Protein 4WJL (pdb70)

Nearest PDB structures (foldseek):
  4wjl-assembly1_B  TM=1.001E+00  e=0.000E+00  Homo sapiens
  1u8e-assembly1_B  TM=9.275E-01  e=1.261E-70  Homo sapiens
  3qbj-assembly1_B  TM=9.302E-01  e=3.700E-69  Homo sapiens
  4g1f-assembly3_C  TM=9.249E-01  e=1.121E-68  Homo sapiens
  4g1f-assembly4_D  TM=9.201E-01  e=5.464E-68  Homo sapiens

CATH classification: 2.140.10.30 (+1 more: 3.40.50.1820)

Radius of gyration: 38.25 Å; Cα contacts (8 Å, |Δi|>4): 3498; chains: 2; bounding box: 105×88×108 Å

Secondary structure (DSSP, 8-state):
--S--HHHHTSTTSS-------B-SSSEE----SSS-EEEEETTT--EEEEE-TTTTTTT---EEEE-TTSSEEEEEEEEEE-SSS-EEEEEEEEESSS--EEEE--TT--S--BSB----SSTT-EEEEETTEEEEESSSSS--EE--S--BTTTEEESB--HIIIIIIISSSB-EEE-TTSSEEEEEEEE-TTS-EEE----SSSSS----EEE--BTT----EEEEEEEESSTT---EE-PPPTTTTTS-EEEEEEEESSSSEEEEEEEETTS-EEEEEEEETTTTEEEEEEEEE-SS----S----EE-SSSSBEEEEEEE--STT--EEEEE--B--SSSS-----B---SSS-EEEEEEE-TTSSEEEEEESTT-SSSBEEEEEESSSS--EEESTTTTTTTS--B-EEEE-TT-SEEEEE--SSSSP-EEEEESS-----EEEE--HHHHHHHHHS-----EEEEEEETTEEEEEEEE--SS--SSS-EEEEEEPPSSTT--SS-SS----HHHHHHHTTTEEEEEE--TT-SSSTTTTGGGGTT-TTHHHHHHHHHHHHHHHTSSSEEEEEEEEEEEHHHHHHHHHHTSTT----SEEEEES---BGGGSBHHHHHHHH-SSTTT-SHHHHSBSSTT-----S-EEEEEEETT-SSS-THHHHHHHHHHHHTT--EEEEEETT--SS--HHHHHHHHHHHHHHHHHHT-/------HHHHTSTTSS-------B-SSSEE----SSS-EEEEETTT--EEEEE-TTTTTTT---EEEE-TTSSEEEEEEEEEE-SSS-EEEEEEEEESSS--EEEE--TT--S--BSB----SSTT-EEEEETTEEEEESSSSS--EE--S--BTTTEEESB--HIIIIIIISSSB-EEE-TTSSEEEEEEEE-TTS-EEE----SSSSS----EEE--BTT----EEEEEEEESSTT---EE----TTTTTS-EEEEEEEESSSSEEEEEEEETTS-EEEEEEEETTTTEEEEEEEEE-SS----S----EE-SSSSBEEEEEEE--STT--EEEEE--B--SS-S-----B---SSS-EEEEEEE-TTSSEEEEEESTT-SSSBEEEEEESSSS--EEESTTSSSTTS--B-EEEE-TT-SEEEEE--SSSSP-EEEEESS-----EEEE--HHHHHHHHHS-----EEEEEEETTEEEEEEEE--SS--SSS-EEEEEEPPSSTT--SS-SS----HHHHHHHTTTEEEEEE--TT-SSSTTTTGGGGTT-TTHHHHHHHHHHHHHHHTSSSEEEEEEEEEEEHHHHHHHHHHTSTT----SEEEEES---BGGGSBHHHHHHHH--STTT-SHHHHSBSSTT-----S-EEEEEEETT-SSS-THHHHHHHHHHHHTT---EEEEETT--SS--HHHHHHHHHHHHHHHHHHT--

Foldseek 3Di:
DLADDLCVCVPPLADFFAQCWAFAALFWIFRAGPVRWTWIAGNVVRDIDTQGDVCCVVPANFPDWAAFNVRQKMKTWHPWDDDADQWIKTWIKIAGRVHGDIGGDDAPPDPPDIFRDWYAAQPDGKIWTADLLWIWIDHHPPDHIHTLDPPRHPQFKHKQFDFNCCCVPQQVHGGFKDAQNNNFKIKGKIKGCNQADKDWQAFDPDPPDDGTDIHRFHAFQGDDIDMWMKMFTPPPPRDIGTQDDDPVCPPAAKDWREKDHLESFKIWIWIAHLLQFKIWTWIAGNVVSDIATEDMGGDPAHHPDRHADKHALSVRQWIKTWDWDQQDPQFTETFIWIFGDDDGHYDTDIDTLDGDFKYFDHWADDQNVAQKTWTWICVVHLQAIFIKIFGNPDPSDIDTDVCPPPVVFARHWDKHAHPNSQWIWIWGLFLASIWIFIAGRVDRPSSGTSHDSPSNRVVVVSHQFDDWDWDWDDDDNDIKIKTKDWESDDDLAAAAAEEEEFDADFQADDRHRRDDDDLVSNCCHPLGHIYMYIQAQLHHRGHVRSNLVQAQPHLNGVLVRSVVVVVVVVPRNHHDQQHYEYEYEHCRLQNSLSNLDDPDHSHLEYEYELHQFASSGAGHSRSCSRNNHDPVPDPSSVVRGSQPCVVDNDNYEYEYEYESSAPHSHVVRVVSRVVSCVVNVYHYHYDYHRPAYSDGDPVCVSVVSVVVSCVSSVSRD/DVFADDLCVCVPPLADFFAQCWAFAALFWIFGADPVRWTWIAGNVVRDIDTQGDVCCVVPANFPDWAAFNVRQKMKTWHPWDDDADQWIKTWIKIAGRVDGDIGGDDAPPDPPDIFRDWYAAQPDGKIWTADLLWIWIDHHPPDHIHTLDPPRHPQFKHKQFDFNCCCVPQAVHGGFKDAQNNNFKIKGKIKGCNQADKDWQAFDPDPPDDGTDIHRFHAFQGDDIDMWMKMFTPPPPRDIGTQDDPPVCPPAAKDWREKDHLESFKIWIWIAHLLQFKIWTWIAGNVVSDIATADMGGDPAHHPDRHADKHALSVRQWIKTWDWDQQDPQFTETFIWIFGDDDSDHDTDIDTLDGDFKYFDHWADDQNVAQKTWTWICVVHLQAIFIKIFGNPDPSDIDTDVCPPPVVFARHWDKHAHPNSQWIWIWGLFLASIWIFIAGRVDRPSSGTSHDSPSNRVSVVSHQFDDWDWDWDDDDNDIKIKTKDWESDDDLAAAAAEEEEFDADFQADDRHRRDDDDLVSNCCHPLGHIYMYIQAQLHHRGHVRSNLVQAQPHLNGVLVRSVVVVVVVVPRNHHDQQHYEYEYEHCRLQNSLSNLDDPPHSHLEYEYELHQFASSGAGHSRSCSRNNHDPVPDPSSVVRGSQPCVVDNDNYEYEYEYESSAPHSHVVRVVSRVVSCVVNVYHYHYDYHRPAYSDGDPVCVSVVSVVVSCVSSVSRDD

Organism: Homo sapiens (NCBI:txid9606)

GO terms:
  GO:1903078 positive regulation of protein localization to plasma membrane (P, IDA)
  GO:0016020 membrane (C, IDA)
  GO:0005886 plasma membrane (C, EXP)
  GO:0044325 transmembrane transporter binding (F, IPI)
  GO:0008076 voltage-gated potassium channel complex (C, IPI)

Sequence (1436 aa):
ETRLSLEDLFRKDFVLHDPEARWINDTDVVYKSENGHVIKLNIETNATTLLLENTTFVTFKASRHSVSPDLKYVLLAYDVKQIFHYSYTASYVIYNIHTREVWELNPPEVEDSVLQYAAWGVQGQQLIYIFENNIYYQPDIKSSSLRLTSSGKEEIIFNGIADWLYEEELLHSHIAHWWSPDGERLAFLMINDSLVPTMVIPRFTGALYPKGKQYPYPKAGQMNPTIKLYVVNLYGPTHTLELMPPDSFKSREYYITMVKWVSNTKTVVRWLNRAQNISILTVCETTTGACSKKYEMTSDTWLSQQNEEPVFSRDGSKFFMTVPVKQGGRGEFHHIAMFLIQSKSEQITVRHLTSGNWEVIKILAYDETTQKIYFLSTESSPRGRQLYSASTEGLLNRQCISCNFMKEQCTYFDASFSPMNQHFLLFCEGPRVPVVSLHSTDNPAKYFILESNSMLKEAILKKKIGKPEIKILHIDDYELPLQLSLPKDFMDRNQYALLLIMDEEPGGQLVTDKFHIDWDSVLIDMDNVIVARFDGRGSGFQGLKILQEIHRRLGSVEVKDQITAVKFLLKLPYIDSKRLSIFGKGYGGYIASMILKSDEKLFKCGSVV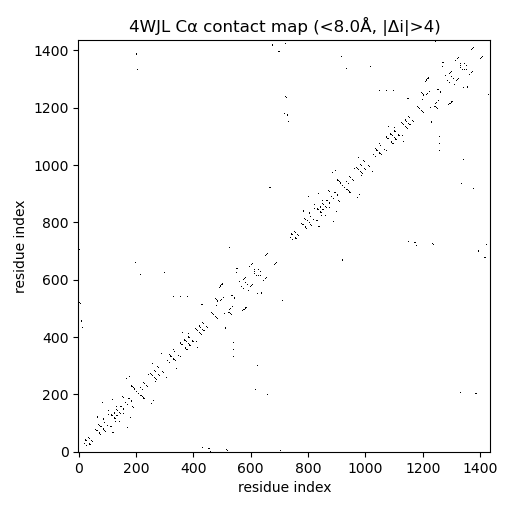APITDLKLYASAFSERYLGMPSKEESTYQAASVLHNVHGLKEENILIIHGTADTKVHFQHSAELIKHLIKAGVNYTMQVYPDEGHNVSEKSKYHLYSTILKFFSDCLKSETRLSLEDLFRKDFVLHDPEARWINDTDVVYKSENGHVIKLNIETNATTLLLENTTFVTFKASRHSVSPDLKYVLLAYDVKQIFHYSYTASYVIYNIHTREVWELNPPEVEDSVLQYAAWGVQGQQLIYIFENNIYYQPDIKSSSLRLTSSGKEEIIFNGIADWLYEEELLHSHIAHWWSPDGERLAFLMINDSLVPTMVIPRFTGALYPKGKQYPYPKAGQMNPTIKLYVVNLYGPTHTLELMPPDSFKSREYYITMVKWVSNTKTVVRWLNRAQNISILTVCETTTGACSKKYEMTSDTWLSQQNEEPVFSRDGSKFFMTVPVKQGGRGEFHHIAMFLIQSKSEQITVRHLTSGNWEVIKILAYDETTQKIYFLSTESSPRGRQLYSASTEGLLNRQCISCNFMKEQCTYFDASFSPMNQHFLLFCEGPRVPVVSLHSTDNPAKYFILESNSMLKEAILKKKIGKPEIKILHIDDYELPLQLSLPKDFMDRNQYALLLIMDEEPGGQLVTDKFHIDWDSVLIDMDNVIVARFDGRGSGFQGLKILQEIHRRLGSVEVKDQITAVKFLLKLPYIDSKRLSIFGKGYGGYIASMILKSDEKLFKCGSVVAPITDLKLYASAFSERYLGMPSKEESTYQAASVLHNVHGLKEENILIIHGTADTKVHFQHSAELIKHLIKAGVNYTMQVYPDEGHNVSEKSKYHLYSTILKFFSDCLKE

Structure (mmCIF, N/CA/C/O backbone):
data_4WJL
#
_entry.id   4WJL
#
_cell.length_a   80.910
_cell.length_b   143.730
_cell.length_c   176.250
_cell.angle_alpha   90.00
_cell.angle_beta   90.00
_cell.angle_gamma   90.00
#
_symmetry.space_group_name_H-M   'P 21 21 21'
#
loop_
_entity.id
_entity.type
_entity.pdbx_description
1 polymer 'Inactive dipeptidyl peptidase 10'
2 branched alpha-D-mannopyranose-(1-3)-beta-D-mannopyranose-(1-4)-2-acetamido-2-deoxy-beta-D-glucopyranose-(1-4)-2-acetamido-2-deoxy-beta-D-glucopyranose
3 branched 2-acetamido-2-deoxy-beta-D-glucopyranose-(1-4)-2-acetamido-2-deoxy-beta-D-glucopyranose
4 branched beta-D-mannopyranose-(1-4)-2-acetamido-2-deoxy-beta-D-glucopyranose-(1-4)-2-acetamido-2-deoxy-beta-D-glucopyranose
5 non-polymer 2-acetamido-2-deoxy-beta-D-glucopyranose
#
loop_
_atom_site.group_PDB
_atom_site.id
_atom_site.type_symbol
_atom_site.label_atom_id
_atom_site.label_alt_id
_atom_site.label_comp_id
_atom_site.label_asym_id
_atom_site.label_entity_id
_atom_site.label_seq_id
_atom_site.pdbx_PDB_ins_code
_atom_site.Cartn_x
_atom_site.Cartn_y
_atom_site.Cartn_z
_atom_site.occupancy
_atom_site.B_iso_or_equiv
_atom_site.auth_seq_id
_atom_site.auth_comp_id
_atom_site.auth_asym_id
_atom_site.auth_atom_id
_atom_site.pdbx_PDB_model_num
ATOM 1 N N . GLU A 1 2 ? 4.062 -8.442 -62.594 1.00 114.82 66 GLU A N 1
ATOM 2 C CA . GLU A 1 2 ? 5.312 -7.798 -62.204 1.00 114.82 66 GLU A CA 1
ATOM 3 C C . GLU A 1 2 ? 5.861 -6.871 -63.277 1.00 114.82 66 GLU A C 1
ATOM 4 O O . GLU A 1 2 ? 6.415 -5.811 -62.953 1.00 114.82 66 GLU A O 1
ATOM 10 N N . THR A 1 3 ? 5.759 -7.240 -64.554 1.00 132.95 67 THR A N 1
ATOM 11 C CA . THR A 1 3 ? 6.168 -6.211 -65.484 1.00 132.95 67 THR A CA 1
ATOM 12 C C . THR A 1 3 ? 5.114 -5.303 -66.098 1.00 132.95 67 THR A C 1
ATOM 13 O O . THR A 1 3 ? 5.248 -4.915 -67.256 1.00 132.95 67 THR A O 1
ATOM 17 N N . ARG A 1 4 ? 3.991 -5.140 -65.402 1.00 131.44 68 ARG A N 1
ATOM 18 C CA . ARG A 1 4 ? 2.968 -4.181 -65.808 1.00 131.44 68 ARG A CA 1
ATOM 19 C C . ARG A 1 4 ? 2.652 -3.147 -64.714 1.00 131.44 68 ARG A C 1
ATOM 20 O O . ARG A 1 4 ? 3.170 -3.234 -63.602 1.00 131.44 68 ARG A O 1
ATOM 28 N N . LEU A 1 5 ? 1.779 -2.192 -65.025 1.00 62.03 69 LEU A N 1
ATOM 29 C CA . LEU A 1 5 ? 1.620 -0.987 -64.203 1.00 62.03 69 LEU A CA 1
ATOM 30 C C . LEU A 1 5 ? 0.544 -1.094 -63.112 1.00 62.03 69 LEU A C 1
ATOM 31 O O . LEU A 1 5 ? -0.644 -1.252 -63.406 1.00 62.03 69 LEU A O 1
ATOM 36 N N . SER A 1 6 ? 0.971 -0.987 -61.854 1.00 85.51 70 SER A N 1
ATOM 37 C CA . SER A 1 6 ? 0.066 -1.090 -60.712 1.00 85.51 70 SER A CA 1
ATOM 38 C C . SER A 1 6 ? -0.084 0.258 -60.029 1.00 85.51 70 SER A C 1
ATOM 39 O O . SER A 1 6 ? 0.832 1.069 -60.043 1.00 85.51 70 SER A O 1
ATOM 42 N N . LEU A 1 7 ? -1.239 0.490 -59.421 1.00 60.55 71 LEU A N 1
ATOM 43 C CA . LEU A 1 7 ? -1.560 1.805 -58.887 1.00 60.55 71 LEU A CA 1
ATOM 44 C C . LEU A 1 7 ? -0.446 2.392 -58.037 1.00 60.55 71 LEU A C 1
ATOM 45 O O . LEU A 1 7 ? -0.019 3.522 -58.265 1.00 60.55 71 LEU A O 1
ATOM 50 N N . GLU A 1 8 ? 0.036 1.635 -57.059 1.00 108.38 72 GLU A N 1
ATOM 51 C CA . GLU A 1 8 ? 0.976 2.218 -56.113 1.00 108.38 72 GLU A CA 1
ATOM 52 C C . GLU A 1 8 ? 2.315 2.587 -56.744 1.00 108.38 72 GLU A C 1
ATOM 53 O O . GLU A 1 8 ? 3.158 3.209 -56.106 1.00 108.38 72 GLU A O 1
ATOM 59 N N . ASP A 1 9 ? 2.502 2.207 -58.001 1.00 99.31 73 ASP A N 1
ATOM 60 C CA . ASP A 1 9 ? 3.664 2.655 -58.752 1.00 99.31 73 ASP A CA 1
ATOM 61 C C . ASP A 1 9 ? 3.564 4.147 -58.995 1.00 99.31 73 ASP A C 1
ATOM 62 O O . ASP A 1 9 ? 4.549 4.862 -58.858 1.00 99.31 73 ASP A O 1
ATOM 67 N N . LEU A 1 10 ? 2.373 4.611 -59.366 1.00 44.47 74 LEU A N 1
ATOM 68 C CA . LEU A 1 10 ? 2.166 6.020 -59.720 1.00 44.47 74 LEU A CA 1
ATOM 69 C C . LEU A 1 10 ? 2.516 6.928 -58.561 1.00 44.47 74 LEU A C 1
ATOM 70 O O . LEU A 1 10 ? 2.760 8.124 -58.741 1.00 44.47 74 LEU A O 1
ATOM 75 N N . PHE A 1 11 ? 2.500 6.359 -57.363 1.00 63.17 75 PHE A N 1
ATOM 76 C CA . PHE A 1 11 ? 2.921 7.092 -56.186 1.00 63.17 75 PHE A CA 1
ATOM 77 C C . PHE A 1 11 ? 4.396 6.854 -55.857 1.00 63.17 75 PHE A C 1
ATOM 78 O O . PHE A 1 11 ? 4.982 7.572 -55.044 1.00 63.17 75 PHE A O 1
ATOM 86 N N . ARG A 1 12 ? 5.001 5.868 -56.516 1.00 98.42 76 ARG A N 1
ATOM 87 C CA . ARG A 1 12 ? 6.429 5.613 -56.353 1.00 98.42 76 ARG A CA 1
ATOM 88 C C . ARG A 1 12 ? 7.211 6.825 -56.827 1.00 98.42 76 ARG A C 1
ATOM 89 O O . ARG A 1 12 ? 6.846 7.462 -57.811 1.00 98.42 76 ARG A O 1
ATOM 97 N N . LYS A 1 13 ? 8.289 7.149 -56.128 0.82 71.02 77 LYS A N 1
ATOM 98 C CA . LYS A 1 13 ? 9.038 8.348 -56.451 0.82 71.02 77 LYS A CA 1
ATOM 99 C C . LYS A 1 13 ? 9.912 8.159 -57.683 0.82 71.02 77 LYS A C 1
ATOM 100 O O . LYS A 1 13 ? 10.534 9.103 -58.151 0.82 71.02 77 LYS A O 1
ATOM 106 N N . ASP A 1 14 ? 9.946 6.938 -58.208 1.00 121.68 78 ASP A N 1
ATOM 107 C CA . ASP A 1 14 ? 10.616 6.661 -59.479 1.00 121.68 78 ASP A CA 1
ATOM 108 C C . ASP A 1 14 ? 9.933 7.427 -60.612 1.00 121.68 78 ASP A C 1
ATOM 109 O O . ASP A 1 14 ? 10.583 8.052 -61.447 1.00 121.68 78 ASP A O 1
ATOM 114 N N . PHE A 1 15 ? 8.606 7.365 -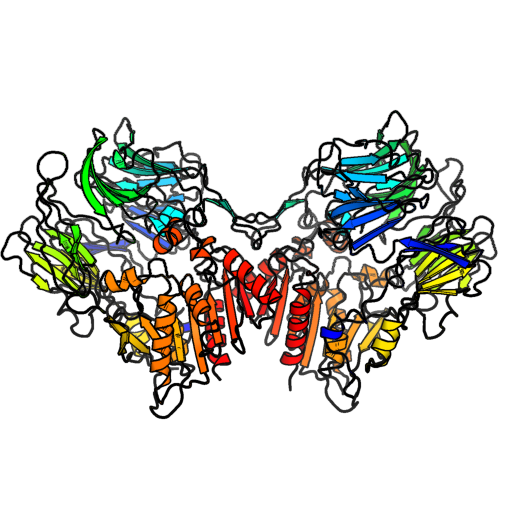60.606 1.00 71.71 79 PHE A N 1
ATOM 115 C CA . PHE A 1 15 ? 7.721 8.065 -61.536 1.00 71.71 79 PHE A CA 1
ATOM 116 C C . PHE A 1 15 ? 7.615 9.506 -61.046 1.00 71.71 79 PHE A C 1
ATOM 117 O O . PHE A 1 15 ? 8.527 9.974 -60.351 1.00 71.71 79 PHE A O 1
ATOM 125 N N . VAL A 1 16 ? 6.562 10.238 -61.415 0.79 56.16 80 VAL A N 1
ATOM 126 C CA . VAL A 1 16 ? 6.504 11.636 -60.983 0.79 56.16 80 VAL A CA 1
ATOM 127 C C . VAL A 1 16 ? 7.534 12.492 -61.700 0.79 56.16 80 VAL A C 1
ATOM 128 O O . VAL A 1 16 ? 8.664 12.636 -61.235 0.79 56.16 80 VAL A O 1
ATOM 132 N N . LEU A 1 17 ? 7.158 12.989 -62.876 1.00 60.04 81 LEU A N 1
ATOM 133 C CA . LEU A 1 17 ? 8.073 13.735 -63.727 1.00 60.04 81 LEU A CA 1
ATOM 134 C C . LEU A 1 17 ? 8.897 14.715 -62.901 1.00 60.04 81 LEU A C 1
ATOM 135 O O . LEU A 1 17 ? 8.361 15.484 -62.103 1.00 60.04 81 LEU A O 1
ATOM 140 N N . HIS A 1 18 ? 10.209 14.694 -63.117 1.00 114.19 82 HIS A N 1
ATOM 141 C CA . HIS A 1 18 ? 11.106 15.556 -62.376 1.00 114.19 82 HIS A CA 1
ATOM 142 C C . HIS A 1 18 ? 11.261 16.835 -63.159 1.00 114.19 82 HIS A C 1
ATOM 143 O O . HIS A 1 18 ? 11.871 16.862 -64.225 1.00 114.19 82 HIS A O 1
ATOM 150 N N . ASP A 1 19 ? 10.701 17.901 -62.616 1.00 88.15 83 ASP A N 1
ATOM 151 C CA . ASP A 1 19 ? 10.745 19.192 -63.276 1.00 88.15 83 ASP A CA 1
ATOM 152 C C . ASP A 1 19 ? 11.990 19.974 -62.861 1.00 88.15 83 ASP A C 1
ATOM 153 O O . ASP A 1 19 ? 12.236 20.170 -61.674 1.00 88.15 83 ASP A O 1
ATOM 158 N N . PRO A 1 20 ? 12.781 20.418 -63.849 1.00 86.09 84 PRO A N 1
ATOM 159 C CA . PRO A 1 20 ? 14.053 21.104 -63.616 1.00 86.09 84 PRO A CA 1
ATOM 160 C C . PRO A 1 20 ? 13.854 22.464 -62.967 1.00 86.09 84 PRO A C 1
ATOM 161 O O . PRO A 1 20 ? 14.824 23.035 -62.465 1.00 86.09 84 PRO A O 1
ATOM 165 N N . GLU A 1 21 ? 12.626 22.981 -63.000 1.00 63.29 85 GLU A N 1
ATOM 166 C CA . GLU A 1 21 ? 12.355 24.314 -62.481 1.00 63.29 85 GLU A CA 1
ATOM 167 C C . GLU A 1 21 ? 13.413 25.280 -62.985 1.00 63.29 85 GLU A C 1
ATOM 168 O O . GLU A 1 21 ? 13.953 26.074 -62.221 1.00 63.29 85 GLU A O 1
ATOM 174 N N . ALA A 1 22 ? 13.720 25.190 -64.275 1.00 79.11 86 ALA A N 1
ATOM 175 C CA . ALA A 1 22 ? 14.727 26.044 -64.895 1.00 79.11 86 ALA A CA 1
ATOM 176 C C . ALA A 1 22 ? 14.289 27.506 -64.903 1.00 79.11 86 ALA A C 1
ATOM 177 O O . ALA A 1 22 ? 13.110 27.814 -65.077 1.00 79.11 86 ALA A O 1
ATOM 179 N N . ARG A 1 23 ? 15.242 28.406 -64.699 1.00 98.59 87 ARG A N 1
ATOM 180 C CA . ARG A 1 23 ? 14.944 29.827 -64.716 1.00 98.59 87 ARG A CA 1
ATOM 181 C C . ARG A 1 23 ? 16.167 30.620 -65.176 1.00 98.59 87 ARG A C 1
ATOM 182 O O . ARG A 1 23 ? 17.299 30.262 -64.858 1.00 98.59 87 ARG A O 1
ATOM 190 N N . TRP A 1 24 ? 15.942 31.674 -65.953 1.00 83.38 88 TRP A N 1
ATOM 191 C CA . TRP A 1 24 ? 17.034 32.520 -66.436 1.00 83.38 88 TRP A CA 1
ATOM 192 C C . TRP A 1 24 ? 17.457 33.517 -65.362 1.00 83.38 88 TRP A C 1
ATOM 193 O O . TRP A 1 24 ? 16.668 33.833 -64.467 1.00 83.38 88 TRP A O 1
ATOM 204 N N . ILE A 1 25 ? 18.705 33.986 -65.429 1.00 114.26 89 ILE A N 1
ATOM 205 C CA . ILE A 1 25 ? 19.125 35.142 -64.634 1.00 114.26 89 ILE A CA 1
ATOM 206 C C . ILE A 1 25 ? 19.866 36.198 -65.462 1.00 114.26 89 ILE A C 1
ATOM 207 O O . ILE A 1 25 ? 19.329 37.269 -65.733 1.00 114.26 89 ILE A O 1
ATOM 212 N N . ASN A 1 26 ? 21.098 35.891 -65.857 1.00 84.88 90 ASN A N 1
ATOM 213 C CA . ASN A 1 26 ? 21.831 36.715 -66.813 1.00 84.88 90 ASN A CA 1
ATOM 214 C C . ASN A 1 26 ? 21.479 36.184 -68.201 1.00 84.88 90 ASN A C 1
ATOM 215 O O . ASN A 1 26 ? 20.546 35.395 -68.340 1.00 84.88 90 ASN A O 1
ATOM 220 N N . ASP A 1 27 ? 22.199 36.616 -69.229 1.00 137.96 91 ASP A N 1
ATOM 221 C CA . ASP A 1 27 ? 22.100 35.945 -70.522 1.00 137.96 91 ASP A CA 1
ATOM 222 C C . ASP A 1 27 ? 23.125 34.825 -70.533 1.00 137.96 91 ASP A C 1
ATOM 223 O O . ASP A 1 27 ? 23.320 34.137 -71.536 1.00 137.96 91 ASP A O 1
ATOM 228 N N . THR A 1 28 ? 23.779 34.665 -69.389 1.00 79.12 92 THR A N 1
ATOM 229 C CA . THR A 1 28 ? 24.779 33.631 -69.185 1.00 79.12 92 THR A CA 1
ATOM 230 C C . THR A 1 28 ? 24.270 32.580 -68.215 1.00 79.12 92 THR A C 1
ATOM 231 O O . THR A 1 28 ? 24.153 31.411 -68.567 1.00 79.12 92 THR A O 1
ATOM 235 N N . ASP A 1 29 ? 23.982 33.000 -66.986 1.00 100.21 93 ASP A N 1
ATOM 236 C CA . ASP A 1 29 ? 23.645 32.061 -65.917 1.00 100.21 93 ASP A CA 1
ATOM 237 C C . ASP A 1 29 ? 22.177 31.654 -65.876 1.00 100.21 93 ASP A C 1
ATOM 238 O O . ASP A 1 29 ? 21.290 32.485 -65.664 1.00 100.21 93 ASP A O 1
ATOM 243 N N . VAL A 1 30 ? 21.938 30.360 -66.066 1.00 66.53 94 VAL A N 1
ATOM 244 C CA . VAL A 1 30 ? 20.620 29.777 -65.861 1.00 66.53 94 VAL A CA 1
ATOM 245 C C . VAL A 1 30 ? 20.626 29.045 -64.527 1.00 66.53 94 VAL A C 1
ATOM 246 O O . VAL A 1 30 ? 21.580 28.343 -64.190 1.00 66.53 94 VAL A O 1
ATOM 250 N N . VAL A 1 31 ? 19.562 29.243 -63.764 1.00 61.67 95 VAL A N 1
ATOM 251 C CA . VAL A 1 31 ? 19.487 28.780 -62.385 1.00 61.67 95 VAL A CA 1
ATOM 252 C C . VAL A 1 31 ? 18.804 27.428 -62.177 1.00 61.67 95 VAL A C 1
ATOM 253 O O . VAL A 1 31 ? 18.491 27.069 -61.046 1.00 61.67 95 VAL A O 1
ATOM 257 N N . TYR A 1 32 ? 18.562 26.684 -63.254 1.00 81.92 96 TYR A N 1
ATOM 258 C CA . TYR A 1 32 ? 17.768 25.461 -63.164 1.00 81.92 96 TYR A CA 1
ATOM 259 C C . TYR A 1 32 ? 18.206 24.665 -61.949 1.00 81.92 96 TYR A C 1
ATOM 260 O O . TYR A 1 32 ? 19.394 24.485 -61.690 1.00 81.92 96 TYR A O 1
ATOM 269 N N . LYS A 1 33 ? 17.228 24.207 -61.187 1.00 97.43 97 LYS A N 1
ATOM 270 C CA . LYS A 1 33 ? 17.504 23.455 -59.982 1.00 97.43 97 LYS A CA 1
ATOM 271 C C . LYS A 1 33 ? 17.215 21.993 -60.205 1.00 97.43 97 LYS A C 1
ATOM 272 O O . LYS A 1 33 ? 16.954 21.551 -61.320 1.00 97.43 97 LYS A O 1
ATOM 274 N N . SER A 1 34 ? 17.293 21.242 -59.123 1.00 93.17 98 SER A N 1
ATOM 275 C CA . SER A 1 34 ? 16.603 19.978 -59.067 1.00 93.17 98 SER A CA 1
ATOM 276 C C . SER A 1 34 ? 17.050 19.010 -60.154 1.00 93.17 98 SER A C 1
ATOM 277 O O . SER A 1 34 ? 16.356 18.814 -61.149 1.00 93.17 98 SER A O 1
ATOM 280 N N . GLU A 1 35 ? 18.240 18.455 -59.988 1.00 113.50 99 GLU A N 1
ATOM 281 C CA . GLU A 1 35 ? 18.570 17.210 -60.660 1.00 113.50 99 GLU A CA 1
ATOM 282 C C . GLU A 1 35 ? 18.424 16.090 -59.627 1.00 113.50 99 GLU A C 1
ATOM 283 O O . GLU A 1 35 ? 17.590 15.190 -59.763 1.00 113.50 99 GLU A O 1
ATOM 289 N N . ASN A 1 36 ? 19.252 16.170 -58.592 1.00 96.00 100 ASN A N 1
ATOM 290 C CA . ASN A 1 36 ? 19.163 15.309 -57.421 1.00 96.00 100 ASN A CA 1
ATOM 291 C C . ASN A 1 36 ? 18.344 15.998 -56.346 1.00 96.00 100 ASN A C 1
ATOM 292 O O . ASN A 1 36 ? 18.207 15.493 -55.232 1.00 96.00 100 ASN A O 1
ATOM 297 N N . GLY A 1 37 ? 17.814 17.166 -56.686 1.00 88.24 101 GLY A N 1
ATOM 298 C CA . GLY A 1 37 ? 17.162 18.010 -55.707 1.00 88.24 101 GLY A CA 1
ATOM 299 C C . GLY A 1 37 ? 18.068 19.164 -55.336 1.00 88.24 101 GLY A C 1
ATOM 300 O O . GLY A 1 37 ? 17.794 19.909 -54.396 1.00 88.24 101 GLY A O 1
ATOM 301 N N . HIS A 1 38 ? 19.158 19.306 -56.084 1.00 71.53 102 HIS A N 1
ATOM 302 C CA . HIS A 1 38 ? 20.109 20.393 -55.877 1.00 71.53 102 HIS A CA 1
ATOM 303 C C . HIS A 1 38 ? 19.768 21.597 -56.729 1.00 71.53 102 HIS A C 1
ATOM 304 O O . HIS A 1 38 ? 19.528 21.467 -57.930 1.00 71.53 102 HIS A O 1
ATOM 311 N N . VAL A 1 39 ? 19.774 22.773 -56.118 1.00 52.86 103 VAL A N 1
ATOM 312 C CA . VAL A 1 39 ? 19.679 24.011 -56.878 1.00 52.86 103 VAL A CA 1
ATOM 313 C C . VAL A 1 39 ? 21.040 24.335 -57.501 1.00 52.86 103 VAL A C 1
ATOM 314 O O . VAL A 1 39 ? 22.064 24.293 -56.832 1.00 52.86 103 VAL A O 1
ATOM 318 N N . ILE A 1 40 ? 21.060 24.662 -58.784 1.00 69.70 104 ILE A N 1
ATOM 319 C CA . ILE A 1 40 ? 22.332 24.828 -59.469 1.00 69.70 104 ILE A CA 1
ATOM 320 C C . ILE A 1 40 ? 22.385 26.060 -60.359 1.00 69.70 104 ILE A C 1
ATOM 321 O O . ILE A 1 40 ? 21.425 26.378 -61.060 1.00 69.70 104 ILE A O 1
ATOM 326 N N . LYS A 1 41 ? 23.518 26.752 -60.320 1.00 69.84 105 LYS A N 1
ATOM 327 C CA . LYS A 1 41 ? 23.808 27.807 -61.282 1.00 69.84 105 LYS A CA 1
ATOM 328 C C . LYS A 1 41 ? 24.590 27.214 -62.443 1.00 69.84 105 LYS A C 1
ATOM 329 O O . LYS A 1 41 ? 25.516 26.432 -62.241 1.00 69.84 105 LYS A O 1
ATOM 335 N N . LEU A 1 42 ? 24.218 27.573 -63.661 1.00 64.79 106 LEU A N 1
ATOM 336 C CA . LEU A 1 42 ? 24.975 27.106 -64.802 1.00 64.79 106 LEU A CA 1
ATOM 337 C C . LEU A 1 42 ? 25.356 28.279 -65.685 1.00 64.79 106 LEU A C 1
ATOM 338 O O . LEU A 1 42 ? 24.501 29.079 -66.069 1.00 64.79 106 LEU A O 1
ATOM 343 N N . ASN A 1 43 ? 26.646 28.387 -65.987 1.00 112.21 107 ASN A N 1
ATOM 344 C CA . ASN A 1 43 ? 27.133 29.403 -66.904 1.00 112.21 107 ASN A CA 1
ATOM 345 C C . ASN A 1 43 ? 27.193 28.775 -68.285 1.00 112.21 107 ASN A C 1
ATOM 346 O O . ASN A 1 43 ? 28.030 27.918 -68.538 1.00 112.21 107 ASN A O 1
ATOM 351 N N . ILE A 1 44 ? 26.304 29.199 -69.178 1.00 98.81 108 ILE A N 1
ATOM 352 C CA . ILE A 1 44 ? 26.174 28.557 -70.486 1.00 98.81 108 ILE A CA 1
ATOM 353 C C . ILE A 1 44 ? 27.354 28.877 -71.390 1.00 98.81 108 ILE A C 1
ATOM 354 O O . ILE A 1 44 ? 27.473 28.329 -72.486 1.00 98.81 108 ILE A O 1
ATOM 359 N N . GLU A 1 45 ? 28.215 29.778 -70.928 1.00 162.41 109 GLU A N 1
ATOM 360 C CA . GLU A 1 45 ? 29.458 30.079 -71.620 1.00 162.41 109 GLU A CA 1
ATOM 361 C C . GLU A 1 45 ? 30.502 29.019 -71.288 1.00 162.41 109 GLU A C 1
ATOM 362 O O . GLU A 1 45 ? 30.941 28.261 -72.155 1.00 162.41 109 GLU A O 1
ATOM 368 N N . THR A 1 46 ? 30.881 28.972 -70.015 1.00 82.80 110 THR A N 1
ATOM 369 C CA . THR A 1 46 ? 31.961 28.112 -69.545 1.00 82.80 110 THR A CA 1
ATOM 370 C C . THR A 1 46 ? 31.533 26.679 -69.205 1.00 82.80 110 THR A C 1
ATOM 371 O O . THR A 1 46 ? 32.385 25.804 -69.037 1.00 82.80 110 THR A O 1
ATOM 375 N N . ASN A 1 47 ? 30.222 26.446 -69.118 1.00 110.23 111 ASN A N 1
ATOM 376 C CA . ASN A 1 47 ? 29.662 25.192 -68.596 1.00 110.23 111 ASN A CA 1
ATOM 377 C C . ASN A 1 47 ? 29.779 25.107 -67.071 1.00 110.23 111 ASN A C 1
ATOM 378 O O . ASN A 1 47 ? 29.287 24.166 -66.445 1.00 110.23 111 ASN A O 1
ATOM 383 N N . ALA A 1 48 ? 30.431 26.109 -66.488 1.00 107.44 112 ALA A N 1
ATOM 384 C CA . ALA A 1 48 ? 30.675 26.162 -65.054 1.00 107.44 112 ALA A CA 1
ATOM 385 C C . ALA A 1 48 ? 29.384 25.999 -64.280 1.00 107.44 112 ALA A C 1
ATOM 386 O O . ALA A 1 48 ? 28.398 26.681 -64.560 1.00 107.44 112 ALA A O 1
ATOM 388 N N . THR A 1 49 ? 29.391 25.098 -63.304 1.00 74.70 113 THR A N 1
ATOM 389 C CA . THR A 1 49 ? 28.227 24.918 -62.444 1.00 74.70 113 THR A CA 1
ATOM 390 C C . THR A 1 49 ? 28.554 25.137 -60.970 1.00 74.70 113 THR A C 1
ATOM 391 O O . THR A 1 49 ? 29.544 24.628 -60.453 1.00 74.70 113 THR A O 1
ATOM 395 N N . THR A 1 50 ? 27.703 25.906 -60.306 1.00 81.76 114 THR A N 1
ATOM 396 C CA . THR A 1 50 ? 27.810 26.138 -58.877 1.00 81.76 114 THR A CA 1
ATOM 397 C C . THR A 1 50 ? 26.628 25.467 -58.178 1.00 81.76 114 THR A C 1
ATOM 398 O O . THR A 1 50 ? 25.516 25.435 -58.709 1.00 81.76 114 THR A O 1
ATOM 402 N N . LEU A 1 51 ? 26.856 24.932 -56.988 1.00 46.48 115 LEU A N 1
ATOM 403 C CA . LEU A 1 51 ? 25.755 24.392 -56.209 1.00 46.48 115 LEU A CA 1
ATOM 404 C C . LEU A 1 51 ? 25.242 25.496 -55.289 1.00 46.48 115 LEU A C 1
ATOM 405 O O . LEU A 1 51 ? 25.885 25.850 -54.307 1.00 46.48 115 LEU A O 1
ATOM 410 N N . LEU A 1 52 ? 24.068 26.029 -55.594 1.00 39.72 116 LEU A N 1
ATOM 411 C CA . LEU A 1 52 ? 23.499 27.101 -54.790 1.00 39.72 116 LEU A CA 1
ATOM 412 C C . LEU A 1 52 ? 22.915 26.530 -53.499 1.00 39.72 116 LEU A C 1
ATOM 413 O O . LEU A 1 52 ? 23.341 26.872 -52.386 1.00 39.72 116 LEU A O 1
ATOM 418 N N . LEU A 1 53 ? 21.931 25.654 -53.665 1.00 46.11 117 LEU A N 1
ATOM 419 C CA . LEU A 1 53 ? 21.335 24.934 -52.553 1.00 46.11 117 LEU A CA 1
ATOM 420 C C . LEU A 1 53 ? 21.627 23.447 -52.739 1.00 46.11 117 LEU A C 1
ATOM 421 O O . LEU A 1 53 ? 21.972 22.996 -53.826 1.00 46.11 117 LEU A O 1
ATOM 426 N N . GLU A 1 54 ? 21.515 22.697 -51.658 1.00 63.13 118 GLU A N 1
ATOM 427 C CA . GLU A 1 54 ? 21.904 21.301 -51.631 1.00 63.13 118 GLU A CA 1
ATOM 428 C C . GLU A 1 54 ? 20.698 20.510 -51.124 1.00 63.13 118 GLU A C 1
ATOM 429 O O . GLU A 1 54 ? 19.580 21.029 -51.119 1.00 63.13 118 GLU A O 1
ATOM 435 N N . ASN A 1 55 ? 20.903 19.267 -50.717 1.00 80.96 119 ASN A N 1
ATOM 436 C CA . ASN A 1 55 ? 19.835 18.412 -50.180 1.00 80.96 119 ASN A CA 1
ATOM 437 C C . ASN A 1 55 ? 19.436 18.870 -48.758 1.00 80.96 119 ASN A C 1
ATOM 438 O O . ASN A 1 55 ? 19.438 18.096 -47.810 1.00 80.96 119 ASN A O 1
ATOM 443 N N . THR A 1 56 ? 19.456 20.189 -48.606 1.00 69.98 120 THR A N 1
ATOM 444 C CA . THR A 1 56 ? 18.891 20.916 -47.477 1.00 69.98 120 THR A CA 1
ATOM 445 C C . THR A 1 56 ? 17.388 21.230 -47.544 1.00 69.98 120 THR A C 1
ATOM 446 O O . THR A 1 56 ? 16.785 21.410 -46.484 1.00 69.98 120 THR A O 1
ATOM 450 N N . THR A 1 57 ? 16.753 21.264 -48.732 1.00 74.10 121 THR A N 1
ATOM 451 C CA . THR A 1 57 ? 15.365 21.719 -48.727 1.00 74.10 121 THR A CA 1
ATOM 452 C C . THR A 1 57 ? 14.712 20.424 -48.372 1.00 74.10 121 THR A C 1
ATOM 453 O O . THR A 1 57 ? 14.060 19.776 -49.182 1.00 74.10 121 THR A O 1
ATOM 457 N N . PHE A 1 58 ? 14.874 20.088 -47.105 0.90 80.17 122 PHE A N 1
ATOM 458 C CA . PHE A 1 58 ? 14.321 18.920 -46.485 0.90 80.17 122 PHE A CA 1
ATOM 459 C C . PHE A 1 58 ? 14.367 19.302 -45.030 0.90 80.17 122 PHE A C 1
ATOM 460 O O . PHE A 1 58 ? 13.375 19.380 -44.305 0.90 80.17 122 PHE A O 1
ATOM 468 N N . VAL A 1 59 ? 15.622 19.521 -44.643 1.00 50.02 123 VAL A N 1
ATOM 469 C CA . VAL A 1 59 ? 16.049 19.905 -43.305 1.00 50.02 123 VAL A CA 1
ATOM 470 C C . VAL A 1 59 ? 15.200 20.997 -42.680 1.00 50.02 123 VAL A C 1
ATOM 471 O O . VAL A 1 59 ? 14.809 20.872 -41.521 1.00 50.02 123 VAL A O 1
ATOM 475 N N . THR A 1 60 ? 14.886 22.051 -43.438 1.00 74.78 124 THR A N 1
ATOM 476 C CA . THR A 1 60 ? 13.982 23.064 -42.903 1.00 74.78 124 THR A CA 1
ATOM 477 C C . THR A 1 60 ? 12.589 22.600 -43.312 1.00 74.78 124 THR A C 1
ATOM 478 O O . THR A 1 60 ? 12.136 22.808 -44.439 1.00 74.78 124 THR A O 1
ATOM 482 N N . PHE A 1 61 ? 11.933 21.935 -42.369 0.66 92.82 125 PHE A N 1
ATOM 483 C CA . PHE A 1 61 ? 10.541 21.544 -42.491 0.66 92.82 125 PHE A CA 1
ATOM 484 C C . PHE A 1 61 ? 10.124 21.292 -43.925 0.66 92.82 125 PHE A C 1
ATOM 485 O O . PHE A 1 61 ? 9.296 22.030 -44.452 0.66 92.82 125 PHE A O 1
ATOM 493 N N . LYS A 1 62 ? 10.700 20.292 -44.574 1.00 102.66 126 LYS A N 1
ATOM 494 C CA . LYS A 1 62 ? 10.197 19.917 -45.884 1.00 102.66 126 LYS A CA 1
ATOM 495 C C . LYS A 1 62 ? 9.835 21.175 -46.658 1.00 102.66 126 LYS A C 1
ATOM 496 O O . LYS A 1 62 ? 8.656 21.463 -46.855 1.00 102.66 126 LYS A O 1
ATOM 502 N N . ALA A 1 63 ? 10.825 21.965 -47.052 1.00 68.76 127 ALA A N 1
ATOM 503 C CA . ALA A 1 63 ? 10.499 23.131 -47.859 1.00 68.76 127 ALA A CA 1
ATOM 504 C C . ALA A 1 63 ? 10.068 22.666 -49.255 1.00 68.76 127 ALA A C 1
ATOM 505 O O . ALA A 1 63 ? 10.814 21.987 -49.956 1.00 68.76 127 ALA A O 1
ATOM 507 N N . SER A 1 64 ? 8.852 23.025 -49.646 1.00 50.18 128 SER A N 1
ATOM 508 C CA . SER A 1 64 ? 8.285 22.534 -50.886 1.00 50.18 128 SER A CA 1
ATOM 509 C C . SER A 1 64 ? 8.519 23.484 -52.049 1.00 50.18 128 SER A C 1
ATOM 510 O O . SER A 1 64 ? 8.304 23.117 -53.195 1.00 50.18 128 SER A O 1
ATOM 513 N N . ARG A 1 65 ? 8.973 24.697 -51.761 1.00 102.69 129 ARG A N 1
ATOM 514 C CA . ARG A 1 65 ? 9.023 25.742 -52.771 1.00 102.69 129 ARG A CA 1
ATOM 515 C C . ARG A 1 65 ? 10.303 26.544 -52.623 1.00 102.69 129 ARG A C 1
ATOM 516 O O . ARG A 1 65 ? 10.638 26.969 -51.521 1.00 102.69 129 ARG A O 1
ATOM 524 N N . HIS A 1 66 ? 11.009 26.758 -53.731 1.00 64.82 130 HIS A N 1
ATOM 525 C CA . HIS A 1 66 ? 12.298 27.463 -53.708 1.00 64.82 130 HIS A CA 1
ATOM 526 C C . HIS A 1 66 ? 12.377 28.566 -54.760 1.00 64.82 130 HIS A C 1
ATOM 527 O O . HIS A 1 66 ? 11.860 28.412 -55.862 1.00 64.82 130 HIS A O 1
ATOM 534 N N . SER A 1 67 ? 13.026 29.676 -54.424 1.00 48.36 131 SER A N 1
ATOM 535 C CA . SER A 1 67 ? 13.302 30.713 -55.412 1.00 48.36 131 SER A CA 1
ATOM 536 C C . SER A 1 67 ? 14.649 31.382 -55.144 1.00 48.36 131 SER A C 1
ATOM 537 O O . SER A 1 67 ? 14.929 31.784 -54.019 1.00 48.36 131 SER A O 1
ATOM 540 N N . VAL A 1 68 ? 15.468 31.534 -56.180 1.00 46.71 132 VAL A N 1
ATOM 541 C CA . VAL A 1 68 ? 16.759 32.198 -56.023 1.00 46.71 132 VAL A CA 1
ATOM 542 C C . VAL A 1 68 ? 16.723 33.689 -56.361 1.00 46.71 132 VAL A C 1
ATOM 543 O O . VAL A 1 68 ? 16.201 34.092 -57.411 1.00 46.71 132 VAL A O 1
ATOM 547 N N . SER A 1 69 ? 17.300 34.498 -55.474 1.00 66.75 133 SER A N 1
ATOM 548 C CA . SER A 1 69 ? 17.326 35.949 -55.643 1.00 66.75 133 SER A CA 1
ATOM 549 C C . SER A 1 69 ? 18.013 36.337 -56.941 1.00 66.75 133 SER A C 1
ATOM 550 O O . SER A 1 69 ? 18.854 35.592 -57.456 1.00 66.75 133 SER A O 1
ATOM 553 N N . PRO A 1 70 ? 17.653 37.513 -57.474 1.00 67.45 134 PRO A N 1
ATOM 554 C CA . PRO A 1 70 ? 18.191 38.033 -58.731 1.00 67.45 134 PRO A CA 1
ATOM 555 C C . PRO A 1 70 ? 19.712 38.115 -58.684 1.00 67.45 134 PRO A C 1
ATOM 556 O O . PRO A 1 70 ? 20.389 37.720 -59.639 1.00 67.45 134 PRO A O 1
ATOM 560 N N . ASP A 1 71 ? 20.235 38.599 -57.562 1.00 87.63 135 ASP A N 1
ATOM 561 C CA . ASP A 1 71 ? 21.665 38.807 -57.405 1.00 87.63 135 ASP A CA 1
ATOM 562 C C . ASP A 1 71 ? 22.345 37.502 -57.012 1.00 87.63 135 ASP A C 1
ATOM 563 O O . ASP A 1 71 ? 23.541 37.474 -56.736 1.00 87.63 135 ASP A O 1
ATOM 568 N N . LEU A 1 72 ? 21.562 36.430 -56.964 1.00 59.81 136 LEU A N 1
ATOM 569 C CA . LEU A 1 72 ? 22.087 35.087 -56.738 1.00 59.81 136 LEU A CA 1
ATOM 570 C C . LEU A 1 72 ? 22.828 34.929 -55.415 1.00 59.81 136 LEU A C 1
ATOM 571 O O . LEU A 1 72 ? 23.646 34.023 -55.267 1.00 59.81 136 LEU A O 1
ATOM 576 N N . LYS A 1 73 ? 22.563 35.814 -54.460 1.00 72.16 137 LYS A N 1
ATOM 577 C CA . LYS A 1 73 ? 23.186 35.698 -53.150 1.00 72.16 137 LYS A CA 1
ATOM 578 C C . LYS A 1 73 ? 22.291 35.089 -52.079 1.00 72.16 137 LYS A C 1
ATOM 579 O O . LYS A 1 73 ? 22.731 34.860 -50.963 1.00 72.16 137 LYS A O 1
ATOM 585 N N . TYR A 1 74 ? 21.041 34.812 -52.417 1.00 55.78 138 TYR A N 1
ATOM 586 C CA . TYR A 1 74 ? 20.123 34.250 -51.434 1.00 55.78 138 TYR A CA 1
ATOM 587 C C . TYR A 1 74 ? 19.097 33.340 -52.069 1.00 55.78 138 TYR A C 1
ATOM 588 O O . TYR A 1 74 ? 18.870 33.398 -53.279 1.00 55.78 138 TYR A O 1
ATOM 597 N N . VAL A 1 75 ? 18.481 32.506 -51.232 1.00 37.80 139 VAL A N 1
ATOM 598 C CA . VAL A 1 75 ? 17.393 31.619 -51.644 1.00 37.80 139 VAL A CA 1
ATOM 599 C C . VAL A 1 75 ? 16.187 31.812 -50.727 1.00 37.80 139 VAL A C 1
ATOM 600 O O . VAL A 1 75 ? 16.337 32.041 -49.525 1.00 37.80 139 VAL A O 1
ATOM 604 N N . LEU A 1 76 ? 14.992 31.734 -51.297 1.00 57.46 140 LEU A N 1
ATOM 605 C CA . LEU A 1 76 ? 13.775 31.875 -50.516 1.00 57.46 140 LEU A CA 1
ATOM 606 C C . LEU A 1 76 ? 13.028 30.540 -50.461 1.00 57.46 140 LEU A C 1
ATOM 607 O O . LEU A 1 76 ? 12.585 30.020 -51.487 1.00 57.46 140 LEU A O 1
ATOM 612 N N . LEU A 1 77 ? 12.913 29.979 -49.260 1.00 43.96 141 LEU A N 1
ATOM 613 C CA . LEU A 1 77 ? 12.238 28.698 -49.064 1.00 43.96 141 LEU A CA 1
ATOM 614 C C . LEU A 1 77 ? 10.812 28.888 -48.551 1.00 43.96 141 LEU A C 1
ATOM 615 O O . LEU A 1 77 ? 10.571 29.676 -47.632 1.00 43.96 141 LEU A O 1
ATOM 620 N N . ALA A 1 78 ? 9.870 28.155 -49.133 1.00 61.71 142 ALA A N 1
ATOM 621 C CA . ALA A 1 78 ? 8.524 28.115 -48.586 1.00 61.71 142 ALA A CA 1
ATOM 622 C C . ALA A 1 78 ? 8.293 26.746 -47.984 1.00 61.71 142 ALA A C 1
ATOM 623 O O . ALA A 1 78 ? 8.531 25.740 -48.636 1.00 61.71 142 ALA A O 1
ATOM 625 N N . TYR A 1 79 ? 7.845 26.704 -46.737 1.00 57.17 143 TYR A N 1
ATOM 626 C CA . TYR A 1 79 ? 7.545 25.439 -46.074 1.00 57.17 143 TYR A CA 1
ATOM 627 C C . TYR A 1 79 ? 6.201 25.567 -45.359 1.00 57.17 143 TYR A C 1
ATOM 628 O O . TYR A 1 79 ? 5.669 26.671 -45.240 1.00 57.17 143 TYR A O 1
ATOM 637 N N . ASP A 1 80 ? 5.648 24.450 -44.893 1.00 89.71 144 ASP A N 1
ATOM 638 C CA . ASP A 1 80 ? 4.341 24.468 -44.243 1.00 89.71 144 ASP A CA 1
ATOM 639 C C . ASP A 1 80 ? 3.260 24.841 -45.229 1.00 89.71 144 ASP A C 1
ATOM 640 O O . ASP A 1 80 ? 2.225 25.379 -44.846 1.00 89.71 144 ASP A O 1
ATOM 645 N N . VAL A 1 81 ? 3.510 24.555 -46.501 1.00 56.05 145 VAL A N 1
ATOM 646 C CA . VAL A 1 81 ? 2.635 24.993 -47.574 1.00 56.05 145 VAL A CA 1
ATOM 647 C C . VAL A 1 81 ? 1.213 24.500 -47.387 1.00 56.05 145 VAL A C 1
ATOM 648 O O . VAL A 1 81 ? 0.974 23.297 -47.290 1.00 56.05 145 VAL A O 1
ATOM 652 N N . LYS A 1 82 ? 0.267 25.434 -47.365 1.00 82.42 146 LYS A N 1
ATOM 653 C CA . LYS A 1 82 ? -1.149 25.095 -47.274 1.00 82.42 146 LYS A CA 1
ATOM 654 C C . LYS A 1 82 ? -1.863 25.537 -48.540 1.00 82.42 146 LYS A C 1
ATOM 655 O O . LYS A 1 82 ? -1.765 26.689 -48.958 1.00 82.42 146 LYS A O 1
ATOM 661 N N . GLN A 1 83 ? -2.584 24.611 -49.149 1.00 83.64 147 GLN A N 1
ATOM 662 C CA . GLN A 1 83 ? -3.343 24.914 -50.343 1.00 83.64 147 GLN A CA 1
ATOM 663 C C . GLN A 1 83 ? -4.399 25.952 -50.003 1.00 83.64 147 GLN A C 1
ATOM 664 O O . GLN A 1 83 ? -4.781 26.104 -48.846 1.00 83.64 147 GLN A O 1
ATOM 670 N N . ILE A 1 84 ? -4.856 26.692 -51.001 1.00 70.87 148 ILE A N 1
ATOM 671 C CA . ILE A 1 84 ? -5.979 27.587 -50.786 1.00 70.87 148 ILE A CA 1
ATOM 672 C C . ILE A 1 84 ? -7.042 27.425 -51.854 1.00 70.87 148 ILE A C 1
ATOM 673 O O . ILE A 1 84 ? -8.154 27.004 -51.558 1.00 70.87 148 ILE A O 1
ATOM 678 N N . PHE A 1 85 ? -6.711 27.755 -53.094 1.00 56.64 149 PHE A N 1
ATOM 679 C CA . PHE A 1 85 ? -7.655 27.519 -54.167 1.00 56.64 149 PHE A CA 1
ATOM 680 C C . PHE A 1 85 ? -7.057 26.600 -55.204 1.00 56.64 149 PHE A C 1
ATOM 681 O O . PHE A 1 85 ? -7.333 25.404 -55.222 1.00 56.64 149 PHE A O 1
ATOM 689 N N . HIS A 1 86 ? -6.216 27.145 -56.063 1.00 81.60 150 HIS A N 1
ATOM 690 C CA . HIS A 1 86 ? -5.529 26.302 -57.012 1.00 81.60 150 HIS A CA 1
ATOM 691 C C . HIS A 1 86 ? -4.064 26.657 -57.027 1.00 81.60 150 HIS A C 1
ATOM 692 O O . HIS A 1 86 ? -3.220 25.859 -56.644 1.00 81.60 150 HIS A O 1
ATOM 699 N N . TYR A 1 87 ? -3.768 27.865 -57.483 1.00 57.68 151 TYR A N 1
ATOM 700 C CA . TYR A 1 87 ? -2.404 28.357 -57.487 1.00 57.68 151 TYR A CA 1
ATOM 701 C C . TYR A 1 87 ? -2.097 29.019 -56.152 1.00 57.68 151 TYR A C 1
ATOM 702 O O . TYR A 1 87 ? -0.937 29.234 -55.819 1.00 57.68 151 TYR A O 1
ATOM 711 N N . SER A 1 88 ? -3.135 29.306 -55.372 1.00 64.34 152 SER A N 1
ATOM 712 C CA . SER A 1 88 ? -2.965 30.018 -54.108 1.00 64.34 152 SER A CA 1
ATOM 713 C C . SER A 1 88 ? -2.456 29.101 -53.022 1.00 64.34 152 SER A C 1
ATOM 714 O O . SER A 1 88 ? -3.121 28.139 -52.656 1.00 64.34 152 SER A O 1
ATOM 717 N N . TYR A 1 89 ? -1.288 29.413 -52.482 1.00 62.52 153 TYR A N 1
ATOM 718 C CA . TYR A 1 89 ? -0.777 28.663 -51.346 1.00 62.52 153 TYR A CA 1
ATOM 719 C C . TYR A 1 89 ? -0.320 29.605 -50.251 1.00 62.52 153 TYR A C 1
ATOM 720 O O . TYR A 1 89 ? 0.190 30.690 -50.515 1.00 62.52 153 TYR A O 1
ATOM 729 N N . THR A 1 90 ? -0.526 29.183 -49.015 1.00 45.46 154 THR A N 1
ATOM 730 C CA . THR A 1 90 ? -0.168 29.991 -47.865 1.00 45.46 154 THR A CA 1
ATOM 731 C C . THR A 1 90 ? 0.792 29.210 -46.970 1.00 45.46 154 THR A C 1
ATOM 732 O O . THR A 1 90 ? 0.429 28.190 -46.375 1.00 45.46 154 THR A O 1
ATOM 736 N N . ALA A 1 91 ? 2.023 29.691 -46.869 1.00 56.06 155 ALA A N 1
ATOM 737 C CA . ALA A 1 91 ? 3.024 28.971 -46.107 1.00 56.06 155 ALA A CA 1
ATOM 738 C C . ALA A 1 91 ? 3.916 29.933 -45.360 1.00 56.06 155 ALA A C 1
ATOM 739 O O . ALA A 1 91 ? 3.789 31.141 -45.509 1.00 56.06 155 ALA A O 1
ATOM 741 N N . SER A 1 92 ? 4.830 29.382 -44.568 1.00 57.33 156 SER A N 1
ATOM 742 C CA . SER A 1 92 ? 5.805 30.173 -43.828 1.00 57.33 156 SER A CA 1
ATOM 743 C C . SER A 1 92 ? 7.089 30.233 -44.639 1.00 57.33 156 SER A C 1
ATOM 744 O O . SER A 1 92 ? 7.455 29.267 -45.309 1.00 57.33 156 SER A O 1
ATOM 747 N N . TYR A 1 93 ? 7.775 31.364 -44.594 1.00 69.54 157 TYR A N 1
ATOM 748 C CA . TYR A 1 93 ? 8.960 31.524 -45.423 1.00 69.54 157 TYR A CA 1
ATOM 749 C C . TYR A 1 93 ? 10.234 31.649 -44.598 1.00 69.54 157 TYR A C 1
ATOM 750 O O . TYR A 1 93 ? 10.201 32.037 -43.427 1.00 69.54 157 TYR A O 1
ATOM 759 N N . VAL A 1 94 ? 11.350 31.291 -45.223 1.00 39.35 158 VAL A N 1
ATOM 760 C CA . VAL A 1 94 ? 12.657 31.312 -44.581 1.00 39.35 158 VAL A CA 1
ATOM 761 C C . VAL A 1 94 ? 13.684 31.759 -45.617 1.00 39.35 158 VAL A C 1
ATOM 762 O O . VAL A 1 94 ? 13.510 31.510 -46.811 1.00 39.35 158 VAL A O 1
ATOM 766 N N . ILE A 1 95 ? 14.738 32.440 -45.187 1.00 47.01 159 ILE A N 1
ATOM 767 C CA . ILE A 1 95 ? 15.740 32.913 -46.146 1.00 47.01 159 ILE A CA 1
ATOM 768 C C . ILE A 1 95 ? 17.157 32.357 -45.927 1.00 47.01 159 ILE A C 1
ATOM 769 O O . ILE A 1 95 ? 17.872 32.737 -44.989 1.00 47.01 159 ILE A O 1
ATOM 774 N N . TYR A 1 96 ? 17.568 31.483 -46.836 1.00 64.49 160 TYR A N 1
ATOM 775 C CA . TYR A 1 96 ? 18.869 30.841 -46.777 1.00 64.49 160 TYR A CA 1
ATOM 776 C C . TYR A 1 96 ? 19.849 31.738 -47.502 1.00 64.49 160 TYR A C 1
ATOM 777 O O . TYR A 1 96 ? 19.583 32.190 -48.613 1.00 64.49 160 TYR A O 1
ATOM 786 N N . ASN A 1 97 ? 20.979 32.008 -46.863 1.00 45.81 161 ASN A N 1
ATOM 787 C CA . ASN A 1 97 ? 21.985 32.868 -47.451 1.00 45.81 161 ASN A CA 1
ATOM 788 C C . ASN A 1 97 ? 22.938 31.998 -48.247 1.00 45.81 161 ASN A C 1
ATOM 789 O O . ASN A 1 97 ? 23.691 31.211 -47.693 1.00 45.81 161 ASN A O 1
ATOM 794 N N . ILE A 1 98 ? 22.898 32.152 -49.562 1.00 50.54 162 ILE A N 1
ATOM 795 C CA . ILE A 1 98 ? 23.572 31.225 -50.464 1.00 50.54 162 ILE A CA 1
ATOM 796 C C . ILE A 1 98 ? 25.051 31.033 -50.125 1.00 50.54 162 ILE A C 1
ATOM 797 O O . ILE A 1 98 ? 25.564 29.908 -50.192 1.00 50.54 162 ILE A O 1
ATOM 802 N N . HIS A 1 99 ? 25.714 32.129 -49.738 1.00 88.42 163 HIS A N 1
ATOM 803 C CA . HIS A 1 99 ? 27.148 32.117 -49.433 1.00 88.42 163 HIS A CA 1
ATOM 804 C C . HIS A 1 99 ? 27.452 31.488 -48.079 1.00 88.42 163 HIS A C 1
ATOM 805 O O . HIS A 1 99 ? 28.369 30.677 -47.948 1.00 88.42 163 HIS A O 1
ATOM 812 N N . THR A 1 100 ? 26.701 31.892 -47.066 1.00 68.44 164 THR A N 1
ATOM 813 C CA . THR A 1 100 ? 26.810 31.273 -45.764 1.00 68.44 164 THR A CA 1
ATOM 814 C C . THR A 1 100 ? 25.438 30.909 -45.251 1.00 68.44 164 THR A C 1
ATOM 815 O O . THR A 1 100 ? 24.638 31.773 -44.944 1.00 68.44 164 THR A O 1
ATOM 819 N N . ARG A 1 101 ? 25.253 29.637 -44.982 1.00 136.71 165 ARG A N 1
ATOM 820 C CA . ARG A 1 101 ? 23.987 28.999 -44.708 1.00 136.71 165 ARG A CA 1
ATOM 821 C C . ARG A 1 101 ? 22.924 29.787 -43.967 1.00 136.71 165 ARG A C 1
ATOM 822 O O . ARG A 1 101 ? 21.755 29.725 -44.347 1.00 136.71 165 ARG A O 1
ATOM 830 N N . GLU A 1 102 ? 23.316 30.581 -42.979 1.00 75.27 166 GLU A N 1
ATOM 831 C CA . GLU A 1 102 ? 22.399 30.993 -41.930 1.00 75.27 166 GLU A CA 1
ATOM 832 C C . GLU A 1 102 ? 21.073 31.375 -42.520 1.00 75.27 166 GLU A C 1
ATOM 833 O O . GLU A 1 102 ? 20.990 32.014 -43.569 1.00 75.27 166 GLU A O 1
ATOM 839 N N . VAL A 1 103 ? 20.028 30.951 -41.834 1.00 51.06 167 VAL A N 1
ATOM 840 C CA . VAL A 1 103 ? 18.691 31.112 -42.339 1.00 51.06 167 VAL A CA 1
ATOM 841 C C . VAL A 1 103 ? 17.905 32.080 -41.461 1.00 51.06 167 VAL A C 1
ATOM 842 O O . VAL A 1 103 ? 18.086 32.116 -40.249 1.00 51.06 167 VAL A O 1
ATOM 846 N N . TRP A 1 104 ? 17.063 32.894 -42.085 1.00 97.06 168 TRP A N 1
ATOM 847 C CA . TRP A 1 104 ? 16.230 33.832 -41.353 1.00 97.06 168 TRP A CA 1
ATOM 848 C C . TRP A 1 104 ? 14.770 33.425 -41.460 1.00 97.06 168 TRP A C 1
ATOM 849 O O . TRP A 1 104 ? 14.340 32.823 -42.444 1.00 97.06 168 TRP A O 1
ATOM 860 N N . GLU A 1 105 ? 14.010 33.756 -40.432 1.00 68.31 169 GLU A N 1
ATOM 861 C CA . GLU A 1 105 ? 12.567 33.712 -40.518 1.00 68.31 169 GLU A CA 1
ATOM 862 C C . GLU A 1 105 ? 12.140 34.932 -41.337 1.00 68.31 169 GLU A C 1
ATOM 863 O O . GLU A 1 105 ? 12.625 36.036 -41.092 1.00 68.31 169 GLU A O 1
ATOM 869 N N . LEU A 1 106 ? 11.256 34.760 -42.315 1.00 45.91 170 LEU A N 1
ATOM 870 C CA . LEU A 1 106 ? 10.676 35.934 -42.968 1.00 45.91 170 LEU A CA 1
ATOM 871 C C . LEU A 1 106 ? 9.361 36.277 -42.302 1.00 45.91 170 LEU A C 1
ATOM 872 O O . LEU A 1 106 ? 8.382 35.545 -42.429 1.00 45.91 170 LEU A O 1
ATOM 877 N N . ASN A 1 107 ? 9.341 37.397 -41.590 1.00 66.42 171 ASN A N 1
ATOM 878 C CA . ASN A 1 107 ? 8.165 37.797 -40.834 1.00 66.42 171 ASN A CA 1
ATOM 879 C C . ASN A 1 107 ? 7.812 39.228 -41.116 1.00 66.42 171 ASN A C 1
ATOM 880 O O . ASN A 1 107 ? 8.694 40.054 -41.332 1.00 66.42 171 ASN A O 1
ATOM 885 N N . PRO A 1 108 ? 6.513 39.532 -41.119 1.00 65.78 172 PRO A N 1
ATOM 886 C CA . PRO A 1 108 ? 6.101 40.932 -41.076 1.00 65.78 172 PRO A CA 1
ATOM 887 C C . PRO A 1 108 ? 6.518 41.483 -39.722 1.00 65.78 172 PRO A C 1
ATOM 888 O O . PRO A 1 108 ? 6.736 40.695 -38.797 1.00 65.78 172 PRO A O 1
ATOM 892 N N . PRO A 1 109 ? 6.651 42.811 -39.609 1.00 77.80 173 PRO A N 1
ATOM 893 C CA . PRO A 1 109 ? 7.101 43.421 -38.353 1.00 77.80 173 PRO A CA 1
ATOM 894 C C . PRO A 1 109 ? 6.164 43.103 -37.191 1.00 77.80 173 PRO A C 1
ATOM 895 O O . PRO A 1 109 ? 4.955 43.020 -37.397 1.00 77.80 173 PRO A O 1
ATOM 899 N N . GLU A 1 110 ? 6.724 42.915 -35.998 0.97 113.38 174 GLU A N 1
ATOM 900 C CA . GLU A 1 110 ? 5.935 42.662 -34.795 0.97 113.38 174 GLU A CA 1
ATOM 901 C C . GLU A 1 110 ? 5.389 41.242 -34.771 0.97 113.38 174 GLU A C 1
ATOM 902 O O . GLU A 1 110 ? 4.923 40.768 -33.740 0.97 113.38 174 GLU A O 1
ATOM 908 N N . VAL A 1 111 ? 5.450 40.564 -35.909 1.00 87.17 175 VAL A N 1
ATOM 909 C CA . VAL A 1 111 ? 4.888 39.222 -36.031 1.00 87.17 175 VAL A CA 1
ATOM 910 C C . VAL A 1 111 ? 5.979 38.154 -35.963 1.00 87.17 175 VAL A C 1
ATOM 911 O O . VAL A 1 111 ? 7.065 38.329 -36.518 1.00 87.17 175 VAL A O 1
ATOM 915 N N . GLU A 1 112 ? 5.688 37.045 -35.294 0.92 87.87 176 GLU A N 1
ATOM 916 C CA . GLU A 1 112 ? 6.676 35.991 -35.145 0.92 87.87 176 GLU A CA 1
ATOM 917 C C . GLU A 1 112 ? 6.132 34.655 -35.615 0.92 87.87 176 GLU A C 1
ATOM 918 O O . GLU A 1 112 ? 4.930 34.413 -35.532 0.92 87.87 176 GLU A O 1
ATOM 924 N N . ASP A 1 113 ? 7.023 33.794 -36.105 1.00 92.89 177 ASP A N 1
ATOM 925 C CA . ASP A 1 113 ? 6.632 32.495 -36.650 1.00 92.89 177 ASP A CA 1
ATOM 926 C C . ASP A 1 113 ? 5.376 32.652 -37.494 1.00 92.89 177 ASP A C 1
ATOM 927 O O . ASP A 1 113 ? 4.312 32.132 -37.159 1.00 92.89 177 ASP A O 1
ATOM 932 N N . SER A 1 114 ? 5.508 33.375 -38.597 1.00 58.45 178 SER A N 1
ATOM 933 C CA . SER A 1 114 ? 4.341 33.833 -39.327 1.00 58.45 178 SER A CA 1
ATOM 934 C C . SER A 1 114 ? 3.969 32.938 -40.500 1.00 58.45 178 SER A C 1
ATOM 935 O O . SER A 1 114 ? 4.676 31.982 -40.826 1.00 58.45 178 SER A O 1
ATOM 938 N N . VAL A 1 115 ? 2.853 33.277 -41.137 1.00 55.69 179 VAL A N 1
ATOM 939 C CA . VAL A 1 115 ? 2.376 32.595 -42.330 1.00 55.69 179 VAL A CA 1
ATOM 940 C C . VAL A 1 115 ? 2.029 33.656 -43.358 1.00 55.69 179 VAL A C 1
ATOM 941 O O . VAL A 1 115 ? 1.329 34.612 -43.051 1.00 55.69 179 VAL A O 1
ATOM 945 N N . LEU A 1 116 ? 2.517 33.495 -44.580 1.00 45.98 180 LEU A N 1
ATOM 946 C CA . LEU A 1 116 ? 2.326 34.516 -45.602 1.00 45.98 180 LEU A CA 1
ATOM 947 C C . LEU A 1 116 ? 1.489 34.044 -46.792 1.00 45.98 180 LEU A C 1
ATOM 948 O O . LEU A 1 116 ? 1.499 32.861 -47.159 1.00 45.98 180 LEU A O 1
ATOM 953 N N . GLN A 1 117 ? 0.769 34.986 -47.393 1.00 70.83 181 GLN A N 1
ATOM 954 C CA . GLN A 1 117 ? -0.009 34.703 -48.583 1.00 70.83 181 GLN A CA 1
ATOM 955 C C . GLN A 1 117 ? 0.891 34.597 -49.814 1.00 70.83 181 GLN A C 1
ATOM 956 O O . GLN A 1 117 ? 0.629 33.783 -50.698 1.00 70.83 181 GLN A O 1
ATOM 962 N N . TYR A 1 118 ? 1.947 35.408 -49.878 1.00 58.01 182 TYR A N 1
ATOM 963 C CA . TYR A 1 118 ? 2.869 35.344 -51.012 1.00 58.01 182 TYR A CA 1
ATOM 964 C C . TYR A 1 118 ? 4.269 35.865 -50.660 1.00 58.01 182 TYR A C 1
ATOM 965 O O . TYR A 1 118 ? 4.393 36.703 -49.765 1.00 58.01 182 TYR A O 1
ATOM 974 N N . ALA A 1 119 ? 5.317 35.368 -51.336 1.00 41.92 183 ALA A N 1
ATOM 975 C CA . ALA A 1 119 ? 6.669 35.916 -51.139 1.00 41.92 183 ALA A CA 1
ATOM 976 C C . ALA A 1 119 ? 7.515 36.252 -52.397 1.00 41.92 183 ALA A C 1
ATOM 977 O O . ALA A 1 119 ? 7.747 37.428 -52.724 1.00 41.92 183 ALA A O 1
ATOM 979 N N . ALA A 1 120 ? 8.015 35.223 -53.075 1.00 109.01 184 ALA A N 1
ATOM 980 C CA . ALA A 1 120 ? 8.883 35.396 -54.251 1.00 109.01 184 ALA A CA 1
ATOM 981 C C . ALA A 1 120 ? 10.019 36.419 -54.063 1.00 109.01 184 ALA A C 1
ATOM 982 O O . ALA A 1 120 ? 10.526 36.605 -52.961 1.00 109.01 184 ALA A O 1
ATOM 984 N N . TRP A 1 121 ? 10.346 37.139 -55.132 1.00 65.26 185 TRP A N 1
ATOM 985 C CA . TRP A 1 121 ? 11.471 38.081 -55.150 1.00 65.26 185 TRP A CA 1
ATOM 986 C C . TRP A 1 121 ? 11.132 39.194 -56.117 1.00 65.26 185 TRP A C 1
ATOM 987 O O . TRP A 1 121 ? 10.109 39.156 -56.794 1.00 65.26 185 TRP A O 1
ATOM 998 N N . GLY A 1 122 ? 12.029 40.161 -56.223 1.00 56.54 186 GLY A N 1
ATOM 999 C CA . GLY A 1 122 ? 11.857 41.247 -57.164 1.00 56.54 186 GLY A CA 1
ATOM 1000 C C . GLY A 1 122 ? 12.587 40.982 -58.465 1.00 56.54 186 GLY A C 1
ATOM 1001 O O . GLY A 1 122 ? 12.717 39.829 -58.887 1.00 56.54 186 GLY A O 1
ATOM 1002 N N . VAL A 1 123 ? 13.064 42.058 -59.092 1.00 58.00 187 VAL A N 1
ATOM 1003 C CA . VAL A 1 123 ? 13.803 41.989 -60.353 1.00 58.00 187 VAL A CA 1
ATOM 1004 C C . VAL A 1 123 ? 15.248 42.453 -60.169 1.00 58.00 187 VAL A C 1
ATOM 1005 O O . VAL A 1 123 ? 16.187 41.722 -60.467 1.00 58.00 187 VAL A O 1
ATOM 1009 N N . GLN A 1 124 ? 15.412 43.696 -59.731 1.00 116.05 188 GLN A N 1
ATOM 1010 C CA . GLN A 1 124 ? 16.725 44.242 -59.408 1.00 116.05 188 GLN A CA 1
ATOM 1011 C C . GLN A 1 124 ? 17.176 43.822 -58.013 1.00 116.05 188 GLN A C 1
ATOM 1012 O O . GLN A 1 124 ? 16.405 43.892 -57.055 1.00 116.05 188 GLN A O 1
ATOM 1018 N N . GLY A 1 125 ? 18.425 43.375 -57.908 1.00 75.00 189 GLY A N 1
ATOM 1019 C CA . GLY A 1 125 ? 19.046 43.106 -56.620 1.00 75.00 189 GLY A CA 1
ATOM 1020 C C . GLY A 1 125 ? 18.416 42.007 -55.783 1.00 75.00 189 GLY A C 1
ATOM 1021 O O . GLY A 1 125 ? 17.984 40.990 -56.307 1.00 75.00 189 GLY A O 1
ATOM 1022 N N . GLN A 1 126 ? 18.417 42.192 -54.469 1.00 67.38 190 GLN A N 1
ATOM 1023 C CA . GLN A 1 126 ? 17.796 41.242 -53.546 1.00 67.38 190 GLN A CA 1
ATOM 1024 C C . GLN A 1 126 ? 16.395 41.622 -53.048 1.00 67.38 190 GLN A C 1
ATOM 1025 O O . GLN A 1 126 ? 15.865 40.995 -52.133 1.00 67.38 190 GLN A O 1
ATOM 1031 N N . GLN A 1 127 ? 15.823 42.680 -53.605 1.00 55.15 191 GLN A N 1
ATOM 1032 C CA . GLN A 1 127 ? 14.501 43.139 -53.181 1.00 55.15 191 GLN A CA 1
ATOM 1033 C C . GLN A 1 127 ? 13.450 42.035 -53.223 1.00 55.15 191 GLN A C 1
ATOM 1034 O O . GLN A 1 127 ? 13.440 41.219 -54.138 1.00 55.15 191 GLN A O 1
ATOM 1040 N N . LEU A 1 128 ? 12.554 42.022 -52.240 1.00 60.17 192 LEU A N 1
ATOM 1041 C CA . LEU A 1 128 ? 11.426 41.089 -52.262 1.00 60.17 192 LEU A CA 1
ATOM 1042 C C . LEU A 1 128 ? 10.151 41.681 -51.666 1.00 60.17 192 LEU A C 1
ATOM 1043 O O . LEU A 1 128 ? 10.205 42.608 -50.857 1.00 60.17 192 LEU A O 1
ATOM 1048 N N . ILE A 1 129 ? 9.005 41.139 -52.065 1.00 57.20 193 ILE A N 1
ATOM 1049 C CA . ILE A 1 129 ? 7.735 41.572 -51.492 1.00 57.20 193 ILE A CA 1
ATOM 1050 C C . ILE A 1 129 ? 6.988 40.392 -50.918 1.00 57.20 193 ILE A C 1
ATOM 1051 O O . ILE A 1 129 ? 7.155 39.272 -51.378 1.00 57.20 193 ILE A O 1
ATOM 1056 N N . TYR A 1 130 ? 6.161 40.643 -49.913 1.00 61.70 194 TYR A N 1
ATOM 1057 C CA . TYR A 1 130 ? 5.343 39.581 -49.353 1.00 61.70 194 TYR A CA 1
ATOM 1058 C C . TYR A 1 130 ? 3.975 40.103 -48.974 1.00 61.70 194 TYR A C 1
ATOM 1059 O O . TYR A 1 130 ? 3.839 41.250 -48.559 1.00 61.70 194 TYR A O 1
ATOM 1068 N N . ILE A 1 131 ? 2.957 39.266 -49.130 1.00 43.58 195 ILE A N 1
ATOM 1069 C CA . ILE A 1 131 ? 1.593 39.707 -48.887 1.00 43.58 195 ILE A CA 1
ATOM 1070 C C . ILE A 1 131 ? 1.065 39.148 -47.572 1.00 43.58 195 ILE A C 1
ATOM 1071 O O . ILE A 1 131 ? 1.185 37.956 -47.301 1.00 43.58 195 ILE A O 1
ATOM 1076 N N . PHE A 1 132 ? 0.501 40.026 -46.751 1.00 58.48 196 PHE A N 1
ATOM 1077 C CA . PHE A 1 132 ? 0.057 39.660 -45.411 1.00 58.48 196 PHE A CA 1
ATOM 1078 C C . PHE A 1 132 ? -1.228 40.410 -45.087 1.00 58.48 196 PHE A C 1
ATOM 1079 O O . PHE A 1 132 ? -1.288 41.627 -45.233 1.00 58.48 196 PHE A O 1
ATOM 1087 N N . GLU A 1 133 ? -2.247 39.693 -44.633 1.00 71.44 197 GLU A N 1
ATOM 1088 C CA . GLU A 1 133 ? -3.524 40.322 -44.317 1.00 71.44 197 GLU A CA 1
ATOM 1089 C C . GLU A 1 133 ? -4.038 41.130 -45.500 1.00 71.44 197 GLU A C 1
ATOM 1090 O O . GLU A 1 133 ? -4.640 42.188 -45.331 1.00 71.44 197 GLU A O 1
ATOM 1096 N N . ASN A 1 134 ? -3.789 40.616 -46.700 1.00 72.23 198 ASN A N 1
ATOM 1097 C CA . ASN A 1 134 ? -4.161 41.282 -47.948 1.00 72.23 198 ASN A CA 1
ATOM 1098 C C . ASN A 1 134 ? -3.495 42.646 -48.149 1.00 72.23 198 ASN A C 1
ATOM 1099 O O . ASN A 1 134 ? -3.985 43.482 -48.897 1.00 72.23 198 ASN A O 1
ATOM 1104 N N . ASN A 1 135 ? -2.361 42.851 -47.488 1.00 69.79 199 ASN A N 1
ATOM 1105 C CA . ASN A 1 135 ? -1.543 44.039 -47.687 1.00 69.79 199 ASN A CA 1
ATOM 1106 C C . ASN A 1 135 ? -0.223 43.663 -48.334 1.00 69.79 199 ASN A C 1
ATOM 1107 O O . ASN A 1 135 ? 0.304 42.580 -48.098 1.00 69.79 199 ASN A O 1
ATOM 1112 N N . ILE A 1 136 ? 0.321 44.553 -49.148 1.00 39.28 200 ILE A N 1
ATOM 1113 C CA . ILE A 1 136 ? 1.609 44.291 -49.770 1.00 39.28 200 ILE A CA 1
ATOM 1114 C C . ILE A 1 136 ? 2.735 44.858 -48.919 1.00 39.28 200 ILE A C 1
ATOM 1115 O O . ILE A 1 136 ? 2.671 46.010 -48.506 1.00 39.28 200 ILE A O 1
ATOM 1120 N N . TYR A 1 137 ? 3.761 44.051 -48.657 1.00 50.45 201 TYR A N 1
ATOM 1121 C CA . TYR A 1 137 ? 4.954 44.517 -47.951 1.00 50.45 201 TYR A CA 1
ATOM 1122 C C . TYR A 1 137 ? 6.164 44.463 -48.875 1.00 50.45 201 TYR A C 1
ATOM 1123 O O . TYR A 1 137 ? 6.230 43.612 -49.766 1.00 50.45 201 TYR A O 1
ATOM 1132 N N . TYR A 1 138 ? 7.109 45.379 -48.661 1.00 52.89 202 TYR A N 1
ATOM 1133 C CA . TYR A 1 138 ? 8.312 45.491 -49.490 1.00 52.89 202 TYR A CA 1
ATOM 1134 C C . TYR A 1 138 ? 9.605 45.545 -48.660 1.00 52.89 202 TYR A C 1
ATOM 1135 O O . TYR A 1 138 ? 9.733 46.334 -47.721 1.00 52.89 202 TYR A O 1
ATOM 1144 N N . GLN A 1 139 ? 10.551 44.675 -48.987 1.00 67.01 203 GLN A N 1
ATOM 1145 C CA . GLN A 1 139 ? 11.891 44.773 -48.425 1.00 67.01 203 GLN A CA 1
ATOM 1146 C C . GLN A 1 139 ? 12.884 45.081 -49.538 1.00 67.01 203 GLN A C 1
ATOM 1147 O O . GLN A 1 139 ? 13.188 44.215 -50.370 1.00 67.01 203 GLN A O 1
ATOM 1153 N N . PRO A 1 140 ? 13.407 46.315 -49.551 1.00 48.69 204 PRO A N 1
ATOM 1154 C CA . PRO A 1 140 ? 14.398 46.715 -50.554 1.00 48.69 204 PRO A CA 1
ATOM 1155 C C . PRO A 1 140 ? 15.578 45.741 -50.586 1.00 48.69 204 PRO A C 1
ATOM 1156 O O . PRO A 1 140 ? 16.231 45.581 -51.617 1.00 48.69 204 PRO A O 1
ATOM 1160 N N . ASP A 1 141 ? 15.842 45.085 -49.464 1.00 92.53 205 ASP A N 1
ATOM 1161 C CA . ASP A 1 141 ? 16.924 44.118 -49.392 1.00 92.53 205 ASP A CA 1
ATOM 1162 C C . ASP A 1 141 ? 16.821 43.319 -48.106 1.00 92.53 205 ASP A C 1
ATOM 1163 O O . ASP A 1 141 ? 15.921 43.546 -47.293 1.00 92.53 205 ASP A O 1
ATOM 1168 N N . ILE A 1 142 ? 17.754 42.392 -47.924 1.00 60.90 206 ILE A N 1
ATOM 1169 C CA . ILE A 1 142 ? 17.790 41.573 -46.728 1.00 60.90 206 ILE A CA 1
ATOM 1170 C C . ILE A 1 142 ? 18.053 42.443 -45.509 1.00 60.90 206 ILE A C 1
ATOM 1171 O O . ILE A 1 142 ? 17.481 42.230 -44.441 1.00 60.90 206 ILE A O 1
ATOM 1176 N N . LYS A 1 143 ? 18.916 43.435 -45.688 1.00 99.25 207 LYS A N 1
ATOM 1177 C CA . LYS A 1 143 ? 19.215 44.416 -44.651 1.00 99.25 207 LYS A CA 1
ATOM 1178 C C . LYS A 1 143 ? 17.966 45.009 -44.003 1.00 99.25 207 LYS A C 1
ATOM 1179 O O . LYS A 1 143 ? 17.679 44.765 -42.831 1.00 99.25 207 LYS A O 1
ATOM 1185 N N . SER A 1 144 ? 17.231 45.780 -44.798 1.00 86.93 208 SER A N 1
ATOM 1186 C CA . SER A 1 144 ? 16.203 46.695 -44.309 1.00 86.93 208 SER A CA 1
ATOM 1187 C C . SER A 1 144 ? 14.970 46.045 -43.700 1.00 86.93 208 SER A C 1
ATOM 1188 O O . SER A 1 144 ? 14.691 44.870 -43.933 1.00 86.93 208 SER A O 1
ATOM 1191 N N . SER A 1 145 ? 14.238 46.835 -42.916 1.00 87.96 209 SER A N 1
ATOM 1192 C CA . SER A 1 145 ? 12.962 46.408 -42.373 1.00 87.96 209 SER A CA 1
ATOM 1193 C C . SER A 1 145 ? 12.003 46.422 -43.543 1.00 87.96 209 SER A C 1
ATOM 1194 O O . SER A 1 145 ? 12.374 46.852 -44.637 1.00 87.96 209 SER A O 1
ATOM 1197 N N . SER A 1 146 ? 10.769 45.981 -43.329 1.00 59.97 210 SER A N 1
ATOM 1198 C CA . SER A 1 146 ? 9.841 45.892 -44.445 1.00 59.97 210 SER A CA 1
ATOM 1199 C C . SER A 1 146 ? 9.119 47.211 -44.613 1.00 59.97 210 SER A C 1
ATOM 1200 O O . SER A 1 146 ? 9.232 48.095 -43.776 1.00 59.97 210 SER A O 1
ATOM 1203 N N . LEU A 1 147 ? 8.347 47.333 -45.680 1.00 75.73 211 LEU A N 1
ATOM 1204 C CA . LEU A 1 147 ? 7.632 48.568 -45.937 1.00 75.73 211 LEU A CA 1
ATOM 1205 C C . LEU A 1 147 ? 6.230 48.224 -46.382 1.00 75.73 211 LEU A C 1
ATOM 1206 O O . LEU A 1 147 ? 6.052 47.600 -47.426 1.00 75.73 211 LEU A O 1
ATOM 1211 N N . ARG A 1 148 ? 5.230 48.638 -45.616 1.00 58.59 212 ARG A N 1
ATOM 1212 C CA . ARG A 1 148 ? 3.873 48.305 -45.989 1.00 58.59 212 ARG A CA 1
ATOM 1213 C C . ARG A 1 148 ? 3.414 49.269 -47.062 1.00 58.59 212 ARG A C 1
ATOM 1214 O O . ARG A 1 148 ? 3.333 50.466 -46.827 1.00 58.59 212 ARG A O 1
ATOM 1222 N N . LEU A 1 149 ? 3.117 48.743 -48.245 1.00 51.63 213 LEU A N 1
ATOM 1223 C CA . LEU A 1 149 ? 2.735 49.577 -49.376 1.00 51.63 213 LEU A CA 1
ATOM 1224 C C . LEU A 1 149 ? 1.238 49.841 -49.476 1.00 51.63 213 LEU A C 1
ATOM 1225 O O . LEU A 1 149 ? 0.825 50.726 -50.219 1.00 51.63 213 LEU A O 1
ATOM 1230 N N . THR A 1 150 ? 0.431 49.066 -48.749 1.00 85.65 214 THR A N 1
ATOM 1231 C CA . THR A 1 150 ? -1.023 49.236 -48.754 1.00 85.65 214 THR A CA 1
ATOM 1232 C C . THR A 1 150 ? -1.601 48.976 -47.376 1.00 85.65 214 THR A C 1
ATOM 1233 O O . THR A 1 150 ? -1.270 47.976 -46.749 1.00 85.65 214 THR A O 1
ATOM 1237 N N . SER A 1 151 ? -2.440 49.875 -46.883 1.00 80.49 215 SER A N 1
ATOM 1238 C CA . SER A 1 151 ? -3.160 49.590 -45.649 1.00 80.49 215 SER A CA 1
ATOM 1239 C C . SER A 1 151 ? -4.593 49.132 -45.903 1.00 80.49 215 SER A C 1
ATOM 1240 O O . SER A 1 151 ? -5.292 48.718 -44.975 1.00 80.49 215 SER A O 1
ATOM 1243 N N . SER A 1 152 ? -5.008 49.175 -47.166 1.00 59.53 216 SER A N 1
ATOM 1244 C CA . SER A 1 152 ? -6.414 48.975 -47.532 1.00 59.53 216 SER A CA 1
ATOM 1245 C C . SER A 1 152 ? -6.903 47.538 -47.365 1.00 59.53 216 SER A C 1
ATOM 1246 O O . SER A 1 152 ? -8.104 47.274 -47.404 1.00 59.53 216 SER A O 1
ATOM 1249 N N . GLY A 1 153 ? -5.960 46.620 -47.186 1.00 60.59 217 GLY A N 1
ATOM 1250 C CA . GLY A 1 153 ? -6.262 45.203 -47.123 1.00 60.59 217 GLY A CA 1
ATOM 1251 C C . GLY A 1 153 ? -7.175 44.834 -45.978 1.00 60.59 217 GLY A C 1
ATOM 1252 O O . GLY A 1 153 ? -6.992 45.295 -44.849 1.00 60.59 217 GLY A O 1
ATOM 1253 N N . LYS A 1 154 ? -8.161 43.996 -46.276 1.00 63.26 218 LYS A N 1
ATOM 1254 C CA . LYS A 1 154 ? -9.132 43.552 -45.288 1.00 63.26 218 LYS A CA 1
ATOM 1255 C C . LYS A 1 154 ? -9.395 42.082 -45.555 1.00 63.26 218 LYS A C 1
ATOM 1256 O O . LYS A 1 154 ? -9.639 41.707 -46.695 1.00 63.26 218 LYS A O 1
ATOM 1262 N N . GLU A 1 155 ? -9.347 41.250 -44.518 1.00 98.24 219 GLU A N 1
ATOM 1263 C CA . GLU A 1 155 ? -9.422 39.805 -44.714 1.00 98.24 219 GLU A CA 1
ATOM 1264 C C . GLU A 1 155 ? -10.702 39.386 -45.433 1.00 98.24 219 GLU A C 1
ATOM 1265 O O . GLU A 1 155 ? -11.806 39.690 -44.982 1.00 98.24 219 GLU A O 1
ATOM 1271 N N . GLU A 1 156 ? -10.535 38.680 -46.549 1.00 62.23 220 GLU A N 1
ATOM 1272 C CA . GLU A 1 156 ? -11.646 38.116 -47.329 1.00 62.23 220 GLU A CA 1
ATOM 1273 C C . GLU A 1 156 ? -12.650 39.147 -47.895 1.00 62.23 220 GLU A C 1
ATOM 1274 O O . GLU A 1 156 ? -13.764 38.797 -48.280 1.00 62.23 220 GLU A O 1
ATOM 1280 N N . ILE A 1 157 ? -12.228 40.405 -47.979 1.00 59.35 221 ILE A N 1
ATOM 1281 C CA . ILE A 1 157 ? -13.060 41.489 -48.505 1.00 59.35 221 ILE A CA 1
ATOM 1282 C C . ILE A 1 157 ? -12.319 42.349 -49.524 1.00 59.35 221 ILE A C 1
ATOM 1283 O O . ILE A 1 157 ? -12.739 42.478 -50.668 1.00 59.35 221 ILE A O 1
ATOM 1288 N N . ILE A 1 158 ? -11.247 42.990 -49.080 1.00 55.51 222 ILE A N 1
ATOM 1289 C CA . ILE A 1 158 ? -10.399 43.762 -49.978 1.00 55.51 222 ILE A CA 1
ATOM 1290 C C . ILE A 1 158 ? -9.017 43.127 -50.141 1.00 55.51 222 ILE A C 1
ATOM 1291 O O . ILE A 1 158 ? -8.284 42.975 -49.166 1.00 55.51 222 ILE A O 1
ATOM 1296 N N . PHE A 1 159 ? -8.673 42.765 -51.377 1.00 52.26 223 PHE A N 1
ATOM 1297 C CA . PHE A 1 159 ? -7.413 42.090 -51.682 1.00 52.26 223 PHE A CA 1
ATOM 1298 C C . PHE A 1 159 ? -6.436 43.014 -52.400 1.00 52.26 223 PHE A C 1
ATOM 1299 O O . PHE A 1 159 ? -6.834 43.792 -53.248 1.00 52.26 223 PHE A O 1
ATOM 1307 N N . ASN A 1 160 ? -5.154 42.919 -52.065 1.00 61.38 224 ASN A N 1
ATOM 1308 C CA . ASN A 1 160 ? -4.122 43.725 -52.715 1.00 61.38 224 ASN A CA 1
ATOM 1309 C C . ASN A 1 160 ?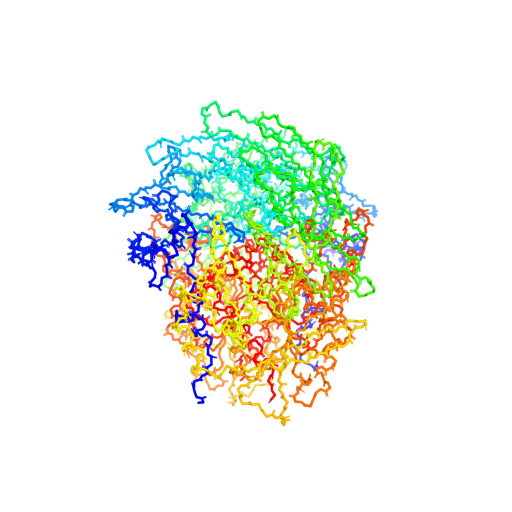 -2.967 42.885 -53.259 1.00 61.38 224 ASN A C 1
ATOM 1310 O O . ASN A 1 160 ? -2.224 42.258 -52.504 1.00 61.38 224 ASN A O 1
ATOM 1315 N N . GLY A 1 161 ? -2.798 42.886 -54.570 1.00 42.55 225 GLY A N 1
ATOM 1316 C CA . GLY A 1 161 ? -1.678 42.186 -55.161 1.00 42.55 225 GLY A CA 1
ATOM 1317 C C . GLY A 1 161 ? -1.889 40.689 -55.284 1.00 42.55 225 GLY A C 1
ATOM 1318 O O . GLY A 1 161 ? -1.125 40.021 -55.981 1.00 42.55 225 GLY A O 1
ATOM 1319 N N . ILE A 1 162 ? -2.916 40.164 -54.615 1.00 54.61 226 ILE A N 1
ATOM 1320 C CA . ILE A 1 162 ? -3.293 38.754 -54.745 1.00 54.61 226 ILE A CA 1
ATOM 1321 C C . ILE A 1 162 ? -4.752 38.562 -55.153 1.00 54.61 226 ILE A C 1
ATOM 1322 O O . ILE A 1 162 ? -5.646 39.264 -54.674 1.00 54.61 226 ILE A O 1
ATOM 1327 N N . ALA A 1 163 ? -4.989 37.578 -56.013 1.00 42.34 227 ALA A N 1
ATOM 1328 C CA . ALA A 1 163 ? -6.305 37.370 -56.596 1.00 42.34 227 ALA A CA 1
ATOM 1329 C C . ALA A 1 163 ? -7.292 36.726 -55.632 1.00 42.34 227 ALA A C 1
ATOM 1330 O O . ALA A 1 163 ? -6.941 35.778 -54.919 1.00 42.34 227 ALA A O 1
ATOM 1332 N N . ASP A 1 164 ? -8.528 37.236 -55.626 1.00 57.49 228 ASP A N 1
ATOM 1333 C CA . ASP A 1 164 ? -9.629 36.563 -54.941 1.00 57.49 228 ASP A CA 1
ATOM 1334 C C . ASP A 1 164 ? -9.989 35.368 -55.792 1.00 57.49 228 ASP A C 1
ATOM 1335 O O . ASP A 1 164 ? -9.394 35.166 -56.846 1.00 57.49 228 ASP A O 1
ATOM 1340 N N . TRP A 1 165 ? -10.953 34.568 -55.358 1.00 50.76 229 TRP A N 1
ATOM 1341 C CA . TRP A 1 165 ? -11.216 33.337 -56.082 1.00 50.76 229 TRP A CA 1
ATOM 1342 C C . TRP A 1 165 ? -11.547 33.564 -57.556 1.00 50.76 229 TRP A C 1
ATOM 1343 O O . TRP A 1 165 ? -10.939 32.949 -58.437 1.00 50.76 229 TRP A O 1
ATOM 1354 N N . LEU A 1 166 ? -12.514 34.438 -57.823 1.00 37.77 230 LEU A N 1
ATOM 1355 C CA . LEU A 1 166 ? -12.944 34.683 -59.191 1.00 37.77 230 LEU A CA 1
ATOM 1356 C C . LEU A 1 166 ? -11.789 35.074 -60.104 1.00 37.77 230 LEU A C 1
ATOM 1357 O O . LEU A 1 166 ? -11.672 34.542 -61.205 1.00 37.77 230 LEU A O 1
ATOM 1362 N N . TYR A 1 167 ? -10.937 35.997 -59.661 1.00 50.96 231 TYR A N 1
ATOM 1363 C CA . TYR A 1 167 ? -9.803 36.426 -60.483 1.00 50.96 231 TYR A CA 1
ATOM 1364 C C . TYR A 1 167 ? -8.724 35.359 -60.636 1.00 50.96 231 TYR A C 1
ATOM 1365 O O . TYR A 1 167 ? -8.055 35.308 -61.655 1.00 50.96 231 TYR A O 1
ATOM 1374 N N . GLU A 1 168 ? -8.542 34.516 -59.627 1.00 53.28 232 GLU A N 1
ATOM 1375 C CA . GLU A 1 168 ? -7.538 33.466 -59.722 1.00 53.28 232 GLU A CA 1
ATOM 1376 C C . GLU A 1 168 ? -7.965 32.325 -60.632 1.00 53.28 232 GLU A C 1
ATOM 1377 O O . GLU A 1 168 ? -7.238 31.939 -61.540 1.00 53.28 232 GLU A O 1
ATOM 1383 N N . GLU A 1 169 ? -9.144 31.779 -60.383 1.00 64.95 233 GLU A N 1
ATOM 1384 C CA . GLU A 1 169 ? -9.569 30.572 -61.071 1.00 64.95 233 GLU A CA 1
ATOM 1385 C C . GLU A 1 169 ? -10.123 30.842 -62.465 1.00 64.95 233 GLU A C 1
ATOM 1386 O O . GLU A 1 169 ? -9.937 30.043 -63.377 1.00 64.95 233 GLU A O 1
ATOM 1392 N N . GLU A 1 170 ? -10.799 31.976 -62.617 1.00 60.01 234 GLU A N 1
ATOM 1393 C CA . GLU A 1 170 ? -11.547 32.295 -63.829 1.00 60.01 234 GLU A CA 1
ATOM 1394 C C . GLU A 1 170 ? -10.918 33.388 -64.676 1.00 60.01 234 GLU A C 1
ATOM 1395 O O . GLU A 1 170 ? -10.647 33.169 -65.848 1.00 60.01 234 GLU A O 1
ATOM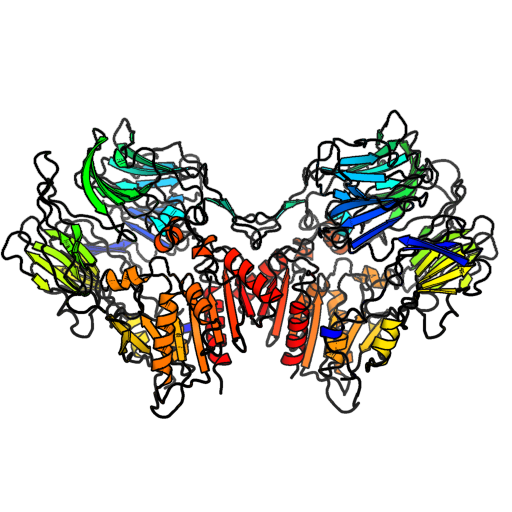 1401 N N . LEU A 1 171 ? -10.733 34.575 -64.106 1.00 42.97 235 LEU A N 1
ATOM 1402 C CA . LEU A 1 171 ? -10.193 35.715 -64.862 1.00 42.97 235 LEU A CA 1
ATOM 1403 C C . LEU A 1 171 ? -8.678 35.643 -65.197 1.00 42.97 235 LEU A C 1
ATOM 1404 O O . LEU A 1 171 ? -8.302 35.543 -66.374 1.00 42.97 235 LEU A O 1
ATOM 1409 N N . LEU A 1 172 ? -7.818 35.708 -64.176 1.00 37.27 236 LEU A N 1
ATOM 1410 C CA . LEU A 1 172 ? -6.356 35.735 -64.370 1.00 37.27 236 LEU A CA 1
ATOM 1411 C C . LEU A 1 172 ? -5.718 34.372 -64.627 1.00 37.27 236 LEU A C 1
ATOM 1412 O O . LEU A 1 172 ? -4.717 34.273 -65.336 1.00 37.27 236 LEU A O 1
ATOM 1417 N N . HIS A 1 173 ? -6.287 33.328 -64.041 1.00 64.09 237 HIS A N 1
ATOM 1418 C CA . HIS A 1 173 ? -5.708 31.998 -64.141 1.00 64.09 237 HIS A CA 1
ATOM 1419 C C . HIS A 1 173 ? -4.328 31.954 -63.499 1.00 64.09 237 HIS A C 1
ATOM 1420 O O . HIS A 1 173 ? -3.430 31.288 -63.995 1.00 64.09 237 HIS A O 1
ATOM 1427 N N . SER A 1 174 ? -4.183 32.678 -62.393 1.00 63.95 238 SER A N 1
ATOM 1428 C CA . SER A 1 174 ? -3.005 32.626 -61.527 1.00 63.95 238 SER A CA 1
ATOM 1429 C C . SER A 1 174 ? -3.280 33.560 -60.365 1.00 63.95 238 SER A C 1
ATOM 1430 O O . SER A 1 174 ? -4.123 34.437 -60.475 1.00 63.95 238 SER A O 1
ATOM 1433 N N . HIS A 1 175 ? -2.576 33.395 -59.253 1.00 69.95 239 HIS A N 1
ATOM 1434 C CA . HIS A 1 175 ? -2.928 34.167 -58.072 1.00 69.95 239 HIS A CA 1
ATOM 1435 C C . HIS A 1 175 ? -2.102 35.416 -57.918 1.00 69.95 239 HIS A C 1
ATOM 1436 O O . HIS A 1 175 ? -2.261 36.139 -56.944 1.00 69.95 239 HIS A O 1
ATOM 1443 N N . ILE A 1 176 ? -1.229 35.686 -58.878 1.00 50.21 240 ILE A N 1
ATOM 1444 C CA . ILE A 1 176 ? -0.334 36.829 -58.743 1.00 50.21 240 ILE A CA 1
ATOM 1445 C C . ILE A 1 176 ? -0.941 38.058 -59.403 1.00 50.21 240 ILE A C 1
ATOM 1446 O O . ILE A 1 176 ? -0.969 38.183 -60.618 1.00 50.21 240 ILE A O 1
ATOM 1451 N N . ALA A 1 177 ? -1.408 38.971 -58.565 1.00 58.21 241 ALA A N 1
ATOM 1452 C CA . ALA A 1 177 ? -2.091 40.187 -58.989 1.00 58.21 241 ALA A CA 1
ATOM 1453 C C . ALA A 1 177 ? -1.192 41.419 -59.015 1.00 58.21 241 ALA A C 1
ATOM 1454 O O . ALA A 1 177 ? -1.686 42.539 -59.088 1.00 58.21 241 ALA A O 1
ATOM 1456 N N . HIS A 1 178 ? 0.109 41.224 -58.843 1.00 62.91 242 HIS A N 1
ATOM 1457 C CA . HIS A 1 178 ? 1.060 42.328 -58.945 1.00 62.91 242 HIS A CA 1
ATOM 1458 C C . HIS A 1 178 ? 2.140 42.059 -60.005 1.00 62.91 242 HIS A C 1
ATOM 1459 O O . HIS A 1 178 ? 2.385 40.907 -60.380 1.00 62.91 242 HIS A O 1
ATOM 1466 N N . TRP A 1 179 ? 2.785 43.126 -60.478 1.00 54.77 243 TRP A N 1
ATOM 1467 C CA . TRP A 1 179 ? 3.843 43.015 -61.492 1.00 54.77 243 TRP A CA 1
ATOM 1468 C C . TRP A 1 179 ? 4.929 44.069 -61.314 1.00 54.77 243 TRP A C 1
ATOM 1469 O O . TRP A 1 179 ? 4.647 45.204 -60.921 1.00 54.77 243 TRP A O 1
ATOM 1480 N N . TRP A 1 180 ? 6.166 43.683 -61.621 1.00 73.59 244 TRP A N 1
ATOM 1481 C CA . TRP A 1 180 ? 7.331 44.535 -61.405 1.00 73.59 244 TRP A CA 1
ATOM 1482 C C . TRP A 1 180 ? 7.775 45.221 -62.684 1.00 73.59 244 TRP A C 1
ATOM 1483 O O . TRP A 1 180 ? 7.823 44.599 -63.740 1.00 73.59 244 TRP A O 1
ATOM 1494 N N . SER A 1 181 ? 8.114 46.501 -62.589 1.00 77.92 245 SER A N 1
ATOM 1495 C CA . SER A 1 181 ? 8.700 47.204 -63.722 1.00 77.92 245 SER A CA 1
ATOM 1496 C C . SER A 1 181 ? 10.059 46.589 -64.010 1.00 77.92 245 SER A C 1
ATOM 1497 O O . SER A 1 181 ? 10.725 46.107 -63.098 1.00 77.92 245 SER A O 1
ATOM 1500 N N . PRO A 1 182 ? 10.483 46.607 -65.278 1.00 74.09 246 PRO A N 1
ATOM 1501 C CA . PRO A 1 182 ? 11.714 45.921 -65.659 1.00 74.09 246 PRO A CA 1
ATOM 1502 C C . PRO A 1 182 ? 12.878 46.345 -64.777 1.00 74.09 246 PRO A C 1
ATOM 1503 O O . PRO A 1 182 ? 13.748 45.526 -64.502 1.00 74.09 246 PRO A O 1
ATOM 1507 N N . ASP A 1 183 ? 12.896 47.598 -64.335 1.00 73.19 247 ASP A N 1
ATOM 1508 C CA . ASP A 1 183 ? 14.023 48.107 -63.561 1.00 73.19 247 ASP A CA 1
ATOM 1509 C C . ASP A 1 183 ? 13.825 48.020 -62.047 1.00 73.19 247 ASP A C 1
ATOM 1510 O O . ASP A 1 183 ? 14.674 48.476 -61.283 1.00 73.19 247 ASP A O 1
ATOM 1515 N N . GLY A 1 184 ? 12.706 47.439 -61.620 1.00 71.70 248 GLY A N 1
ATOM 1516 C CA . GLY A 1 184 ? 12.442 47.222 -60.206 1.00 71.70 248 GLY A CA 1
ATOM 1517 C C . GLY A 1 184 ? 12.202 48.518 -59.460 1.00 71.70 248 GLY A C 1
ATOM 1518 O O . GLY A 1 184 ? 12.198 48.558 -58.225 1.00 71.70 248 GLY A O 1
ATOM 1519 N N . GLU A 1 185 ? 12.009 49.585 -60.225 1.00 76.92 249 GLU A N 1
ATOM 1520 C CA . GLU A 1 185 ? 11.728 50.895 -59.666 1.00 76.92 249 GLU A CA 1
ATOM 1521 C C . GLU A 1 185 ? 10.259 51.004 -59.270 1.00 76.92 249 GLU A C 1
ATOM 1522 O O . GLU A 1 185 ? 9.901 51.748 -58.358 1.00 76.92 249 GLU A O 1
ATOM 1528 N N . ARG A 1 186 ? 9.414 50.236 -59.946 1.00 87.70 250 ARG A N 1
ATOM 1529 C CA . ARG A 1 186 ? 7.978 50.465 -59.906 1.00 87.70 250 ARG A CA 1
ATOM 1530 C C . ARG A 1 186 ? 7.181 49.166 -59.755 1.00 87.70 250 ARG A C 1
ATOM 1531 O O . ARG A 1 186 ? 7.580 48.126 -60.276 1.00 87.70 250 ARG A O 1
ATOM 1539 N N . LEU A 1 187 ? 6.051 49.230 -59.051 1.00 54.95 251 LEU A N 1
ATOM 1540 C CA . LEU A 1 187 ? 5.179 48.060 -58.867 1.00 54.95 251 LEU A CA 1
ATOM 1541 C C . LEU A 1 187 ? 3.698 48.335 -59.156 1.00 54.95 251 LEU A C 1
ATOM 1542 O O . LEU A 1 187 ? 3.048 49.123 -58.464 1.00 54.95 251 LEU A O 1
ATOM 1547 N N . ALA A 1 188 ? 3.169 47.660 -60.171 1.00 59.76 252 ALA A N 1
ATOM 1548 C CA . ALA A 1 188 ? 1.752 47.732 -60.484 1.00 59.76 252 ALA A CA 1
ATOM 1549 C C . ALA A 1 188 ? 1.043 46.551 -59.839 1.00 59.76 252 ALA A C 1
ATOM 1550 O O . ALA A 1 188 ? 1.587 45.450 -59.778 1.00 59.76 252 ALA A O 1
ATOM 1552 N N . PHE A 1 189 ? -0.169 46.776 -59.349 1.00 57.09 253 PHE A N 1
ATOM 1553 C CA . PHE A 1 189 ? -0.904 45.708 -58.696 1.00 57.09 253 PHE A CA 1
ATOM 1554 C C . PHE A 1 189 ? -2.409 45.939 -58.711 1.00 57.09 253 PHE A C 1
ATOM 1555 O O . PHE A 1 189 ? -2.869 47.066 -58.865 1.00 57.09 253 PHE A O 1
ATOM 1563 N N . LEU A 1 190 ? -3.167 44.859 -58.543 1.00 41.83 254 LEU A N 1
ATOM 1564 C CA . LEU A 1 190 ? -4.622 44.931 -58.533 1.00 41.83 254 LEU A CA 1
ATOM 1565 C C . LEU A 1 190 ? -5.173 45.073 -57.131 1.00 41.83 254 LEU A C 1
ATOM 1566 O O . LEU A 1 190 ? -4.778 44.349 -56.212 1.00 41.83 254 LEU A O 1
ATOM 1571 N N . MET A 1 191 ? -6.099 46.010 -56.982 1.00 47.69 255 MET A N 1
ATOM 1572 C CA . MET A 1 191 ? -6.859 46.131 -55.761 1.00 47.69 255 MET A CA 1
ATOM 1573 C C . MET A 1 191 ? -8.249 45.574 -56.046 1.00 47.69 255 MET A C 1
ATOM 1574 O O . MET A 1 191 ? -9.001 46.154 -56.819 1.00 47.69 255 MET A O 1
ATOM 1579 N N . ILE A 1 192 ? -8.578 44.438 -55.434 1.00 44.10 256 ILE A N 1
ATOM 1580 C CA . ILE A 1 192 ? -9.854 43.754 -55.666 1.00 44.10 256 ILE A CA 1
ATOM 1581 C C . ILE A 1 192 ? -10.835 43.974 -54.514 1.00 44.10 256 ILE A C 1
ATOM 1582 O O . ILE A 1 192 ? -10.543 43.640 -53.371 1.00 44.10 256 ILE A O 1
ATOM 1587 N N . ASN A 1 193 ? -11.992 44.549 -54.825 1.00 65.73 257 ASN A N 1
ATOM 1588 C CA . ASN A 1 193 ? -12.962 44.936 -53.813 1.00 65.73 257 ASN A CA 1
ATOM 1589 C C . ASN A 1 193 ? -14.137 43.980 -53.844 1.00 65.73 257 ASN A C 1
ATOM 1590 O O . ASN A 1 193 ? -14.954 44.016 -54.755 1.00 65.73 257 ASN A O 1
ATOM 1595 N N . ASP A 1 194 ? -14.209 43.112 -52.849 1.00 59.74 258 ASP A N 1
ATOM 1596 C CA . ASP A 1 194 ? -15.298 42.141 -52.745 1.00 59.74 258 ASP A CA 1
ATOM 1597 C C . ASP A 1 194 ? -16.451 42.551 -51.816 1.00 59.74 258 ASP A C 1
ATOM 1598 O O . ASP A 1 194 ? -17.292 41.723 -51.461 1.00 59.74 258 ASP A O 1
ATOM 1603 N N . SER A 1 195 ? -16.452 43.810 -51.388 1.00 50.54 259 SER A N 1
ATOM 1604 C CA . SER A 1 195 ? -17.392 44.303 -50.387 1.00 50.54 259 SER A CA 1
ATOM 1605 C C . SER A 1 195 ? -18.817 43.843 -50.618 1.00 50.54 259 SER A C 1
ATOM 1606 O O . SER A 1 195 ? -19.507 43.435 -49.687 1.00 50.54 259 SER A O 1
ATOM 1609 N N . LEU A 1 196 ? -19.276 43.959 -51.855 1.00 54.89 260 LEU A N 1
ATOM 1610 C CA . LEU A 1 196 ? -20.674 43.689 -52.172 1.00 54.89 260 LEU A CA 1
ATOM 1611 C C . LEU A 1 196 ? -20.931 42.291 -52.750 1.00 54.89 260 LEU A C 1
ATOM 1612 O O . LEU A 1 196 ? -22.077 41.926 -53.021 1.00 54.89 260 LEU A O 1
ATOM 1617 N N . VAL A 1 197 ? -19.865 41.517 -52.930 1.00 42.74 261 VAL A N 1
ATOM 1618 C CA . VAL A 1 197 ? -19.968 40.167 -53.469 1.00 42.74 261 VAL A CA 1
ATOM 1619 C C . VAL A 1 197 ? -20.419 39.177 -52.400 1.00 42.74 261 VAL A C 1
ATOM 1620 O O . VAL A 1 197 ? -19.837 39.135 -51.314 1.00 42.74 261 VAL A O 1
ATOM 1624 N N . PRO A 1 198 ? -21.449 38.369 -52.710 1.00 50.02 262 PRO A N 1
ATOM 1625 C CA . PRO A 1 198 ? -22.017 37.364 -51.803 1.00 50.02 262 PRO A CA 1
ATOM 1626 C C . PRO A 1 198 ? -21.023 36.250 -51.481 1.00 50.02 262 PRO A C 1
ATOM 1627 O O . PRO A 1 198 ? -20.227 35.877 -52.345 1.00 50.02 262 PRO A O 1
ATOM 1631 N N . THR A 1 199 ? -21.077 35.713 -50.266 1.00 45.16 263 THR A N 1
ATOM 1632 C CA . THR A 1 199 ? -20.061 34.757 -49.834 1.00 45.16 263 THR A CA 1
ATOM 1633 C C . THR A 1 199 ? -20.567 33.339 -49.620 1.00 45.16 263 THR A C 1
ATOM 1634 O O . THR A 1 199 ? -21.696 33.112 -49.202 1.00 45.16 263 THR A O 1
ATOM 1638 N N . MET A 1 200 ? -19.692 32.388 -49.900 1.00 54.46 264 MET A N 1
ATOM 1639 C CA . MET A 1 200 ? -20.008 30.985 -49.767 1.00 54.46 264 MET A CA 1
ATOM 1640 C C . MET A 1 200 ? -19.152 30.405 -48.653 1.00 54.46 264 MET A C 1
ATOM 1641 O O . MET A 1 200 ? -18.033 30.862 -48.429 1.00 54.46 264 MET A O 1
ATOM 1646 N N . VAL A 1 201 ? -19.678 29.401 -47.959 1.00 73.35 265 VAL A N 1
ATOM 1647 C CA . VAL A 1 201 ? -18.993 28.823 -46.809 1.00 73.35 265 VAL A CA 1
ATOM 1648 C C . VAL A 1 201 ? -18.371 27.466 -47.100 1.00 73.35 265 VAL A C 1
ATOM 1649 O O . VAL A 1 201 ? -19.033 26.549 -47.592 1.00 73.35 265 VAL A O 1
ATOM 1653 N N . ILE A 1 202 ? -17.088 27.353 -46.787 1.00 65.18 266 ILE A N 1
ATOM 1654 C CA . ILE A 1 202 ? -16.398 26.080 -46.832 1.00 65.18 266 ILE A CA 1
ATOM 1655 C C . ILE A 1 202 ? -16.361 25.514 -45.419 1.00 65.18 266 ILE A C 1
ATOM 1656 O O . ILE A 1 202 ? -15.652 26.025 -44.564 1.00 65.18 266 ILE A O 1
ATOM 1661 N N . PRO A 1 203 ? -17.134 24.459 -45.166 1.00 64.54 267 PRO A N 1
ATOM 1662 C CA . PRO A 1 203 ? -17.212 23.900 -43.817 1.00 64.54 267 PRO A CA 1
ATOM 1663 C C . PRO A 1 203 ? -15.983 23.068 -43.483 1.00 64.54 267 PRO A C 1
ATOM 1664 O O . PRO A 1 203 ? -15.358 22.497 -44.381 1.00 64.54 267 PRO A O 1
ATOM 1668 N N . ARG A 1 204 ? -15.646 22.997 -42.200 1.00 76.55 268 ARG A N 1
ATOM 1669 C CA . ARG A 1 204 ? -14.580 22.117 -41.743 1.00 76.55 268 ARG A CA 1
ATOM 1670 C C . ARG A 1 204 ? -15.086 21.201 -40.644 1.00 76.55 268 ARG A C 1
ATOM 1671 O O . ARG A 1 204 ? -15.494 21.661 -39.586 1.00 76.55 268 ARG A O 1
ATOM 1679 N N . PHE A 1 205 ? -15.111 19.904 -40.917 1.00 50.37 269 PHE A N 1
ATOM 1680 C CA . PHE A 1 205 ? -15.489 18.927 -39.903 1.00 50.37 269 PHE A CA 1
ATOM 1681 C C . PHE A 1 205 ? -14.324 18.238 -39.139 1.00 50.37 269 PHE A C 1
ATOM 1682 O O . PHE A 1 205 ? -14.542 17.581 -38.113 1.00 50.37 269 PHE A O 1
ATOM 1690 N N . THR A 1 206 ? -13.101 18.379 -39.640 1.00 80.24 270 THR A N 1
ATOM 1691 C CA . THR A 1 206 ? -11.973 17.572 -39.156 1.00 80.24 270 THR A CA 1
ATOM 1692 C C . THR A 1 206 ? -10.981 18.210 -38.168 1.00 80.24 270 THR A C 1
ATOM 1693 O O . THR A 1 206 ? -9.989 17.597 -37.783 1.00 80.24 270 THR A O 1
ATOM 1697 N N . GLY A 1 207 ? -11.259 19.424 -37.727 1.00 72.54 271 GLY A N 1
ATOM 1698 C CA . GLY A 1 207 ? -10.284 20.196 -36.967 1.00 72.54 271 GLY A CA 1
ATOM 1699 C C . GLY A 1 207 ? -10.183 19.853 -35.485 1.00 72.54 271 GLY A C 1
ATOM 1700 O O . GLY A 1 207 ? -10.168 18.688 -35.091 1.00 72.54 271 GLY A O 1
ATOM 1701 N N . ALA A 1 208 ? -10.016 20.890 -34.675 1.00 54.63 272 ALA A N 1
ATOM 1702 C CA . ALA A 1 208 ? -10.044 20.792 -33.217 1.00 54.63 272 ALA A CA 1
ATOM 1703 C C . ALA A 1 208 ? -11.460 20.572 -32.657 1.00 54.63 272 ALA A C 1
ATOM 1704 O O . ALA A 1 208 ? -12.370 20.190 -33.383 1.00 54.63 272 ALA A O 1
ATOM 1706 N N . LEU A 1 209 ? -11.612 20.765 -31.349 1.00 61.61 273 LEU A N 1
ATOM 1707 C CA . LEU A 1 209 ? -12.883 20.574 -30.661 1.00 61.61 273 LEU A CA 1
ATOM 1708 C C . LEU A 1 209 ? -14.046 21.153 -31.446 1.00 61.61 273 LEU A C 1
ATOM 1709 O O . LEU A 1 209 ? -14.992 20.439 -31.774 1.00 61.61 273 LEU A O 1
ATOM 1714 N N . TYR A 1 210 ? -14.001 22.455 -31.704 1.00 54.45 274 TYR A N 1
ATOM 1715 C CA . TYR A 1 210 ? -15.031 23.109 -32.499 1.00 54.45 274 TYR A CA 1
ATOM 1716 C C . TYR A 1 210 ? -14.389 23.662 -33.757 1.00 54.45 274 TYR A C 1
ATOM 1717 O O . TYR A 1 210 ? -13.881 24.783 -33.747 1.00 54.45 274 TYR A O 1
ATOM 1726 N N . PRO A 1 211 ? -14.376 22.861 -34.842 1.00 47.78 275 PRO A N 1
ATOM 1727 C CA . PRO A 1 211 ? -13.802 23.288 -36.120 1.00 47.78 275 PRO A CA 1
ATOM 1728 C C . PRO A 1 211 ? -14.609 24.430 -36.716 1.00 47.78 275 PRO A C 1
ATOM 1729 O O . PRO A 1 211 ? -15.843 24.441 -36.639 1.00 47.78 275 PRO A O 1
ATOM 1733 N N . LYS A 1 212 ? -13.911 25.392 -37.302 1.00 71.10 276 LYS A N 1
ATOM 1734 C CA . LYS A 1 212 ? -14.571 26.490 -37.980 1.00 71.10 276 LYS A CA 1
ATOM 1735 C C . LYS A 1 212 ? -13.977 26.648 -39.375 1.00 71.10 276 LYS A C 1
ATOM 1736 O O . LYS A 1 212 ? -12.759 26.753 -39.528 1.00 71.10 276 LYS A O 1
ATOM 1742 N N . GLY A 1 213 ? -14.840 26.654 -40.388 1.00 52.04 277 GLY A N 1
ATOM 1743 C CA . GLY A 1 213 ? -14.410 26.817 -41.766 1.00 52.04 277 GLY A CA 1
ATOM 1744 C C . GLY A 1 213 ? -14.561 28.255 -42.208 1.00 52.04 277 GLY A C 1
ATOM 1745 O O . GLY A 1 213 ? -15.233 29.039 -41.547 1.00 52.04 277 GLY A O 1
ATOM 1746 N N . LYS A 1 214 ? -13.942 28.603 -43.329 1.00 66.28 278 LYS A N 1
ATOM 1747 C CA . LYS A 1 214 ? -13.930 29.991 -43.771 1.00 66.28 278 LYS A CA 1
ATOM 1748 C C . LYS A 1 214 ? -15.098 30.311 -44.686 1.00 66.28 278 LYS A C 1
ATOM 1749 O O . LYS A 1 214 ? -15.856 29.425 -45.079 1.00 66.28 278 LYS A O 1
ATOM 1755 N N . GLN A 1 215 ? -15.217 31.586 -45.041 1.00 62.23 279 GLN A N 1
ATOM 1756 C CA . GLN A 1 215 ? -16.194 32.020 -46.028 1.00 62.23 279 GLN A CA 1
ATOM 1757 C C . GLN A 1 215 ? -15.548 33.055 -46.931 1.00 62.23 279 GLN A C 1
ATOM 1758 O O . GLN A 1 215 ? -15.031 34.059 -46.446 1.00 62.23 279 GLN A O 1
ATOM 1764 N N . TYR A 1 216 ? -15.579 32.808 -48.239 1.00 40.42 280 TYR A N 1
ATOM 1765 C CA . TYR A 1 216 ? -14.888 33.659 -49.204 1.00 40.42 280 TYR A CA 1
ATOM 1766 C C . TYR A 1 216 ? -15.859 34.245 -50.218 1.00 40.42 280 TYR A C 1
ATOM 1767 O O . TYR A 1 216 ? -16.922 33.674 -50.453 1.00 40.42 280 TYR A O 1
ATOM 1776 N N . PRO A 1 217 ? -15.515 35.404 -50.804 1.00 55.11 281 PRO A N 1
ATOM 1777 C CA . PRO A 1 217 ? -16.412 35.931 -51.835 1.00 55.11 281 PRO A CA 1
ATOM 1778 C C . PRO A 1 217 ? -16.405 35.026 -53.062 1.00 55.11 281 PRO A C 1
ATOM 1779 O O . PRO A 1 217 ? -15.345 34.785 -53.639 1.00 55.11 281 PRO A O 1
ATOM 1783 N N . TYR A 1 218 ? -17.579 34.583 -53.489 1.00 42.67 282 TYR A N 1
ATOM 1784 C CA . TYR A 1 218 ? -17.691 33.705 -54.648 1.00 42.67 282 TYR A CA 1
ATOM 1785 C C . TYR A 1 218 ? -18.935 34.078 -55.455 1.00 42.67 282 TYR A C 1
ATOM 1786 O O . TYR A 1 218 ? -20.008 33.489 -55.258 1.00 42.67 282 TYR A O 1
ATOM 1795 N N . PRO A 1 219 ? -18.819 35.086 -56.340 1.00 44.41 283 PRO A N 1
ATOM 1796 C CA . PRO A 1 219 ? -20.021 35.484 -57.075 1.00 44.41 283 PRO A CA 1
ATOM 1797 C C . PRO A 1 219 ? -20.515 34.364 -57.980 1.00 44.41 283 PRO A C 1
ATOM 1798 O O . PRO A 1 219 ? -19.766 33.879 -58.809 1.00 44.41 283 PRO A O 1
ATOM 1802 N N . LYS A 1 220 ? -21.778 33.988 -57.841 1.00 49.99 284 LYS A N 1
ATOM 1803 C CA . LYS A 1 220 ? -22.351 32.914 -58.632 1.00 49.99 284 LYS A CA 1
ATOM 1804 C C . LYS A 1 220 ? -22.883 33.496 -59.929 1.00 49.99 284 LYS A C 1
ATOM 1805 O O . LYS A 1 220 ? -22.558 34.631 -60.267 1.00 49.99 284 LYS A O 1
ATOM 1811 N N . ALA A 1 221 ? -23.676 32.720 -60.667 1.00 46.57 285 ALA A N 1
ATOM 1812 C CA . ALA A 1 221 ? -24.215 33.172 -61.952 1.00 46.57 285 ALA A CA 1
ATOM 1813 C C . ALA A 1 221 ? -25.086 34.420 -61.813 1.00 46.57 285 ALA A C 1
ATOM 1814 O O . ALA A 1 221 ? -26.074 34.429 -61.072 1.00 46.57 285 ALA A O 1
ATOM 1816 N N . GLY A 1 222 ? -24.726 35.466 -62.550 1.00 48.04 286 GLY A N 1
ATOM 1817 C CA . GLY A 1 222 ? -25.500 36.697 -62.565 1.00 48.04 286 GLY A CA 1
ATOM 1818 C C . GLY A 1 222 ? -25.492 37.514 -61.283 1.00 48.04 286 GLY A C 1
ATOM 1819 O O . GLY A 1 222 ? -26.316 38.404 -61.091 1.00 48.04 286 GLY A O 1
ATOM 1820 N N . GLN A 1 223 ? -24.550 37.221 -60.404 1.00 64.33 287 GLN A N 1
ATOM 1821 C CA . GLN A 1 223 ? -24.511 37.886 -59.121 1.00 64.33 287 GLN A CA 1
ATOM 1822 C C . GLN A 1 223 ? -23.649 39.126 -59.143 1.00 64.33 287 GLN A C 1
ATOM 1823 O O . GLN A 1 223 ? -23.003 39.431 -60.142 1.00 64.33 287 GLN A O 1
ATOM 1829 N N . MET A 1 224 ? -23.628 39.821 -58.013 1.00 78.04 288 MET A N 1
ATOM 1830 C CA . MET A 1 224 ? -22.744 40.959 -57.828 1.00 78.04 288 MET A CA 1
ATOM 1831 C C . MET A 1 224 ? -21.307 40.517 -57.996 1.00 78.04 288 MET A C 1
ATOM 1832 O O . MET A 1 224 ? -20.913 39.472 -57.497 1.00 78.04 288 MET A O 1
ATOM 1837 N N . ASN A 1 225 ? -20.515 41.333 -58.670 1.00 47.32 289 ASN A N 1
ATOM 1838 C CA . ASN A 1 225 ? -19.145 40.959 -59.003 1.00 47.32 289 ASN A CA 1
ATOM 1839 C C . ASN A 1 225 ? -18.117 41.849 -58.308 1.00 47.32 289 ASN A C 1
ATOM 1840 O O . ASN A 1 225 ? -18.436 42.949 -57.847 1.00 47.32 289 ASN A O 1
ATOM 1845 N N . PRO A 1 226 ? -16.878 41.360 -58.199 1.00 54.10 290 PRO A N 1
ATOM 1846 C CA . PRO A 1 226 ? -15.834 42.206 -57.618 1.00 54.10 290 PRO A CA 1
ATOM 1847 C C . PRO A 1 226 ? -15.563 43.451 -58.445 1.00 54.10 290 PRO A C 1
ATOM 1848 O O . PRO A 1 226 ? -15.281 43.370 -59.640 1.00 54.10 290 PRO A O 1
ATOM 1852 N N . THR A 1 227 ? -15.624 44.596 -57.782 1.00 80.56 291 THR A N 1
ATOM 1853 C CA . THR A 1 227 ? -15.164 45.850 -58.350 1.00 80.56 291 THR A CA 1
ATOM 1854 C C . THR A 1 227 ? -13.649 45.827 -58.202 1.00 80.56 291 THR A C 1
ATOM 1855 O O . THR A 1 227 ? -13.136 45.212 -57.271 1.00 80.56 291 THR A O 1
ATOM 1859 N N . ILE A 1 228 ? -12.916 46.440 -59.124 1.00 62.75 292 ILE A N 1
ATOM 1860 C CA . ILE A 1 228 ? -11.457 46.419 -59.010 1.00 62.75 292 ILE A CA 1
ATOM 1861 C C . ILE A 1 228 ? -10.727 47.639 -59.595 1.00 62.75 292 ILE A C 1
ATOM 1862 O O . ILE A 1 228 ? -11.082 48.148 -60.659 1.00 62.75 292 ILE A O 1
ATOM 1867 N N . LYS A 1 229 ? -9.688 48.088 -58.900 1.00 62.62 293 LYS A N 1
ATOM 1868 C CA . LYS A 1 229 ? -8.859 49.179 -59.388 1.00 62.62 293 LYS A CA 1
ATOM 1869 C C . LYS A 1 229 ? -7.445 48.679 -59.628 1.00 62.62 293 LYS A C 1
ATOM 1870 O O . LYS A 1 229 ? -7.001 47.725 -58.989 1.00 62.62 293 LYS A O 1
ATOM 1876 N N . LEU A 1 230 ? -6.737 49.320 -60.548 1.00 63.12 294 LEU A N 1
ATOM 1877 C CA . LEU A 1 230 ? -5.338 48.998 -60.768 1.00 63.12 294 LEU A CA 1
ATOM 1878 C C . LEU A 1 230 ? -4.454 50.180 -60.362 1.00 63.12 294 LEU A C 1
ATOM 1879 O O . LEU A 1 230 ? -4.413 51.190 -61.063 1.00 63.12 294 LEU A O 1
ATOM 1884 N N . TYR A 1 231 ? -3.735 50.054 -59.245 1.00 68.89 295 TYR A N 1
ATOM 1885 C CA . TYR A 1 231 ? -2.836 51.120 -58.816 1.00 68.89 295 TYR A CA 1
ATOM 1886 C C . TYR A 1 231 ? -1.402 50.834 -59.228 1.00 68.89 295 TYR A C 1
ATOM 1887 O O . TYR A 1 231 ? -1.089 49.756 -59.726 1.00 68.89 295 TYR A O 1
ATOM 1896 N N . VAL A 1 232 ? -0.530 51.811 -58.998 1.00 46.47 296 VAL A N 1
ATOM 1897 C CA . VAL A 1 232 ? 0.906 51.661 -59.215 1.00 46.47 296 VAL A CA 1
ATOM 1898 C C . VAL A 1 232 ? 1.644 52.468 -58.163 1.00 46.47 296 VAL A C 1
ATOM 1899 O O . VAL A 1 232 ? 1.342 53.645 -57.943 1.00 46.47 296 VAL A O 1
ATOM 1903 N N . VAL A 1 233 ? 2.620 51.838 -57.521 1.00 70.50 297 VAL A N 1
ATOM 1904 C CA . VAL A 1 233 ? 3.418 52.504 -56.505 1.00 70.50 297 VAL A CA 1
ATOM 1905 C C . VAL A 1 233 ? 4.869 52.536 -56.939 1.00 70.50 297 VAL A C 1
ATOM 1906 O O . VAL A 1 233 ? 5.325 51.661 -57.665 1.00 70.50 297 VAL A O 1
ATOM 1910 N N . ASN A 1 234 ? 5.592 53.554 -56.499 1.00 112.73 298 ASN A N 1
ATOM 1911 C CA . ASN A 1 234 ? 7.020 53.613 -56.746 1.00 112.73 298 ASN A CA 1
ATOM 1912 C C . ASN A 1 234 ? 7.759 53.170 -55.502 1.00 112.73 298 ASN A C 1
ATOM 1913 O O . ASN A 1 234 ? 7.496 53.643 -54.397 1.00 112.73 298 ASN A O 1
ATOM 1918 N N . LEU A 1 235 ? 8.701 52.265 -55.706 1.00 78.38 299 LEU A N 1
ATOM 1919 C CA . LEU A 1 235 ? 9.363 51.584 -54.614 1.00 78.38 299 LEU A CA 1
ATOM 1920 C C . LEU A 1 235 ? 10.523 52.409 -54.068 1.00 78.38 299 LEU A C 1
ATOM 1921 O O . LEU A 1 235 ? 11.246 51.966 -53.165 1.00 78.38 299 LEU A O 1
ATOM 1926 N N . TYR A 1 236 ? 10.710 53.600 -54.628 1.00 80.25 300 TYR A N 1
ATOM 1927 C CA . TYR A 1 236 ? 11.774 54.480 -54.174 1.00 80.25 300 TYR A CA 1
ATOM 1928 C C . TYR A 1 236 ? 11.225 55.743 -53.561 1.00 80.25 300 TYR A C 1
ATOM 1929 O O . TYR A 1 236 ? 10.502 56.497 -54.207 1.00 80.25 300 TYR A O 1
ATOM 1938 N N . GLY A 1 237 ? 11.567 55.956 -52.296 1.00 70.74 301 GLY A N 1
ATOM 1939 C CA . GLY A 1 237 ? 11.151 57.146 -51.582 1.00 70.74 301 GLY A CA 1
ATOM 1940 C C . GLY A 1 237 ? 9.665 57.249 -51.303 1.00 70.74 301 GLY A C 1
ATOM 1941 O O . GLY A 1 237 ? 9.083 56.372 -50.672 1.00 70.74 301 GLY A O 1
ATOM 1942 N N . PRO A 1 238 ? 9.045 58.334 -51.786 1.00 191.37 302 PRO A N 1
ATOM 1943 C CA . PRO A 1 238 ? 7.709 58.808 -51.411 1.00 191.37 302 PRO A CA 1
ATOM 1944 C C . PRO A 1 238 ? 6.637 57.729 -51.430 1.00 191.37 302 PRO A C 1
ATOM 1945 O O . PRO A 1 238 ? 5.726 57.772 -50.606 1.00 191.37 302 PRO A O 1
ATOM 1949 N N . THR A 1 239 ? 6.745 56.784 -52.358 1.00 107.17 303 THR A N 1
ATOM 1950 C CA . THR A 1 239 ? 5.688 55.801 -52.581 1.00 107.17 303 THR A CA 1
ATOM 1951 C C . THR A 1 239 ? 4.357 56.470 -52.964 1.00 107.17 303 THR A C 1
ATOM 1952 O O . THR A 1 239 ? 3.300 56.151 -52.407 1.00 107.17 303 THR A O 1
ATOM 1956 N N . HIS A 1 240 ? 4.422 57.401 -53.915 1.00 141.42 304 HIS A N 1
ATOM 1957 C CA . HIS A 1 240 ? 3.223 57.990 -54.504 1.00 141.42 304 HIS A CA 1
ATOM 1958 C C . HIS A 1 240 ? 2.524 56.963 -55.377 1.00 141.42 304 HIS A C 1
ATOM 1959 O O . HIS A 1 240 ? 3.104 56.432 -56.324 1.00 141.42 304 HIS A O 1
ATOM 1966 N N . THR A 1 241 ? 1.263 56.702 -55.065 1.00 96.13 305 THR A N 1
ATOM 1967 C CA . THR A 1 241 ? 0.516 55.659 -55.747 1.00 96.13 305 THR A CA 1
ATOM 1968 C C . THR A 1 241 ? -0.579 56.250 -56.641 1.00 96.13 305 THR A C 1
ATOM 1969 O O . THR A 1 241 ? -1.373 57.078 -56.194 1.00 96.13 305 THR A O 1
ATOM 1973 N N . LEU A 1 242 ? -0.619 55.823 -57.901 1.00 75.70 306 LEU A N 1
ATOM 1974 C CA . LEU A 1 242 ? -1.540 56.398 -58.880 1.00 75.70 306 LEU A CA 1
ATOM 1975 C C . LEU A 1 242 ? -2.473 55.335 -59.419 1.00 75.70 306 LEU A C 1
ATOM 1976 O O . LEU A 1 242 ? -2.016 54.307 -59.903 1.00 75.70 306 LEU A O 1
ATOM 1981 N N . GLU A 1 243 ? -3.777 55.580 -59.366 1.00 79.76 307 GLU A N 1
ATOM 1982 C CA . GLU A 1 243 ? -4.718 54.655 -59.984 1.00 79.76 307 GLU A CA 1
ATOM 1983 C C . GLU A 1 243 ? -4.703 54.834 -61.482 1.00 79.76 307 GLU A C 1
ATOM 1984 O O . GLU A 1 243 ? -4.790 55.955 -61.970 1.00 79.76 307 GLU A O 1
ATOM 1990 N N . LEU A 1 244 ? -4.614 53.731 -62.213 1.00 65.57 308 LEU A N 1
ATOM 1991 C CA . LEU A 1 244 ? -4.690 53.806 -63.663 1.00 65.57 308 LEU A CA 1
ATOM 1992 C C . LEU A 1 244 ? -6.142 53.620 -64.111 1.00 65.57 308 LEU A C 1
ATOM 1993 O O . LEU A 1 244 ? -6.692 52.522 -64.041 1.00 65.57 308 LEU A O 1
ATOM 1998 N N . MET A 1 245 ? -6.742 54.706 -64.595 1.00 71.89 309 MET A N 1
ATOM 1999 C CA . MET A 1 245 ? -8.169 54.749 -64.884 1.00 71.89 309 MET A CA 1
ATOM 2000 C C . MET A 1 245 ? -8.517 53.864 -66.069 1.00 71.89 309 MET A C 1
ATOM 2001 O O . MET A 1 245 ? -7.660 53.587 -66.912 1.00 71.89 309 MET A O 1
ATOM 2006 N N . PRO A 1 246 ? -9.779 53.407 -66.131 1.00 56.24 310 PRO A N 1
ATOM 2007 C CA . PRO A 1 246 ? -10.211 52.502 -67.202 1.00 56.24 310 PRO A CA 1
ATOM 2008 C C . PRO A 1 246 ? -10.457 53.265 -68.498 1.00 56.24 310 PRO A C 1
ATOM 2009 O O . PRO A 1 246 ? -10.413 54.498 -68.486 1.00 56.24 310 PRO A O 1
ATOM 2013 N N . PRO A 1 247 ? -10.738 52.549 -69.600 1.00 64.10 311 PRO A N 1
ATOM 2014 C CA . PRO A 1 247 ? -11.115 53.260 -70.824 1.00 64.10 311 PRO A CA 1
ATOM 2015 C C . PRO A 1 247 ? -12.448 53.973 -70.610 1.00 64.10 311 PRO A C 1
ATOM 2016 O O . PRO A 1 247 ? -13.265 53.486 -69.829 1.00 64.10 311 PRO A O 1
ATOM 2020 N N . ASP A 1 248 ? -12.664 55.109 -71.264 1.00 111.49 312 ASP A N 1
ATOM 2021 C CA . ASP A 1 248 ? -13.869 55.889 -71.008 1.00 111.49 312 ASP A CA 1
ATOM 2022 C C . ASP A 1 248 ? -15.149 55.117 -71.282 1.00 111.49 312 ASP A C 1
ATOM 2023 O O . ASP A 1 248 ? -16.135 55.273 -70.566 1.00 111.49 312 ASP A O 1
ATOM 2028 N N . SER A 1 249 ? -15.126 54.283 -72.316 1.00 91.25 313 SER A N 1
ATOM 2029 C CA . SER A 1 249 ? -16.283 53.463 -72.674 1.00 91.25 313 SER A CA 1
ATOM 2030 C C . SER A 1 249 ? -16.685 52.484 -71.567 1.00 91.25 313 SER A C 1
ATOM 2031 O O . SER A 1 249 ? -17.866 52.229 -71.353 1.00 91.25 313 SER A O 1
ATOM 2034 N N . PHE A 1 250 ? -15.695 51.936 -70.873 0.81 52.25 314 PHE A N 1
ATOM 2035 C CA . PHE A 1 250 ? -15.935 51.011 -69.770 0.81 52.25 314 PHE A CA 1
ATOM 2036 C C . PHE A 1 250 ? -16.229 51.732 -68.464 0.81 52.25 314 PHE A C 1
ATOM 2037 O O . PHE A 1 250 ? -16.720 51.118 -67.520 0.81 52.25 314 PHE A O 1
ATOM 2045 N N . LYS A 1 251 ? -15.918 53.024 -68.403 1.00 118.02 315 LYS A N 1
ATOM 2046 C CA . LYS A 1 251 ? -16.126 53.793 -67.181 1.00 118.02 315 LYS A CA 1
ATOM 2047 C C . LYS A 1 251 ? -17.577 53.669 -66.744 1.00 118.02 315 LYS A C 1
ATOM 2048 O O . LYS A 1 251 ? -18.484 53.891 -67.540 1.00 118.02 315 LYS A O 1
ATOM 2054 N N . SER A 1 252 ? -17.782 53.290 -65.486 1.00 97.19 316 SER A N 1
ATOM 2055 C CA . SER A 1 252 ? -19.119 53.191 -64.896 1.00 97.19 316 SER A CA 1
ATOM 2056 C C . SER A 1 252 ? -19.860 51.870 -65.153 1.00 97.19 316 SER A C 1
ATOM 2057 O O . SER A 1 252 ? -20.927 51.635 -64.583 1.00 97.19 316 SER A O 1
ATOM 2060 N N . ARG A 1 253 ? -19.299 51.005 -65.992 1.00 143.75 317 ARG A N 1
ATOM 2061 C CA . ARG A 1 253 ? -19.946 49.731 -66.299 1.00 143.75 317 ARG A CA 1
ATOM 2062 C C . ARG A 1 253 ? -19.084 48.549 -65.850 1.00 143.75 317 ARG A C 1
ATOM 2063 O O . ARG A 1 253 ? -17.885 48.697 -65.644 1.00 143.75 317 ARG A O 1
ATOM 2071 N N . GLU A 1 254 ? -19.706 47.384 -65.686 1.00 74.76 318 GLU A N 1
ATOM 2072 C CA . GLU A 1 254 ? -19.045 46.204 -65.121 1.00 74.76 318 GLU A CA 1
ATOM 2073 C C . GLU A 1 254 ? -17.947 45.620 -65.999 1.00 74.76 318 GLU A C 1
ATOM 2074 O O . GLU A 1 254 ? -18.176 45.307 -67.159 1.00 74.76 318 GLU A O 1
ATOM 2080 N N . TYR A 1 255 ? -16.763 45.445 -65.424 1.00 54.74 319 TYR A N 1
ATOM 2081 C CA . TYR A 1 255 ? -15.607 44.984 -66.192 1.00 54.74 319 TYR A CA 1
ATOM 2082 C C . TYR A 1 255 ? -14.556 44.196 -65.391 1.00 54.74 319 TYR A C 1
ATOM 2083 O O . TYR A 1 255 ? -14.472 44.289 -64.166 1.00 54.74 319 TYR A O 1
ATOM 2092 N N . TYR A 1 256 ? -13.760 43.422 -66.120 1.00 55.18 320 TYR A N 1
ATOM 2093 C CA . TYR A 1 256 ? -12.676 42.639 -65.564 1.00 55.18 320 TYR A CA 1
ATOM 2094 C C . TYR A 1 256 ? -11.365 43.165 -66.155 1.00 55.18 320 TYR A C 1
ATOM 2095 O O . TYR A 1 256 ? -11.360 43.759 -67.234 1.00 55.18 320 TYR A O 1
ATOM 2104 N N . ILE A 1 257 ? -10.255 42.951 -65.450 1.00 62.18 321 ILE A N 1
ATOM 2105 C CA . ILE A 1 257 ? -8.922 43.172 -66.013 1.00 62.18 321 ILE A CA 1
ATOM 2106 C C . ILE A 1 257 ? -8.266 41.813 -66.217 1.00 62.18 321 ILE A C 1
ATOM 2107 O O . ILE A 1 257 ? -7.900 41.159 -65.249 1.00 62.18 321 ILE A O 1
ATOM 2112 N N . THR A 1 258 ? -8.125 41.380 -67.465 1.00 61.09 322 THR A N 1
ATOM 2113 C CA . THR A 1 258 ? -7.635 40.034 -67.732 1.00 61.09 322 THR A CA 1
ATOM 2114 C C . THR A 1 258 ? -6.147 39.955 -68.013 1.00 61.09 322 THR A C 1
ATOM 2115 O O . THR A 1 258 ? -5.605 38.862 -68.158 1.00 61.09 322 THR A O 1
ATOM 2119 N N . MET A 1 259 ? -5.473 41.095 -68.045 1.00 78.58 323 MET A N 1
ATOM 2120 C CA . MET A 1 259 ? -4.023 41.066 -68.098 1.00 78.58 323 MET A CA 1
ATOM 2121 C C . MET A 1 259 ? -3.445 42.452 -67.959 1.00 78.58 323 MET A C 1
ATOM 2122 O O . MET A 1 259 ? -4.068 43.443 -68.327 1.00 78.58 323 MET A O 1
ATOM 2127 N N . VAL A 1 260 ? -2.219 42.490 -67.448 1.00 43.19 324 VAL A N 1
ATOM 2128 C CA . VAL A 1 260 ? -1.390 43.684 -67.409 1.00 43.19 324 VAL A CA 1
ATOM 2129 C C . VAL A 1 260 ? 0.057 43.231 -67.470 1.00 43.19 324 VAL A C 1
ATOM 2130 O O . VAL A 1 260 ? 0.432 42.207 -66.889 1.00 43.19 324 VAL A O 1
ATOM 2134 N N . LYS A 1 261 ? 0.863 43.996 -68.196 1.00 49.66 325 LYS A N 1
ATOM 2135 C CA . LYS A 1 261 ? 2.265 43.678 -68.391 1.00 49.66 325 LYS A CA 1
ATOM 2136 C C . LYS A 1 261 ? 3.069 44.952 -68.632 1.00 49.66 325 LYS A C 1
ATOM 2137 O O . LYS A 1 261 ? 2.566 45.933 -69.189 1.00 49.66 325 LYS A O 1
ATOM 2143 N N . TRP A 1 262 ? 4.319 44.936 -68.187 1.00 59.59 326 TRP A N 1
ATOM 2144 C CA . TRP A 1 262 ? 5.213 46.053 -68.415 1.00 59.59 326 TRP A CA 1
ATOM 2145 C C . TRP A 1 262 ? 5.811 45.974 -69.816 1.00 59.59 326 TRP A C 1
ATOM 2146 O O . TRP A 1 262 ? 6.089 44.891 -70.342 1.00 59.59 326 TRP A O 1
ATOM 2157 N N . VAL A 1 263 ? 5.979 47.138 -70.425 1.00 82.40 327 VAL A N 1
ATOM 2158 C CA . VAL A 1 263 ? 6.553 47.238 -71.752 1.00 82.40 327 VAL A CA 1
ATOM 2159 C C . VAL A 1 263 ? 7.828 48.070 -71.682 1.00 82.40 327 VAL A C 1
ATOM 2160 O O . VAL A 1 263 ? 8.895 47.609 -72.079 1.00 82.40 327 VAL A O 1
ATOM 2164 N N . SER A 1 264 ? 7.708 49.311 -71.225 1.00 60.51 328 SER A N 1
ATOM 2165 C CA . SER A 1 264 ? 8.882 50.068 -70.803 1.00 60.51 328 SER A CA 1
ATOM 2166 C C . SER A 1 264 ? 9.015 49.968 -69.291 1.00 60.51 328 SER A C 1
ATOM 2167 O O . SER A 1 264 ? 8.312 49.192 -68.652 1.00 60.51 328 SER A O 1
ATOM 2170 N N . ASN A 1 265 ? 9.919 50.758 -68.726 1.00 76.29 329 ASN A N 1
ATOM 2171 C CA . ASN A 1 265 ? 10.089 50.826 -67.284 1.00 76.29 329 ASN A CA 1
ATOM 2172 C C . ASN A 1 265 ? 9.061 51.789 -66.721 1.00 76.29 329 ASN A C 1
ATOM 2173 O O . ASN A 1 265 ? 9.032 52.073 -65.525 1.00 76.29 329 ASN A O 1
ATOM 2178 N N . THR A 1 266 ? 8.223 52.302 -67.609 1.00 84.85 330 THR A N 1
ATOM 2179 C CA . THR A 1 266 ? 7.162 53.228 -67.241 1.00 84.85 330 THR A CA 1
ATOM 2180 C C . THR A 1 266 ? 5.780 52.795 -67.780 1.00 84.85 330 THR A C 1
ATOM 2181 O O . THR A 1 266 ? 4.816 52.651 -67.026 1.00 84.85 330 THR A O 1
ATOM 2185 N N . LYS A 1 267 ? 5.677 52.655 -69.097 1.00 85.34 331 LYS A N 1
ATOM 2186 C CA . LYS A 1 267 ? 4.450 52.183 -69.747 1.00 85.34 331 LYS A CA 1
ATOM 2187 C C . LYS A 1 267 ? 4.062 50.726 -69.401 1.00 85.34 331 LYS A C 1
ATOM 2188 O O . LYS A 1 267 ? 4.923 49.857 -69.248 1.00 85.34 331 LYS A O 1
ATOM 2194 N N . THR A 1 268 ? 2.757 50.475 -69.299 1.00 69.34 332 THR A N 1
ATOM 2195 C CA . THR A 1 268 ? 2.204 49.121 -69.172 1.00 69.34 332 THR A CA 1
ATOM 2196 C C . THR A 1 268 ? 1.036 48.921 -70.135 1.00 69.34 332 THR A C 1
ATOM 2197 O O . THR A 1 268 ? 0.388 49.885 -70.527 1.00 69.34 332 THR A O 1
ATOM 2201 N N . VAL A 1 269 ? 0.765 47.679 -70.521 1.00 75.25 333 VAL A N 1
ATOM 2202 C CA . VAL A 1 269 ? -0.432 47.392 -71.309 1.00 75.25 333 VAL A CA 1
ATOM 2203 C C . VAL A 1 269 ? -1.449 46.613 -70.487 1.00 75.25 333 VAL A C 1
ATOM 2204 O O . VAL A 1 269 ? -1.228 45.455 -70.157 1.00 75.25 333 VAL A O 1
ATOM 2208 N N . VAL A 1 270 ? -2.568 47.250 -70.164 1.00 67.03 334 VAL A N 1
ATOM 2209 C CA . VAL A 1 270 ? -3.635 46.592 -69.426 1.00 67.03 334 VAL A CA 1
ATOM 2210 C C . VAL A 1 270 ? -4.800 46.255 -70.355 1.00 67.03 334 VAL A C 1
ATOM 2211 O O . VAL A 1 270 ? -5.421 47.151 -70.923 1.00 67.03 334 VAL A O 1
ATOM 2215 N N . ARG A 1 271 ? -5.100 44.968 -70.512 1.00 60.89 335 ARG A N 1
ATOM 2216 C CA . ARG A 1 271 ? -6.268 44.558 -71.287 1.00 60.89 335 ARG A CA 1
ATOM 2217 C C . ARG A 1 271 ? -7.541 44.577 -70.443 1.00 60.89 335 ARG A C 1
ATOM 2218 O O . ARG A 1 271 ? -7.628 43.869 -69.452 1.00 60.89 335 ARG A O 1
ATOM 2226 N N . TRP A 1 272 ? -8.531 45.369 -70.841 1.00 65.05 336 TRP A N 1
ATOM 2227 C CA . TRP A 1 272 ? -9.787 45.469 -70.095 1.00 65.05 336 TRP A CA 1
ATOM 2228 C C . TRP A 1 272 ? -10.828 44.613 -70.789 1.00 65.05 336 TRP A C 1
ATOM 2229 O O . TRP A 1 272 ? -10.780 44.437 -72.000 1.00 65.05 336 TRP A O 1
ATOM 2240 N N . LEU A 1 273 ? -11.749 44.049 -70.017 1.00 38.37 337 LEU A N 1
ATOM 2241 C CA . LEU A 1 273 ? -12.814 43.202 -70.566 1.00 38.37 337 LEU A CA 1
ATOM 2242 C C . LEU A 1 273 ? -14.188 43.522 -69.944 1.00 38.37 337 LEU A C 1
ATOM 2243 O O . LEU A 1 273 ? -14.298 43.685 -68.741 1.00 38.37 337 LEU A O 1
ATOM 2248 N N . ASN A 1 274 ? -15.238 43.628 -70.748 1.00 58.89 338 ASN A N 1
ATOM 2249 C CA . ASN A 1 274 ? -16.561 43.853 -70.169 1.00 58.89 338 ASN A CA 1
ATOM 2250 C C . ASN A 1 274 ? -17.074 42.608 -69.439 1.00 58.89 338 ASN A C 1
ATOM 2251 O O . ASN A 1 274 ? -16.655 41.496 -69.742 1.00 58.89 338 ASN A O 1
ATOM 2256 N N . ARG A 1 275 ? -17.968 42.790 -68.470 1.00 55.66 339 ARG A N 1
ATOM 2257 C CA . ARG A 1 275 ? -18.510 41.659 -67.713 1.00 55.66 339 ARG A CA 1
ATOM 2258 C C . ARG A 1 275 ? -19.040 40.555 -68.629 1.00 55.66 339 ARG A C 1
ATOM 2259 O O . ARG A 1 275 ? -18.921 39.366 -68.308 1.00 55.66 339 ARG A O 1
ATOM 2267 N N . ALA A 1 276 ? -19.614 40.958 -69.766 1.00 46.08 340 ALA A N 1
ATOM 2268 C CA . ALA A 1 276 ? -20.208 40.024 -70.725 1.00 46.08 340 ALA A CA 1
ATOM 2269 C C . ALA A 1 276 ? -19.149 39.254 -71.481 1.00 46.08 340 ALA A C 1
ATOM 2270 O O . ALA A 1 276 ? -19.423 38.194 -72.035 1.00 46.08 340 ALA A O 1
ATOM 2272 N N . GLN A 1 277 ? -17.936 39.792 -71.480 1.00 55.41 341 GLN A N 1
ATOM 2273 C CA . GLN A 1 277 ? -16.798 39.186 -72.160 1.00 55.41 341 GLN A CA 1
ATOM 2274 C C . GLN A 1 277 ? -16.913 39.197 -73.671 1.00 55.41 341 GLN A C 1
ATOM 2275 O O . GLN A 1 277 ? -16.324 38.348 -74.336 1.00 55.41 341 GLN A O 1
ATOM 2281 N N . ASN A 1 278 ? -17.689 40.129 -74.220 1.00 75.10 342 ASN A N 1
ATOM 2282 C CA . ASN A 1 278 ? -17.618 40.404 -75.662 1.00 75.10 342 ASN A CA 1
ATOM 2283 C C . ASN A 1 278 ? -16.852 41.649 -76.171 1.00 75.10 342 ASN A C 1
ATOM 2284 O O . ASN A 1 278 ? -16.850 41.906 -77.372 1.00 75.10 342 ASN A O 1
ATOM 2289 N N . ILE A 1 279 ? -16.213 42.418 -75.288 1.00 72.62 343 ILE A N 1
ATOM 2290 C CA . ILE A 1 279 ? -15.460 43.606 -75.722 1.00 72.62 343 ILE A CA 1
ATOM 2291 C C . ILE A 1 279 ? -14.082 43.755 -75.070 1.00 72.62 343 ILE A C 1
ATOM 2292 O O . ILE A 1 279 ? -13.987 43.875 -73.853 1.00 72.62 343 ILE A O 1
ATOM 2297 N N . SER A 1 280 ? -13.022 43.780 -75.874 1.00 66.15 344 SER A N 1
ATOM 2298 C CA . SER A 1 280 ? -11.673 44.000 -75.344 1.00 66.15 344 SER A CA 1
ATOM 2299 C C . SER A 1 280 ? -11.157 45.416 -75.607 1.00 66.15 344 SER A C 1
ATOM 2300 O O . SER A 1 280 ? -11.366 45.971 -76.681 1.00 66.15 344 SER A O 1
ATOM 2303 N N . ILE A 1 281 ? -10.482 45.999 -74.625 1.00 51.49 345 ILE A N 1
ATOM 2304 C CA . ILE A 1 281 ? -9.721 47.219 -74.856 1.00 51.49 345 ILE A CA 1
ATOM 2305 C C . ILE A 1 281 ? -8.287 47.082 -74.355 1.00 51.49 345 ILE A C 1
ATOM 2306 O O . ILE A 1 281 ? -8.041 46.991 -73.152 1.00 51.49 345 ILE A O 1
ATOM 2311 N N . LEU A 1 282 ? -7.337 47.089 -75.277 1.00 58.76 346 LEU A N 1
ATOM 2312 C CA . LEU A 1 282 ? -5.941 47.203 -74.899 1.00 58.76 346 LEU A CA 1
ATOM 2313 C C . LEU A 1 282 ? -5.633 48.665 -74.647 1.00 58.76 346 LEU A C 1
ATOM 2314 O O . LEU A 1 282 ? -5.834 49.510 -75.513 1.00 58.76 346 LEU A O 1
ATOM 2319 N N . THR A 1 283 ? -5.155 48.966 -73.454 1.00 50.34 347 THR A N 1
ATOM 2320 C CA . THR A 1 283 ? -4.788 50.327 -73.118 1.00 50.34 347 THR A CA 1
ATOM 2321 C C . THR A 1 283 ? -3.312 50.348 -72.798 1.00 50.34 347 THR A C 1
ATOM 2322 O O . THR A 1 283 ? -2.792 49.374 -72.275 1.00 50.34 347 THR A O 1
ATOM 2326 N N . VAL A 1 284 ? -2.622 51.431 -73.134 1.00 60.26 348 VAL A N 1
ATOM 2327 C CA . VAL A 1 284 ? -1.227 51.570 -72.717 1.00 60.26 348 VAL A CA 1
ATOM 2328 C C . VAL A 1 284 ? -1.098 52.720 -71.738 1.00 60.26 348 VAL A C 1
ATOM 2329 O O . VAL A 1 284 ? -1.562 53.821 -72.012 1.00 60.26 348 VAL A O 1
ATOM 2333 N N . CYS A 1 285 ? -0.476 52.469 -70.596 1.00 111.70 349 CYS A N 1
ATOM 2334 C CA . CYS A 1 285 ? -0.467 53.465 -69.539 1.00 111.70 349 CYS A CA 1
ATOM 2335 C C . CYS A 1 285 ? 0.923 53.963 -69.164 1.00 111.70 349 CYS A C 1
ATOM 2336 O O . CYS A 1 285 ? 1.830 53.180 -68.886 1.00 111.70 349 CYS A O 1
ATOM 2339 N N . GLU A 1 286 ? 1.074 55.281 -69.157 1.00 90.51 350 GLU A N 1
ATOM 2340 C CA . GLU A 1 286 ? 2.270 55.906 -68.634 1.00 90.51 350 GLU A CA 1
ATOM 2341 C C . GLU A 1 286 ? 2.058 56.014 -67.136 1.00 90.51 350 GLU A C 1
ATOM 2342 O O . GLU A 1 286 ? 1.131 56.682 -66.692 1.00 90.51 350 GLU A O 1
ATOM 2348 N N . THR A 1 287 ? 2.911 55.354 -66.359 1.00 94.20 351 THR A N 1
ATOM 2349 C CA . THR A 1 287 ? 2.697 55.241 -64.915 1.00 94.20 351 THR A CA 1
ATOM 2350 C C . THR A 1 287 ? 3.081 56.494 -64.135 1.00 94.20 351 THR A C 1
ATOM 2351 O O . THR A 1 287 ? 2.550 56.751 -63.056 1.00 94.20 351 THR A O 1
ATOM 2355 N N . THR A 1 288 ? 4.011 57.265 -64.681 1.00 75.69 352 THR A N 1
ATOM 2356 C CA . THR A 1 288 ? 4.445 58.500 -64.048 1.00 75.69 352 THR A CA 1
ATOM 2357 C C . THR A 1 288 ? 3.330 59.538 -64.094 1.00 75.69 352 THR A C 1
ATOM 2358 O O . THR A 1 288 ? 3.286 60.445 -63.269 1.00 75.69 352 THR A O 1
ATOM 2362 N N . THR A 1 289 ? 2.426 59.380 -65.058 1.00 77.71 353 THR A N 1
ATOM 2363 C CA . THR A 1 289 ? 1.296 60.292 -65.263 1.00 77.71 353 THR A CA 1
ATOM 2364 C C . THR A 1 289 ? -0.047 59.633 -64.954 1.00 77.71 353 THR A C 1
ATOM 2365 O O . THR A 1 289 ? -0.822 60.130 -64.149 1.00 77.71 353 THR A O 1
ATOM 2369 N N . GLY A 1 290 ? -0.323 58.527 -65.631 1.00 86.99 354 GLY A N 1
ATOM 2370 C CA . GLY A 1 290 ? -1.632 57.904 -65.608 1.00 86.99 354 GLY A CA 1
ATOM 2371 C C . GLY A 1 290 ? -2.293 58.114 -66.954 1.00 86.99 354 GLY A C 1
ATOM 2372 O O . GLY A 1 290 ? -3.466 57.788 -67.153 1.00 86.99 354 GLY A O 1
ATOM 2373 N N . ALA A 1 291 ? -1.519 58.652 -67.893 1.00 84.77 355 ALA A N 1
ATOM 2374 C CA . ALA A 1 291 ? -1.973 58.780 -69.264 1.00 84.77 355 ALA A CA 1
ATOM 2375 C C . ALA A 1 291 ? -2.351 57.395 -69.753 1.00 84.77 355 ALA A C 1
ATOM 2376 O O . ALA A 1 291 ? -1.529 56.484 -69.743 1.00 84.77 355 ALA A O 1
ATOM 2378 N N . CYS A 1 292 ? -3.590 57.243 -70.199 1.00 108.48 356 CYS A N 1
ATOM 2379 C CA . CYS A 1 292 ? -4.063 55.953 -70.679 1.00 108.48 356 CYS A CA 1
ATOM 2380 C C . CYS A 1 292 ? -4.642 56.067 -72.084 1.00 108.48 356 CYS A C 1
ATOM 2381 O O . CYS A 1 292 ? -5.646 56.744 -72.309 1.00 108.48 356 CYS A O 1
ATOM 2384 N N . SER A 1 293 ? -3.997 55.387 -73.025 1.00 64.28 357 SER A N 1
ATOM 2385 C CA . SER A 1 293 ? -4.268 55.585 -74.437 1.00 64.28 357 SER A CA 1
ATOM 2386 C C . SER A 1 293 ? -4.869 54.353 -75.082 1.00 64.28 357 SER A C 1
ATOM 2387 O O . SER A 1 293 ? -4.215 53.311 -75.164 1.00 64.28 357 SER A O 1
ATOM 2390 N N . LYS A 1 294 ? -6.106 54.485 -75.559 1.00 112.45 358 LYS A N 1
ATOM 2391 C CA . LYS A 1 294 ? -6.751 53.417 -76.311 1.00 112.45 358 LYS A CA 1
ATOM 2392 C C . LYS A 1 294 ? -5.803 52.981 -77.410 1.00 112.45 358 LYS A C 1
ATOM 2393 O O . LYS A 1 294 ? -5.246 53.814 -78.121 1.00 112.45 358 LYS A O 1
ATOM 2399 N N . LYS A 1 295 ? -5.614 51.677 -77.547 1.00 90.02 359 LYS A N 1
ATOM 2400 C CA . LYS A 1 295 ? -4.704 51.163 -78.556 1.00 90.02 359 LYS A CA 1
ATOM 2401 C C . LYS A 1 295 ? -5.398 50.225 -79.537 1.00 90.02 359 LYS A C 1
ATOM 2402 O O . LYS A 1 295 ? -5.478 50.523 -80.722 1.00 90.02 359 LYS A O 1
ATOM 2408 N N . TYR A 1 296 ? -5.900 49.097 -79.057 0.85 54.12 360 TYR A N 1
ATOM 2409 C CA . TYR A 1 296 ? -6.647 48.196 -79.927 0.85 54.12 360 TYR A CA 1
ATOM 2410 C C . TYR A 1 296 ? -7.908 47.706 -79.240 0.85 54.12 360 TYR A C 1
ATOM 2411 O O . TYR A 1 296 ? -7.971 47.635 -78.016 0.85 54.12 360 TYR A O 1
ATOM 2420 N N . GLU A 1 297 ? -8.920 47.376 -80.030 1.00 71.52 361 GLU A N 1
ATOM 2421 C CA . GLU A 1 297 ? -10.190 46.934 -79.474 1.00 71.52 361 GLU A CA 1
ATOM 2422 C C . GLU A 1 297 ? -10.710 45.738 -80.239 1.00 71.52 361 GLU A C 1
ATOM 2423 O O . GLU A 1 297 ? -10.420 45.581 -81.423 1.00 71.52 361 GLU A O 1
ATOM 2429 N N . MET A 1 298 ? -11.477 44.895 -79.559 1.00 95.94 362 MET A N 1
ATOM 2430 C CA . MET A 1 298 ? -11.988 43.680 -80.168 1.00 95.94 362 MET A CA 1
ATOM 2431 C C . MET A 1 298 ? -13.432 43.447 -79.784 1.00 95.94 362 MET A C 1
ATOM 2432 O O . MET A 1 298 ? -13.934 44.024 -78.825 1.00 95.94 362 MET A O 1
ATOM 2437 N N . THR A 1 299 ? -14.094 42.588 -80.543 1.00 91.95 363 THR A N 1
ATOM 2438 C CA . THR A 1 299 ? -15.478 42.244 -80.271 1.00 91.95 363 THR A CA 1
ATOM 2439 C C . THR A 1 299 ? -15.786 40.821 -80.729 1.00 91.95 363 THR A C 1
ATOM 2440 O O . THR A 1 299 ? -15.161 40.313 -81.664 1.00 91.95 363 THR A O 1
ATOM 2444 N N . SER A 1 300 ? -16.741 40.176 -80.063 1.00 66.88 364 SER A N 1
ATOM 2445 C CA . SER A 1 300 ? -17.234 38.884 -80.519 1.00 66.88 364 SER A CA 1
ATOM 2446 C C . SER A 1 300 ? -18.747 38.840 -80.476 1.00 66.88 364 SER A C 1
ATOM 2447 O O . SER A 1 300 ? -19.381 39.584 -79.730 1.00 66.88 364 SER A O 1
ATOM 2450 N N . ASP A 1 301 ? -19.318 37.966 -81.294 1.00 93.52 365 ASP A N 1
ATOM 2451 C CA . ASP A 1 301 ? -20.753 37.759 -81.306 1.00 93.52 365 ASP A CA 1
ATOM 2452 C C . ASP A 1 301 ? -21.114 36.677 -80.297 1.00 93.52 365 ASP A C 1
ATOM 2453 O O . ASP A 1 301 ? -22.281 36.490 -79.955 1.00 93.52 365 ASP A O 1
ATOM 2458 N N . THR A 1 302 ? -20.098 35.978 -79.804 1.00 67.12 366 THR A N 1
ATOM 2459 C CA . THR A 1 302 ? -20.309 34.997 -78.755 1.00 67.12 366 THR A CA 1
ATOM 2460 C C . THR A 1 302 ? -19.560 35.380 -77.478 1.00 67.12 366 THR A C 1
ATOM 2461 O O . THR A 1 302 ? -20.142 35.932 -76.541 1.00 67.12 366 THR A O 1
ATOM 2465 N N . TRP A 1 303 ? -18.261 35.114 -77.452 1.00 65.07 367 TRP A N 1
ATOM 2466 C CA . TRP A 1 303 ? -17.445 35.498 -76.310 1.00 65.07 367 TRP A CA 1
ATOM 2467 C C . TRP A 1 303 ? -15.992 35.656 -76.743 1.00 65.07 367 TRP A C 1
ATOM 2468 O O . TRP A 1 303 ? -15.533 34.999 -77.686 1.00 65.07 367 TRP A O 1
ATOM 2479 N N . LEU A 1 304 ? -15.266 36.510 -76.028 1.00 62.11 368 LEU A N 1
ATOM 2480 C CA . LEU A 1 304 ? -13.923 36.902 -76.432 1.00 62.11 368 LEU A CA 1
ATOM 2481 C C . LEU A 1 304 ? -12.881 35.805 -76.190 1.00 62.11 368 LEU A C 1
ATOM 2482 O O . LEU A 1 304 ? -12.903 35.125 -75.167 1.00 62.11 368 LEU A O 1
ATOM 2487 N N . SER A 1 305 ? -11.941 35.686 -77.123 1.00 119.76 369 SER A N 1
ATOM 2488 C CA . SER A 1 305 ? -10.979 34.586 -77.164 1.00 119.76 369 SER A CA 1
ATOM 2489 C C . SER A 1 305 ? -9.934 34.756 -76.066 1.00 119.76 369 SER A C 1
ATOM 2490 O O . SER A 1 305 ? -10.122 35.568 -75.166 1.00 119.76 369 SER A O 1
ATOM 2493 N N . GLN A 1 306 ? -8.846 33.992 -76.128 1.00 102.99 370 GLN A N 1
ATOM 2494 C CA . GLN A 1 306 ? -7.932 33.891 -74.996 1.00 102.99 370 GLN A CA 1
ATOM 2495 C C . GLN A 1 306 ? -7.611 35.283 -74.472 1.00 102.99 370 GLN A C 1
ATOM 2496 O O . GLN A 1 306 ? -7.140 36.151 -75.204 1.00 102.99 370 GLN A O 1
ATOM 2502 N N . GLN A 1 307 ? -7.868 35.479 -73.184 1.00 92.96 371 GLN A N 1
ATOM 2503 C CA . GLN A 1 307 ? -7.891 36.816 -72.613 1.00 92.96 371 GLN A CA 1
ATOM 2504 C C . GLN A 1 307 ? -6.596 37.167 -71.912 1.00 92.96 371 GLN A C 1
ATOM 2505 O O . GLN A 1 307 ? -6.394 38.304 -71.498 1.00 92.96 371 GLN A O 1
ATOM 2511 N N . ASN A 1 308 ? -5.713 36.191 -71.781 1.00 78.84 372 ASN A N 1
ATOM 2512 C CA . ASN A 1 308 ? -4.468 36.420 -71.070 1.00 78.84 372 ASN A CA 1
ATOM 2513 C C . ASN A 1 308 ? -3.317 36.702 -72.013 1.00 78.84 372 ASN A C 1
ATOM 2514 O O . ASN A 1 308 ? -2.182 36.879 -71.577 1.00 78.84 372 ASN A O 1
ATOM 2519 N N . GLU A 1 309 ? -3.624 36.752 -73.305 1.00 117.01 373 GLU A N 1
ATOM 2520 C CA . GLU A 1 309 ? -2.614 36.971 -74.327 1.00 117.01 373 GLU A CA 1
ATOM 2521 C C . GLU A 1 309 ? -1.750 38.171 -73.965 1.00 117.01 373 GLU A C 1
ATOM 2522 O O . GLU A 1 309 ? -2.258 39.229 -73.601 1.00 117.01 373 GLU A O 1
ATOM 2528 N N . GLU A 1 310 ? -0.437 37.988 -74.041 1.00 66.45 374 GLU A N 1
ATOM 2529 C CA . GLU A 1 310 ? 0.499 39.071 -73.776 1.00 66.45 374 GLU A CA 1
ATOM 2530 C C . GLU A 1 310 ? 1.263 39.480 -75.031 1.00 66.45 374 GLU A C 1
ATOM 2531 O O . GLU A 1 310 ? 1.990 38.676 -75.612 1.00 66.45 374 GLU A O 1
ATOM 2537 N N . PRO A 1 311 ? 1.091 40.740 -75.450 1.00 60.11 375 PRO A N 1
ATOM 2538 C CA . PRO A 1 311 ? 1.744 41.337 -76.621 1.00 60.11 375 PRO A CA 1
ATOM 2539 C C . PRO A 1 311 ? 3.233 41.672 -76.416 1.00 60.11 375 PRO A C 1
ATOM 2540 O O . PRO A 1 311 ? 3.634 42.060 -75.317 1.00 60.11 375 PRO A O 1
ATOM 2544 N N . VAL A 1 312 ? 4.027 41.536 -77.480 1.00 80.81 376 VAL A N 1
ATOM 2545 C CA . VAL A 1 312 ? 5.458 41.850 -77.464 1.00 80.81 376 VAL A CA 1
ATOM 2546 C C . VAL A 1 312 ? 5.742 43.191 -78.161 1.00 80.81 376 VAL A C 1
ATOM 2547 O O . VAL A 1 312 ? 5.096 43.519 -79.161 1.00 80.81 376 VAL A O 1
ATOM 2551 N N . PHE A 1 313 ? 6.714 43.953 -77.649 1.00 98.43 377 PHE A N 1
ATOM 2552 C CA . PHE A 1 313 ? 6.950 45.333 -78.112 1.00 98.43 377 PHE A CA 1
ATOM 2553 C C . PHE A 1 313 ? 8.320 45.636 -78.748 1.00 98.43 377 PHE A C 1
ATOM 2554 O O . PHE A 1 313 ? 9.180 44.766 -78.860 1.00 98.43 377 PHE A O 1
ATOM 2562 N N . SER A 1 314 ? 8.505 46.888 -79.161 1.00 136.38 378 SER A N 1
ATOM 2563 C CA . SER A 1 314 ? 9.743 47.326 -79.803 1.00 136.38 378 SER A CA 1
ATOM 2564 C C . SER A 1 314 ? 10.759 47.773 -78.749 1.00 136.38 378 SER A C 1
ATOM 2565 O O . SER A 1 314 ? 11.906 48.098 -79.060 1.00 136.38 378 SER A O 1
ATOM 2568 N N . ARG A 1 315 ? 10.307 47.800 -77.499 0.89 192.85 379 ARG A N 1
ATOM 2569 C CA . ARG A 1 315 ? 11.108 48.214 -76.349 0.89 192.85 379 ARG A CA 1
ATOM 2570 C C . ARG A 1 315 ? 11.267 49.729 -76.360 0.89 192.85 379 ARG A C 1
ATOM 2571 O O . ARG A 1 315 ? 11.545 50.351 -75.339 0.89 192.85 379 ARG A O 1
ATOM 2579 N N . ASP A 1 316 ? 11.047 50.305 -77.535 1.00 124.43 380 ASP A N 1
ATOM 2580 C CA . ASP A 1 316 ? 10.740 51.717 -77.713 1.00 124.43 380 ASP A CA 1
ATOM 2581 C C . ASP A 1 316 ? 9.216 51.814 -77.772 1.00 124.43 380 ASP A C 1
ATOM 2582 O O . ASP A 1 316 ? 8.600 52.642 -77.096 1.00 124.43 380 ASP A O 1
ATOM 2587 N N . GLY A 1 317 ? 8.624 50.961 -78.608 1.00 147.64 381 GLY A N 1
ATOM 2588 C CA . GLY A 1 317 ? 7.193 50.949 -78.840 1.00 147.64 381 GLY A CA 1
ATOM 2589 C C . GLY A 1 317 ? 6.755 51.417 -80.213 1.00 147.64 381 GLY A C 1
ATOM 2590 O O . GLY A 1 317 ? 5.580 51.706 -80.425 1.00 147.64 381 GLY A O 1
ATOM 2591 N N . SER A 1 318 ? 7.695 51.488 -81.149 1.00 116.80 382 SER A N 1
ATOM 2592 C CA . SER A 1 318 ? 7.363 51.781 -82.542 1.00 116.80 382 SER A CA 1
ATOM 2593 C C . SER A 1 318 ? 6.395 50.743 -83.128 1.00 116.80 382 SER A C 1
ATOM 2594 O O . SER A 1 318 ? 5.470 51.085 -83.870 1.00 116.80 382 SER A O 1
ATOM 2597 N N . LYS A 1 319 ? 6.614 49.477 -82.780 1.00 103.69 383 LYS A N 1
ATOM 2598 C CA . LYS A 1 319 ? 5.815 48.371 -83.297 1.00 103.69 383 LYS A CA 1
ATOM 2599 C C . LYS A 1 319 ? 5.508 47.413 -82.155 1.00 103.69 383 LYS A C 1
ATOM 2600 O O . LYS A 1 319 ? 6.183 47.436 -81.130 1.00 103.69 383 LYS A O 1
ATOM 2606 N N . PHE A 1 320 ? 4.483 46.584 -82.317 1.00 118.05 384 PHE A N 1
ATOM 2607 C CA . PHE A 1 320 ? 4.240 45.501 -81.360 1.00 118.05 384 PHE A CA 1
ATOM 2608 C C . PHE A 1 320 ? 3.505 44.312 -81.976 1.00 118.05 384 PHE A C 1
ATOM 2609 O O . PHE A 1 320 ? 2.710 44.472 -82.903 1.00 118.05 384 PHE A O 1
ATOM 2617 N N . PHE A 1 321 ? 3.772 43.122 -81.447 1.00 81.50 385 PHE A N 1
ATOM 2618 C CA . PHE A 1 321 ? 3.193 41.899 -81.991 1.00 81.50 385 PHE A CA 1
ATOM 2619 C C . PHE A 1 321 ? 2.172 41.290 -81.055 1.00 81.50 385 PHE A C 1
ATOM 2620 O O . PHE A 1 321 ? 2.412 41.172 -79.857 1.00 81.50 385 PHE A O 1
ATOM 2628 N N . MET A 1 322 ? 1.036 40.892 -81.613 1.00 86.77 386 MET A N 1
ATOM 2629 C CA . MET A 1 322 ? -0.021 40.279 -80.830 1.00 86.77 386 MET A CA 1
ATOM 2630 C C . MET A 1 322 ? -0.747 39.261 -81.674 1.00 86.77 386 MET A C 1
ATOM 2631 O O . MET A 1 322 ? -0.673 39.301 -82.896 1.00 86.77 386 MET A O 1
ATOM 2636 N N . THR A 1 323 ? -1.446 38.341 -81.025 1.00 74.82 387 THR A N 1
ATOM 2637 C CA . THR A 1 323 ? -2.176 37.321 -81.755 1.00 74.82 387 THR A CA 1
ATOM 2638 C C . THR A 1 323 ? -3.674 37.622 -81.751 1.00 74.82 387 THR A C 1
ATOM 2639 O O . THR A 1 323 ? -4.264 37.848 -80.694 1.00 74.82 387 THR A O 1
ATOM 2643 N N . VAL A 1 324 ? -4.276 37.639 -82.938 1.00 90.60 388 VAL A N 1
ATOM 2644 C CA . VAL A 1 324 ? -5.709 37.896 -83.078 1.00 90.60 388 VAL A CA 1
ATOM 2645 C C . VAL A 1 324 ? -6.343 36.952 -84.099 1.00 90.60 388 VAL A C 1
ATOM 2646 O O . VAL A 1 324 ? -5.634 36.347 -84.901 1.00 90.60 388 VAL A O 1
ATOM 2650 N N . PRO A 1 325 ? -7.685 36.809 -84.061 1.00 70.45 389 PRO A N 1
ATOM 2651 C CA . PRO A 1 325 ? -8.386 35.894 -84.972 1.00 70.45 389 PRO A CA 1
ATOM 2652 C C . PRO A 1 325 ? -8.465 36.446 -86.392 1.00 70.45 389 PRO A C 1
ATOM 2653 O O . PRO A 1 325 ? -8.671 37.645 -86.558 1.00 70.45 389 PRO A O 1
ATOM 2657 N N . VAL A 1 326 ? -8.308 35.587 -87.396 1.00 90.66 390 VAL A N 1
ATOM 2658 C CA . VAL A 1 326 ? -8.494 36.000 -88.788 1.00 90.66 390 VAL A CA 1
ATOM 2659 C C . VAL A 1 326 ? -9.457 35.063 -89.521 1.00 90.66 390 VAL A C 1
ATOM 2660 O O . VAL A 1 326 ? -9.396 33.843 -89.364 1.00 90.66 390 VAL A O 1
ATOM 2664 N N . LYS A 1 327 ? -10.347 35.641 -90.319 1.00 132.28 391 LYS A N 1
ATOM 2665 C CA . LYS A 1 327 ? -11.490 34.895 -90.826 1.00 132.28 391 LYS A CA 1
ATOM 2666 C C . LYS A 1 327 ? -11.107 33.643 -91.611 1.00 132.28 391 LYS A C 1
ATOM 2667 O O . LYS A 1 327 ? -11.835 32.656 -91.572 1.00 132.28 391 LYS A O 1
ATOM 2673 N N . GLN A 1 328 ? -9.998 33.688 -92.347 1.00 73.46 392 GLN A N 1
ATOM 2674 C CA . GLN A 1 328 ? -9.418 32.469 -92.923 1.00 73.46 392 GLN A CA 1
ATOM 2675 C C . GLN A 1 328 ? -10.306 31.740 -93.947 1.00 73.46 392 GLN A C 1
ATOM 2676 O O . GLN A 1 328 ? -9.889 30.746 -94.549 1.00 73.46 392 GLN A O 1
ATOM 2682 N N . GLY A 1 329 ? -11.536 32.218 -94.116 1.00 197.17 393 GLY A N 1
ATOM 2683 C CA . GLY A 1 329 ? -12.484 31.596 -95.025 1.00 197.17 393 GLY A CA 1
ATOM 2684 C C . GLY A 1 329 ? -13.411 30.643 -94.298 1.00 197.17 393 GLY A C 1
ATOM 2685 O O . GLY A 1 329 ? -13.487 30.660 -93.071 1.00 197.17 393 GLY A O 1
ATOM 2686 N N . GLY A 1 330 ? -14.126 29.814 -95.050 1.00 105.23 394 GLY A N 1
ATOM 2687 C CA . GLY A 1 330 ? -14.916 28.762 -94.442 1.00 105.23 394 GLY A CA 1
ATOM 2688 C C . GLY A 1 330 ? -13.934 27.926 -93.657 1.00 105.23 394 GLY A C 1
ATOM 2689 O O . GLY A 1 330 ? -12.741 27.960 -93.960 1.00 105.23 394 GLY A O 1
ATOM 2690 N N . ARG A 1 331 ? -14.423 27.166 -92.679 0.94 97.14 395 ARG A N 1
ATOM 2691 C CA . ARG A 1 331 ? -13.555 26.486 -91.719 0.94 97.14 395 ARG A CA 1
ATOM 2692 C C . ARG A 1 331 ? -13.226 27.341 -90.490 0.94 97.14 395 ARG A C 1
ATOM 2693 O O . ARG A 1 331 ? -12.534 26.888 -89.583 0.94 97.14 395 ARG A O 1
ATOM 2701 N N . GLY A 1 332 ? -13.698 28.584 -90.475 1.00 102.49 396 GLY A N 1
ATOM 2702 C CA . GLY A 1 332 ? -13.655 29.397 -89.269 1.00 102.49 396 GLY A CA 1
ATOM 2703 C C . GLY A 1 332 ? -12.448 30.304 -89.154 1.00 102.49 396 GLY A C 1
ATOM 2704 O O . GLY A 1 332 ? -11.749 30.539 -90.132 1.00 102.49 396 GLY A O 1
ATOM 2705 N N . GLU A 1 333 ? -12.191 30.794 -87.943 1.00 89.28 397 GLU A N 1
ATOM 2706 C CA . GLU A 1 333 ? -11.102 31.737 -87.686 1.00 89.28 397 GLU A CA 1
ATOM 2707 C C . GLU A 1 333 ? -9.985 31.041 -86.920 1.00 89.28 397 GLU A C 1
ATOM 2708 O O . GLU A 1 333 ? -10.221 30.056 -86.219 1.00 89.28 397 GLU A O 1
ATOM 2714 N N . PHE A 1 334 ? -8.763 31.536 -87.078 1.00 79.75 398 PHE A N 1
ATOM 2715 C CA . PHE A 1 334 ? -7.622 31.014 -86.334 1.00 79.75 398 PHE A CA 1
ATOM 2716 C C . PHE A 1 334 ? -6.771 32.158 -85.819 1.00 79.75 398 PHE A C 1
ATOM 2717 O O . PHE A 1 334 ? -6.675 33.197 -86.466 1.00 79.75 398 PHE A O 1
ATOM 2725 N N . HIS A 1 335 ? -6.158 31.976 -84.653 1.00 66.76 399 HIS A N 1
ATOM 2726 C CA . HIS A 1 335 ? -5.339 33.031 -84.077 1.00 66.76 399 HIS A CA 1
ATOM 2727 C C . HIS A 1 335 ? -4.021 33.128 -84.819 1.00 66.76 399 HIS A C 1
ATOM 2728 O O . HIS A 1 335 ? -3.271 32.150 -84.895 1.00 66.76 399 HIS A O 1
ATOM 2735 N N . HIS A 1 336 ? -3.732 34.309 -85.354 1.00 60.48 400 HIS A N 1
ATOM 2736 C CA . HIS A 1 336 ? -2.494 34.528 -86.093 1.00 60.48 400 HIS A CA 1
ATOM 2737 C C . HIS A 1 336 ? -1.831 35.833 -85.688 1.00 60.48 400 HIS A C 1
ATOM 2738 O O . HIS A 1 336 ? -2.482 36.738 -85.170 1.00 60.48 400 HIS A O 1
ATOM 2745 N N . ILE A 1 337 ? -0.527 35.920 -85.910 1.00 69.19 401 ILE A N 1
ATOM 2746 C CA . ILE A 1 337 ? 0.242 37.047 -85.397 1.00 69.19 401 ILE A CA 1
ATOM 2747 C C . ILE A 1 337 ? -0.039 38.336 -86.157 1.00 69.19 401 ILE A C 1
ATOM 2748 O O . ILE A 1 337 ? -0.115 38.343 -87.384 1.00 69.19 401 ILE A O 1
ATOM 2753 N N . ALA A 1 338 ? -0.192 39.426 -85.414 1.00 78.24 402 ALA A N 1
ATOM 2754 C CA . ALA A 1 338 ? -0.517 40.718 -86.004 1.00 78.24 402 ALA A CA 1
ATOM 2755 C C . ALA A 1 338 ? 0.618 41.729 -85.846 1.00 78.24 402 ALA A C 1
ATOM 2756 O O . ALA A 1 338 ? 1.317 41.746 -84.840 1.00 78.24 402 ALA A O 1
ATOM 2758 N N . MET A 1 339 ? 0.780 42.571 -86.857 0.84 66.02 403 MET A N 1
ATOM 2759 C CA . MET A 1 339 ? 1.913 43.485 -86.965 0.84 66.02 403 MET A CA 1
ATOM 2760 C C . MET A 1 339 ? 1.737 44.903 -86.444 0.84 66.02 403 MET A C 1
ATOM 2761 O O . MET A 1 339 ? 2.499 45.777 -86.827 0.84 66.02 403 MET A O 1
ATOM 2766 N N . PHE A 1 340 ? 0.734 45.155 -85.612 0.77 97.06 404 PHE A N 1
ATOM 2767 C CA . PHE A 1 340 ? 0.296 46.527 -85.370 0.77 97.06 404 PHE A CA 1
ATOM 2768 C C . PHE A 1 340 ? 1.480 47.488 -85.245 0.77 97.06 404 PHE A C 1
ATOM 2769 O O . PHE A 1 340 ? 2.426 47.247 -84.495 0.77 97.06 404 PHE A O 1
ATOM 2777 N N . LEU A 1 341 ? 1.408 48.583 -85.999 1.00 130.16 405 LEU A N 1
ATOM 2778 C CA . LEU A 1 341 ? 2.415 49.637 -85.955 1.00 130.16 405 LEU A CA 1
ATOM 2779 C C . LEU A 1 341 ? 1.889 50.792 -85.122 1.00 130.16 405 LEU A C 1
ATOM 2780 O O . LEU A 1 341 ? 0.983 51.503 -85.551 1.00 130.16 405 LEU A O 1
ATOM 2785 N N . ILE A 1 342 ? 2.455 50.996 -83.939 1.00 203.71 406 ILE A N 1
ATOM 2786 C CA . ILE A 1 342 ? 2.030 52.118 -83.114 0.97 203.71 406 ILE A CA 1
ATOM 2787 C C . ILE A 1 342 ? 2.813 53.378 -83.470 1.00 203.71 406 ILE A C 1
ATOM 2788 O O . ILE A 1 342 ? 4.007 53.324 -83.744 0.37 203.71 406 ILE A O 1
ATOM 2793 N N . GLN A 1 343 ? 2.115 54.508 -83.455 0.42 306.38 407 GLN A N 1
ATOM 2794 C CA . GLN A 1 343 ? 2.645 55.825 -83.827 0.53 306.38 407 GLN A CA 1
ATOM 2795 C C . GLN A 1 343 ? 1.752 56.844 -83.072 1.00 306.38 407 GLN A C 1
ATOM 2796 O O . GLN A 1 343 ? 1.134 56.457 -82.113 1.00 306.38 407 GLN A O 1
ATOM 2802 N N . SER A 1 344 ? 1.638 58.122 -83.413 0.82 183.58 408 SER A N 1
ATOM 2803 C CA . SER A 1 344 ? 0.835 59.034 -82.535 0.82 183.58 408 SER A CA 1
ATOM 2804 C C . SER A 1 344 ? -0.662 58.747 -82.123 0.82 183.58 408 SER A C 1
ATOM 2805 O O . SER A 1 344 ? -1.441 58.139 -82.862 0.82 183.58 408 SER A O 1
ATOM 2808 N N . LYS A 1 345 ? -0.998 59.211 -80.909 1.00 205.66 409 LYS A N 1
ATOM 2809 C CA . LYS A 1 345 ? -2.350 59.321 -80.279 1.00 205.66 409 LYS A CA 1
ATOM 2810 C C . LYS A 1 345 ? -3.315 58.122 -80.168 1.00 205.66 409 LYS A C 1
ATOM 2811 O O . LYS A 1 345 ? -2.902 57.000 -79.879 0.98 205.66 409 LYS A O 1
ATOM 2817 N N . SER A 1 346 ? -4.606 58.397 -80.376 1.00 190.00 410 SER A N 1
ATOM 2818 C CA . SER A 1 346 ? -5.677 57.430 -80.132 1.00 190.00 410 SER A CA 1
ATOM 2819 C C . SER A 1 346 ? -5.923 56.579 -81.363 1.00 190.00 410 SER A C 1
ATOM 2820 O O . SER A 1 346 ? -6.165 57.083 -82.459 1.00 190.00 410 SER A O 1
ATOM 2823 N N . GLU A 1 347 ? -5.847 55.276 -81.156 1.00 350.10 411 GLU A N 1
ATOM 2824 C CA . GLU A 1 347 ? -5.942 54.296 -82.218 1.00 350.10 411 GLU A CA 1
ATOM 2825 C C . GLU A 1 347 ? -4.997 54.525 -83.401 1.00 350.10 411 GLU A C 1
ATOM 2826 O O . GLU A 1 347 ? -3.869 55.000 -83.272 1.00 350.10 411 GLU A O 1
ATOM 2832 N N . GLN A 1 348 ? -5.557 54.175 -84.552 1.00 237.62 412 GLN A N 1
ATOM 2833 C CA . GLN A 1 348 ? -4.904 53.784 -85.807 1.00 237.62 412 GLN A CA 1
ATOM 2834 C C . GLN A 1 348 ? -3.659 52.975 -85.445 1.00 237.62 412 GLN A C 1
ATOM 2835 O O . GLN A 1 348 ? -3.349 52.952 -84.285 1.00 237.62 412 GLN A O 1
ATOM 2841 N N . ILE A 1 349 ? -2.683 52.746 -86.276 1.00 142.22 413 ILE A N 1
ATOM 2842 C CA . ILE A 1 349 ? -1.917 51.504 -86.224 1.00 142.22 413 ILE A CA 1
ATOM 2843 C C . ILE A 1 349 ? -2.278 50.399 -87.201 1.00 142.22 413 ILE A C 1
ATOM 2844 O O . ILE A 1 349 ? -3.138 49.548 -86.988 1.00 142.22 413 ILE A O 1
ATOM 2845 N N . THR A 1 350 ? -1.621 50.542 -88.351 1.00 101.14 414 THR A N 1
ATOM 2846 C CA . THR A 1 350 ? -1.643 49.584 -89.438 1.00 101.14 414 THR A CA 1
ATOM 2847 C C . THR A 1 350 ? -1.426 48.168 -88.926 1.00 101.14 414 THR A C 1
ATOM 2848 O O . THR A 1 350 ? -0.576 47.917 -88.076 1.00 101.14 414 THR A O 1
ATOM 2852 N N . VAL A 1 351 ? -2.217 47.245 -89.456 1.00 131.15 415 VAL A N 1
ATOM 2853 C CA . VAL A 1 351 ? -2.156 45.856 -89.044 1.00 131.15 415 VAL A CA 1
ATOM 2854 C C . VAL A 1 351 ? -1.683 44.999 -90.201 1.00 131.15 415 VAL A C 1
ATOM 2855 O O . VAL A 1 351 ? -2.283 45.011 -91.278 1.00 131.15 415 VAL A O 1
ATOM 2859 N N . ARG A 1 352 ? -0.603 44.258 -89.990 0.88 90.50 416 ARG A N 1
ATOM 2860 C CA . ARG A 1 352 ? -0.176 43.301 -90.997 0.88 90.50 416 ARG A CA 1
ATOM 2861 C C . ARG A 1 352 ? -0.122 41.898 -90.426 0.88 90.50 416 ARG A C 1
ATOM 2862 O O . ARG A 1 352 ? 0.527 41.660 -89.412 0.88 90.50 416 ARG A O 1
ATOM 2870 N N . HIS A 1 353 ? -0.811 40.974 -91.086 1.00 86.41 417 HIS A N 1
ATOM 2871 C CA . HIS A 1 353 ? -0.839 39.582 -90.659 1.00 86.41 417 HIS A CA 1
ATOM 2872 C C . HIS A 1 353 ? 0.411 38.826 -91.113 1.00 86.41 417 HIS A C 1
ATOM 2873 O O . HIS A 1 353 ? 0.719 38.773 -92.302 1.00 86.41 417 HIS A O 1
ATOM 2880 N N . LEU A 1 354 ? 1.142 38.265 -90.155 1.00 56.65 418 LEU A N 1
ATOM 2881 C CA . LEU A 1 354 ? 2.389 37.575 -90.451 1.00 56.65 418 LEU A CA 1
ATOM 2882 C C . LEU A 1 354 ? 2.244 36.057 -90.623 1.00 56.65 418 LEU A C 1
ATOM 2883 O O . LEU A 1 354 ? 3.189 35.365 -91.031 1.00 56.65 418 LEU A O 1
ATOM 2888 N N . THR A 1 355 ? 1.061 35.540 -90.311 1.00 85.06 419 THR A N 1
ATOM 2889 C CA . THR A 1 355 ? 0.826 34.104 -90.373 1.00 85.06 419 THR A CA 1
ATOM 2890 C C . THR A 1 355 ? -0.560 33.804 -90.903 1.00 85.06 419 THR A C 1
ATOM 2891 O O . THR A 1 355 ? -1.435 34.663 -90.885 1.00 85.06 419 THR A O 1
ATOM 2895 N N . SER A 1 356 ? -0.759 32.576 -91.365 1.00 76.22 420 SER A N 1
ATOM 2896 C CA . SER A 1 356 ? -2.074 32.155 -91.822 1.00 76.22 420 SER A CA 1
ATOM 2897 C C . SER A 1 356 ? -2.090 30.703 -92.265 1.00 76.22 420 SER A C 1
ATOM 2898 O O . SER A 1 356 ? -1.063 30.123 -92.612 1.00 76.22 420 SER A O 1
ATOM 2901 N N . GLY A 1 357 ? -3.289 30.137 -92.268 1.00 74.57 421 GLY A N 1
ATOM 2902 C CA . GLY A 1 357 ? -3.516 28.749 -92.621 1.00 74.57 421 GLY A CA 1
ATOM 2903 C C . GLY A 1 357 ? -4.644 28.272 -91.730 1.00 74.57 421 GLY A C 1
ATOM 2904 O O . GLY A 1 357 ? -5.230 29.067 -90.995 1.00 74.57 421 GLY A O 1
ATOM 2905 N N . ASN A 1 358 ? -4.948 26.983 -91.754 1.00 81.39 422 ASN A N 1
ATOM 2906 C CA . ASN A 1 358 ? -5.844 26.486 -90.736 1.00 81.39 422 ASN A CA 1
ATOM 2907 C C . ASN A 1 358 ? -4.982 25.796 -89.698 1.00 81.39 422 ASN A C 1
ATOM 2908 O O . ASN A 1 358 ? -4.596 24.637 -89.836 1.00 81.39 422 ASN A O 1
ATOM 2913 N N . TRP A 1 359 ? -4.735 26.532 -88.627 1.00 72.96 423 TRP A N 1
ATOM 2914 C CA . TRP A 1 359 ? -3.902 26.106 -87.516 1.00 72.96 423 TRP A CA 1
ATOM 2915 C C . TRP A 1 359 ? -3.757 27.348 -86.650 1.00 72.96 423 TRP A C 1
ATOM 2916 O O . TRP A 1 359 ? -4.104 28.445 -87.090 1.00 72.96 423 TRP A O 1
ATOM 2927 N N . GLU A 1 360 ? -3.255 27.212 -85.433 1.00 54.61 424 GLU A N 1
ATOM 2928 C CA . GLU A 1 360 ? -3.186 28.388 -84.593 1.00 54.61 424 GLU A CA 1
ATOM 2929 C C . GLU A 1 360 ? -1.795 28.735 -84.114 1.00 54.61 424 GLU A C 1
ATOM 2930 O O . GLU A 1 360 ? -0.946 27.863 -83.931 1.00 54.61 424 GLU A O 1
ATOM 2936 N N . VAL A 1 361 ? -1.581 30.031 -83.916 1.00 80.40 425 VAL A N 1
ATOM 2937 C CA . VAL A 1 361 ? -0.419 30.517 -83.200 1.00 80.40 425 VAL A CA 1
ATOM 2938 C C . VAL A 1 361 ? -0.851 30.586 -81.750 1.00 80.40 425 VAL A C 1
ATOM 2939 O O . VAL A 1 361 ? -1.701 31.403 -81.390 1.00 80.40 425 VAL A O 1
ATOM 2943 N N . ILE A 1 362 ? -0.262 29.729 -80.920 1.00 68.90 426 ILE A N 1
ATOM 2944 C CA . ILE A 1 362 ? -0.675 29.590 -79.526 1.00 68.90 426 ILE A CA 1
ATOM 2945 C C . ILE A 1 362 ? -0.141 30.701 -78.631 1.00 68.90 426 ILE A C 1
ATOM 2946 O O . ILE A 1 362 ? -0.909 31.460 -78.030 1.00 68.90 426 ILE A O 1
ATOM 2951 N N . LYS A 1 363 ? 1.178 30.775 -78.533 1.00 65.68 427 LYS A N 1
ATOM 2952 C CA . LYS A 1 363 ? 1.819 31.824 -77.765 1.00 65.68 427 LYS A CA 1
ATOM 2953 C C . LYS A 1 363 ? 2.920 32.451 -78.597 1.00 65.68 427 LYS A C 1
ATOM 2954 O O . LYS A 1 363 ? 3.617 31.757 -79.334 1.00 65.68 427 LYS A O 1
ATOM 2960 N N . ILE A 1 364 ? 3.058 33.768 -78.496 1.00 56.85 428 ILE A N 1
ATOM 2961 C CA . ILE A 1 364 ? 4.181 34.462 -79.108 1.00 56.85 428 ILE A CA 1
ATOM 2962 C C . ILE A 1 364 ? 5.243 34.604 -78.045 1.00 56.85 428 ILE A C 1
ATOM 2963 O O . ILE A 1 364 ? 5.067 35.361 -77.094 1.00 56.85 428 ILE A O 1
ATOM 2968 N N . LEU A 1 365 ? 6.342 33.874 -78.204 1.00 68.67 429 LEU A N 1
ATOM 2969 C CA . LEU A 1 365 ? 7.389 33.831 -77.179 1.00 68.67 429 LEU A CA 1
ATOM 2970 C C . LEU A 1 365 ? 8.325 35.046 -77.128 1.00 68.67 429 LEU A C 1
ATOM 2971 O O . LEU A 1 365 ? 8.543 35.624 -76.063 1.00 68.67 429 LEU A O 1
ATOM 2976 N N . ALA A 1 366 ? 8.885 35.434 -78.269 1.00 92.54 430 ALA A N 1
ATOM 2977 C CA . ALA A 1 366 ? 9.925 36.452 -78.256 1.00 92.54 430 ALA A CA 1
ATOM 2978 C C . ALA A 1 366 ? 9.995 37.228 -79.548 1.00 92.54 430 ALA A C 1
ATOM 2979 O O . ALA A 1 366 ? 9.611 36.732 -80.606 1.00 92.54 430 ALA A O 1
ATOM 2981 N N . TYR A 1 367 ? 10.496 38.453 -79.446 1.00 95.92 431 TYR A N 1
ATOM 2982 C CA . TYR A 1 367 ? 10.845 39.238 -80.619 1.00 95.92 431 TYR A CA 1
ATOM 2983 C C . TYR A 1 367 ? 12.303 39.640 -80.522 1.00 95.92 431 TYR A C 1
ATOM 2984 O O . TYR A 1 367 ? 12.693 40.378 -79.620 1.00 95.92 431 TYR A O 1
ATOM 2993 N N . ASP A 1 368 ? 13.105 39.155 -81.460 1.00 102.14 432 ASP A N 1
ATOM 2994 C CA . ASP A 1 368 ? 14.518 39.482 -81.481 1.00 102.14 432 ASP A CA 1
ATOM 2995 C C . ASP A 1 368 ? 14.643 40.724 -82.345 1.00 102.14 432 ASP A C 1
ATOM 2996 O O . ASP A 1 368 ? 14.474 40.670 -83.561 1.00 102.14 432 ASP A O 1
ATOM 3001 N N . GLU A 1 369 ? 14.935 41.847 -81.700 1.00 179.92 433 GLU A N 1
ATOM 3002 C CA . GLU A 1 369 ? 14.869 43.144 -82.358 1.00 179.92 433 GLU A CA 1
ATOM 3003 C C . GLU A 1 369 ? 16.119 43.426 -83.175 1.00 179.92 433 GLU A C 1
ATOM 3004 O O . GLU A 1 369 ? 16.095 44.229 -84.108 1.00 179.92 433 GLU A O 1
ATOM 3010 N N . THR A 1 370 ? 17.210 42.759 -82.814 1.00 122.62 434 THR A N 1
ATOM 3011 C CA . THR A 1 370 ? 18.483 42.921 -83.506 1.00 122.62 434 THR A CA 1
ATOM 3012 C C . THR A 1 370 ? 18.415 42.322 -84.904 1.00 122.62 434 THR A C 1
ATOM 3013 O O . THR A 1 370 ? 19.256 42.609 -85.753 1.00 122.62 434 THR A O 1
ATOM 3017 N N . THR A 1 371 ? 17.409 41.486 -85.137 1.00 95.41 435 THR A N 1
ATOM 3018 C CA . THR A 1 371 ? 17.210 40.878 -86.449 1.00 95.41 435 THR A CA 1
ATOM 3019 C C . THR A 1 371 ? 15.738 40.877 -86.844 1.00 95.41 435 THR A C 1
ATOM 3020 O O . THR A 1 371 ? 14.882 41.463 -86.174 1.00 95.41 435 THR A O 1
ATOM 3024 N N . GLN A 1 372 ? 15.447 40.199 -87.939 1.00 171.99 436 GLN A N 1
ATOM 3025 C CA . GLN A 1 372 ? 14.137 40.281 -88.555 1.00 171.99 436 GLN A CA 1
ATOM 3026 C C . GLN A 1 372 ? 13.137 39.253 -88.016 1.00 171.99 436 GLN A C 1
ATOM 3027 O O . GLN A 1 372 ? 12.082 39.057 -88.599 1.00 171.99 436 GLN A O 1
ATOM 3033 N N . LYS A 1 373 ? 13.486 38.573 -86.926 1.00 106.83 437 LYS A N 1
ATOM 3034 C CA . LYS A 1 373 ? 12.711 37.416 -86.467 1.00 106.83 437 LYS A CA 1
ATOM 3035 C C . LYS A 1 373 ? 11.812 37.594 -85.226 1.00 106.83 437 LYS A C 1
ATOM 3036 O O . LYS A 1 373 ? 12.132 38.354 -84.309 1.00 106.83 437 LYS A O 1
ATOM 3042 N N . ILE A 1 374 ? 10.682 36.877 -85.232 1.00 64.93 438 ILE A N 1
ATOM 3043 C CA . ILE A 1 374 ? 9.773 36.733 -84.079 1.00 64.93 438 ILE A CA 1
ATOM 3044 C C . ILE A 1 374 ? 9.417 35.251 -83.844 1.00 64.93 438 ILE A C 1
ATOM 3045 O O . ILE A 1 374 ? 9.261 34.482 -84.802 1.00 64.93 438 ILE A O 1
ATOM 3050 N N . TYR A 1 375 ? 9.275 34.857 -82.576 1.00 81.57 439 TYR A N 1
ATOM 3051 C CA . TYR A 1 375 ? 9.135 33.439 -82.219 1.00 81.57 439 TYR A CA 1
ATOM 3052 C C . TYR A 1 375 ? 7.808 33.077 -81.559 1.00 81.57 439 TYR A C 1
ATOM 3053 O O . TYR A 1 375 ? 7.263 33.851 -80.777 1.00 81.57 439 TYR A O 1
ATOM 3062 N N . PHE A 1 376 ? 7.300 31.891 -81.878 1.00 84.00 440 PHE A N 1
ATOM 3063 C CA . PHE A 1 376 ? 5.970 31.485 -81.432 1.00 84.00 440 PHE A CA 1
ATOM 3064 C C . PHE A 1 376 ? 5.736 29.967 -81.439 1.00 84.00 440 PHE A C 1
ATOM 3065 O O . PHE A 1 376 ? 6.500 29.214 -82.039 1.00 84.00 440 PHE A O 1
ATOM 3073 N N . LEU A 1 377 ? 4.676 29.533 -80.757 1.00 65.04 441 LEU A N 1
ATOM 3074 C CA . LEU A 1 377 ? 4.251 28.132 -80.758 1.00 65.04 441 LEU A CA 1
ATOM 3075 C C . LEU A 1 377 ? 3.059 27.932 -81.691 1.00 65.04 441 LEU A C 1
ATOM 3076 O O . LEU A 1 377 ? 2.125 28.731 -81.677 1.00 65.04 441 LEU A O 1
ATOM 3081 N N . SER A 1 378 ? 3.070 26.866 -82.488 1.00 54.13 442 SER A N 1
ATOM 3082 C CA . SER A 1 378 ? 1.993 26.677 -83.460 1.00 54.13 442 SER A CA 1
ATOM 3083 C C . SER A 1 378 ? 1.624 25.225 -83.745 1.00 54.13 442 SER A C 1
ATOM 3084 O O . SER A 1 378 ? 2.460 24.326 -83.678 1.00 54.13 442 SER A O 1
ATOM 3087 N N . THR A 1 379 ? 0.356 25.026 -84.093 1.00 79.57 443 THR A N 1
ATOM 3088 C CA . THR A 1 379 ? -0.178 23.715 -84.450 1.00 79.57 443 THR A CA 1
ATOM 3089 C C . THR A 1 379 ? -0.010 23.440 -85.940 1.00 79.57 443 THR A C 1
ATOM 3090 O O . THR A 1 379 ? -0.516 22.440 -86.454 1.00 79.57 443 THR A O 1
ATOM 3094 N N . GLU A 1 380 ? 0.676 24.346 -86.630 1.00 85.18 444 GLU A N 1
ATOM 3095 C CA . GLU A 1 380 ? 0.868 24.237 -88.070 1.00 85.18 444 GLU A CA 1
ATOM 3096 C C . GLU A 1 380 ? 1.323 22.835 -88.449 1.00 85.18 444 GLU A C 1
ATOM 3097 O O . GLU A 1 380 ? 0.663 22.136 -89.218 1.00 85.18 444 GLU A O 1
ATOM 3103 N N . SER A 1 381 ? 2.472 22.442 -87.918 1.00 67.26 445 SER A N 1
ATOM 3104 C CA . SER A 1 381 ? 3.026 21.113 -88.151 1.00 67.26 445 SER A CA 1
ATOM 3105 C C . SER A 1 381 ? 2.009 20.005 -87.901 1.00 67.26 445 SER A C 1
ATOM 3106 O O . SER A 1 381 ? 2.041 18.972 -88.555 1.00 67.26 445 SER A O 1
ATOM 3109 N N . SER A 1 382 ? 1.119 20.225 -86.939 1.00 93.28 446 SER A N 1
ATOM 3110 C CA . SER A 1 382 ? 0.066 19.268 -86.609 1.00 93.28 446 SER A CA 1
ATOM 3111 C C . SER A 1 382 ? -0.793 19.807 -85.477 1.00 93.28 446 SER A C 1
ATOM 3112 O O . SER A 1 382 ? -0.275 20.418 -84.544 1.00 93.28 446 SER A O 1
ATOM 3115 N N . PRO A 1 383 ? -2.110 19.578 -85.552 1.00 103.62 447 PRO A N 1
ATOM 3116 C CA . PRO A 1 383 ? -3.066 20.086 -84.561 1.00 103.62 447 PRO A CA 1
ATOM 3117 C C . PRO A 1 383 ? -2.909 19.416 -83.200 1.00 103.62 447 PRO A C 1
ATOM 3118 O O . PRO A 1 383 ? -3.218 20.019 -82.174 1.00 103.62 447 PRO A O 1
ATOM 3122 N N . ARG A 1 384 ? -2.440 18.176 -83.200 1.00 73.16 448 ARG A N 1
ATOM 3123 C CA . ARG A 1 384 ? -2.274 17.422 -81.967 1.00 73.16 448 ARG A CA 1
ATOM 3124 C C . ARG A 1 384 ? -1.006 17.798 -81.217 1.00 73.16 448 ARG A C 1
ATOM 3125 O O . ARG A 1 384 ? -0.912 17.588 -80.014 1.00 73.16 448 ARG A O 1
ATOM 3133 N N . GLY A 1 385 ? -0.023 18.335 -81.930 1.00 77.19 449 GLY A N 1
ATOM 3134 C CA . GLY A 1 385 ? 1.233 18.718 -81.313 1.00 77.19 449 GLY A CA 1
ATOM 3135 C C . GLY A 1 385 ? 1.369 20.217 -81.147 1.00 77.19 449 GLY A C 1
ATOM 3136 O O . GLY A 1 385 ? 0.423 20.968 -81.370 1.00 77.19 449 GLY A O 1
ATOM 3137 N N . ARG A 1 386 ? 2.552 20.644 -80.731 1.00 58.49 450 ARG A N 1
ATOM 3138 C CA . ARG A 1 386 ? 2.892 22.055 -80.673 1.00 58.49 450 ARG A CA 1
ATOM 3139 C C . ARG A 1 386 ? 4.348 22.153 -81.071 1.00 58.49 450 ARG A C 1
ATOM 3140 O O . ARG A 1 386 ? 5.147 21.336 -80.633 1.00 58.49 450 ARG A O 1
ATOM 3148 N N . GLN A 1 387 ? 4.696 23.132 -81.905 1.00 53.59 451 GLN A N 1
ATOM 3149 C CA . GLN A 1 387 ? 6.080 23.295 -82.346 1.00 53.59 451 GLN A CA 1
ATOM 3150 C C . GLN A 1 387 ? 6.546 24.737 -82.205 1.00 53.59 451 GLN A C 1
ATOM 3151 O O . GLN A 1 387 ? 5.724 25.662 -82.147 1.00 53.59 451 GLN A O 1
ATOM 3157 N N . LEU A 1 388 ? 7.867 24.916 -82.158 1.00 59.41 452 LEU A N 1
ATOM 3158 C CA . LEU A 1 388 ? 8.486 26.234 -82.010 1.00 59.41 452 LEU A CA 1
ATOM 3159 C C . LEU A 1 388 ? 8.906 26.807 -83.357 1.00 59.41 452 LEU A C 1
ATOM 3160 O O . LEU A 1 388 ? 9.825 26.298 -83.993 1.00 59.41 452 LEU A O 1
ATOM 3165 N N . TYR A 1 389 ? 8.241 27.877 -83.777 1.00 72.50 453 TYR A N 1
ATOM 3166 C CA . TYR A 1 389 ? 8.459 28.450 -85.101 1.00 72.50 453 TYR A CA 1
ATOM 3167 C C . TYR A 1 389 ? 9.031 29.855 -85.002 1.00 72.50 453 TYR A C 1
ATOM 3168 O O . TYR A 1 389 ? 8.792 30.572 -84.028 1.00 72.50 453 TYR A O 1
ATOM 3177 N N . SER A 1 390 ? 9.780 30.252 -86.021 1.00 95.55 454 SER A N 1
ATOM 3178 C CA . SER A 1 390 ? 10.199 31.637 -86.143 1.00 95.55 454 SER A CA 1
ATOM 3179 C C . SER A 1 390 ? 9.710 32.160 -87.477 1.00 95.55 454 SER A C 1
ATOM 3180 O O . SER A 1 390 ? 9.712 31.444 -88.472 1.00 95.55 454 SER A O 1
ATOM 3183 N N . ALA A 1 391 ? 9.276 33.409 -87.497 1.00 155.86 455 ALA A N 1
ATOM 3184 C CA . ALA A 1 391 ? 8.954 34.050 -88.755 1.00 155.86 455 ALA A CA 1
ATOM 3185 C C . ALA A 1 391 ? 9.782 35.316 -88.839 1.00 155.86 455 ALA A C 1
ATOM 3186 O O . ALA A 1 391 ? 10.259 35.814 -87.822 1.00 155.86 455 ALA A O 1
ATOM 3188 N N . SER A 1 392 ? 9.971 35.832 -90.046 1.00 91.77 456 SER A N 1
ATOM 3189 C CA . SER A 1 392 ? 10.726 37.064 -90.203 1.00 91.77 456 SER A CA 1
ATOM 3190 C C . SER A 1 392 ? 9.755 38.249 -90.202 1.00 91.77 456 SER A C 1
ATOM 3191 O O . SER A 1 392 ? 8.950 38.406 -91.119 1.00 91.77 456 SER A O 1
ATOM 3194 N N . THR A 1 393 ? 9.815 39.065 -89.154 1.00 87.16 457 THR A N 1
ATOM 3195 C CA . THR A 1 393 ? 8.954 40.233 -89.058 1.00 87.16 457 THR A CA 1
ATOM 3196 C C . THR A 1 393 ? 9.124 41.135 -90.277 1.00 87.16 457 THR A C 1
ATOM 3197 O O . THR A 1 393 ? 8.269 41.157 -91.161 1.00 87.16 457 THR A O 1
ATOM 3201 N N . GLU A 1 394 ? 10.246 41.842 -90.353 1.00 175.79 458 GLU A N 1
ATOM 3202 C CA . GLU A 1 394 ? 10.517 42.678 -91.512 1.00 175.79 458 GLU A CA 1
ATOM 3203 C C . GLU A 1 394 ? 11.141 41.793 -92.567 1.00 175.79 458 GLU A C 1
ATOM 3204 O O . GLU A 1 394 ? 12.220 41.240 -92.362 1.00 175.79 458 GLU A O 1
ATOM 3210 N N . GLY A 1 395 ? 10.465 41.633 -93.695 1.00 98.85 459 GLY A N 1
ATOM 3211 C CA . GLY A 1 395 ? 11.050 40.832 -94.744 1.00 98.85 459 GLY A CA 1
ATOM 3212 C C . GLY A 1 395 ? 10.062 40.118 -95.627 1.00 98.85 459 GLY A C 1
ATOM 3213 O O . GLY A 1 395 ? 8.911 40.526 -95.786 1.00 98.85 459 GLY A O 1
ATOM 3214 N N . LEU A 1 396 ? 10.552 39.021 -96.189 1.00 166.15 460 LEU A N 1
ATOM 3215 C CA . LEU A 1 396 ? 9.805 38.130 -97.062 1.00 166.15 460 LEU A CA 1
ATOM 3216 C C . LEU A 1 396 ? 8.507 37.642 -96.431 1.00 166.15 460 LEU A C 1
ATOM 3217 O O . LEU A 1 396 ? 7.622 37.138 -97.126 1.00 166.15 460 LEU A O 1
ATOM 3222 N N . LEU A 1 397 ? 8.403 37.795 -95.113 1.00 161.33 461 LEU A N 1
ATOM 3223 C CA . LEU A 1 397 ? 7.284 37.260 -94.346 1.00 161.33 461 LEU A CA 1
ATOM 3224 C C . LEU A 1 397 ? 7.319 35.737 -94.343 1.00 161.33 461 LEU A C 1
ATOM 3225 O O . LEU A 1 397 ? 6.277 35.090 -94.413 1.00 161.33 461 LEU A O 1
ATOM 3230 N N . ASN A 1 398 ? 8.518 35.166 -94.265 1.00 151.76 462 ASN A N 1
ATOM 3231 C CA . ASN A 1 398 ? 8.662 33.712 -94.315 1.00 151.76 462 ASN A CA 1
ATOM 3232 C C . ASN A 1 398 ? 8.481 33.056 -92.947 1.00 151.76 462 ASN A C 1
ATOM 3233 O O . ASN A 1 398 ? 8.342 33.741 -91.934 1.00 151.76 462 ASN A O 1
ATOM 3238 N N . ARG A 1 399 ? 8.499 31.726 -92.927 1.00 85.91 463 ARG A N 1
ATOM 3239 C CA . ARG A 1 399 ? 8.289 30.964 -91.698 1.00 85.91 463 ARG A CA 1
ATOM 3240 C C . ARG A 1 399 ? 9.174 29.745 -91.698 1.00 85.91 463 ARG A C 1
ATOM 3241 O O . ARG A 1 399 ? 9.401 29.143 -92.745 1.00 85.91 463 ARG A O 1
ATOM 3249 N N . GLN A 1 400 ? 9.668 29.369 -90.526 1.00 106.60 464 GLN A N 1
ATOM 3250 C CA . GLN A 1 400 ? 10.457 28.152 -90.414 1.00 106.60 464 GLN A CA 1
ATOM 3251 C C . GLN A 1 400 ? 10.331 27.479 -89.059 1.00 106.60 464 GLN A C 1
ATOM 3252 O O . GLN A 1 400 ? 10.271 28.140 -88.020 1.00 106.60 464 GLN A O 1
ATOM 3258 N N . CYS A 1 401 ? 10.312 26.153 -89.076 1.00 122.21 465 CYS A N 1
ATOM 3259 C CA . CYS A 1 401 ? 10.192 25.392 -87.846 1.00 122.21 465 CYS A CA 1
ATOM 3260 C C . CYS A 1 401 ? 11.552 25.066 -87.266 1.00 122.21 465 CYS A C 1
ATOM 3261 O O . CYS A 1 401 ? 12.472 24.680 -87.986 1.00 122.21 465 CYS A O 1
ATOM 3264 N N . ILE A 1 402 ? 11.656 25.209 -85.950 1.00 69.73 466 ILE A N 1
ATOM 3265 C CA . ILE A 1 402 ? 12.886 24.945 -85.213 1.00 69.73 466 ILE A CA 1
ATOM 3266 C C . ILE A 1 402 ? 12.874 23.556 -84.567 1.00 69.73 466 ILE A C 1
ATOM 3267 O O . ILE A 1 402 ? 13.731 22.710 -84.842 1.00 69.73 466 ILE A O 1
ATOM 3272 N N . SER A 1 403 ? 11.904 23.345 -83.688 1.00 82.54 467 SER A N 1
ATOM 3273 C CA . SER A 1 403 ? 11.742 22.089 -82.964 1.00 82.54 467 SER A CA 1
ATOM 3274 C C . SER A 1 403 ? 11.484 20.843 -83.831 1.00 82.54 467 SER A C 1
ATOM 3275 O O . SER A 1 403 ? 11.608 19.713 -83.357 1.00 82.54 467 SER A O 1
ATOM 3278 N N . CYS A 1 404 ? 11.157 21.047 -85.103 1.00 119.84 468 CYS A N 1
ATOM 3279 C CA . CYS A 1 404 ? 10.731 19.943 -85.957 1.00 119.84 468 CYS A CA 1
ATOM 3280 C C . CYS A 1 404 ? 11.663 18.756 -85.846 1.00 119.84 468 CYS A C 1
ATOM 3281 O O . CYS A 1 404 ? 11.213 17.634 -85.578 1.00 119.84 468 CYS A O 1
ATOM 3284 N N . ASN A 1 405 ? 12.961 18.992 -86.027 1.00 167.67 469 ASN A N 1
ATOM 3285 C CA . ASN A 1 405 ? 13.893 17.910 -85.794 1.00 167.67 469 ASN A CA 1
ATOM 3286 C C . ASN A 1 405 ? 14.617 18.178 -84.521 1.00 167.67 469 ASN A C 1
ATOM 3287 O O . ASN A 1 405 ? 15.608 18.912 -84.469 1.00 167.67 469 ASN A O 1
ATOM 3292 N N . PHE A 1 406 ? 14.108 17.543 -83.481 1.00 103.19 470 PHE A N 1
ATOM 3293 C CA . PHE A 1 406 ? 14.765 17.560 -82.195 1.00 103.19 470 PHE A CA 1
ATOM 3294 C C . PHE A 1 406 ? 14.733 16.105 -81.821 1.00 103.19 470 PHE A C 1
ATOM 3295 O O . PHE A 1 406 ? 15.750 15.465 -81.641 1.00 103.19 470 PHE A O 1
ATOM 3303 N N . MET A 1 407 ? 13.533 15.628 -81.568 1.00 104.62 471 MET A N 1
ATOM 3304 C CA . MET A 1 407 ? 13.294 14.211 -81.564 1.00 104.62 471 MET A CA 1
ATOM 3305 C C . MET A 1 407 ? 12.580 13.536 -82.782 1.00 104.62 471 MET A C 1
ATOM 3306 O O . MET A 1 407 ? 12.333 12.334 -82.690 1.00 104.62 471 MET A O 1
ATOM 3311 N N . LYS A 1 408 ? 12.215 14.264 -83.851 1.00 136.52 472 LYS A N 1
ATOM 3312 C CA . LYS A 1 408 ? 11.525 13.604 -84.941 1.00 136.52 472 LYS A CA 1
ATOM 3313 C C . LYS A 1 408 ? 10.259 13.041 -84.364 1.00 136.52 472 LYS A C 1
ATOM 3314 O O . LYS A 1 408 ? 9.230 13.690 -84.302 1.00 136.52 472 LYS A O 1
ATOM 3320 N N . GLU A 1 409 ? 10.248 11.742 -84.295 1.00 162.05 473 GLU A N 1
ATOM 3321 C CA . GLU A 1 409 ? 9.187 10.995 -83.641 1.00 162.05 473 GLU A CA 1
ATOM 3322 C C . GLU A 1 409 ? 9.057 11.061 -82.106 1.00 162.05 473 GLU A C 1
ATOM 3323 O O . GLU A 1 409 ? 8.031 10.619 -81.536 1.00 162.05 473 GLU A O 1
ATOM 3329 N N . GLN A 1 410 ? 10.110 11.509 -81.431 1.00 65.48 474 GLN A N 1
ATOM 3330 C CA . GLN A 1 410 ? 10.028 11.539 -79.977 1.00 65.48 474 GLN A CA 1
ATOM 3331 C C . GLN A 1 410 ? 9.627 12.845 -79.328 1.00 65.48 474 GLN A C 1
ATOM 3332 O O . GLN A 1 410 ? 9.374 12.880 -78.128 1.00 65.48 474 GLN A O 1
ATOM 3338 N N . CYS A 1 411 ? 9.682 13.939 -80.072 1.00 72.17 475 CYS A N 1
ATOM 3339 C CA . CYS A 1 411 ? 9.119 15.170 -79.532 1.00 72.17 475 CYS A CA 1
ATOM 3340 C C . CYS A 1 411 ? 8.248 15.876 -80.574 1.00 72.17 475 CYS A C 1
ATOM 3341 O O . CYS A 1 411 ? 8.754 16.559 -81.473 1.00 72.17 475 CYS A O 1
ATOM 3344 N N . THR A 1 412 ? 6.934 15.801 -80.418 1.00 74.50 476 THR A N 1
ATOM 3345 C CA . THR A 1 412 ? 6.031 16.552 -81.306 1.00 74.50 476 THR A CA 1
ATOM 3346 C C . THR A 1 412 ? 5.285 17.710 -80.650 1.00 74.50 476 THR A C 1
ATOM 3347 O O . THR A 1 412 ? 4.573 18.445 -81.324 1.00 74.50 476 THR A O 1
ATOM 3351 N N . TYR A 1 413 ? 5.442 17.851 -79.335 1.00 68.77 477 TYR A N 1
ATOM 3352 C CA . TYR A 1 413 ? 4.651 18.799 -78.555 1.00 68.77 477 TYR A CA 1
ATOM 3353 C C . TYR A 1 413 ? 5.552 19.629 -77.666 1.00 68.77 477 TYR A C 1
ATOM 3354 O O . TYR A 1 413 ? 6.075 19.098 -76.708 1.00 68.77 477 TYR A O 1
ATOM 3363 N N . PHE A 1 414 ? 5.704 20.925 -77.924 1.00 51.62 478 PHE A N 1
ATOM 3364 C CA . PHE A 1 414 ? 6.703 21.690 -77.177 1.00 51.62 478 PHE A CA 1
ATOM 3365 C C . PHE A 1 414 ? 6.189 22.905 -76.405 1.00 51.62 478 PHE A C 1
ATOM 3366 O O . PHE A 1 414 ? 5.035 23.306 -76.513 1.00 51.62 478 PHE A O 1
ATOM 3374 N N . ASP A 1 415 ? 7.103 23.494 -75.643 1.00 62.39 479 ASP A N 1
ATOM 3375 C CA . ASP A 1 415 ? 6.953 24.814 -75.047 1.00 62.39 479 ASP A CA 1
ATOM 3376 C C . ASP A 1 415 ? 8.391 25.285 -74.939 1.00 62.39 479 ASP A C 1
ATOM 3377 O O . ASP A 1 415 ? 9.308 24.468 -74.960 1.00 62.39 479 ASP A O 1
ATOM 3382 N N . ALA A 1 416 ? 8.608 26.585 -74.837 1.00 62.04 480 ALA A N 1
ATOM 3383 C CA . ALA A 1 416 ? 9.971 27.079 -74.758 1.00 62.04 480 ALA A CA 1
ATOM 3384 C C . ALA A 1 416 ? 10.063 28.398 -74.000 1.00 62.04 480 ALA A C 1
ATOM 3385 O O . ALA A 1 416 ? 9.056 29.068 -73.792 1.00 62.04 480 ALA A O 1
ATOM 3387 N N . SER A 1 417 ? 11.269 28.759 -73.571 1.00 64.03 481 SER A N 1
ATOM 3388 C CA . SER A 1 417 ? 11.498 30.070 -72.975 1.00 64.03 481 SER A CA 1
ATOM 3389 C C . SER A 1 417 ? 12.832 30.632 -73.438 1.00 64.03 481 SER A C 1
ATOM 3390 O O . SER A 1 417 ? 13.856 29.946 -73.408 1.00 64.03 481 SER A O 1
ATOM 3393 N N . PHE A 1 418 ? 12.806 31.890 -73.866 1.00 66.50 482 PHE A N 1
ATOM 3394 C CA . PHE A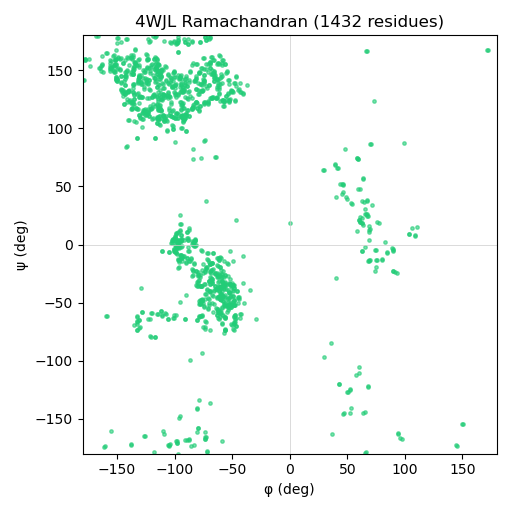 1 418 ? 13.986 32.558 -74.397 1.00 66.50 482 PHE A CA 1
ATOM 3395 C C . PHE A 1 418 ? 14.695 33.362 -73.314 1.00 66.50 482 PHE A C 1
ATOM 3396 O O . PHE A 1 418 ? 14.054 33.926 -72.432 1.00 66.50 482 PHE A O 1
ATOM 3404 N N . SER A 1 419 ? 16.020 33.409 -73.384 1.00 81.73 483 SER A N 1
ATOM 3405 C CA . SER A 1 419 ? 16.798 34.256 -72.491 1.00 81.73 483 SER A CA 1
ATOM 3406 C C . SER A 1 419 ? 16.381 35.705 -72.723 1.00 81.73 483 SER A C 1
ATOM 3407 O O . SER A 1 419 ? 15.747 36.018 -73.727 1.00 81.73 483 SER A O 1
ATOM 3410 N N . PRO A 1 420 ? 16.704 36.588 -71.775 1.00 77.64 484 PRO A N 1
ATOM 3411 C CA . PRO A 1 420 ? 16.269 37.990 -71.824 1.00 77.64 484 PRO A CA 1
ATOM 3412 C C . PRO A 1 420 ? 16.738 38.756 -73.067 1.00 77.64 484 PRO A C 1
ATOM 3413 O O . PRO A 1 420 ? 16.056 39.687 -73.507 1.00 77.64 484 PRO A O 1
ATOM 3417 N N . MET A 1 421 ? 17.899 38.395 -73.601 0.91 115.74 485 MET A N 1
ATOM 3418 C CA . MET A 1 421 ? 18.378 38.980 -74.848 0.91 115.74 485 MET A CA 1
ATOM 3419 C C . MET A 1 421 ? 18.046 38.073 -76.020 0.91 115.74 485 MET A C 1
ATOM 3420 O O . MET A 1 421 ? 18.453 38.330 -77.153 0.91 115.74 485 MET A O 1
ATOM 3425 N N . ASN A 1 422 ? 17.328 36.992 -75.729 1.00 90.29 486 ASN A N 1
ATOM 3426 C CA . ASN A 1 422 ? 16.844 36.092 -76.774 1.00 90.29 486 ASN A CA 1
ATOM 3427 C C . ASN A 1 422 ? 17.960 35.308 -77.453 1.00 90.29 486 ASN A C 1
ATOM 3428 O O . ASN A 1 422 ? 17.735 34.620 -78.443 1.00 90.29 486 ASN A O 1
ATOM 3433 N N . GLN A 1 423 ? 19.179 35.487 -76.964 1.00 109.51 487 GLN A N 1
ATOM 3434 C CA . GLN A 1 423 ? 20.337 34.840 -77.563 1.00 109.51 487 GLN A CA 1
ATOM 3435 C C . GLN A 1 423 ? 20.250 33.315 -77.632 1.00 109.51 487 GLN A C 1
ATOM 3436 O O . GLN A 1 423 ? 20.751 32.706 -78.575 1.00 109.51 487 GLN A O 1
ATOM 3442 N N . HIS A 1 424 ? 19.632 32.702 -76.626 1.00 89.71 488 HIS A N 1
ATOM 3443 C CA . HIS A 1 424 ? 19.302 31.274 -76.677 1.00 89.71 488 HIS A CA 1
ATOM 3444 C C . HIS A 1 424 ? 18.069 30.912 -75.859 1.00 89.71 488 HIS A C 1
ATOM 3445 O O . HIS A 1 424 ? 17.578 31.720 -75.073 1.00 89.71 488 HIS A O 1
ATOM 3452 N N . PHE A 1 425 ? 17.562 29.700 -76.070 1.00 55.10 489 PHE A N 1
ATOM 3453 C CA . PHE A 1 425 ? 16.251 29.324 -75.550 1.00 55.10 489 PHE A CA 1
ATOM 3454 C C . PHE A 1 425 ? 16.214 27.946 -74.904 1.00 55.10 489 PHE A C 1
ATOM 3455 O O . PHE A 1 425 ? 17.000 27.066 -75.247 1.00 55.10 489 PHE A O 1
ATOM 3463 N N . LEU A 1 426 ? 15.281 27.776 -73.971 1.00 57.86 490 LEU A N 1
ATOM 3464 C CA . LEU A 1 426 ? 15.042 26.494 -73.332 1.00 57.86 490 LEU A CA 1
ATOM 3465 C C . LEU A 1 426 ? 13.891 25.795 -74.022 1.00 57.86 490 LEU A C 1
ATOM 3466 O O . LEU A 1 426 ? 12.834 26.380 -74.229 1.00 57.86 490 LEU A O 1
ATOM 3471 N N . LEU A 1 427 ? 14.102 24.541 -74.389 1.00 50.26 491 LEU A N 1
ATOM 3472 C CA . LEU A 1 427 ? 13.082 23.796 -75.102 1.00 50.26 491 LEU A CA 1
ATOM 3473 C C . LEU A 1 427 ? 12.582 22.623 -74.265 1.00 50.26 491 LEU A C 1
ATOM 3474 O O . LEU A 1 427 ? 13.300 21.638 -74.048 1.00 50.26 491 LEU A O 1
ATOM 3479 N N . PHE A 1 428 ? 11.344 22.744 -73.796 1.00 60.27 492 PHE A N 1
ATOM 3480 C CA . PHE A 1 428 ? 10.713 21.679 -73.033 1.00 60.27 492 PHE A CA 1
ATOM 3481 C C . PHE A 1 428 ? 10.040 20.704 -73.994 1.00 60.27 492 PHE A C 1
ATOM 3482 O O . PHE A 1 428 ? 9.243 21.107 -74.864 1.00 60.27 492 PHE A O 1
ATOM 3490 N N . CYS A 1 429 ? 10.363 19.426 -73.831 1.00 77.31 493 CYS A N 1
ATOM 3491 C CA . CYS A 1 429 ? 9.873 18.430 -74.749 1.00 77.31 493 CYS A CA 1
ATOM 3492 C C . CYS A 1 429 ? 8.400 18.153 -74.522 1.00 77.31 493 CYS A C 1
ATOM 3493 O O . CYS A 1 429 ? 7.572 18.585 -75.308 1.00 77.31 493 CYS A O 1
ATOM 3496 N N . GLU A 1 430 ? 8.064 17.472 -73.434 1.00 80.56 494 GLU A N 1
ATOM 3497 C CA . GLU A 1 430 ? 6.661 17.181 -73.135 1.00 80.56 494 GLU A CA 1
ATOM 3498 C C . GLU A 1 430 ? 6.024 16.265 -74.157 1.00 80.56 494 GLU A C 1
ATOM 3499 O O . GLU A 1 430 ? 4.845 15.932 -74.048 1.00 80.56 494 GLU A O 1
ATOM 3505 N N . GLY A 1 431 ? 6.792 15.895 -75.171 1.00 104.81 495 GLY A N 1
ATOM 3506 C CA . GLY A 1 431 ? 6.240 15.246 -76.342 1.00 104.81 495 GLY A CA 1
ATOM 3507 C C . GLY A 1 431 ? 5.866 13.823 -76.018 1.00 104.81 495 GLY A C 1
ATOM 3508 O O . GLY A 1 431 ? 5.707 13.477 -74.852 1.00 104.81 495 GLY A O 1
ATOM 3509 N N . PRO A 1 432 ? 5.715 12.989 -77.048 1.00 59.24 496 PRO A N 1
ATOM 3510 C CA . PRO A 1 432 ? 5.317 11.591 -76.851 1.00 59.24 496 PRO A CA 1
ATOM 3511 C C . PRO A 1 432 ? 6.280 10.849 -75.918 1.00 59.24 496 PRO A C 1
ATOM 3512 O O . PRO A 1 432 ? 5.836 10.025 -75.117 1.00 59.24 496 PRO A O 1
ATOM 3516 N N . ARG A 1 433 ? 7.576 11.132 -76.024 1.00 60.75 497 ARG A N 1
ATOM 3517 C CA . ARG A 1 433 ? 8.556 10.536 -75.123 1.00 60.75 497 ARG A CA 1
ATOM 3518 C C . ARG A 1 433 ? 8.476 11.183 -73.746 1.00 60.75 497 ARG A C 1
ATOM 3519 O O . ARG A 1 433 ? 7.937 12.275 -73.591 1.00 60.75 497 ARG A O 1
ATOM 3527 N N . VAL A 1 434 ? 9.003 10.493 -72.743 1.00 58.34 498 VAL A N 1
ATOM 3528 C CA . VAL A 1 434 ? 9.067 11.030 -71.391 1.00 58.34 498 VAL A CA 1
ATOM 3529 C C . VAL A 1 434 ? 9.823 12.347 -71.396 1.00 58.34 498 VAL A C 1
ATOM 3530 O O . VAL A 1 434 ? 11.004 12.384 -71.712 1.00 58.34 498 VAL A O 1
ATOM 3534 N N . PRO A 1 435 ? 9.155 13.425 -70.982 1.00 56.47 499 PRO A N 1
ATOM 3535 C CA . PRO A 1 435 ? 9.586 14.807 -71.222 1.00 56.47 499 PRO A CA 1
ATOM 3536 C C . PRO A 1 435 ? 11.060 15.061 -70.917 1.00 56.47 499 PRO A C 1
ATOM 3537 O O . PRO A 1 435 ? 11.643 14.449 -70.015 1.00 56.47 499 PRO A O 1
ATOM 3541 N N . VAL A 1 436 ? 11.659 15.939 -71.719 1.00 40.97 500 VAL A N 1
ATOM 3542 C CA . VAL A 1 436 ? 13.072 16.284 -71.599 1.00 40.97 500 VAL A CA 1
ATOM 3543 C C . VAL A 1 436 ? 13.293 17.765 -71.856 1.00 40.97 500 VAL A C 1
ATOM 3544 O O . VAL A 1 436 ? 12.916 18.264 -72.914 1.00 40.97 500 VAL A O 1
ATOM 3548 N N . VAL A 1 437 ? 13.926 18.474 -70.929 1.00 56.59 501 VAL A N 1
ATOM 3549 C CA . VAL A 1 437 ? 14.227 19.881 -71.182 1.00 56.59 501 VAL A CA 1
ATOM 3550 C C . VAL A 1 437 ? 15.627 20.032 -71.772 1.00 56.59 501 VAL A C 1
ATOM 3551 O O . VAL A 1 437 ? 16.538 19.309 -71.384 1.00 56.59 501 VAL A O 1
ATOM 3555 N N . SER A 1 438 ? 15.795 20.958 -72.716 1.00 67.21 502 SER A N 1
ATOM 3556 C CA . SER A 1 438 ? 17.083 21.142 -73.382 1.00 67.21 502 SER A CA 1
ATOM 3557 C C . SER A 1 438 ? 17.392 22.617 -73.639 1.00 67.21 502 SER A C 1
ATOM 3558 O O . SER A 1 438 ? 16.479 23.419 -73.852 1.00 67.21 502 SER A O 1
ATOM 3561 N N . LEU A 1 439 ? 18.677 22.970 -73.626 1.00 73.45 503 LEU A N 1
ATOM 3562 C CA . LEU A 1 439 ? 19.088 24.356 -73.835 1.00 73.45 503 LEU A CA 1
ATOM 3563 C C . LEU A 1 439 ? 19.825 24.554 -75.158 1.00 73.45 503 LEU A C 1
ATOM 3564 O O . LEU A 1 439 ? 20.915 24.021 -75.349 1.00 73.45 503 LEU A O 1
ATOM 3569 N N . HIS A 1 440 ? 19.234 25.341 -76.055 1.00 79.85 504 HIS A N 1
ATOM 3570 C CA . HIS A 1 440 ? 19.798 25.572 -77.385 1.00 79.85 504 HIS A CA 1
ATOM 3571 C C . HIS A 1 440 ? 20.221 27.022 -77.550 1.00 79.85 504 HIS A C 1
ATOM 3572 O O . HIS A 1 440 ? 19.678 27.909 -76.889 1.00 79.85 504 HIS A O 1
ATOM 3579 N N . SER A 1 441 ? 21.184 27.256 -78.438 1.00 104.41 505 SER A N 1
ATOM 3580 C CA . SER A 1 441 ? 21.548 28.604 -78.848 1.00 104.41 505 SER A CA 1
ATOM 3581 C C . SER A 1 441 ? 20.583 29.064 -79.928 1.00 104.41 505 SER A C 1
ATOM 3582 O O . SER A 1 441 ? 20.200 28.273 -80.791 1.00 104.41 505 SER A O 1
ATOM 3585 N N . THR A 1 442 ? 20.184 30.332 -79.891 1.00 88.41 506 THR A N 1
ATOM 3586 C CA . THR A 1 442 ? 19.202 30.815 -80.860 1.00 88.41 506 THR A CA 1
ATOM 3587 C C . THR A 1 442 ? 19.639 30.593 -82.316 1.00 88.41 506 THR A C 1
ATOM 3588 O O . THR A 1 442 ? 19.145 29.683 -82.984 1.00 88.41 506 THR A O 1
ATOM 3592 N N . ASP A 1 443 ? 20.597 31.382 -82.793 1.00 156.77 507 ASP A N 1
ATOM 3593 C CA . ASP A 1 443 ? 20.964 31.335 -84.207 1.00 156.77 507 ASP A CA 1
ATOM 3594 C C . ASP A 1 443 ? 21.462 29.956 -84.628 1.00 156.77 507 ASP A C 1
ATOM 3595 O O . ASP A 1 443 ? 21.489 29.631 -85.814 1.00 156.77 507 ASP A O 1
ATOM 3600 N N . ASN A 1 444 ? 21.867 29.153 -83.655 1.00 157.82 508 ASN A N 1
ATOM 3601 C CA . ASN A 1 444 ? 22.298 27.793 -83.939 1.00 157.82 508 ASN A CA 1
ATOM 3602 C C . ASN A 1 444 ? 21.697 26.751 -83.012 1.00 157.82 508 ASN A C 1
ATOM 3603 O O . ASN A 1 444 ? 22.244 26.473 -81.943 1.00 157.82 508 ASN A O 1
ATOM 3608 N N . PRO A 1 445 ? 20.555 26.182 -83.412 1.00 68.64 509 PRO A N 1
ATOM 3609 C CA . PRO A 1 445 ? 20.078 24.991 -82.706 1.00 68.64 509 PRO A CA 1
ATOM 3610 C C . PRO A 1 445 ? 21.040 23.805 -82.880 1.00 68.64 509 PRO A C 1
ATOM 3611 O O . PRO A 1 445 ? 20.777 22.876 -83.645 1.00 68.64 509 PRO A O 1
ATOM 3615 N N . ALA A 1 446 ? 22.163 23.876 -82.164 1.00 126.63 510 ALA A N 1
ATOM 3616 C CA . ALA A 1 446 ? 23.124 22.786 -82.069 1.00 126.63 510 ALA A CA 1
ATOM 3617 C C . ALA A 1 446 ? 22.662 21.824 -80.987 1.00 126.63 510 ALA A C 1
ATOM 3618 O O . ALA A 1 446 ? 23.323 20.820 -80.708 1.00 126.63 510 ALA A O 1
ATOM 3620 N N . LYS A 1 447 ? 21.527 22.167 -80.371 1.00 90.31 511 LYS A N 1
ATOM 3621 C CA . LYS A 1 447 ? 20.907 21.413 -79.274 1.00 90.31 511 LYS A CA 1
ATOM 3622 C C . LYS A 1 447 ? 21.773 21.521 -78.044 1.00 90.31 511 LYS A C 1
ATOM 3623 O O . LYS A 1 447 ? 21.348 21.180 -76.943 1.00 90.31 511 LYS A O 1
ATOM 3629 N N . TYR A 1 448 ? 23.001 21.986 -78.247 1.00 204.39 512 TYR A N 1
ATOM 3630 C CA . TYR A 1 448 ? 23.913 22.155 -77.140 1.00 204.39 512 TYR A CA 1
ATOM 3631 C C . TYR A 1 448 ? 23.743 20.914 -76.277 1.00 204.39 512 TYR A C 1
ATOM 3632 O O . TYR A 1 448 ? 23.940 19.788 -76.738 1.00 204.39 512 TYR A O 1
ATOM 3641 N N . PHE A 1 449 ? 23.344 21.124 -75.031 1.00 122.76 513 PHE A N 1
ATOM 3642 C CA . PHE A 1 449 ? 23.157 20.028 -74.100 1.00 122.76 513 PHE A CA 1
ATOM 3643 C C . PHE A 1 449 ? 21.706 19.898 -73.661 1.00 122.76 513 PHE A C 1
ATOM 3644 O O . PHE A 1 449 ? 20.840 20.670 -74.065 1.00 122.76 513 PHE A O 1
ATOM 3652 N N . ILE A 1 450 ? 21.470 18.908 -72.813 1.00 68.19 514 ILE A N 1
ATOM 3653 C CA . ILE A 1 450 ? 20.152 18.569 -72.315 1.00 68.19 514 ILE A CA 1
ATOM 3654 C C . ILE A 1 450 ? 20.137 18.907 -70.842 1.00 68.19 514 ILE A C 1
ATOM 3655 O O . ILE A 1 450 ? 20.990 18.443 -70.099 1.00 68.19 514 ILE A O 1
ATOM 3660 N N . LEU A 1 451 ? 19.184 19.719 -70.411 1.00 70.41 515 LEU A N 1
ATOM 3661 C CA . LEU A 1 451 ? 19.118 20.112 -69.008 1.00 70.41 515 LEU A CA 1
ATOM 3662 C C . LEU A 1 451 ? 18.571 19.009 -68.104 1.00 70.41 515 LEU A C 1
ATOM 3663 O O . LEU A 1 451 ? 19.151 18.691 -67.069 1.00 70.41 515 LEU A O 1
ATOM 3668 N N . GLU A 1 452 ? 17.448 18.429 -68.505 1.00 95.99 516 GLU A N 1
ATOM 3669 C CA . GLU A 1 452 ? 16.769 17.433 -67.694 1.00 95.99 516 GLU A CA 1
ATOM 3670 C C . GLU A 1 452 ? 16.320 16.291 -68.580 1.00 95.99 516 GLU A C 1
ATOM 3671 O O . GLU A 1 452 ? 15.612 16.513 -69.558 1.00 95.99 516 GLU A O 1
ATOM 3677 N N . SER A 1 453 ? 16.753 15.075 -68.263 1.00 89.99 517 SER A N 1
ATOM 3678 C CA . SER A 1 453 ? 16.332 13.915 -69.038 1.00 89.99 517 SER A CA 1
ATOM 3679 C C . SER A 1 453 ? 15.198 13.098 -68.414 1.00 89.99 517 SER A C 1
ATOM 3680 O O . SER A 1 453 ? 14.676 12.179 -69.052 1.00 89.99 517 SER A O 1
ATOM 3683 N N . ASN A 1 454 ? 14.798 13.436 -67.192 1.00 90.81 518 ASN A N 1
ATOM 3684 C CA . ASN A 1 454 ? 13.833 12.610 -66.469 1.00 90.81 518 ASN A CA 1
ATOM 3685 C C . ASN A 1 454 ? 14.242 11.144 -66.489 1.00 90.81 518 ASN A C 1
ATOM 3686 O O . ASN A 1 454 ? 13.396 10.259 -66.616 1.00 90.81 518 ASN A O 1
ATOM 3691 N N . SER A 1 455 ? 15.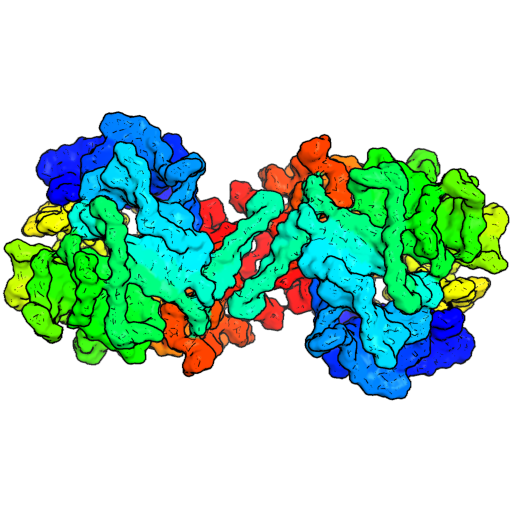544 10.904 -66.351 1.00 91.41 519 SER A N 1
ATOM 3692 C CA . SER A 1 455 ? 16.144 9.583 -66.542 1.00 91.41 519 SER A CA 1
ATOM 3693 C C . SER A 1 455 ? 15.420 8.437 -65.839 1.00 91.41 519 SER A C 1
ATOM 3694 O O . SER A 1 455 ? 14.876 7.547 -66.490 1.00 91.41 519 SER A O 1
ATOM 3697 N N . MET A 1 456 ? 15.431 8.446 -64.511 0.85 106.34 520 MET A N 1
ATOM 3698 C CA . MET A 1 456 ? 14.840 7.350 -63.754 0.85 106.34 520 MET A CA 1
ATOM 3699 C C . MET A 1 456 ? 13.443 7.038 -64.259 0.85 106.34 520 MET A C 1
ATOM 3700 O O . MET A 1 456 ? 13.087 5.876 -64.446 0.85 106.34 520 MET A O 1
ATOM 3705 N N . LEU A 1 457 ? 12.659 8.086 -64.485 1.00 97.36 521 LEU A N 1
ATOM 3706 C CA . LEU A 1 457 ? 11.279 7.930 -64.929 1.00 97.36 521 LEU A CA 1
ATOM 3707 C C . LEU A 1 457 ? 11.205 7.230 -66.278 1.00 97.36 521 LEU A C 1
ATOM 3708 O O . LEU A 1 457 ? 10.319 6.408 -66.505 1.00 97.36 521 LEU A O 1
ATOM 3713 N N . LYS A 1 458 ? 12.125 7.568 -67.175 1.00 90.42 522 LYS A N 1
ATOM 3714 C CA . LYS A 1 458 ? 12.168 6.929 -68.485 1.00 90.42 522 LYS A CA 1
ATOM 3715 C C . LYS A 1 458 ? 12.293 5.414 -68.357 1.00 90.42 522 LYS A C 1
ATOM 3716 O O . LYS A 1 458 ? 11.415 4.679 -68.802 1.00 90.42 522 LYS A O 1
ATOM 3722 N N . GLU A 1 459 ? 13.386 4.943 -67.766 0.79 114.77 523 GLU A N 1
ATOM 3723 C CA . GLU A 1 459 ? 13.578 3.505 -67.595 0.79 114.77 523 GLU A CA 1
ATOM 3724 C C . GLU A 1 459 ? 12.426 2.858 -66.828 0.79 114.77 523 GLU A C 1
ATOM 3725 O O . GLU A 1 459 ? 12.154 1.668 -66.987 0.79 114.77 523 GLU A O 1
ATOM 3731 N N . ALA A 1 460 ? 11.749 3.649 -66.000 1.00 76.19 524 ALA A N 1
ATOM 3732 C CA . ALA A 1 460 ? 10.601 3.159 -65.244 1.00 76.19 524 ALA A CA 1
ATOM 3733 C C . ALA A 1 460 ? 9.464 2.715 -66.160 1.00 76.19 524 ALA A C 1
ATOM 3734 O O . ALA A 1 460 ? 9.034 1.566 -66.104 1.00 76.19 524 ALA A O 1
ATOM 3736 N N . ILE A 1 461 ? 8.977 3.615 -67.008 1.00 96.41 525 ILE A N 1
ATOM 3737 C CA . ILE A 1 461 ? 7.871 3.267 -67.898 1.00 96.41 525 ILE A CA 1
ATOM 3738 C C . ILE A 1 461 ? 8.332 2.334 -69.028 1.00 96.41 525 ILE A C 1
ATOM 3739 O O . ILE A 1 461 ? 7.527 1.623 -69.637 1.00 96.41 525 ILE A O 1
ATOM 3744 N N . LEU A 1 462 ? 9.634 2.330 -69.294 1.00 116.22 526 LEU A N 1
ATOM 3745 C CA . LEU A 1 462 ? 10.196 1.443 -70.301 1.00 116.22 526 LEU A CA 1
ATOM 3746 C C . LEU A 1 462 ? 9.894 -0.014 -69.955 1.00 116.22 526 LEU A C 1
ATOM 3747 O O . LEU A 1 462 ? 9.326 -0.744 -70.765 1.00 116.22 526 LEU A O 1
ATOM 3752 N N . LYS A 1 463 ? 10.273 -0.426 -68.747 1.00 102.19 527 LYS A N 1
ATOM 3753 C CA . LYS A 1 463 ? 10.058 -1.796 -68.284 1.00 102.19 527 LYS A CA 1
ATOM 3754 C C . LYS A 1 463 ? 8.606 -2.233 -68.440 1.00 102.19 527 LYS A C 1
ATOM 3755 O O . LYS A 1 463 ? 8.327 -3.337 -68.919 1.00 102.19 527 LYS A O 1
ATOM 3761 N N . LYS A 1 464 ? 7.688 -1.362 -68.024 1.00 97.41 528 LYS A N 1
ATOM 3762 C CA . LYS A 1 464 ? 6.260 -1.663 -68.052 1.00 97.41 528 LYS A CA 1
ATOM 3763 C C . LYS A 1 464 ? 5.704 -1.731 -69.473 1.00 97.41 528 LYS A C 1
ATOM 3764 O O . LYS A 1 464 ? 6.266 -1.147 -70.401 1.00 97.41 528 LYS A O 1
ATOM 3770 N N . LYS A 1 465 ? 4.594 -2.450 -69.627 1.00 112.41 529 LYS A N 1
ATOM 3771 C CA . LYS A 1 465 ? 4.007 -2.708 -70.941 1.00 112.41 529 LYS A CA 1
ATOM 3772 C C . LYS A 1 465 ? 3.881 -1.415 -71.758 1.00 112.41 529 LYS A C 1
ATOM 3773 O O . LYS A 1 465 ? 4.653 -1.186 -72.691 1.00 112.41 529 LYS A O 1
ATOM 3779 N N . ILE A 1 466 ? 2.928 -0.564 -71.383 1.00 99.06 530 ILE A N 1
ATOM 3780 C CA . ILE A 1 466 ? 2.829 0.792 -71.931 1.00 99.06 530 ILE A CA 1
ATOM 3781 C C . ILE A 1 466 ? 2.659 0.875 -73.471 1.00 99.06 530 ILE A C 1
ATOM 3782 O O . ILE A 1 466 ? 3.595 1.180 -74.208 1.00 99.06 530 ILE A O 1
ATOM 3787 N N . GLY A 1 467 ? 1.459 0.558 -73.950 1.00 96.62 531 GLY A N 1
ATOM 3788 C CA . GLY A 1 467 ? 1.197 0.508 -75.381 1.00 96.62 531 GLY A CA 1
ATOM 3789 C C . GLY A 1 467 ? 1.120 1.820 -76.154 1.00 96.62 531 GLY A C 1
ATOM 3790 O O . GLY A 1 467 ? 1.321 2.904 -75.609 1.00 96.62 531 GLY A O 1
ATOM 3791 N N . LYS A 1 468 ? 0.833 1.702 -77.448 1.00 116.25 532 LYS A N 1
ATOM 3792 C CA . LYS A 1 468 ? 0.665 2.847 -78.333 1.00 116.25 532 LYS A CA 1
ATOM 3793 C C . LYS A 1 468 ? -0.803 3.057 -78.692 1.00 116.25 532 LYS A C 1
ATOM 3794 O O . LYS A 1 468 ? -1.479 2.128 -79.124 1.00 116.25 532 LYS A O 1
ATOM 3800 N N . PRO A 1 469 ? -1.291 4.288 -78.508 1.00 55.33 533 PRO A N 1
ATOM 3801 C CA . PRO A 1 469 ? -2.669 4.780 -78.641 1.00 55.33 533 PRO A CA 1
ATOM 3802 C C . PRO A 1 469 ? -3.193 4.941 -80.073 1.00 55.33 533 PRO A C 1
ATOM 3803 O O . PRO A 1 469 ? -3.005 6.005 -80.642 1.00 55.33 533 PRO A O 1
ATOM 3807 N N . GLU A 1 470 ? -3.796 3.905 -80.652 1.00 82.28 534 GLU A N 1
ATOM 3808 C CA . GLU A 1 470 ? -4.453 4.043 -81.950 1.00 82.28 534 GLU A CA 1
ATOM 3809 C C . GLU A 1 470 ? -5.355 5.274 -81.960 1.00 82.28 534 GLU A C 1
ATOM 3810 O O . GLU A 1 470 ? -6.035 5.573 -80.977 1.00 82.28 534 GLU A O 1
ATOM 3816 N N . ILE A 1 471 ? -5.338 6.000 -83.073 1.00 64.94 535 ILE A N 1
ATOM 3817 C CA . ILE A 1 471 ? -6.175 7.184 -83.220 1.00 64.94 535 ILE A CA 1
ATOM 3818 C C . ILE A 1 471 ? -7.053 7.147 -84.468 1.00 64.94 535 ILE A C 1
ATOM 3819 O O . ILE A 1 471 ? -6.569 7.219 -85.586 1.00 64.94 535 ILE A O 1
ATOM 3824 N N . LYS A 1 472 ? -8.354 7.022 -84.248 1.00 53.05 536 LYS A N 1
ATOM 3825 C CA . LYS A 1 472 ? -9.365 7.154 -85.285 1.00 53.05 536 LYS A CA 1
ATOM 3826 C C . LYS A 1 472 ? -9.772 8.618 -85.464 1.00 53.05 536 LYS A C 1
ATOM 3827 O O . LYS A 1 472 ? -9.734 9.391 -84.517 1.00 53.05 536 LYS A O 1
ATOM 3833 N N . ILE A 1 473 ? -10.150 9.007 -86.676 1.00 73.44 537 ILE A N 1
ATOM 3834 C CA . ILE A 1 473 ? -10.631 10.371 -86.911 1.00 73.44 537 ILE A CA 1
ATOM 3835 C C . ILE A 1 473 ? -12.078 10.417 -87.421 1.00 73.44 537 ILE A C 1
ATOM 3836 O O . ILE A 1 473 ? -12.383 9.865 -88.484 1.00 73.44 537 ILE A O 1
ATOM 3841 N N . LEU A 1 474 ? -12.952 11.094 -86.669 1.00 58.37 538 LEU A N 1
ATOM 3842 C CA . LEU A 1 474 ? -14.399 11.138 -86.952 1.00 58.37 538 LEU A CA 1
ATOM 3843 C C . LEU A 1 474 ? -14.859 12.423 -87.654 1.00 58.37 538 LEU A C 1
ATOM 3844 O O . LEU A 1 474 ? -14.281 13.493 -87.453 1.00 58.37 538 LEU A O 1
ATOM 3849 N N . HIS A 1 475 ? -15.887 12.306 -88.492 0.92 101.84 539 HIS A N 1
ATOM 3850 C CA . HIS A 1 475 ? -16.505 13.478 -89.101 0.92 101.84 539 HIS A CA 1
ATOM 3851 C C . HIS A 1 475 ? -17.819 13.822 -88.427 0.92 101.84 539 HIS A C 1
ATOM 3852 O O . HIS A 1 475 ? -18.798 13.089 -88.541 0.92 101.84 539 HIS A O 1
ATOM 3859 N N . ILE A 1 476 ? -17.822 14.944 -87.718 1.00 77.53 540 ILE A N 1
ATOM 3860 C CA . ILE A 1 476 ? -19.033 15.513 -87.140 1.00 77.53 540 ILE A CA 1
ATOM 3861 C C . ILE A 1 476 ? -19.282 16.837 -87.851 1.00 77.53 540 ILE A C 1
ATOM 3862 O O . ILE A 1 476 ? -18.361 17.639 -87.992 1.00 77.53 540 ILE A O 1
ATOM 3867 N N . ASP A 1 477 ? -20.507 17.075 -88.312 1.00 110.07 541 ASP A N 1
ATOM 3868 C CA . ASP A 1 477 ? -20.777 18.293 -89.065 1.00 110.07 541 ASP A CA 1
ATOM 3869 C C . ASP A 1 477 ? -19.744 18.435 -90.170 1.00 110.07 541 ASP A C 1
ATOM 3870 O O . ASP A 1 477 ? -19.523 17.522 -90.963 1.00 110.07 541 ASP A O 1
ATOM 3875 N N . ASP A 1 478 ? -19.104 19.595 -90.194 1.00 124.68 542 ASP A N 1
ATOM 3876 C CA . ASP A 1 478 ? -18.058 19.898 -91.158 1.00 124.68 542 ASP A CA 1
ATOM 3877 C C . ASP A 1 478 ? -16.642 19.668 -90.614 1.00 124.68 542 ASP A C 1
ATOM 3878 O O . ASP A 1 478 ? -15.661 19.903 -91.322 1.00 124.68 542 ASP A O 1
ATOM 3883 N N . TYR A 1 479 ? -16.535 19.215 -89.364 1.00 67.93 543 TYR A N 1
ATOM 3884 C CA . TYR A 1 479 ? -15.229 19.061 -88.710 1.00 67.93 543 TYR A CA 1
ATOM 3885 C C . TYR A 1 479 ? -14.672 17.640 -88.752 1.00 67.93 543 TYR A C 1
ATOM 3886 O O . TYR A 1 479 ? -15.350 16.692 -89.142 1.00 67.93 543 TYR A O 1
ATOM 3895 N N . GLU A 1 480 ? -13.439 17.509 -88.288 0.91 84.39 544 GLU A N 1
ATOM 3896 C CA . GLU A 1 480 ? -12.776 16.225 -88.198 0.91 84.39 544 GLU A CA 1
ATOM 3897 C C . GLU A 1 480 ? -12.143 16.145 -86.828 0.91 84.39 544 GLU A C 1
ATOM 3898 O O . GLU A 1 480 ? -11.255 16.927 -86.498 0.91 84.39 544 GLU A O 1
ATOM 3904 N N . LEU A 1 481 ? -12.588 15.193 -86.024 1.00 57.89 545 LEU A N 1
ATOM 3905 C CA . LEU A 1 481 ? -12.175 15.169 -84.638 1.00 57.89 545 LEU A CA 1
ATOM 3906 C C . LEU A 1 481 ? -11.542 13.839 -84.247 1.00 57.89 545 LEU A C 1
ATOM 3907 O O . LEU A 1 481 ? -12.016 12.774 -84.650 1.00 57.89 545 LEU A O 1
ATOM 3912 N N . PRO A 1 482 ? -10.469 13.905 -83.440 1.00 59.41 546 PRO A N 1
ATOM 3913 C CA . PRO A 1 482 ? -9.650 12.763 -83.021 1.00 59.41 546 PRO A CA 1
ATOM 3914 C C . PRO A 1 482 ? -10.339 11.911 -81.979 1.00 59.41 546 PRO A C 1
ATOM 3915 O O . PRO A 1 482 ? -10.939 12.450 -81.057 1.00 59.41 546 PRO A O 1
ATOM 3919 N N . LEU A 1 483 ? -10.220 10.597 -82.104 1.00 65.62 547 LEU A N 1
ATOM 3920 C CA . LEU A 1 483 ? -10.680 9.688 -81.066 1.00 65.62 547 LEU A CA 1
ATOM 3921 C C . LEU A 1 483 ? -9.489 8.816 -80.679 1.00 65.62 547 LEU A C 1
ATOM 3922 O O . LEU A 1 483 ? -9.027 7.986 -81.457 1.00 65.62 547 LEU A O 1
ATOM 3927 N N . GLN A 1 484 ? -8.991 8.993 -79.469 1.00 63.41 548 GLN A N 1
ATOM 3928 C CA . GLN A 1 484 ? -7.821 8.256 -79.052 1.00 63.41 548 GLN A CA 1
ATOM 3929 C C . GLN A 1 484 ? -8.251 6.993 -78.310 1.00 63.41 548 GLN A C 1
ATOM 3930 O O . GLN A 1 484 ? -8.997 7.070 -77.330 1.00 63.41 548 GLN A O 1
ATOM 3936 N N . LEU A 1 485 ? -7.806 5.835 -78.794 1.00 49.65 549 LEU A N 1
ATOM 3937 C CA . LEU A 1 485 ? -8.070 4.564 -78.115 1.00 49.65 549 LEU A CA 1
ATOM 3938 C C . LEU A 1 485 ? -6.798 3.987 -77.498 1.00 49.65 549 LEU A C 1
ATOM 3939 O O . LEU A 1 485 ? -5.902 3.556 -78.217 1.00 49.65 549 LEU A O 1
ATOM 3944 N N . SER A 1 486 ? -6.722 3.972 -76.171 1.00 71.65 550 SER A N 1
ATOM 3945 C CA . SER A 1 486 ? -5.584 3.375 -75.483 1.00 71.65 550 SER A CA 1
ATOM 3946 C C . SER A 1 486 ? -5.909 1.920 -75.152 1.00 71.65 550 SER A C 1
ATOM 3947 O O . SER A 1 486 ? -6.881 1.633 -74.453 1.00 71.65 550 SER A O 1
ATOM 3950 N N . LEU A 1 487 ? -5.089 1.005 -75.656 1.00 49.71 551 LEU A N 1
ATOM 3951 C CA . LEU A 1 487 ? -5.424 -0.418 -75.645 1.00 49.71 551 LEU A CA 1
ATOM 3952 C C . LEU A 1 487 ? -4.473 -1.241 -74.785 1.00 49.71 551 LEU A C 1
ATOM 3953 O O . LEU A 1 487 ? -3.282 -0.938 -74.691 1.00 49.71 551 LEU A O 1
ATOM 3958 N N . PRO A 1 488 ? -5.005 -2.302 -74.163 1.00 53.92 552 PRO A N 1
ATOM 3959 C CA . PRO A 1 488 ? -4.294 -3.192 -73.233 1.00 53.92 552 PRO A CA 1
ATOM 3960 C C . PRO A 1 488 ? -3.045 -3.810 -73.849 1.00 53.92 552 PRO A C 1
ATOM 3961 O O . PRO A 1 488 ? -2.953 -3.930 -75.068 1.00 53.92 552 PRO A O 1
ATOM 3965 N N . LYS A 1 489 ? -2.094 -4.195 -73.003 1.00 115.27 553 LYS A N 1
ATOM 3966 C CA . LYS A 1 489 ? -0.828 -4.745 -73.475 1.00 115.27 553 LYS A CA 1
ATOM 3967 C C . LYS A 1 489 ? -1.069 -5.799 -74.545 1.00 115.27 553 LYS A C 1
ATOM 3968 O O . LYS A 1 489 ? -0.779 -5.576 -75.718 1.00 115.27 553 LYS A O 1
ATOM 3970 N N . ASP A 1 490 ? -1.617 -6.940 -74.148 1.00 97.51 554 ASP A N 1
ATOM 3971 C CA . ASP A 1 490 ? -1.956 -7.962 -75.120 1.00 97.51 554 ASP A CA 1
ATOM 3972 C C . ASP A 1 490 ? -3.359 -7.706 -75.606 1.00 97.51 554 ASP A C 1
ATOM 3973 O O . ASP A 1 490 ? -4.312 -7.773 -74.832 1.00 97.51 554 ASP A O 1
ATOM 3978 N N . PHE A 1 491 ? -3.480 -7.400 -76.891 1.00 72.17 555 PHE A N 1
ATOM 3979 C CA . PHE A 1 491 ? -4.771 -7.051 -77.465 1.00 72.17 555 PHE A CA 1
ATOM 3980 C C . PHE A 1 491 ? -5.209 -8.089 -78.482 1.00 72.17 555 PHE A C 1
ATOM 3981 O O . PHE A 1 491 ? -4.628 -8.195 -79.557 1.00 72.17 555 PHE A O 1
ATOM 3989 N N . MET A 1 492 ? -6.227 -8.862 -78.140 0.78 80.43 556 MET A N 1
ATOM 3990 C CA . MET A 1 492 ? -6.838 -9.743 -79.111 0.78 80.43 556 MET A CA 1
ATOM 3991 C C . MET A 1 492 ? -7.757 -8.879 -79.935 0.78 80.43 556 MET A C 1
ATOM 3992 O O . MET A 1 492 ? -8.424 -8.003 -79.402 0.78 80.43 556 MET A O 1
ATOM 3997 N N . ASP A 1 493 ? -7.782 -9.106 -81.239 1.00 101.49 557 ASP A N 1
ATOM 3998 C CA . ASP A 1 493 ? -8.751 -8.434 -82.085 1.00 101.49 557 ASP A CA 1
ATOM 3999 C C . ASP A 1 493 ? -10.073 -9.131 -81.851 1.00 101.49 557 ASP A C 1
ATOM 4000 O O . ASP A 1 493 ? -11.146 -8.586 -82.092 1.00 101.49 557 ASP A O 1
ATOM 4005 N N . ARG A 1 494 ? -9.967 -10.358 -81.365 1.00 158.33 558 ARG A N 1
ATOM 4006 C CA . ARG A 1 494 ? -11.115 -11.226 -81.180 1.00 158.33 558 ARG A CA 1
ATOM 4007 C C . ARG A 1 494 ? -12.101 -10.764 -80.105 1.00 158.33 558 ARG A C 1
ATOM 4008 O O . ARG A 1 494 ? -13.269 -10.525 -80.401 1.00 158.33 558 ARG A O 1
ATOM 4016 N N . ASN A 1 495 ? -11.628 -10.602 -78.871 1.00 117.55 559 ASN A N 1
ATOM 4017 C CA . ASN A 1 495 ? -12.535 -10.512 -77.725 1.00 117.55 559 ASN A CA 1
ATOM 4018 C C . ASN A 1 495 ? -13.340 -9.227 -77.647 1.00 117.55 559 ASN A C 1
ATOM 4019 O O . ASN A 1 495 ? -13.200 -8.330 -78.474 1.00 117.55 559 ASN A O 1
ATOM 4024 N N . GLN A 1 496 ? -14.180 -9.154 -76.622 1.00 81.05 560 GLN A N 1
ATOM 4025 C CA . GLN A 1 496 ? -14.966 -7.964 -76.357 1.00 81.05 560 GLN A CA 1
ATOM 4026 C C . GLN A 1 496 ? -14.438 -7.273 -75.101 1.00 81.05 560 GLN A C 1
ATOM 4027 O O . GLN A 1 496 ? -14.627 -7.751 -73.981 1.00 81.05 560 GLN A O 1
ATOM 4033 N N . TYR A 1 497 ? -13.757 -6.154 -75.300 1.00 82.24 561 TYR A N 1
ATOM 4034 C CA . TYR A 1 497 ? -13.199 -5.379 -74.205 1.00 82.24 561 TYR A CA 1
ATOM 4035 C C . TYR A 1 497 ? -14.204 -4.421 -73.598 1.00 82.24 561 TYR A C 1
ATOM 4036 O O . TYR A 1 497 ? -15.152 -4.012 -74.257 1.00 82.24 561 TYR A O 1
ATOM 4045 N N . ALA A 1 498 ? -13.991 -4.070 -72.336 1.00 90.08 562 ALA A N 1
ATOM 4046 C CA . ALA A 1 498 ? -14.754 -3.004 -71.707 1.00 90.08 562 ALA A CA 1
ATOM 4047 C C . ALA A 1 498 ? -14.217 -1.642 -72.162 1.00 90.08 562 ALA A C 1
ATOM 4048 O O . ALA A 1 498 ? -13.023 -1.495 -72.436 1.00 90.08 562 ALA A O 1
ATOM 4050 N N . LEU A 1 499 ? -15.094 -0.648 -72.239 1.00 65.08 563 LEU A N 1
ATOM 4051 C CA . LEU A 1 499 ? -14.694 0.654 -72.756 1.00 65.08 563 LEU A CA 1
ATOM 4052 C C . LEU A 1 499 ? -14.919 1.763 -71.742 1.00 65.08 563 LEU A C 1
ATOM 4053 O O . LEU A 1 499 ? -16.043 2.006 -71.323 1.00 65.08 563 LEU A O 1
ATOM 4058 N N . LEU A 1 500 ? -13.844 2.439 -71.357 1.00 39.93 564 LEU A N 1
ATOM 4059 C CA . LEU A 1 500 ? -13.953 3.625 -70.527 1.00 39.93 564 LEU A CA 1
ATOM 4060 C C . LEU A 1 500 ? -13.847 4.872 -71.400 1.00 39.93 564 LEU A C 1
ATOM 4061 O O . LEU A 1 500 ? -12.929 5.010 -72.209 1.00 39.93 564 LEU A O 1
ATOM 4066 N N . LEU A 1 501 ? -14.798 5.780 -71.246 1.00 40.84 565 LEU A N 1
ATOM 4067 C CA . LEU A 1 501 ? -14.803 6.995 -72.046 1.00 40.84 565 LEU A CA 1
ATOM 4068 C C . LEU A 1 501 ? -14.546 8.157 -71.127 1.00 40.84 565 LEU A C 1
ATOM 4069 O O . LEU A 1 501 ? -15.399 8.494 -70.318 1.00 40.84 565 LEU A O 1
ATOM 4074 N N . ILE A 1 502 ? -13.381 8.777 -71.251 1.00 41.99 566 ILE A N 1
ATOM 4075 C CA . ILE A 1 502 ? -13.018 9.863 -70.349 1.00 41.99 566 ILE A CA 1
ATOM 4076 C C . ILE A 1 502 ? -13.357 11.233 -70.928 1.00 41.99 566 ILE A C 1
ATOM 4077 O O . ILE A 1 502 ? -13.120 11.494 -72.104 1.00 41.99 566 ILE A O 1
ATOM 4082 N N . MET A 1 503 ? -13.897 12.109 -70.089 1.00 54.93 567 MET A N 1
ATOM 4083 C CA . MET A 1 503 ? -14.332 13.430 -70.530 1.00 54.93 567 MET A CA 1
ATOM 4084 C C . MET A 1 503 ? -13.273 14.519 -70.322 1.00 54.93 567 MET A C 1
ATOM 4085 O O . MET A 1 503 ? -12.489 14.481 -69.369 1.00 54.93 567 MET A O 1
ATOM 4090 N N . ASP A 1 504 ? -13.237 15.478 -71.240 1.00 65.64 568 ASP A N 1
ATOM 4091 C CA . ASP A 1 504 ? -12.350 16.619 -71.097 1.00 65.64 568 ASP A CA 1
ATOM 4092 C C . ASP A 1 504 ? -12.875 17.452 -69.932 1.00 65.64 568 ASP A C 1
ATOM 4093 O O . ASP A 1 504 ? -14.040 17.834 -69.922 1.00 65.64 568 ASP A O 1
ATOM 4098 N N . GLU A 1 505 ? -12.012 17.726 -68.956 1.00 58.64 569 GLU A N 1
ATOM 4099 C CA . GLU A 1 505 ? -12.425 18.277 -67.662 1.00 58.64 569 GLU A CA 1
ATOM 4100 C C . GLU A 1 505 ? -12.835 19.757 -67.625 1.00 58.64 569 GLU A C 1
ATOM 4101 O O . GLU A 1 505 ? -13.569 20.174 -66.730 1.00 58.64 569 GLU A O 1
ATOM 4107 N N . GLU A 1 506 ? -12.362 20.554 -68.573 1.00 67.04 570 GLU A N 1
ATOM 4108 C CA . GLU A 1 506 ? -12.847 21.926 -68.707 1.00 67.04 570 GLU A CA 1
ATOM 4109 C C . GLU A 1 506 ? -13.079 22.192 -70.205 1.00 67.04 570 GLU A C 1
ATOM 4110 O O . GLU A 1 506 ? -12.413 21.589 -71.041 1.00 67.04 570 GLU A O 1
ATOM 4116 N N . PRO A 1 507 ? -14.050 23.059 -70.556 1.00 72.55 571 PRO A N 1
ATOM 4117 C CA . PRO A 1 507 ? -14.340 23.301 -71.977 1.00 72.55 571 PRO A CA 1
ATOM 4118 C C . PRO A 1 507 ? -13.201 24.023 -72.695 1.00 72.55 571 PRO A C 1
ATOM 4119 O O . PRO A 1 507 ? -12.522 24.851 -72.093 1.00 72.55 571 PRO A O 1
ATOM 4123 N N . GLY A 1 508 ? -13.000 23.724 -73.972 1.00 68.15 572 GLY A N 1
ATOM 4124 C CA . GLY A 1 508 ? -11.949 24.378 -74.729 1.00 68.15 572 GLY A CA 1
ATOM 4125 C C . GLY A 1 508 ? -10.573 23.821 -74.417 1.00 68.15 572 GLY A C 1
ATOM 4126 O O . GLY A 1 508 ? -9.557 24.461 -74.676 1.00 68.15 572 GLY A O 1
ATOM 4127 N N . GLY A 1 509 ? -10.542 22.625 -73.843 1.00 46.12 573 GLY A N 1
ATOM 4128 C CA . GLY A 1 509 ? -9.296 21.919 -73.621 1.00 46.12 573 GLY A CA 1
ATOM 4129 C C . GLY A 1 509 ? -9.142 20.869 -74.700 1.00 46.12 573 GLY A C 1
ATOM 4130 O O . GLY A 1 509 ? -10.037 20.673 -75.521 1.00 46.12 573 GLY A O 1
ATOM 4131 N N . GLN A 1 510 ? -8.009 20.187 -74.716 1.00 62.81 574 GLN A N 1
ATOM 4132 C CA . GLN A 1 510 ? -7.790 19.197 -75.746 1.00 62.81 574 GLN A CA 1
ATOM 4133 C C . GLN A 1 510 ? -7.386 17.877 -75.135 1.00 62.81 574 GLN A C 1
ATOM 4134 O O . GLN A 1 510 ? -6.273 17.725 -74.659 1.00 62.81 574 GLN A O 1
ATOM 4140 N N . LEU A 1 511 ? -8.291 16.913 -75.172 1.00 54.51 575 LEU A N 1
ATOM 4141 C CA . LEU A 1 511 ? -8.018 15.561 -74.690 1.00 54.51 575 LEU A CA 1
ATOM 4142 C C . LEU A 1 511 ? -6.909 14.845 -75.451 1.00 54.51 575 LEU A C 1
ATOM 4143 O O . LEU A 1 511 ? -5.876 14.479 -74.881 1.00 54.51 575 LEU A O 1
ATOM 4148 N N . VAL A 1 512 ? -7.150 14.611 -76.737 1.00 57.11 576 VAL A N 1
ATOM 4149 C CA . VAL A 1 512 ? -6.199 13.883 -77.559 1.00 57.11 576 VAL A CA 1
ATOM 4150 C C . VAL A 1 512 ? -5.066 14.804 -77.968 1.00 57.11 576 VAL A C 1
ATOM 4151 O O . VAL A 1 512 ? -5.259 15.764 -78.714 1.00 57.11 576 VAL A O 1
ATOM 4155 N N . THR A 1 513 ? -3.877 14.478 -77.481 1.00 52.47 577 THR A N 1
ATOM 4156 C CA . THR A 1 513 ? -2.714 15.329 -77.654 1.00 52.47 577 THR A CA 1
ATOM 4157 C C . THR A 1 513 ? -1.451 14.483 -77.552 1.00 52.47 577 THR A C 1
ATOM 4158 O O . THR A 1 513 ? -1.430 13.490 -76.832 1.00 52.47 577 THR A O 1
ATOM 4162 N N . ASP A 1 514 ? -0.398 14.874 -78.259 1.00 89.65 578 ASP A N 1
ATOM 4163 C CA . ASP A 1 514 ? 0.861 14.135 -78.216 1.00 89.65 578 ASP A CA 1
ATOM 4164 C C . ASP A 1 514 ? 1.539 14.221 -76.849 1.00 89.65 578 ASP A C 1
ATOM 4165 O O . ASP A 1 514 ? 2.436 13.431 -76.536 1.00 89.65 578 ASP A O 1
ATOM 4170 N N . LYS A 1 515 ? 1.098 15.181 -76.042 1.00 79.64 579 LYS A N 1
ATOM 4171 C CA . LYS A 1 515 ? 1.678 15.423 -74.730 1.00 79.64 579 LYS A CA 1
ATOM 4172 C C . LYS A 1 515 ? 1.735 14.112 -73.961 1.00 79.64 579 LYS A C 1
ATOM 4173 O O . LYS A 1 515 ? 0.762 13.363 -73.925 1.00 79.64 579 LYS A O 1
ATOM 4179 N N . PHE A 1 516 ? 2.889 13.813 -73.380 1.00 65.77 580 PHE A N 1
ATOM 4180 C CA . PHE A 1 516 ? 3.038 12.595 -72.600 1.00 65.77 580 PHE A CA 1
ATOM 4181 C C . PHE A 1 516 ? 2.239 12.722 -71.333 1.00 65.77 580 PHE A C 1
ATOM 4182 O O . PHE A 1 516 ? 2.240 13.768 -70.691 1.00 65.77 580 PHE A O 1
ATOM 4190 N N . HIS A 1 517 ? 1.541 11.661 -70.973 1.00 99.66 581 HIS A N 1
ATOM 4191 C CA . HIS A 1 517 ? 0.850 11.651 -69.701 1.00 99.66 581 HIS A CA 1
ATOM 4192 C C . HIS A 1 517 ? 0.739 10.222 -69.178 1.00 99.66 581 HIS A C 1
ATOM 4193 O O . HIS A 1 517 ? 0.610 9.272 -69.957 1.00 99.66 581 HIS A O 1
ATOM 4200 N N . ILE A 1 518 ? 0.839 10.077 -67.859 1.00 75.93 582 ILE A N 1
ATOM 4201 C CA . ILE A 1 518 ? 0.671 8.782 -67.215 1.00 75.93 582 ILE A CA 1
ATOM 4202 C C . ILE A 1 518 ? -0.217 8.970 -65.995 1.00 75.93 582 ILE A C 1
ATOM 4203 O O . ILE A 1 518 ? 0.023 9.867 -65.186 1.00 75.93 582 ILE A O 1
ATOM 4208 N N . ASP A 1 519 ? -1.263 8.155 -65.879 1.00 76.09 583 ASP A N 1
ATOM 4209 C CA . ASP A 1 519 ? -2.220 8.318 -64.789 1.00 76.09 583 ASP A CA 1
ATOM 4210 C C . ASP A 1 519 ? -3.049 7.066 -64.524 1.00 76.09 583 ASP A C 1
ATOM 4211 O O . ASP A 1 519 ? -2.810 6.014 -65.114 1.00 76.09 583 ASP A O 1
ATOM 4216 N N . TRP A 1 520 ? -4.027 7.195 -63.635 1.00 67.24 584 TRP A N 1
ATOM 4217 C CA . TRP A 1 520 ? -4.769 6.046 -63.135 1.00 67.24 584 TRP A CA 1
ATOM 4218 C C . TRP A 1 520 ? -5.258 5.136 -64.251 1.00 67.24 584 TRP A C 1
ATOM 4219 O O . TRP A 1 520 ? -5.070 3.939 -64.207 1.00 67.24 584 TRP A O 1
ATOM 4230 N N . ASP A 1 521 ? -5.888 5.719 -65.255 1.00 71.71 585 ASP A N 1
ATOM 4231 C CA . ASP A 1 521 ? -6.503 4.956 -66.322 1.00 71.71 585 ASP A CA 1
ATOM 4232 C C . ASP A 1 521 ? -5.482 4.038 -66.973 1.00 71.71 585 ASP A C 1
ATOM 4233 O O . ASP A 1 521 ? -5.841 2.992 -67.494 1.00 71.71 585 ASP A O 1
ATOM 4238 N N . SER A 1 522 ? -4.225 4.471 -67.014 1.00 84.12 586 SER A N 1
ATOM 4239 C CA . SER A 1 522 ? -3.140 3.654 -67.554 1.00 84.12 586 SER A CA 1
ATOM 4240 C C . SER A 1 522 ? -3.045 2.347 -66.786 1.00 84.12 586 SER A C 1
ATOM 4241 O O . SER A 1 522 ? -2.744 1.296 -67.353 1.00 84.12 586 SER A O 1
ATOM 4244 N N . VAL A 1 523 ? -3.309 2.428 -65.487 1.00 58.48 587 VAL A N 1
ATOM 4245 C CA . VAL A 1 523 ? -3.420 1.246 -64.641 1.00 58.48 587 VAL A CA 1
ATOM 4246 C C . VAL A 1 523 ? -4.701 0.465 -64.960 1.00 58.48 587 VAL A C 1
ATOM 4247 O O . VAL A 1 523 ? -4.672 -0.755 -65.099 1.00 58.48 587 VAL A O 1
ATOM 4251 N N . LEU A 1 524 ? -5.819 1.176 -65.078 1.00 68.47 588 LEU A N 1
ATOM 4252 C CA . LEU A 1 524 ? -7.081 0.562 -65.463 1.00 68.47 588 LEU A CA 1
ATOM 4253 C C . LEU A 1 524 ? -6.866 -0.250 -66.731 1.00 68.47 588 LEU A C 1
ATOM 4254 O O . LEU A 1 524 ? -7.346 -1.375 -66.858 1.00 68.47 588 LEU A O 1
ATOM 4259 N N . ILE A 1 525 ? -6.155 0.340 -67.683 1.00 56.84 589 ILE A N 1
ATOM 4260 C CA . ILE A 1 525 ? -5.842 -0.332 -68.935 1.00 56.84 589 ILE A CA 1
ATOM 4261 C C . ILE A 1 525 ? -5.079 -1.622 -68.703 1.00 56.84 589 ILE A C 1
ATOM 4262 O O . ILE A 1 525 ? -5.604 -2.714 -68.919 1.00 56.84 589 ILE A O 1
ATOM 4267 N N . ASP A 1 526 ? -3.848 -1.483 -68.231 1.00 140.61 590 ASP A N 1
ATOM 4268 C CA . ASP A 1 526 ? -2.909 -2.588 -68.212 1.00 140.61 590 ASP A CA 1
ATOM 4269 C C . ASP A 1 526 ? -3.414 -3.773 -67.408 1.00 140.61 590 ASP A C 1
ATOM 4270 O O . ASP A 1 526 ? -3.590 -4.868 -67.943 1.00 140.61 590 ASP A O 1
ATOM 4275 N N . MET A 1 527 ? -3.652 -3.549 -66.122 0.88 72.38 591 MET A N 1
ATOM 4276 C CA . MET A 1 527 ? -4.321 -4.537 -65.300 0.88 72.38 591 MET A CA 1
ATOM 4277 C C . MET A 1 527 ? -5.791 -4.222 -65.445 0.88 72.38 591 MET A C 1
ATOM 4278 O O . MET A 1 527 ? -6.162 -3.056 -65.375 0.88 72.38 591 MET A O 1
ATOM 4283 N N . ASP A 1 528 ? -6.622 -5.247 -65.627 1.00 95.95 592 ASP A N 1
ATOM 4284 C CA . ASP A 1 528 ? -8.062 -5.077 -65.896 1.00 95.95 592 ASP A CA 1
ATOM 4285 C C . ASP A 1 528 ? -8.494 -4.965 -67.365 1.00 95.95 592 ASP A C 1
ATOM 4286 O O . ASP A 1 528 ? -9.690 -4.902 -67.645 1.00 95.95 592 ASP A O 1
ATOM 4291 N N . ASN A 1 529 ? -7.547 -4.926 -68.295 1.00 99.55 593 ASN A N 1
ATOM 4292 C CA . ASN A 1 529 ? -7.896 -5.033 -69.709 1.00 99.55 593 ASN A CA 1
ATOM 4293 C C . ASN A 1 529 ? -9.072 -4.157 -70.106 1.00 99.55 593 ASN A C 1
ATOM 4294 O O . ASN A 1 529 ? -10.045 -4.632 -70.698 1.00 99.55 593 ASN A O 1
ATOM 4299 N N . VAL A 1 530 ? -8.994 -2.882 -69.756 1.00 76.94 594 VAL A N 1
ATOM 4300 C CA . VAL A 1 530 ? -10.013 -1.928 -70.159 1.00 76.94 594 VAL A CA 1
ATOM 4301 C C . VAL A 1 530 ? -9.420 -0.977 -71.200 1.00 76.94 594 VAL A C 1
ATOM 4302 O O . VAL A 1 530 ? -8.270 -0.543 -71.083 1.00 76.94 594 VAL A O 1
ATOM 4306 N N . ILE A 1 531 ? -10.189 -0.676 -72.238 1.00 74.36 595 ILE A N 1
ATOM 4307 C CA . ILE A 1 531 ? -9.744 0.289 -73.227 1.00 74.36 595 ILE A CA 1
ATOM 4308 C C . ILE A 1 531 ? -10.284 1.647 -72.841 1.00 74.36 595 ILE A C 1
ATOM 4309 O O . ILE A 1 531 ? -11.496 1.821 -72.737 1.00 74.36 595 ILE A O 1
ATOM 4314 N N . VAL A 1 532 ? -9.397 2.610 -72.615 1.00 50.17 596 VAL A N 1
ATOM 4315 C CA . VAL A 1 532 ? -9.854 3.967 -72.324 1.00 50.17 596 VAL A CA 1
ATOM 4316 C C . VAL A 1 532 ? -9.897 4.786 -73.606 1.00 50.17 596 VAL A C 1
ATOM 4317 O O . VAL A 1 532 ? -9.014 4.677 -74.450 1.00 50.17 596 VAL A O 1
ATOM 4321 N N . ALA A 1 533 ? -10.944 5.588 -73.754 1.00 44.46 597 ALA A N 1
ATOM 4322 C CA . ALA A 1 533 ? -11.162 6.317 -74.989 1.00 44.46 597 ALA A CA 1
ATOM 4323 C C . ALA A 1 533 ? -11.335 7.789 -74.707 1.00 44.46 597 ALA A C 1
ATOM 4324 O O . ALA A 1 533 ? -12.070 8.158 -73.792 1.00 44.46 597 ALA A O 1
ATOM 4326 N N . ARG A 1 534 ? -10.653 8.619 -75.493 1.00 57.69 598 ARG A N 1
ATOM 4327 C CA . ARG A 1 534 ? -10.852 10.064 -75.454 1.00 57.69 598 ARG A CA 1
ATOM 4328 C C . ARG A 1 534 ? -11.234 10.596 -76.839 1.00 57.69 598 ARG A C 1
ATOM 4329 O O . ARG A 1 534 ? -10.671 10.182 -77.854 1.00 57.69 598 ARG A O 1
ATOM 4337 N N . PHE A 1 535 ? -12.193 11.516 -76.871 1.00 47.14 599 PHE A N 1
ATOM 4338 C CA . PHE A 1 535 ? -12.651 12.105 -78.119 1.00 47.14 599 PHE A CA 1
ATOM 4339 C C . PHE A 1 535 ? -12.840 13.605 -77.951 1.00 47.14 599 PHE A C 1
ATOM 4340 O O . PHE A 1 535 ? -13.617 14.038 -77.109 1.00 47.14 599 PHE A O 1
ATOM 4348 N N . ASP A 1 536 ? -12.150 14.401 -78.760 1.00 72.53 600 ASP A N 1
ATOM 4349 C CA . ASP A 1 536 ? -12.292 15.846 -78.671 1.00 72.53 600 ASP A CA 1
ATOM 4350 C C . ASP A 1 536 ? -13.379 16.296 -79.624 1.00 72.53 600 ASP A C 1
ATOM 4351 O O . ASP A 1 536 ? -13.169 16.343 -80.828 1.00 72.53 600 ASP A O 1
ATOM 4356 N N . GLY A 1 537 ? -14.522 16.690 -79.076 1.00 57.05 601 GLY A N 1
ATOM 4357 C CA . GLY A 1 537 ? -15.677 17.041 -79.884 1.00 57.05 601 GLY A CA 1
ATOM 4358 C C . GLY A 1 537 ? -15.747 18.535 -80.050 1.00 57.05 601 GLY A C 1
ATOM 4359 O O . GLY A 1 537 ? -14.799 19.243 -79.723 1.00 57.05 601 GLY A O 1
ATOM 4360 N N . ARG A 1 538 ? -16.862 19.026 -80.564 1.00 69.52 602 ARG A N 1
ATOM 4361 C CA . ARG A 1 538 ? -17.025 20.460 -80.695 1.00 69.52 602 ARG A CA 1
ATOM 4362 C C . ARG A 1 538 ? -16.927 21.104 -79.318 1.00 69.52 602 ARG A C 1
ATOM 4363 O O . ARG A 1 538 ? -17.312 20.512 -78.313 1.00 69.52 602 ARG A O 1
ATOM 4371 N N . GLY A 1 539 ? -16.386 22.313 -79.286 1.00 55.10 603 GLY A N 1
ATOM 4372 C CA . GLY A 1 539 ? -16.137 23.022 -78.048 1.00 55.10 603 GLY A CA 1
ATOM 4373 C C . GLY A 1 539 ? -14.744 22.766 -77.505 1.00 55.10 603 GLY A C 1
ATOM 4374 O O . GLY A 1 539 ? -14.194 23.582 -76.763 1.00 55.10 603 GLY A O 1
ATOM 4375 N N . SER A 1 540 ? -14.159 21.638 -77.888 1.00 63.19 604 SER A N 1
ATOM 4376 C CA . SER A 1 540 ? -12.778 21.367 -77.535 1.00 63.19 604 SER A CA 1
ATOM 4377 C C . SER A 1 540 ? -11.937 22.444 -78.193 1.00 63.19 604 SER A C 1
ATOM 4378 O O . SER A 1 540 ? -12.195 22.831 -79.328 1.00 63.19 604 SER A O 1
ATOM 4381 N N . GLY A 1 541 ? -10.941 22.945 -77.479 1.00 98.70 605 GLY A N 1
ATOM 4382 C CA . GLY A 1 541 ? -10.167 24.063 -77.977 1.00 98.70 605 GLY A CA 1
ATOM 4383 C C . GLY A 1 541 ? -9.010 23.699 -78.890 1.00 98.70 605 GLY A C 1
ATOM 4384 O O . GLY A 1 541 ? -8.834 22.544 -79.290 1.00 98.70 605 GLY A O 1
ATOM 4385 N N . PHE A 1 542 ? -8.229 24.719 -79.229 1.00 72.06 606 PHE A N 1
ATOM 4386 C CA . PHE A 1 542 ? -6.984 24.574 -79.973 1.00 72.06 606 PHE A CA 1
ATOM 4387 C C . PHE A 1 542 ? -7.103 24.010 -81.390 1.00 72.06 606 PHE A C 1
ATOM 4388 O O . PHE A 1 542 ? -6.113 23.537 -81.946 1.00 72.06 606 PHE A O 1
ATOM 4396 N N . GLN A 1 543 ? -8.294 24.047 -81.979 1.00 103.64 607 GLN A N 1
ATOM 4397 C CA . GLN A 1 543 ? -8.401 24.016 -83.434 1.00 103.64 607 GLN A CA 1
ATOM 4398 C C . GLN A 1 543 ? -9.486 24.979 -83.865 1.00 103.64 607 GLN A C 1
ATOM 4399 O O . GLN A 1 543 ? -10.667 24.690 -83.701 1.00 103.64 607 GLN A O 1
ATOM 4405 N N . GLY A 1 544 ? -9.096 26.106 -84.446 1.00 88.35 608 GLY A N 1
ATOM 4406 C CA . GLY A 1 544 ? -10.065 27.089 -84.898 1.00 88.35 608 GLY A CA 1
ATOM 4407 C C . GLY A 1 544 ? -10.798 27.710 -83.722 1.00 88.35 608 GLY A C 1
ATOM 4408 O O . GLY A 1 544 ? -10.719 27.201 -82.601 1.00 88.35 608 GLY A O 1
ATOM 4409 N N . LEU A 1 545 ? -11.511 28.806 -83.967 1.00 69.22 609 LEU A N 1
ATOM 4410 C CA . LEU A 1 545 ? -12.519 29.276 -83.020 1.00 69.22 609 LEU A CA 1
ATOM 4411 C C . LEU A 1 545 ? -13.792 28.517 -83.294 1.00 69.22 609 LEU A C 1
ATOM 4412 O O . LEU A 1 545 ? -14.627 28.341 -82.412 1.00 69.22 609 LEU A O 1
ATOM 4417 N N . LYS A 1 546 ? -13.925 28.079 -84.542 1.00 66.51 610 LYS A N 1
ATOM 4418 C CA . LYS A 1 546 ? -15.173 27.520 -85.041 1.00 66.51 610 LYS A CA 1
ATOM 4419 C C . LYS A 1 546 ? -15.594 26.282 -84.265 1.00 66.51 610 LYS A C 1
ATOM 4420 O O . LYS A 1 546 ? -16.766 26.126 -83.928 1.00 66.51 610 LYS A O 1
ATOM 4426 N N . ILE A 1 547 ? -14.641 25.403 -83.979 1.00 85.72 611 ILE A N 1
ATOM 4427 C CA . ILE A 1 547 ? -14.924 24.264 -83.118 1.00 85.72 611 ILE A CA 1
ATOM 4428 C C . ILE A 1 547 ? -15.131 24.742 -81.683 1.00 85.72 611 ILE A C 1
ATOM 4429 O O . ILE A 1 547 ? -16.021 24.259 -80.979 1.00 85.72 611 ILE A O 1
ATOM 4434 N N . LEU A 1 548 ? -14.319 25.710 -81.266 1.00 79.37 612 LEU A N 1
ATOM 4435 C CA . LEU A 1 548 ? -14.359 26.217 -79.895 1.00 79.37 612 LEU A CA 1
ATOM 4436 C C . LEU A 1 548 ? -15.700 26.866 -79.503 1.00 79.37 612 LEU A C 1
ATOM 4437 O O . LEU A 1 548 ? -16.226 26.601 -78.421 1.00 79.37 612 LEU A O 1
ATOM 4442 N N . GLN A 1 549 ? -16.249 27.703 -80.381 0.96 71.33 613 GLN A N 1
ATOM 4443 C CA . GLN A 1 549 ? -17.456 28.470 -80.072 0.96 71.33 613 GLN A CA 1
ATOM 4444 C C . GLN A 1 549 ? -18.753 27.775 -80.476 0.96 71.33 613 GLN A C 1
ATOM 4445 O O . GLN A 1 549 ? -19.829 28.351 -80.355 0.96 71.33 613 GLN A O 1
ATOM 4451 N N . GLU A 1 550 ? -18.650 26.546 -80.967 1.00 79.67 614 GLU A N 1
ATOM 4452 C CA . GLU A 1 550 ? -19.828 25.761 -81.306 1.00 79.67 614 GLU A CA 1
ATOM 4453 C C . GLU A 1 550 ? -20.655 25.498 -80.036 1.00 79.67 614 GLU A C 1
ATOM 4454 O O . GLU A 1 550 ? -21.789 25.026 -80.096 1.00 79.67 614 GLU A O 1
ATOM 4460 N N . ILE A 1 551 ? -20.065 25.802 -78.885 1.00 69.52 615 ILE A N 1
ATOM 4461 C CA . ILE A 1 551 ? -20.706 25.619 -77.585 1.00 69.52 615 ILE A CA 1
ATOM 4462 C C . ILE A 1 551 ? -21.614 26.766 -77.133 1.00 69.52 615 ILE A C 1
ATOM 4463 O O . ILE A 1 551 ? -22.487 26.574 -76.288 1.00 69.52 615 ILE A O 1
ATOM 4468 N N . HIS A 1 552 ? -21.428 27.954 -77.691 1.00 75.95 616 HIS A N 1
ATOM 4469 C CA . HIS A 1 552 ? -22.049 29.141 -77.117 1.00 75.95 616 HIS A CA 1
ATOM 4470 C C . HIS A 1 552 ? -23.562 28.982 -76.918 1.00 75.95 616 HIS A C 1
ATOM 4471 O O . HIS A 1 552 ? -24.300 28.734 -77.860 1.00 75.95 616 HIS A O 1
ATOM 4478 N N . ARG A 1 553 ? -24.010 29.155 -75.679 1.00 90.37 617 ARG A N 1
ATOM 4479 C CA . ARG A 1 553 ? -25.427 29.063 -75.306 1.00 90.37 617 ARG A CA 1
ATOM 4480 C C . ARG A 1 553 ? -26.055 27.675 -75.363 1.00 90.37 617 ARG A C 1
ATOM 4481 O O . ARG A 1 553 ? -27.157 27.474 -74.861 1.00 90.37 617 ARG A O 1
ATOM 4489 N N . ARG A 1 554 ? -25.379 26.724 -75.986 1.00 109.23 618 ARG A N 1
ATOM 4490 C CA . ARG A 1 554 ? -25.775 25.341 -75.825 1.00 109.23 618 ARG A CA 1
ATOM 4491 C C . ARG A 1 554 ? -24.632 24.637 -75.126 1.00 109.23 618 ARG A C 1
ATOM 4492 O O . ARG A 1 554 ? -23.624 24.316 -75.739 1.00 109.23 618 ARG A O 1
ATOM 4500 N N . LEU A 1 555 ? -24.809 24.356 -73.846 1.00 62.71 619 LEU A N 1
ATOM 4501 C CA . LEU A 1 555 ? -23.737 23.799 -73.036 1.00 62.71 619 LEU A CA 1
ATOM 4502 C C . LEU A 1 555 ? -24.177 22.449 -72.483 1.00 62.71 619 LEU A C 1
ATOM 4503 O O . LEU A 1 555 ? -25.144 22.352 -71.727 1.00 62.71 619 LEU A O 1
ATOM 4508 N N . GLY A 1 556 ? -23.460 21.406 -72.868 1.00 98.79 620 GLY A N 1
ATOM 4509 C CA . GLY A 1 556 ? -23.851 20.053 -72.541 1.00 98.79 620 GLY A CA 1
ATOM 4510 C C . GLY A 1 556 ? -24.748 19.569 -73.656 1.00 98.79 620 GLY A C 1
ATOM 4511 O O . GLY A 1 556 ? -24.896 18.373 -73.894 1.00 98.79 620 GLY A O 1
ATOM 4512 N N . SER A 1 557 ? -25.346 20.520 -74.358 1.00 81.04 621 SER A N 1
ATOM 4513 C CA . SER A 1 557 ? -26.151 20.187 -75.516 1.00 81.04 621 SER A CA 1
ATOM 4514 C C . SER A 1 557 ? -25.268 19.537 -76.575 1.00 81.04 621 SER A C 1
ATOM 4515 O O . SER A 1 557 ? -25.454 18.370 -76.933 1.00 81.04 621 SER A O 1
ATOM 4518 N N . VAL A 1 558 ? -24.268 20.293 -77.021 1.00 55.73 622 VAL A N 1
ATOM 4519 C CA . VAL A 1 558 ? -23.423 19.911 -78.151 1.00 55.73 622 VAL A CA 1
ATOM 4520 C C . VAL A 1 558 ? -22.405 18.850 -77.772 1.00 55.73 622 VAL A C 1
ATOM 4521 O O . VAL A 1 558 ? -22.402 17.753 -78.321 1.00 55.73 622 VAL A O 1
ATOM 4525 N N . GLU A 1 559 ? -21.529 19.187 -76.838 1.00 67.85 623 GLU A N 1
ATOM 4526 C CA . GLU A 1 559 ? -20.482 18.265 -76.438 1.00 67.85 623 GLU A CA 1
ATOM 4527 C C . GLU A 1 559 ? -21.050 16.880 -76.222 1.00 67.85 623 GLU A C 1
ATOM 4528 O O . GLU A 1 559 ? -20.428 15.895 -76.602 1.00 67.85 623 GLU A O 1
ATOM 4534 N N . VAL A 1 560 ? -22.235 16.804 -75.622 1.00 56.61 624 VAL A N 1
ATOM 4535 C CA . VAL A 1 560 ? -22.853 15.510 -75.345 1.00 56.61 624 VAL A CA 1
ATOM 4536 C C . VAL A 1 560 ? -23.222 14.765 -76.625 1.00 56.61 624 VAL A C 1
ATOM 4537 O O . VAL A 1 560 ? -22.857 13.603 -76.804 1.00 56.61 624 VAL A O 1
ATOM 4541 N N . LYS A 1 561 ? -23.937 15.438 -77.517 1.00 83.31 625 LYS A N 1
ATOM 4542 C CA . LYS A 1 561 ? -24.352 14.811 -78.761 1.00 83.31 625 LYS A CA 1
ATOM 4543 C C . LYS A 1 561 ? -23.157 14.255 -79.532 1.00 83.31 625 LYS A C 1
ATOM 4544 O O . LYS A 1 561 ? -23.252 13.211 -80.174 1.00 83.31 625 LYS A O 1
ATOM 4550 N N . ASP A 1 562 ? -22.030 14.952 -79.451 1.00 61.07 626 ASP A N 1
ATOM 4551 C CA . ASP A 1 562 ? -20.799 14.504 -80.088 1.00 61.07 626 ASP A CA 1
ATOM 4552 C C . ASP A 1 562 ? -20.222 13.285 -79.382 1.00 61.07 626 ASP A C 1
ATOM 4553 O O . ASP A 1 562 ? -19.910 12.270 -80.010 1.00 61.07 626 ASP A O 1
ATOM 4558 N N . GLN A 1 563 ? -20.068 13.400 -78.070 1.00 42.19 627 GLN A N 1
ATOM 4559 C CA . GLN A 1 563 ? -19.547 12.307 -77.272 1.00 42.19 627 GLN A CA 1
ATOM 4560 C C . GLN A 1 563 ? -20.330 11.055 -77.560 1.00 42.19 627 GLN A C 1
ATOM 4561 O O . GLN A 1 563 ? -19.785 9.955 -77.529 1.00 42.19 627 GLN A O 1
ATOM 4567 N N . ILE A 1 564 ? -21.617 11.223 -77.836 1.00 46.92 628 ILE A N 1
ATOM 4568 C CA . ILE A 1 564 ? -22.460 10.073 -78.092 1.00 46.92 628 ILE A CA 1
ATOM 4569 C C . ILE A 1 564 ? -22.228 9.535 -79.489 1.00 46.92 628 ILE A C 1
ATOM 4570 O O . ILE A 1 564 ? -22.030 8.328 -79.658 1.00 46.92 628 ILE A O 1
ATOM 4575 N N . THR A 1 565 ? -22.217 10.413 -80.491 1.00 47.72 629 THR A N 1
ATOM 4576 C CA . THR A 1 565 ? -21.970 9.936 -81.851 1.00 47.72 629 THR A CA 1
ATOM 4577 C C . THR A 1 565 ? -20.606 9.265 -81.902 1.00 47.72 629 THR A C 1
ATOM 4578 O O . THR A 1 565 ? -20.368 8.392 -82.726 1.00 47.72 629 THR A O 1
ATOM 4582 N N . ALA A 1 566 ? -19.720 9.655 -80.996 1.00 45.63 630 ALA A N 1
ATOM 4583 C CA . ALA A 1 566 ? -18.425 9.000 -80.893 1.00 45.63 630 ALA A CA 1
ATOM 4584 C C . ALA A 1 566 ? -18.550 7.610 -80.252 1.00 45.63 630 ALA A C 1
ATOM 4585 O O . ALA A 1 566 ? -17.817 6.686 -80.603 1.00 45.63 630 ALA A O 1
ATOM 4587 N N . VAL A 1 567 ? -19.482 7.458 -79.317 1.00 67.85 631 VAL A N 1
ATOM 4588 C CA . VAL A 1 567 ? -19.739 6.143 -78.741 1.00 67.85 631 VAL A CA 1
ATOM 4589 C C . VAL A 1 567 ? -20.382 5.270 -79.796 1.00 67.85 631 VAL A C 1
ATOM 4590 O O . VAL A 1 567 ? -20.075 4.088 -79.912 1.00 67.85 631 VAL A O 1
ATOM 4594 N N . LYS A 1 568 ? -21.281 5.865 -80.569 1.00 93.64 632 LYS A N 1
ATOM 4595 C CA . LYS A 1 568 ? -21.914 5.163 -81.673 1.00 93.64 632 LYS A CA 1
ATOM 4596 C C . LYS A 1 568 ? -20.867 4.440 -82.499 1.00 93.64 632 LYS A C 1
ATOM 4597 O O . LYS A 1 568 ? -20.865 3.214 -82.571 1.00 93.64 632 LYS A O 1
ATOM 4603 N N . PHE A 1 569 ? -19.979 5.207 -83.122 1.00 60.76 633 PHE A N 1
ATOM 4604 C CA . PHE A 1 569 ? -18.884 4.635 -83.898 1.00 60.76 633 PHE A CA 1
ATOM 4605 C C . PHE A 1 569 ? -18.102 3.604 -83.093 1.00 60.76 633 PHE A C 1
ATOM 4606 O O . PHE A 1 569 ? -17.849 2.492 -83.560 1.00 60.76 633 PHE A O 1
ATOM 4614 N N . LEU A 1 570 ? -17.714 3.986 -81.884 1.00 54.60 634 LEU A N 1
ATOM 4615 C CA . LEU A 1 570 ? -17.037 3.068 -80.986 1.00 54.60 634 LEU A CA 1
ATOM 4616 C C . LEU A 1 570 ? -17.803 1.750 -80.903 1.00 54.60 634 LEU A C 1
ATOM 4617 O O . LEU A 1 570 ? -17.212 0.670 -80.877 1.00 54.60 634 LEU A O 1
ATOM 4622 N N . LEU A 1 571 ? -19.127 1.863 -80.880 1.00 63.97 635 LEU A N 1
ATOM 4623 C CA . LEU A 1 571 ? -20.017 0.733 -80.660 1.00 63.97 635 LEU A CA 1
ATOM 4624 C C . LEU A 1 571 ? -19.991 -0.255 -81.821 1.00 63.97 635 LEU A C 1
ATOM 4625 O O . LEU A 1 571 ? -20.195 -1.456 -81.635 1.00 63.97 635 LEU A O 1
ATOM 4630 N N . LYS A 1 572 ? -19.731 0.256 -83.018 1.00 88.78 636 LYS A N 1
ATOM 4631 C CA . LYS A 1 572 ? -19.798 -0.559 -84.224 1.00 88.78 636 LYS A CA 1
ATOM 4632 C C . LYS A 1 572 ? -18.511 -1.342 -84.431 1.00 88.78 636 LYS A C 1
ATOM 4633 O O . LYS A 1 572 ? -18.390 -2.097 -85.392 1.00 88.78 636 LYS A O 1
ATOM 4639 N N . LEU A 1 573 ? -17.550 -1.159 -83.528 1.00 58.62 637 LEU A N 1
ATOM 4640 C CA . LEU A 1 573 ? -16.324 -1.953 -83.560 1.00 58.62 637 LEU A CA 1
ATOM 4641 C C . LEU A 1 573 ? -16.629 -3.345 -83.063 1.00 58.62 637 LEU A C 1
ATOM 4642 O O . LEU A 1 573 ? -17.559 -3.535 -82.282 1.00 58.62 637 LEU A O 1
ATOM 4647 N N . PRO A 1 574 ? -15.871 -4.332 -83.543 1.00 55.42 638 PRO A N 1
ATOM 4648 C CA . PRO A 1 574 ? -16.033 -5.737 -83.161 1.00 55.42 638 PRO A CA 1
ATOM 4649 C C . PRO A 1 574 ? -15.562 -6.029 -81.745 1.00 55.42 638 PRO A C 1
ATOM 4650 O O . PRO A 1 574 ? -16.187 -6.815 -81.030 1.00 55.42 638 PRO A O 1
ATOM 4654 N N . TYR A 1 575 ? -14.467 -5.382 -81.350 1.00 74.12 639 TYR A N 1
ATOM 4655 C CA . TYR A 1 575 ? -13.720 -5.787 -80.162 1.00 74.12 639 TYR A CA 1
ATOM 4656 C C . TYR A 1 575 ? -14.097 -5.053 -78.891 1.00 74.12 639 TYR A C 1
ATOM 4657 O O . TYR A 1 575 ? -13.549 -5.345 -77.831 1.00 74.12 639 TYR A O 1
ATOM 4666 N N . ILE A 1 576 ? -15.025 -4.105 -78.989 1.00 62.42 640 ILE A N 1
ATOM 4667 C CA . ILE A 1 576 ? -15.545 -3.457 -77.787 1.00 62.42 640 ILE A CA 1
ATOM 4668 C C . ILE A 1 576 ? -16.892 -4.075 -77.414 1.00 62.42 640 ILE A C 1
ATOM 4669 O O . ILE A 1 576 ? -17.671 -4.465 -78.281 1.00 62.42 640 ILE A O 1
ATOM 4674 N N . ASP A 1 577 ? -17.140 -4.188 -76.116 1.00 69.60 641 ASP A N 1
ATOM 4675 C CA . ASP A 1 577 ? -18.332 -4.855 -75.608 1.00 69.60 641 ASP A CA 1
ATOM 4676 C C . ASP A 1 577 ? -19.391 -3.828 -75.256 1.00 69.60 641 ASP A C 1
ATOM 4677 O O . ASP A 1 577 ? -19.220 -3.054 -74.326 1.00 69.60 641 ASP A O 1
ATOM 4682 N N . SER A 1 578 ? -20.493 -3.816 -75.988 1.00 62.17 642 SER A N 1
ATOM 4683 C CA . SER A 1 578 ? -21.540 -2.845 -75.706 1.00 62.17 642 SER A CA 1
ATOM 4684 C C . SER A 1 578 ? -22.099 -3.083 -74.313 1.00 62.17 642 SER A C 1
ATOM 4685 O O . SER A 1 578 ? -22.587 -2.165 -73.654 1.00 62.17 642 SER A O 1
ATOM 4688 N N . LYS A 1 579 ? -22.027 -4.331 -73.873 1.00 95.75 643 LYS A N 1
ATOM 4689 C CA . LYS A 1 579 ? -22.518 -4.685 -72.557 1.00 95.75 643 LYS A CA 1
ATOM 4690 C C . LYS A 1 579 ? -21.793 -3.885 -71.483 1.00 95.75 643 LYS A C 1
ATOM 4691 O O . LYS A 1 579 ? -22.425 -3.347 -70.576 1.00 95.75 643 LYS A O 1
ATOM 4697 N N . ARG A 1 580 ? -20.470 -3.791 -71.591 1.00 70.52 644 ARG A N 1
ATOM 4698 C CA . ARG A 1 580 ? -19.707 -3.070 -70.588 1.00 70.52 644 ARG A CA 1
ATOM 4699 C C . ARG A 1 580 ? -19.084 -1.813 -71.155 1.00 70.52 644 ARG A C 1
ATOM 4700 O O . ARG A 1 580 ? -18.034 -1.849 -71.786 1.00 70.52 644 ARG A O 1
ATOM 4708 N N . LEU A 1 581 ? -19.704 -0.692 -70.827 1.00 53.92 645 LEU A N 1
ATOM 4709 C CA . LEU A 1 581 ? -19.278 0.611 -71.284 1.00 53.92 645 LEU A CA 1
ATOM 4710 C C . LEU A 1 581 ? -19.367 1.495 -70.069 1.00 53.92 645 LEU A C 1
ATOM 4711 O O . LEU A 1 581 ? -20.380 1.489 -69.381 1.00 53.92 645 LEU A O 1
ATOM 4716 N N . SER A 1 582 ? -18.314 2.251 -69.793 1.00 64.76 646 SER A N 1
ATOM 4717 C CA . SER A 1 582 ? -18.312 3.144 -68.643 1.00 64.76 646 SER A CA 1
ATOM 4718 C C . SER A 1 582 ? -17.865 4.535 -69.036 1.00 64.76 646 SER A C 1
ATOM 4719 O O . SER A 1 582 ? -17.113 4.712 -69.993 1.00 64.76 646 SER A O 1
ATOM 4722 N N . ILE A 1 583 ? -18.335 5.524 -68.294 1.00 33.48 647 ILE A N 1
ATOM 4723 C CA . ILE A 1 583 ? -17.924 6.894 -68.539 1.00 33.48 647 ILE A CA 1
ATOM 4724 C C . ILE A 1 583 ? -17.251 7.495 -67.311 1.00 33.48 647 ILE A C 1
ATOM 4725 O O . ILE A 1 583 ? -17.515 7.083 -66.179 1.00 33.48 647 ILE A O 1
ATOM 4730 N N . PHE A 1 584 ? -16.369 8.462 -67.531 1.00 41.93 648 PHE A N 1
ATOM 4731 C CA . PHE A 1 584 ? -15.787 9.207 -66.428 1.00 41.93 648 PHE A CA 1
ATOM 4732 C C . PHE A 1 584 ? -15.577 10.663 -66.795 1.00 41.93 648 PHE A C 1
ATOM 4733 O O . PHE A 1 584 ? -15.176 10.982 -67.918 1.00 41.93 648 PHE A O 1
ATOM 4741 N N . GLY A 1 585 ? -15.840 11.549 -65.842 1.00 39.45 649 GLY A N 1
ATOM 4742 C CA . GLY A 1 585 ? -15.463 12.940 -65.995 1.00 39.45 649 GLY A CA 1
ATOM 4743 C C . GLY A 1 585 ? -15.527 13.667 -64.677 1.00 39.45 649 GLY A C 1
ATOM 4744 O O . GLY A 1 585 ? -16.348 13.340 -63.823 1.00 39.45 649 GLY A O 1
ATOM 4745 N N . LYS A 1 586 ? -14.697 14.694 -64.549 1.00 55.33 650 LYS A N 1
ATOM 4746 C CA . LYS A 1 586 ? -14.542 15.433 -63.302 1.00 55.33 650 LYS A CA 1
ATOM 4747 C C . LYS A 1 586 ? -14.821 16.895 -63.543 1.00 55.33 650 LYS A C 1
ATOM 4748 O O . LYS A 1 586 ? -14.833 17.343 -64.678 1.00 55.33 650 LYS A O 1
ATOM 4754 N N . GLY A 1 587 ? -15.061 17.646 -62.482 1.00 41.79 651 GLY A N 1
ATOM 4755 C CA . GLY A 1 587 ? -15.338 19.057 -62.646 1.00 41.79 651 GLY A CA 1
ATOM 4756 C C . GLY A 1 587 ? -16.450 19.263 -63.656 1.00 41.79 651 GLY A C 1
ATOM 4757 O O . GLY A 1 587 ? -17.558 18.743 -63.519 1.00 41.79 651 GLY A O 1
ATOM 4758 N N . TYR A 1 588 ? -16.144 20.055 -64.673 1.00 65.68 652 TYR A N 1
ATOM 4759 C CA . TYR A 1 588 ? -17.054 20.294 -65.777 1.00 65.68 652 TYR A CA 1
ATOM 4760 C C . TYR A 1 588 ? -17.313 19.008 -66.541 1.00 65.68 652 TYR A C 1
ATOM 4761 O O . TYR A 1 588 ? -18.420 18.750 -66.991 1.00 65.68 652 TYR A O 1
ATOM 4770 N N . GLY A 1 589 ? -16.278 18.198 -66.689 1.00 46.90 653 GLY A N 1
ATOM 4771 C CA . GLY A 1 589 ? -16.400 16.932 -67.384 1.00 46.90 653 GLY A CA 1
ATOM 4772 C C . GLY A 1 589 ? -17.316 15.989 -66.637 1.00 46.90 653 GLY A C 1
ATOM 4773 O O . GLY A 1 589 ? -17.890 15.073 -67.220 1.00 46.90 653 GLY A O 1
ATOM 4774 N N . GLY A 1 590 ? -17.440 16.207 -65.333 1.00 47.47 654 GLY A N 1
ATOM 4775 C CA . GLY A 1 590 ? -18.430 15.499 -64.547 1.00 47.47 654 GLY A CA 1
ATOM 4776 C C . GLY A 1 590 ? -19.819 15.980 -64.936 1.00 47.47 654 GLY A C 1
ATOM 4777 O O . GLY A 1 590 ? -20.781 15.213 -64.929 1.00 47.47 654 GLY A O 1
ATOM 4778 N N . TYR A 1 591 ? -19.922 17.259 -65.282 1.00 55.62 655 TYR A N 1
ATOM 4779 C CA . TYR A 1 591 ? -21.175 17.815 -65.763 1.00 55.62 655 TYR A CA 1
ATOM 4780 C C . TYR A 1 591 ? -21.624 17.109 -67.036 1.00 55.62 655 TYR A C 1
ATOM 4781 O O . TYR A 1 591 ? -22.700 16.520 -67.079 1.00 55.62 655 TYR A O 1
ATOM 4790 N N . ILE A 1 592 ? -20.785 17.158 -68.066 1.00 56.23 656 ILE A N 1
ATOM 4791 C CA . ILE A 1 592 ? -21.083 16.499 -69.333 1.00 56.23 656 ILE A CA 1
ATOM 4792 C C . ILE A 1 592 ? -21.252 14.994 -69.156 1.00 56.23 656 ILE A C 1
ATOM 4793 O O . ILE A 1 592 ? -22.087 14.371 -69.804 1.00 56.23 656 ILE A O 1
ATOM 4798 N N . ALA A 1 593 ? -20.453 14.412 -68.275 1.00 52.89 657 ALA A N 1
ATOM 4799 C CA . ALA A 1 593 ? -20.543 12.987 -68.018 1.00 52.89 657 ALA A CA 1
ATOM 4800 C C . ALA A 1 593 ? -21.948 12.662 -67.551 1.00 52.89 657 ALA A C 1
ATOM 4801 O O . ALA A 1 593 ? -22.470 11.579 -67.814 1.00 52.89 657 ALA A O 1
ATOM 4803 N N . SER A 1 594 ? -22.557 13.613 -66.854 1.00 47.30 658 SER A N 1
ATOM 4804 C CA . SER A 1 594 ? -23.884 13.406 -66.301 1.00 47.30 658 SER A CA 1
ATOM 4805 C C . SER A 1 594 ? -24.943 13.543 -67.374 1.00 47.30 658 SER A C 1
ATOM 4806 O O . SER A 1 594 ? -25.819 12.685 -67.498 1.00 47.30 658 SER A O 1
ATOM 4809 N N . MET A 1 595 ? -24.846 14.613 -68.158 1.00 63.27 659 MET A N 1
ATOM 4810 C CA . MET A 1 595 ? -25.752 14.835 -69.284 1.00 63.27 659 MET A CA 1
ATOM 4811 C C . MET A 1 595 ? -25.822 13.609 -70.208 1.00 63.27 659 MET A C 1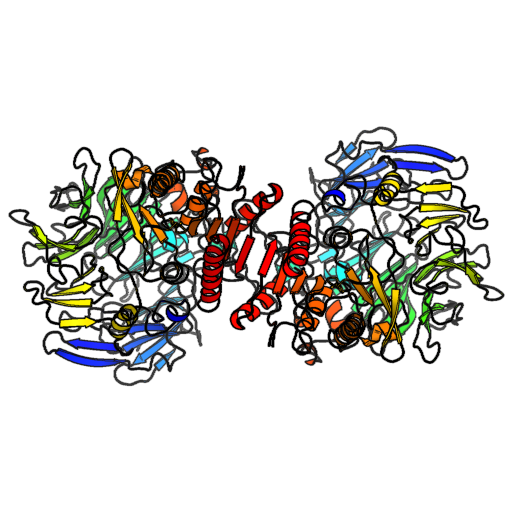
ATOM 4812 O O . MET A 1 595 ? -26.891 13.226 -70.676 1.00 63.27 659 MET A O 1
ATOM 4817 N N . ILE A 1 596 ? -24.669 13.001 -70.460 1.00 48.57 660 ILE A N 1
ATOM 4818 C CA . ILE A 1 596 ? -24.578 11.793 -71.265 1.00 48.57 660 ILE A CA 1
ATOM 4819 C C . ILE A 1 596 ? -25.319 10.648 -70.600 1.00 48.57 660 ILE A C 1
ATOM 4820 O O . ILE A 1 596 ? -25.805 9.743 -71.282 1.00 48.57 660 ILE A O 1
ATOM 4825 N N . LEU A 1 597 ? -25.440 10.697 -69.275 1.00 53.45 661 LEU A N 1
ATOM 4826 C CA . LEU A 1 597 ? -26.065 9.597 -68.547 1.00 53.45 661 LEU A CA 1
ATOM 4827 C C . LEU A 1 597 ? -27.596 9.668 -68.539 1.00 53.45 661 LEU A C 1
ATOM 4828 O O . LEU A 1 597 ? -28.249 8.832 -67.925 1.00 53.45 661 LEU A O 1
ATOM 4833 N N . LYS A 1 598 ? -28.168 10.651 -69.234 1.00 64.12 662 LYS A N 1
ATOM 4834 C CA . LYS A 1 598 ? -29.630 10.784 -69.314 1.00 64.12 662 LYS A CA 1
ATOM 4835 C C . LYS A 1 598 ? -30.263 10.357 -70.656 1.00 64.12 662 LYS A C 1
ATOM 4836 O O . LYS A 1 598 ? -29.619 10.423 -71.706 1.00 64.12 662 LYS A O 1
ATOM 4842 N N . SER A 1 599 ? -31.389 9.656 -70.543 1.00 116.56 663 SER A N 1
ATOM 4843 C CA . SER A 1 599 ? -32.513 9.474 -71.500 1.00 116.56 663 SER A CA 1
ATOM 4844 C C . SER A 1 599 ? -32.296 9.285 -73.000 1.00 116.56 663 SER A C 1
ATOM 4845 O O . SER A 1 599 ? -33.063 8.576 -73.649 1.00 116.56 663 SER A O 1
ATOM 4848 N N . ASP A 1 600 ? -31.215 9.834 -73.533 1.00 237.32 664 ASP A N 1
ATOM 4849 C CA . ASP A 1 600 ? -31.053 9.844 -74.974 1.00 237.32 664 ASP A CA 1
ATOM 4850 C C . ASP A 1 600 ? -31.155 8.391 -75.344 1.00 237.32 664 ASP A C 1
ATOM 4851 O O . ASP A 1 600 ? -31.987 7.975 -76.144 1.00 237.32 664 ASP A O 1
ATOM 4856 N N . GLU A 1 601 ? -30.330 7.617 -74.663 1.00 178.06 665 GLU A N 1
ATOM 4857 C CA . GLU A 1 601 ? -30.365 6.179 -74.710 1.00 178.06 665 GLU A CA 1
ATOM 4858 C C . GLU A 1 601 ? -29.353 5.796 -73.666 1.00 178.06 665 GLU A C 1
ATOM 4859 O O . GLU A 1 601 ? -28.506 6.607 -73.302 1.00 178.06 665 GLU A O 1
ATOM 4865 N N . LYS A 1 602 ? -29.427 4.574 -73.166 1.00 237.65 666 LYS A N 1
ATOM 4866 C CA . LYS A 1 602 ? -28.470 4.189 -72.157 1.00 237.65 666 LYS A CA 1
ATOM 4867 C C . LYS A 1 602 ? -27.440 3.340 -72.850 1.00 237.65 666 LYS A C 1
ATOM 4868 O O . LYS A 1 602 ? -27.661 2.164 -73.134 1.00 237.65 666 LYS A O 1
ATOM 4874 N N . LEU A 1 603 ? -26.300 3.955 -73.115 1.00 86.84 667 LEU A N 1
ATOM 4875 C CA . LEU A 1 603 ? -25.215 3.260 -73.761 1.00 86.84 667 LEU A CA 1
ATOM 4876 C C . LEU A 1 603 ? -24.190 2.850 -72.715 1.00 86.84 667 LEU A C 1
ATOM 4877 O O . LEU A 1 603 ? -23.244 2.116 -73.006 1.00 86.84 667 LEU A O 1
ATOM 4882 N N . PHE A 1 604 ? -24.414 3.294 -71.481 1.00 55.33 668 PHE A N 1
ATOM 4883 C CA . PHE A 1 604 ? -23.440 3.081 -70.423 1.00 55.33 668 PHE A CA 1
ATOM 4884 C C . PHE A 1 604 ? -23.996 2.226 -69.298 1.00 55.33 668 PHE A C 1
ATOM 4885 O O . PHE A 1 604 ? -25.083 2.496 -68.787 1.00 55.33 668 PHE A O 1
ATOM 4893 N N . LYS A 1 605 ? -23.245 1.192 -68.923 1.00 73.73 669 LYS A N 1
ATOM 4894 C CA . LYS A 1 605 ? -23.621 0.325 -67.811 1.00 73.73 669 LYS A CA 1
ATOM 4895 C C . LYS A 1 605 ? -23.284 0.952 -66.467 1.00 73.73 669 LYS A C 1
ATOM 4896 O O . LYS A 1 605 ? -24.012 0.753 -65.498 1.00 73.73 669 LYS A O 1
ATOM 4902 N N . CYS A 1 606 ? -22.172 1.684 -66.401 1.00 67.24 670 CYS A N 1
ATOM 4903 C CA . CYS A 1 606 ? -21.836 2.461 -65.203 1.00 67.24 670 CYS A CA 1
ATOM 4904 C C . CYS A 1 606 ? -20.901 3.645 -65.477 1.00 67.24 670 CYS A C 1
ATOM 4905 O O . CYS A 1 606 ? -20.099 3.625 -66.409 1.00 67.24 670 CYS A O 1
ATOM 4908 N N . GLY A 1 607 ? -20.987 4.664 -64.630 1.00 53.17 671 GLY A N 1
ATOM 4909 C CA . GLY A 1 607 ? -20.173 5.855 -64.786 1.00 53.17 671 GLY A CA 1
ATOM 4910 C C . GLY A 1 607 ? -19.890 6.504 -63.444 1.00 53.17 671 GLY A C 1
ATOM 4911 O O . GLY A 1 607 ? -20.652 6.358 -62.486 1.00 53.17 671 GLY A O 1
ATOM 4912 N N . SER A 1 608 ? -18.783 7.231 -63.378 1.00 44.15 672 SER A N 1
ATOM 4913 C CA . SER A 1 608 ? -18.345 7.828 -62.131 1.00 44.15 672 SER A CA 1
ATOM 4914 C C . SER A 1 608 ? -17.996 9.296 -62.321 1.00 44.15 672 SER A C 1
ATOM 4915 O O . SER A 1 608 ? -17.389 9.684 -63.318 1.00 44.15 672 SER A O 1
ATOM 4918 N N . VAL A 1 609 ? -18.376 10.112 -61.350 1.00 41.80 673 VAL A N 1
ATOM 4919 C CA . VAL A 1 609 ? -18.271 11.547 -61.502 1.00 41.80 673 VAL A CA 1
ATOM 4920 C C . VAL A 1 609 ? -17.701 12.241 -60.265 1.00 41.80 673 VAL A C 1
ATOM 4921 O O . VAL A 1 609 ? -18.235 12.090 -59.159 1.00 41.80 673 VAL A O 1
ATOM 4925 N N . VAL A 1 610 ? -16.626 13.010 -60.467 1.00 35.75 674 VAL A N 1
ATOM 4926 C CA . VAL A 1 610 ? -15.917 13.684 -59.376 1.00 35.75 674 VAL A CA 1
ATOM 4927 C C . VAL A 1 610 ? -16.096 15.193 -59.409 1.00 35.75 674 VAL A C 1
ATOM 4928 O O . VAL A 1 610 ? -15.817 15.831 -60.419 1.00 35.75 674 VAL A O 1
ATOM 4932 N N . ALA A 1 611 ? -16.543 15.757 -58.289 1.00 38.35 675 ALA A N 1
ATOM 4933 C CA . ALA A 1 611 ? -16.823 17.185 -58.195 1.00 38.35 675 ALA A CA 1
ATOM 4934 C C . ALA A 1 611 ? -17.578 17.662 -59.433 1.00 38.35 675 ALA A C 1
ATOM 4935 O O . ALA A 1 611 ? -17.186 18.636 -60.082 1.00 38.35 675 ALA A O 1
ATOM 4937 N N . PRO A 1 612 ? -18.679 16.978 -59.757 1.00 46.23 676 PRO A N 1
ATOM 4938 C CA . PRO A 1 612 ? -19.476 17.336 -60.928 1.00 46.23 676 PRO A CA 1
ATOM 4939 C C . PRO A 1 612 ? -20.021 18.730 -60.775 1.00 46.23 676 PRO A C 1
ATOM 4940 O O . PRO A 1 612 ? -20.561 19.031 -59.717 1.00 46.23 676 PRO A O 1
ATOM 4944 N N . ILE A 1 613 ? -19.933 19.563 -61.801 1.00 40.27 677 ILE A N 1
ATOM 4945 C CA . ILE A 1 613 ? -20.639 20.822 -61.691 1.00 40.27 677 ILE A CA 1
ATOM 4946 C C . ILE A 1 613 ? -22.021 20.467 -62.215 1.00 40.27 677 ILE A C 1
ATOM 4947 O O . ILE A 1 613 ? -22.170 20.114 -63.377 1.00 40.27 677 ILE A O 1
ATOM 4952 N N . THR A 1 614 ? -23.012 20.456 -61.320 1.00 35.96 678 THR A N 1
ATOM 4953 C CA . THR A 1 614 ? -24.366 20.018 -61.677 1.00 35.96 678 THR A CA 1
ATOM 4954 C C . THR A 1 614 ? -25.420 21.073 -62.040 1.00 35.96 678 THR A C 1
ATOM 4955 O O . THR A 1 614 ? -26.418 20.744 -62.664 1.00 35.96 678 THR A O 1
ATOM 4959 N N . ASP A 1 615 ? -25.237 22.323 -61.653 1.00 59.48 679 ASP A N 1
ATOM 4960 C CA . ASP A 1 615 ? -26.162 23.333 -62.123 1.00 59.48 679 ASP A CA 1
ATOM 4961 C C . ASP A 1 615 ? -25.448 24.635 -62.376 1.00 59.48 679 ASP A C 1
ATOM 4962 O O . ASP A 1 615 ? -24.906 25.224 -61.457 1.00 59.48 679 ASP A O 1
ATOM 4967 N N . LEU A 1 616 ? -25.510 25.128 -63.601 1.00 41.14 680 LEU A N 1
ATOM 4968 C CA . LEU A 1 616 ? -24.699 26.276 -63.977 1.00 41.14 680 LEU A CA 1
ATOM 4969 C C . LEU A 1 616 ? -25.117 27.551 -63.254 1.00 41.14 680 LEU A C 1
ATOM 4970 O O . LEU A 1 616 ? -24.335 28.485 -63.146 1.00 41.14 680 LEU A O 1
ATOM 4975 N N . LYS A 1 617 ? -26.344 27.581 -62.751 1.00 55.46 681 LYS A N 1
ATOM 4976 C CA . LYS A 1 617 ? -26.822 28.722 -61.987 1.00 55.46 681 LYS A CA 1
ATOM 4977 C C . LYS A 1 617 ? -25.998 28.805 -60.725 1.00 55.46 681 LYS A C 1
ATOM 4978 O O . LYS A 1 617 ? -25.861 29.871 -60.115 1.00 55.46 681 LYS A O 1
ATOM 4984 N N . LEU A 1 618 ? -25.461 27.653 -60.338 1.00 46.50 682 LEU A N 1
ATOM 4985 C CA . LEU A 1 618 ? -24.663 27.523 -59.126 1.00 46.50 682 LEU A CA 1
ATOM 4986 C C . LEU A 1 618 ? -23.161 27.613 -59.374 1.00 46.50 682 LEU A C 1
ATOM 4987 O O . LEU A 1 618 ? -22.375 27.458 -58.447 1.00 46.50 682 LEU A O 1
ATOM 4992 N N . TYR A 1 619 ? -22.745 27.831 -60.614 1.00 58.08 683 TYR A N 1
ATOM 4993 C CA . TYR A 1 619 ? -21.319 27.953 -60.866 1.00 58.08 683 TYR A CA 1
ATOM 4994 C C . TYR A 1 619 ? -20.920 29.416 -60.920 1.00 58.08 683 TYR A C 1
ATOM 4995 O O . TYR A 1 619 ? -21.753 30.297 -60.750 1.00 58.08 683 TYR A O 1
ATOM 5004 N N . ALA A 1 620 ? -19.639 29.670 -61.145 1.00 55.84 684 ALA A N 1
ATOM 5005 C CA . ALA A 1 620 ? -19.105 31.018 -61.019 1.00 55.84 684 ALA A CA 1
ATOM 5006 C C . ALA A 1 620 ? -19.580 31.931 -62.132 1.00 55.84 684 ALA A C 1
ATOM 5007 O O . ALA A 1 620 ? -19.811 31.491 -63.260 1.00 55.84 684 ALA A O 1
ATOM 5009 N N . SER A 1 621 ? -19.716 33.208 -61.800 1.00 41.62 685 SER A N 1
ATOM 5010 C CA . SER A 1 621 ? -20.197 34.199 -62.736 1.00 41.62 685 SER A CA 1
ATOM 5011 C C . SER A 1 621 ? -19.420 34.148 -64.047 1.00 41.62 685 SER A C 1
ATOM 5012 O O . SER A 1 621 ? -19.954 33.745 -65.079 1.00 41.62 685 SER A O 1
ATOM 5015 N N . ALA A 1 622 ? -18.152 34.528 -64.003 1.00 53.92 686 ALA A N 1
ATOM 5016 C CA . ALA A 1 622 ? -17.389 34.708 -65.227 1.00 53.92 686 ALA A CA 1
ATOM 5017 C C . ALA A 1 622 ? -17.294 33.446 -66.079 1.00 53.92 686 ALA A C 1
ATOM 5018 O O . ALA A 1 622 ? -16.854 33.512 -67.225 1.00 53.92 686 ALA A O 1
ATOM 5020 N N . PHE A 1 623 ? -17.682 32.301 -65.522 1.00 42.73 687 PHE A N 1
ATOM 5021 C CA . PHE A 1 623 ? -17.705 31.052 -66.289 1.00 42.73 687 PHE A CA 1
ATOM 5022 C C . PHE A 1 623 ? -19.058 30.850 -66.942 1.00 42.73 687 PHE A C 1
ATOM 5023 O O . PHE A 1 623 ? -19.157 30.826 -68.167 1.00 42.73 687 PHE A O 1
ATOM 5031 N N . SER A 1 624 ? -20.096 30.693 -66.126 1.00 47.76 688 SER A N 1
ATOM 5032 C CA . SER A 1 624 ? -21.444 30.512 -66.652 1.00 47.76 688 SER A CA 1
ATOM 5033 C C . SER A 1 624 ? -21.788 31.604 -67.664 1.00 47.76 688 SER A C 1
ATOM 5034 O O . SER A 1 624 ? -22.165 31.315 -68.800 1.00 47.76 688 SER A O 1
ATOM 5037 N N . GLU A 1 625 ? -21.640 32.859 -67.249 1.00 54.40 689 GLU A N 1
ATOM 5038 C CA . GLU A 1 625 ? -22.039 33.986 -68.078 1.00 54.40 689 GLU A CA 1
ATOM 5039 C C . GLU A 1 625 ? -21.316 34.014 -69.412 1.00 54.40 689 GLU A C 1
ATOM 5040 O O . GLU A 1 625 ? -21.853 34.519 -70.387 1.00 54.40 689 GLU A O 1
ATOM 5046 N N . ARG A 1 626 ? -20.105 33.475 -69.467 1.00 46.98 690 ARG A N 1
ATOM 5047 C CA . ARG A 1 626 ? -19.355 33.494 -70.718 1.00 46.98 690 ARG A CA 1
ATOM 5048 C C . ARG A 1 626 ? -20.052 32.667 -71.790 1.00 46.98 690 ARG A C 1
ATOM 5049 O O . ARG A 1 626 ? -20.336 33.164 -72.883 1.00 46.98 690 ARG A O 1
ATOM 5057 N N . TYR A 1 627 ? -20.323 31.406 -71.468 1.00 52.17 691 TYR A N 1
ATOM 5058 C CA . TYR A 1 627 ? -21.011 30.494 -72.381 1.00 52.17 691 TYR A CA 1
ATOM 5059 C C . TYR A 1 627 ? -22.526 30.721 -72.475 1.00 52.17 691 TYR A C 1
ATOM 5060 O O . TYR A 1 627 ? -23.067 30.859 -73.568 1.00 52.17 691 TYR A O 1
ATOM 5069 N N . LEU A 1 628 ? -23.205 30.778 -71.333 1.00 43.82 692 LEU A N 1
ATOM 5070 C CA . LEU A 1 628 ? -24.665 30.897 -71.325 1.00 43.82 692 LEU A CA 1
ATOM 5071 C C . LEU A 1 628 ? -25.207 32.330 -71.172 1.00 43.82 692 LEU A C 1
ATOM 5072 O O . LEU A 1 628 ? -26.414 32.541 -71.193 1.00 43.82 692 LEU A O 1
ATOM 5077 N N . GLY A 1 629 ? -24.327 33.310 -71.013 1.00 58.25 693 GLY A N 1
ATOM 5078 C CA . GLY A 1 629 ? -24.767 34.677 -70.800 1.00 58.25 693 GLY A CA 1
ATOM 5079 C C . GLY A 1 629 ? -25.492 34.830 -69.477 1.00 58.25 693 GLY A C 1
ATOM 5080 O O . GLY A 1 629 ? -25.646 33.865 -68.734 1.00 58.25 693 GLY A O 1
ATOM 5081 N N . MET A 1 630 ? -25.960 36.041 -69.192 1.00 61.32 694 MET A N 1
ATOM 5082 C CA . MET A 1 630 ? -26.643 36.325 -67.937 1.00 61.32 694 MET A CA 1
ATOM 5083 C C . MET A 1 630 ? -27.818 35.384 -67.707 1.00 61.32 694 MET A C 1
ATOM 5084 O O . MET A 1 630 ? -28.440 34.931 -68.653 1.00 61.32 694 MET A O 1
ATOM 5089 N N . PRO A 1 631 ? -28.122 35.094 -66.437 1.00 63.92 695 PRO A N 1
ATOM 5090 C CA . PRO A 1 631 ? -29.177 34.220 -65.908 1.00 63.92 695 PRO A CA 1
ATOM 5091 C C . PRO A 1 631 ? -30.576 34.775 -66.114 1.00 63.92 695 PRO A C 1
ATOM 5092 O O . PRO A 1 631 ? -30.972 35.081 -67.234 1.00 63.92 695 PRO A O 1
ATOM 5096 N N . SER A 1 632 ? -31.389 34.682 -65.079 1.00 187.71 696 SER A N 1
ATOM 5097 C CA . SER A 1 632 ? -32.739 35.208 -65.127 1.00 187.71 696 SER A CA 1
ATOM 5098 C C . SER A 1 632 ? -32.718 36.637 -65.645 1.00 187.71 696 SER A C 1
ATOM 5099 O O . SER A 1 632 ? -33.761 37.201 -65.975 1.00 187.71 696 SER A O 1
ATOM 5102 N N . LYS A 1 633 ? -31.532 37.236 -65.674 1.00 125.10 697 LYS A N 1
ATOM 5103 C CA . LYS A 1 633 ? -31.390 38.545 -66.274 1.00 125.10 697 LYS A CA 1
ATOM 5104 C C . LYS A 1 633 ? -31.873 38.487 -67.733 1.00 125.10 697 LYS A C 1
ATOM 5105 O O . LYS A 1 633 ? -32.974 38.943 -68.036 1.00 125.10 697 LYS A O 1
ATOM 5111 N N . GLU A 1 634 ? -31.078 37.919 -68.636 1.00 119.73 698 GLU A N 1
ATOM 5112 C CA . GLU A 1 634 ? -31.544 37.757 -70.015 1.00 119.73 698 GLU A CA 1
ATOM 5113 C C . GLU A 1 634 ? -31.962 36.360 -70.495 1.00 119.73 698 GLU A C 1
ATOM 5114 O O . GLU A 1 634 ? -32.458 36.236 -71.611 1.00 119.73 698 GLU A O 1
ATOM 5120 N N . GLU A 1 635 ? -31.764 35.313 -69.694 1.00 89.99 699 GLU A N 1
ATOM 5121 C CA . GLU A 1 635 ? -31.949 33.947 -70.218 1.00 89.99 699 GLU A CA 1
ATOM 5122 C C . GLU A 1 635 ? -32.475 32.878 -69.269 1.00 89.99 699 GLU A C 1
ATOM 5123 O O . GLU A 1 635 ? -31.989 32.723 -68.158 1.00 89.99 699 GLU A O 1
ATOM 5129 N N . SER A 1 636 ? -33.450 32.115 -69.736 1.00 72.20 700 SER A N 1
ATOM 5130 C CA . SER A 1 636 ? -33.851 30.893 -69.063 1.00 72.20 700 SER A CA 1
ATOM 5131 C C . SER A 1 636 ? -33.231 29.670 -69.731 1.00 72.20 700 SER A C 1
ATOM 5132 O O . SER A 1 636 ? -33.581 28.542 -69.400 1.00 72.20 700 SER A O 1
ATOM 5135 N N . THR A 1 637 ? -32.364 29.885 -70.716 1.00 76.30 701 THR A N 1
ATOM 5136 C CA . THR A 1 637 ? -31.625 28.776 -71.326 1.00 76.30 701 THR A CA 1
ATOM 5137 C C . THR A 1 637 ? -30.758 28.080 -70.279 1.00 76.30 701 THR A C 1
ATOM 5138 O O . THR A 1 637 ? -30.199 27.011 -70.525 1.00 76.30 701 THR A O 1
ATOM 5142 N N . TYR A 1 638 ? -30.642 28.724 -69.118 1.00 65.71 702 TYR A N 1
ATOM 5143 C CA . TYR A 1 638 ? -29.975 28.174 -67.942 1.00 65.71 702 TYR A CA 1
ATOM 5144 C C . TYR A 1 638 ? -30.719 26.980 -67.347 1.00 65.71 702 TYR A C 1
ATOM 5145 O O . TYR A 1 638 ? -30.112 26.089 -66.751 1.00 65.71 702 TYR A O 1
ATOM 5154 N N . GLN A 1 639 ? -32.038 26.977 -67.474 1.00 111.18 703 GLN A N 1
ATOM 5155 C CA . GLN A 1 639 ? -32.825 25.873 -66.962 1.00 111.18 703 GLN A CA 1
ATOM 5156 C C . GLN A 1 639 ? -32.444 24.641 -67.756 1.00 111.18 703 GLN A C 1
ATOM 5157 O O . GLN A 1 639 ? -32.377 23.537 -67.230 1.00 111.18 703 GLN A O 1
ATOM 5163 N N . ALA A 1 640 ? -32.171 24.854 -69.035 1.00 84.09 704 ALA A N 1
ATOM 5164 C CA . ALA A 1 640 ? -31.845 23.767 -69.948 1.00 84.09 704 ALA A CA 1
ATOM 5165 C C . ALA A 1 640 ? -30.596 23.009 -69.523 1.00 84.09 704 ALA A C 1
ATOM 5166 O O . ALA A 1 640 ? -30.577 21.777 -69.510 1.00 84.09 704 ALA A O 1
ATOM 5168 N N . ALA A 1 641 ? -29.544 23.743 -69.183 1.00 55.11 705 ALA A N 1
ATOM 5169 C CA . ALA A 1 641 ? -28.319 23.073 -68.798 1.00 55.11 705 ALA A CA 1
ATOM 5170 C C . ALA A 1 641 ? -28.289 22.929 -67.289 1.00 55.11 705 ALA A C 1
ATOM 5171 O O . ALA A 1 641 ? -27.928 23.848 -66.543 1.00 55.11 705 ALA A O 1
ATOM 5173 N N . SER A 1 642 ? -28.639 21.726 -66.864 1.00 66.76 706 SER A N 1
ATOM 5174 C CA . SER A 1 642 ? -28.641 21.349 -65.470 1.00 66.76 706 SER A CA 1
ATOM 5175 C C . SER A 1 642 ? -28.683 19.835 -65.451 1.00 66.76 706 SER A C 1
ATOM 5176 O O . SER A 1 642 ? -29.156 19.215 -66.398 1.00 66.76 706 SER A O 1
ATOM 5179 N N . VAL A 1 643 ? -28.192 19.226 -64.388 1.00 49.91 707 VAL A N 1
ATOM 5180 C CA . VAL A 1 643 ? -28.454 17.816 -64.188 1.00 49.91 707 VAL A CA 1
ATOM 5181 C C . VAL A 1 643 ? -29.630 17.661 -63.238 1.00 49.91 707 VAL A C 1
ATOM 5182 O O . VAL A 1 643 ? -30.218 16.585 -63.115 1.00 49.91 707 VAL A O 1
ATOM 5186 N N . LEU A 1 644 ? -29.997 18.765 -62.596 1.00 77.29 708 LEU A N 1
ATOM 5187 C CA . LEU A 1 644 ? -30.786 18.698 -61.368 1.00 77.29 708 LEU A CA 1
ATOM 5188 C C . LEU A 1 644 ? -32.233 18.268 -61.559 1.00 77.29 708 LEU A C 1
ATOM 5189 O O . LEU A 1 644 ? -32.679 17.304 -60.937 1.00 77.29 708 LEU A O 1
ATOM 5194 N N . HIS A 1 645 ? -32.968 18.966 -62.413 0.88 88.82 709 HIS A N 1
ATOM 5195 C CA . HIS A 1 645 ? -34.327 18.543 -62.690 0.88 88.82 709 HIS A CA 1
ATOM 5196 C C . HIS A 1 645 ? -34.362 17.578 -63.860 0.88 88.82 709 HIS A C 1
ATOM 5197 O O . HIS A 1 645 ? -33.632 17.734 -64.837 0.88 88.82 709 HIS A O 1
ATOM 5204 N N . ASN A 1 646 ? -35.250 16.601 -63.758 1.00 112.92 710 ASN A N 1
ATOM 5205 C CA . ASN A 1 646 ? -35.425 15.583 -64.784 1.00 112.92 710 ASN A CA 1
ATOM 5206 C C . ASN A 1 646 ? -34.321 14.554 -64.924 1.00 112.92 710 ASN A C 1
ATOM 5207 O O . ASN A 1 646 ? -34.112 13.996 -65.991 1.00 112.92 710 ASN A O 1
ATOM 5212 N N . VAL A 1 647 ? -33.743 14.232 -63.780 1.00 80.75 711 VAL A N 1
ATOM 5213 C CA . VAL A 1 647 ? -32.996 13.017 -63.503 1.00 80.75 711 VAL A CA 1
ATOM 5214 C C . VAL A 1 647 ? -33.819 11.830 -64.023 1.00 80.75 711 VAL A C 1
ATOM 5215 O O . VAL A 1 647 ? -33.691 10.707 -63.534 1.00 80.75 711 VAL A O 1
ATOM 5219 N N . HIS A 1 648 ? -34.733 12.132 -64.950 1.00 194.57 712 HIS A N 1
ATOM 5220 C CA . HIS A 1 648 ? -35.857 11.295 -65.359 1.00 194.57 712 HIS A CA 1
ATOM 5221 C C . HIS A 1 648 ? -35.490 9.832 -65.467 1.00 194.57 712 HIS A C 1
ATOM 5222 O O . HIS A 1 648 ? -36.324 8.959 -65.217 1.00 194.57 712 HIS A O 1
ATOM 5229 N N . GLY A 1 649 ? -34.255 9.554 -65.849 1.00 57.53 713 GLY A N 1
ATOM 5230 C CA . GLY A 1 649 ? -33.676 8.303 -65.438 1.00 57.53 713 GLY A CA 1
ATOM 5231 C C . GLY A 1 649 ? -32.175 8.247 -65.537 1.00 57.53 713 GLY A C 1
ATOM 5232 O O . GLY A 1 649 ? -31.535 8.866 -66.392 1.00 57.53 713 GLY A O 1
ATOM 5233 N N . LEU A 1 650 ? -31.635 7.468 -64.618 1.00 66.98 714 LEU A N 1
ATOM 5234 C CA . LEU A 1 650 ? -30.355 6.841 -64.751 1.00 66.98 714 LEU A CA 1
ATOM 5235 C C . LEU A 1 650 ? -30.800 5.434 -64.382 1.00 66.98 714 LEU A C 1
ATOM 5236 O O . LEU A 1 650 ? -31.114 5.142 -63.230 1.00 66.98 714 LEU A O 1
ATOM 5241 N N . LYS A 1 651 ? -30.816 4.566 -65.378 1.00 111.86 715 LYS A N 1
ATOM 5242 C CA . LYS A 1 651 ? -31.503 3.277 -65.342 1.00 111.86 715 LYS A CA 1
ATOM 5243 C C . LYS A 1 651 ? -30.678 2.283 -64.566 1.00 111.86 715 LYS A C 1
ATOM 5244 O O . LYS A 1 651 ? -30.353 2.521 -63.408 1.00 111.86 715 LYS A O 1
ATOM 5250 N N . GLU A 1 652 ? -30.536 1.089 -65.112 1.00 190.69 716 GLU A N 1
ATOM 5251 C CA . GLU A 1 652 ? -29.619 0.124 -64.530 1.00 190.69 716 GLU A CA 1
ATOM 5252 C C . GLU A 1 652 ? -28.244 0.777 -64.342 1.00 190.69 716 GLU A C 1
ATOM 5253 O O . GLU A 1 652 ? -27.334 0.166 -63.782 1.00 190.69 716 GLU A O 1
ATOM 5259 N N . GLU A 1 653 ? -28.096 2.009 -64.830 1.00 87.75 717 GLU A N 1
ATOM 5260 C CA . GLU A 1 653 ? -26.846 2.753 -64.691 1.00 87.75 717 GLU A CA 1
ATOM 5261 C C . GLU A 1 653 ? -26.351 2.819 -63.255 1.00 87.75 717 GLU A C 1
ATOM 5262 O O . GLU A 1 653 ? -27.048 3.265 -62.346 1.00 87.75 717 GLU A O 1
ATOM 5268 N N . ASN A 1 654 ? -25.118 2.373 -63.080 0.84 75.04 718 ASN A N 1
ATOM 5269 C CA . ASN A 1 654 ? -24.474 2.339 -61.790 0.84 75.04 718 ASN A CA 1
ATOM 5270 C C . ASN A 1 654 ? -23.671 3.622 -61.678 0.84 75.04 718 ASN A C 1
ATOM 5271 O O . ASN A 1 654 ? -22.748 3.845 -62.463 0.84 75.04 718 ASN A O 1
ATOM 5276 N N . ILE A 1 655 ? -24.029 4.477 -60.724 1.00 53.22 719 ILE A N 1
ATOM 5277 C CA . ILE A 1 655 ? -23.404 5.792 -60.624 1.00 53.22 719 ILE A CA 1
ATOM 5278 C C . ILE A 1 655 ? -22.608 5.985 -59.341 1.00 53.22 719 ILE A C 1
ATOM 5279 O O . ILE A 1 655 ? -23.065 5.615 -58.260 1.00 53.22 719 ILE A O 1
ATOM 5284 N N . LEU A 1 656 ? -21.408 6.555 -59.480 1.00 46.97 720 LEU A N 1
ATOM 5285 C CA . LEU A 1 656 ? -20.527 6.842 -58.343 1.00 46.97 720 LEU A CA 1
ATOM 5286 C C . LEU A 1 656 ? -20.189 8.335 -58.280 1.00 46.97 720 LEU A C 1
ATOM 5287 O O . LEU A 1 656 ? -19.444 8.838 -59.121 1.00 46.97 720 LEU A O 1
ATOM 5292 N N . ILE A 1 657 ? -20.710 9.037 -57.277 1.00 49.65 721 ILE A N 1
ATOM 5293 C CA . ILE A 1 657 ? -20.412 10.459 -57.116 1.00 49.65 721 ILE A CA 1
ATOM 5294 C C . ILE A 1 657 ? -19.381 10.686 -56.016 1.00 49.65 721 ILE A C 1
ATOM 5295 O O . ILE A 1 657 ? -19.657 10.414 -54.843 1.00 49.65 721 ILE A O 1
ATOM 5300 N N . ILE A 1 658 ? -18.205 11.189 -56.397 1.00 50.29 722 ILE A N 1
ATOM 5301 C CA . ILE A 1 658 ? -17.128 11.506 -55.459 1.00 50.29 722 ILE A CA 1
ATOM 5302 C C . ILE A 1 658 ? -16.974 13.018 -55.330 1.00 50.29 722 ILE A C 1
ATOM 5303 O O . ILE A 1 658 ? -16.841 13.700 -56.341 1.00 50.29 722 ILE A O 1
ATOM 5308 N N . HIS A 1 659 ? -16.993 13.558 -54.112 1.00 37.02 723 HIS A N 1
ATOM 5309 C CA . HIS A 1 659 ? -16.856 15.011 -53.954 1.00 37.02 723 HIS A CA 1
ATOM 5310 C C . HIS A 1 659 ? -16.120 15.421 -52.696 1.00 37.02 723 HIS A C 1
ATOM 5311 O O . HIS A 1 659 ? -16.346 14.853 -51.638 1.00 37.02 723 HIS A O 1
ATOM 5318 N N . GLY A 1 660 ? -15.249 16.419 -52.810 1.00 51.58 724 GLY A N 1
ATOM 5319 C CA . GLY A 1 660 ? -14.558 16.949 -51.649 1.00 51.58 724 GLY A CA 1
ATOM 5320 C C . GLY A 1 660 ? -15.451 17.936 -50.925 1.00 51.58 724 GLY A C 1
ATOM 5321 O O . GLY A 1 660 ? -16.174 18.707 -51.557 1.00 51.58 724 GLY A O 1
ATOM 5322 N N . THR A 1 661 ? -15.396 17.933 -49.599 1.00 39.48 725 THR A N 1
ATOM 5323 C CA . THR A 1 661 ? -16.317 18.750 -48.809 1.00 39.48 725 THR A CA 1
ATOM 5324 C C . THR A 1 661 ? -15.891 20.211 -48.746 1.00 39.48 725 THR A C 1
ATOM 5325 O O . THR A 1 661 ? -16.720 21.117 -48.649 1.00 39.48 725 THR A O 1
ATOM 5329 N N . ALA A 1 662 ? -14.584 20.420 -48.791 1.00 47.06 726 ALA A N 1
ATOM 5330 C CA . ALA A 1 662 ? -14.006 21.744 -48.713 1.00 47.06 726 ALA A CA 1
ATOM 5331 C C . ALA A 1 662 ? -13.767 22.306 -50.098 1.00 47.06 726 ALA A C 1
ATOM 5332 O O . ALA A 1 662 ? -13.102 23.328 -50.230 1.00 47.06 726 ALA A O 1
ATOM 5334 N N . ASP A 1 663 ? -14.264 21.621 -51.130 1.00 52.94 727 ASP A N 1
ATOM 5335 C CA . ASP A 1 663 ? -14.022 22.030 -52.514 1.00 52.94 727 ASP A CA 1
ATOM 5336 C C . ASP A 1 663 ? -14.422 23.493 -52.691 1.00 52.94 727 ASP A C 1
ATOM 5337 O O . ASP A 1 663 ? -15.545 23.875 -52.353 1.00 52.94 727 ASP A O 1
ATOM 5342 N N . THR A 1 664 ? -13.480 24.308 -53.175 1.00 40.09 728 THR A N 1
ATOM 5343 C CA . THR A 1 664 ? -13.692 25.744 -53.401 1.00 40.09 728 THR A CA 1
ATOM 5344 C C . THR A 1 664 ? -13.984 26.144 -54.850 1.00 40.09 728 THR A C 1
ATOM 5345 O O . THR A 1 664 ? -14.155 27.331 -55.137 1.00 40.09 728 THR A O 1
ATOM 5349 N N . LYS A 1 665 ? -14.008 25.170 -55.758 1.00 56.05 729 LYS A N 1
ATOM 5350 C CA . LYS A 1 665 ? -14.244 25.430 -57.180 1.00 56.05 729 LYS A CA 1
ATOM 5351 C C . LYS A 1 665 ? -15.638 24.997 -57.566 1.00 56.05 729 LYS A C 1
ATOM 5352 O O . LYS A 1 665 ? -16.472 25.809 -57.965 1.00 56.05 729 LYS A O 1
ATOM 5358 N N . VAL A 1 666 ? -15.873 23.697 -57.465 1.00 40.18 730 VAL A N 1
ATOM 5359 C CA . VAL A 1 666 ? -17.217 23.162 -57.553 1.00 40.18 730 VAL A CA 1
ATOM 5360 C C . VAL A 1 666 ? -17.650 22.915 -56.125 1.00 40.18 730 VAL A C 1
ATOM 5361 O O . VAL A 1 666 ? -17.171 21.984 -55.486 1.00 40.18 730 VAL A O 1
ATOM 5365 N N . HIS A 1 667 ? -18.570 23.727 -55.625 1.00 46.17 731 HIS A N 1
ATOM 5366 C CA . HIS A 1 667 ? -18.965 23.609 -54.233 1.00 46.17 731 HIS A CA 1
ATOM 5367 C C . HIS A 1 667 ? -19.560 22.244 -54.007 1.00 46.17 731 HIS A C 1
ATOM 5368 O O . HIS A 1 667 ? -20.036 21.606 -54.941 1.00 46.17 731 HIS A O 1
ATOM 5375 N N . PHE A 1 668 ? -19.512 21.784 -52.767 1.00 38.67 732 PHE A N 1
ATOM 5376 C CA . PHE A 1 668 ? -20.089 20.496 -52.442 1.00 38.67 732 PHE A CA 1
ATOM 5377 C C . PHE A 1 668 ? -21.571 20.581 -52.759 1.00 38.67 732 PHE A C 1
ATOM 5378 O O . PHE A 1 668 ? -22.227 19.579 -53.064 1.00 38.67 732 PHE A O 1
ATOM 5386 N N . GLN A 1 669 ? -22.078 21.809 -52.717 1.00 43.54 733 GLN A N 1
ATOM 5387 C CA . GLN A 1 669 ? -23.485 22.068 -52.952 1.00 43.54 733 GLN A CA 1
ATOM 5388 C C . GLN A 1 669 ? -23.953 21.398 -54.218 1.00 43.54 733 GLN A C 1
ATOM 5389 O O . GLN A 1 669 ? -25.083 20.926 -54.286 1.00 43.54 733 GLN A O 1
ATOM 5395 N N . HIS A 1 670 ? -23.084 21.347 -55.219 1.00 48.17 734 HIS A N 1
ATOM 5396 C CA . HIS A 1 670 ? -23.455 20.741 -56.490 1.00 48.17 734 HIS A CA 1
ATOM 5397 C C . HIS A 1 670 ? -23.884 19.293 -56.328 1.00 48.17 734 HIS A C 1
ATOM 5398 O O . HIS A 1 670 ? -24.923 18.900 -56.851 1.00 48.17 734 HIS A O 1
ATOM 5405 N N . SER A 1 671 ? -23.093 18.501 -55.609 1.00 37.58 735 SER A N 1
ATOM 5406 C CA . SER A 1 671 ? -23.431 17.088 -55.403 1.00 37.58 735 SER A CA 1
ATOM 5407 C C . SER A 1 671 ? -24.526 16.899 -54.359 1.00 37.58 735 SER A C 1
ATOM 5408 O O . SER A 1 671 ? -25.359 16.002 -54.480 1.00 37.58 735 SER A O 1
ATOM 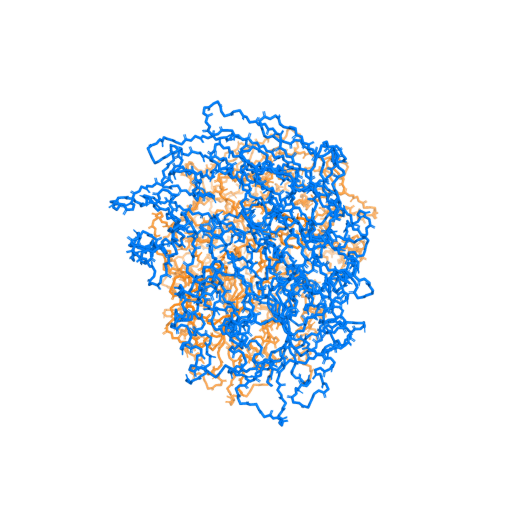5411 N N . ALA A 1 672 ? -24.514 17.746 -53.335 1.00 40.82 736 ALA A N 1
ATOM 5412 C CA . ALA A 1 672 ? -25.577 17.742 -52.346 1.00 40.82 736 ALA A CA 1
ATOM 5413 C C . ALA A 1 672 ? -26.880 17.894 -53.089 1.00 40.82 736 ALA A C 1
ATOM 5414 O O . ALA A 1 672 ? -27.799 17.095 -52.926 1.00 40.82 736 ALA A O 1
ATOM 5416 N N . GLU A 1 673 ? -26.949 18.927 -53.918 1.00 58.73 737 GLU A N 1
ATOM 5417 C CA . GLU A 1 673 ? -28.159 19.222 -54.658 1.00 58.73 737 GLU A CA 1
ATOM 5418 C C . GLU A 1 673 ? -28.554 18.026 -55.519 1.00 58.73 737 GLU A C 1
ATOM 5419 O O . GLU A 1 673 ? -29.722 17.631 -55.557 1.00 58.73 737 GLU A O 1
ATOM 5425 N N . LEU A 1 674 ? -27.565 17.451 -56.199 1.00 51.16 738 LEU A N 1
ATOM 5426 C CA . LEU A 1 674 ? -27.789 16.312 -57.082 1.00 51.16 738 LEU A CA 1
ATOM 5427 C C . LEU A 1 674 ? -28.314 15.133 -56.287 1.00 51.16 738 LEU A C 1
ATOM 5428 O O . LEU A 1 674 ? -29.394 14.615 -56.571 1.00 51.16 738 LEU A O 1
ATOM 5433 N N . ILE A 1 675 ? -27.537 14.728 -55.286 1.00 48.70 739 ILE A N 1
ATOM 5434 C CA . ILE A 1 675 ? -27.891 13.628 -54.397 1.00 48.70 739 ILE A CA 1
ATOM 5435 C C . ILE A 1 675 ? -29.323 13.768 -53.865 1.00 48.70 739 ILE A C 1
ATOM 5436 O O . ILE A 1 675 ? -30.044 12.770 -53.730 1.00 48.70 739 ILE A O 1
ATOM 5441 N N . LYS A 1 676 ? -29.739 15.002 -53.577 1.00 51.66 740 LYS A N 1
ATOM 5442 C CA . LYS A 1 676 ? -31.086 15.250 -53.081 1.00 51.66 740 LYS A CA 1
ATOM 5443 C C . LYS A 1 676 ? -32.124 14.770 -54.078 1.00 51.66 740 LYS A C 1
ATOM 5444 O O . LYS A 1 676 ? -32.960 13.935 -53.750 1.00 51.66 740 LYS A O 1
ATOM 5450 N N . HIS A 1 677 ? -32.059 15.300 -55.297 1.00 76.07 741 HIS A N 1
ATOM 5451 C CA . HIS A 1 677 ? -33.011 14.935 -56.344 1.00 76.07 741 HIS A CA 1
ATOM 5452 C C . HIS A 1 677 ? -32.915 13.453 -56.635 1.00 76.07 741 HIS A C 1
ATOM 5453 O O . HIS A 1 677 ? -33.914 12.803 -56.919 1.00 76.07 741 HIS A O 1
ATOM 5460 N N . LEU A 1 678 ? -31.702 12.922 -56.561 1.00 47.21 742 LEU A N 1
ATOM 5461 C CA . LEU A 1 678 ? -31.461 11.518 -56.861 1.00 47.21 742 LEU A CA 1
ATOM 5462 C C . LEU A 1 678 ? -32.202 10.594 -55.908 1.00 47.21 742 LEU A C 1
ATOM 5463 O O . LEU A 1 678 ? -32.596 9.490 -56.288 1.00 47.21 742 LEU A O 1
ATOM 5468 N N . ILE A 1 679 ? -32.367 11.035 -54.664 1.00 51.82 743 ILE A N 1
ATOM 5469 C CA . ILE A 1 679 ? -33.143 10.272 -53.687 1.00 51.82 743 ILE A CA 1
ATOM 5470 C C . ILE A 1 679 ? -34.650 10.424 -53.893 1.00 51.82 743 ILE A C 1
ATOM 5471 O O . ILE A 1 679 ? -35.371 9.431 -53.984 1.00 51.82 743 ILE A O 1
ATOM 5476 N N . LYS A 1 680 ? -35.123 11.664 -53.989 1.00 76.60 744 LYS A N 1
ATOM 5477 C CA . LYS A 1 680 ? -36.544 11.895 -54.211 1.00 76.60 744 LYS A CA 1
ATOM 5478 C C . LYS A 1 680 ? -36.998 11.311 -55.547 1.00 76.60 744 LYS A C 1
ATOM 5479 O O . LYS A 1 680 ? -38.183 11.089 -55.769 1.00 76.60 744 LYS A O 1
ATOM 5485 N N . ALA A 1 681 ? -36.049 11.057 -56.436 1.00 71.94 745 ALA A N 1
ATOM 5486 C CA . ALA A 1 681 ? -36.369 10.465 -57.722 1.00 71.94 745 ALA A CA 1
ATOM 5487 C C . ALA A 1 681 ? -36.274 8.951 -57.653 1.00 71.94 745 ALA A C 1
ATOM 5488 O O . ALA A 1 681 ? -36.689 8.254 -58.575 1.00 71.94 745 ALA A O 1
ATOM 5490 N N . GLY A 1 682 ? -35.731 8.439 -56.555 1.00 69.89 746 GLY A N 1
ATOM 5491 C CA . GLY A 1 682 ? -35.557 7.006 -56.405 1.00 69.89 746 GLY A CA 1
ATOM 5492 C C . GLY A 1 682 ? -34.607 6.383 -57.413 1.00 69.89 746 GLY A C 1
ATOM 5493 O O . GLY A 1 682 ? -34.988 5.481 -58.157 1.00 69.89 746 GLY A O 1
ATOM 5494 N N . VAL A 1 683 ? -33.371 6.869 -57.452 1.00 72.36 747 VAL A N 1
ATOM 5495 C CA . VAL A 1 683 ? -32.380 6.342 -58.384 1.00 72.36 747 VAL A CA 1
ATOM 5496 C C . VAL A 1 683 ? -31.234 5.659 -57.656 1.00 72.36 747 VAL A C 1
ATOM 5497 O O . VAL A 1 683 ? -30.741 6.169 -56.657 1.00 72.36 747 VAL A O 1
ATOM 5501 N N . ASN A 1 684 ? -30.797 4.515 -58.167 1.00 127.72 748 ASN A N 1
ATOM 5502 C CA . ASN A 1 684 ? -29.679 3.815 -57.554 1.00 127.72 748 ASN A CA 1
ATOM 5503 C C . ASN A 1 684 ? -28.369 4.515 -57.858 1.00 127.72 748 ASN A C 1
ATOM 5504 O O . ASN A 1 684 ? -27.986 4.678 -59.018 1.00 127.72 748 ASN A O 1
ATOM 5509 N N . TYR A 1 685 ? -27.680 4.909 -56.794 1.00 61.51 749 TYR A N 1
ATOM 5510 C CA . TYR A 1 685 ? -26.427 5.644 -56.894 1.00 61.51 749 TYR A CA 1
ATOM 5511 C C . TYR A 1 685 ? -25.576 5.351 -55.663 1.00 61.51 749 TYR A C 1
ATOM 5512 O O . TYR A 1 685 ? -26.097 5.001 -54.605 1.00 61.51 749 TYR A O 1
ATOM 5521 N N . THR A 1 686 ? -24.265 5.512 -55.806 1.00 70.62 750 THR A N 1
ATOM 5522 C CA . THR A 1 686 ? -23.339 5.339 -54.695 1.00 70.62 750 THR A CA 1
ATOM 5523 C C . THR A 1 686 ? -22.413 6.556 -54.607 1.00 70.62 750 THR A C 1
ATOM 5524 O O . THR A 1 686 ? -21.983 7.083 -55.634 1.00 70.62 750 THR A O 1
ATOM 5528 N N . MET A 1 687 ? -22.121 7.008 -53.387 0.99 82.06 751 MET A N 1
ATOM 5529 C CA . MET A 1 687 ? -21.350 8.234 -53.180 0.99 82.06 751 MET A CA 1
ATOM 5530 C C . MET A 1 687 ? -20.166 8.001 -52.272 0.99 82.06 751 MET A C 1
ATOM 5531 O O . MET A 1 687 ? -20.213 7.161 -51.376 0.99 82.06 751 MET A O 1
ATOM 5536 N N . GLN A 1 688 ? -19.104 8.760 -52.508 1.00 66.70 752 GLN A N 1
ATOM 5537 C CA . GLN A 1 688 ? -17.970 8.806 -51.595 1.00 66.70 752 GLN A CA 1
ATOM 5538 C C . GLN A 1 688 ? -17.501 10.251 -51.442 1.00 66.70 752 GLN A C 1
ATOM 5539 O O . GLN A 1 688 ? -17.032 10.862 -52.399 1.00 66.70 752 GLN A O 1
ATOM 5545 N N . VAL A 1 689 ? -17.601 10.788 -50.233 1.00 32.67 753 VAL A N 1
ATOM 5546 C CA . VAL A 1 689 ? -17.242 12.175 -49.985 1.00 32.67 753 VAL A CA 1
ATOM 5547 C C . VAL A 1 689 ? -16.061 12.250 -49.031 1.00 32.67 753 VAL A C 1
ATOM 5548 O O . VAL A 1 689 ? -15.967 11.471 -48.086 1.00 32.67 753 VAL A O 1
ATOM 5552 N N . TYR A 1 690 ? -15.151 13.179 -49.290 1.00 59.06 754 TYR A N 1
ATOM 5553 C CA . TYR A 1 690 ? -13.954 13.303 -48.479 1.00 59.06 754 TYR A CA 1
ATOM 5554 C C . TYR A 1 690 ? -14.032 14.545 -47.624 1.00 59.06 754 TYR A C 1
ATOM 5555 O O . TYR A 1 690 ? -13.961 15.655 -48.140 1.00 59.06 754 TYR A O 1
ATOM 5564 N N . PRO A 1 691 ? -14.204 14.362 -46.307 1.00 44.56 755 PRO A N 1
ATOM 5565 C CA . PRO A 1 691 ? -14.353 15.517 -45.424 1.00 44.56 755 PRO A CA 1
ATOM 5566 C C . PRO A 1 691 ? -13.126 16.397 -45.467 1.00 44.56 755 PRO A C 1
ATOM 5567 O O . PRO A 1 691 ? -12.000 15.922 -45.339 1.00 44.56 755 PRO A O 1
ATOM 5571 N N . ASP A 1 692 ? -13.371 17.684 -45.665 1.00 50.06 756 ASP A N 1
ATOM 5572 C CA . ASP A 1 692 ? -12.325 18.696 -45.651 1.00 50.06 756 ASP A CA 1
ATOM 5573 C C . ASP A 1 692 ? -11.295 18.591 -46.773 1.00 50.06 756 ASP A C 1
ATOM 5574 O O . ASP A 1 692 ? -10.168 19.044 -46.618 1.00 50.06 756 ASP A O 1
ATOM 5579 N N . GLU A 1 693 ? -11.686 18.012 -47.904 1.00 65.59 757 GLU A N 1
ATOM 5580 C CA . GLU A 1 693 ? -10.808 17.988 -49.071 1.00 65.59 757 GLU A CA 1
ATOM 5581 C C . GLU A 1 693 ? -11.260 19.011 -50.095 1.00 65.59 757 GLU A C 1
ATOM 5582 O O . GLU A 1 693 ? -12.306 19.631 -49.948 1.00 65.59 757 GLU A O 1
ATOM 5588 N N . GLY A 1 694 ? -10.476 19.162 -51.152 1.00 61.58 758 GLY A N 1
ATOM 5589 C CA . GLY A 1 694 ? -10.760 20.160 -52.162 1.00 61.58 758 GLY A CA 1
ATOM 5590 C C . GLY A 1 694 ? -11.206 19.585 -53.484 1.00 61.58 758 GLY A C 1
ATOM 5591 O O . GLY A 1 694 ? -11.659 18.440 -53.569 1.00 61.58 758 GLY A O 1
ATOM 5592 N N . HIS A 1 695 ? -11.084 20.399 -54.524 1.00 57.97 759 HIS A N 1
ATOM 5593 C CA . HIS A 1 695 ? -11.359 19.949 -55.878 1.00 57.97 759 HIS A CA 1
ATOM 5594 C C . HIS A 1 695 ? -10.248 18.982 -56.253 1.00 57.97 759 HIS A C 1
ATOM 5595 O O . HIS A 1 695 ? -10.444 18.023 -57.001 1.00 57.97 759 HIS A O 1
ATOM 5602 N N . ASN A 1 696 ? -9.074 19.242 -55.702 1.00 57.28 760 ASN A N 1
ATOM 5603 C CA . ASN A 1 696 ? -7.954 18.338 -55.846 1.00 57.28 760 ASN A CA 1
ATOM 5604 C C . ASN A 1 696 ? -7.628 17.794 -54.475 1.00 57.28 760 ASN A C 1
ATOM 5605 O O . ASN A 1 696 ? -7.244 18.540 -53.574 1.00 57.28 760 ASN A O 1
ATOM 5610 N N . VAL A 1 697 ? -7.802 16.489 -54.320 1.00 47.92 761 VAL A N 1
ATOM 5611 C CA . VAL A 1 697 ? -7.643 15.849 -53.024 1.00 47.92 761 VAL A CA 1
ATOM 5612 C C . VAL A 1 697 ? -6.191 15.851 -52.580 1.00 47.92 761 VAL A C 1
ATOM 5613 O O . VAL A 1 697 ? -5.284 15.817 -53.407 1.00 47.92 761 VAL A O 1
ATOM 5617 N N . SER A 1 698 ? -5.971 15.845 -51.271 1.00 70.09 762 SER A N 1
ATOM 5618 C CA . SER A 1 698 ? -4.616 15.906 -50.754 1.00 70.09 762 SER A CA 1
ATOM 5619 C C . SER A 1 698 ? -3.925 14.597 -51.077 1.00 70.09 762 SER A C 1
ATOM 5620 O O . SER A 1 698 ? -4.530 13.682 -51.633 1.00 70.09 762 SER A O 1
ATOM 5623 N N . GLU A 1 699 ? -2.654 14.508 -50.719 0.85 103.80 763 GLU A N 1
ATOM 5624 C CA . GLU A 1 699 ? -1.882 13.312 -50.982 0.85 103.80 763 GLU A CA 1
ATOM 5625 C C . GLU A 1 699 ? -2.450 12.166 -50.169 0.85 103.80 763 GLU A C 1
ATOM 5626 O O . GLU A 1 699 ? -2.562 11.040 -50.651 0.85 103.80 763 GLU A O 1
ATOM 5632 N N . LYS A 1 700 ? -2.822 12.474 -48.932 1.00 109.88 764 LYS A N 1
ATOM 5633 C CA . LYS A 1 700 ? -3.316 11.468 -48.003 1.00 109.88 764 LYS A CA 1
ATOM 5634 C C . LYS A 1 700 ? -4.464 10.672 -48.609 1.00 109.88 764 LYS A C 1
ATOM 5635 O O . LYS A 1 700 ? -4.403 9.445 -48.727 1.00 109.88 764 LYS A O 1
ATOM 5641 N N . SER A 1 701 ? -5.499 11.390 -49.022 0.85 58.91 765 SER A N 1
ATOM 5642 C CA . SER A 1 701 ? -6.712 10.762 -49.493 0.85 58.91 765 SER A CA 1
ATOM 5643 C C . SER A 1 701 ? -6.507 10.209 -50.883 0.85 58.91 765 SER A C 1
ATOM 5644 O O . SER A 1 701 ? -6.597 9.004 -51.055 0.85 58.91 765 SER A O 1
ATOM 5647 N N . LYS A 1 702 ? -6.398 11.067 -51.897 0.92 48.56 766 LYS A N 1
ATOM 5648 C CA . LYS A 1 702 ? -5.719 10.688 -53.148 0.92 48.56 766 LYS A CA 1
ATOM 5649 C C . LYS A 1 702 ? -5.778 9.228 -53.540 0.92 48.56 766 LYS A C 1
ATOM 5650 O O . LYS A 1 702 ? -6.686 8.779 -54.230 0.92 48.56 766 LYS A O 1
ATOM 5656 N N . TYR A 1 703 ? -4.702 8.535 -53.175 1.00 58.23 767 TYR A N 1
ATOM 5657 C CA . TYR A 1 703 ? -4.587 7.105 -53.393 1.00 58.23 767 TYR A CA 1
ATOM 5658 C C . TYR A 1 703 ? -5.925 6.394 -53.116 1.00 58.23 767 TYR A C 1
ATOM 5659 O O . TYR A 1 703 ? -6.407 5.629 -53.959 1.00 58.23 767 TYR A O 1
ATOM 5668 N N . HIS A 1 704 ? -6.533 6.660 -51.960 1.00 69.27 768 HIS A N 1
ATOM 5669 C CA . HIS A 1 704 ? -7.823 6.070 -51.616 1.00 69.27 768 HIS A CA 1
ATOM 5670 C C . HIS A 1 704 ? -8.828 6.320 -52.735 1.00 69.27 768 HIS A C 1
ATOM 5671 O O . HIS A 1 704 ? -9.597 5.435 -53.093 1.00 69.27 768 HIS A O 1
ATOM 5678 N N . LEU A 1 705 ? -8.803 7.524 -53.299 1.00 37.38 769 LEU A N 1
ATOM 5679 C CA . LEU A 1 705 ? -9.706 7.891 -54.404 1.00 37.38 769 LEU A CA 1
ATOM 5680 C C . LEU A 1 705 ? -9.480 7.029 -55.652 1.00 37.38 769 LEU A C 1
ATOM 5681 O O . LEU A 1 705 ? -10.401 6.398 -56.176 1.00 37.38 769 LEU A O 1
ATOM 5686 N N . TYR A 1 706 ? -8.240 7.024 -56.123 1.00 62.47 770 TYR A N 1
ATOM 5687 C CA . TYR A 1 706 ? -7.849 6.213 -57.258 1.00 62.47 770 TYR A CA 1
ATOM 5688 C C . TYR A 1 706 ? -8.262 4.767 -57.065 1.00 62.47 770 TYR A C 1
ATOM 5689 O O . TYR A 1 706 ? -8.909 4.191 -57.922 1.00 62.47 770 TYR A O 1
ATOM 5698 N N . SER A 1 707 ? -7.895 4.190 -55.928 1.00 64.69 771 SER A N 1
ATOM 5699 C CA . SER A 1 707 ? -8.324 2.842 -55.585 1.00 64.69 771 SER A CA 1
ATOM 5700 C C . SER A 1 707 ? -9.818 2.696 -55.790 1.00 64.69 771 SER A C 1
ATOM 5701 O O . SER A 1 707 ? -10.278 1.722 -56.387 1.00 64.69 771 SER A O 1
ATOM 5704 N N . THR A 1 708 ? -10.574 3.663 -55.279 1.00 54.72 772 THR A N 1
ATOM 5705 C CA . THR A 1 708 ? -12.023 3.642 -55.403 1.00 54.72 772 THR A CA 1
ATOM 5706 C C . THR A 1 708 ? -12.420 3.547 -56.871 1.00 54.72 772 THR A C 1
ATOM 5707 O O . THR A 1 708 ? -13.043 2.574 -57.297 1.00 54.72 772 THR A O 1
ATOM 5711 N N . ILE A 1 709 ? -12.057 4.572 -57.636 1.00 63.78 773 ILE A N 1
ATOM 5712 C CA . ILE A 1 709 ? -12.359 4.619 -59.058 1.00 63.78 773 ILE A CA 1
ATOM 5713 C C . ILE A 1 709 ? -11.914 3.339 -59.765 1.00 63.78 773 ILE A C 1
ATOM 5714 O O . ILE A 1 709 ? -12.693 2.714 -60.488 1.00 63.78 773 ILE A O 1
ATOM 5719 N N . LEU A 1 710 ? -10.658 2.953 -59.553 1.00 51.62 774 LEU A N 1
ATOM 5720 C CA . LEU A 1 710 ? -10.124 1.734 -60.147 1.00 51.62 774 LEU A CA 1
ATOM 5721 C C . LEU A 1 710 ? -11.000 0.544 -59.819 1.00 51.62 774 LEU A C 1
ATOM 5722 O O . LEU A 1 710 ? -11.448 -0.148 -60.719 1.00 51.62 774 LEU A O 1
ATOM 5727 N N . LYS A 1 711 ? -11.271 0.309 -58.542 1.00 95.65 775 LYS A N 1
ATOM 5728 C CA . LYS A 1 711 ? -12.151 -0.797 -58.207 1.00 95.65 775 LYS A CA 1
ATOM 5729 C C . LYS A 1 711 ? -13.497 -0.658 -58.894 1.00 95.65 775 LYS A C 1
ATOM 5730 O O . LYS A 1 711 ? -13.971 -1.597 -59.527 1.00 95.65 775 LYS A O 1
ATOM 5736 N N . PHE A 1 712 ? -14.114 0.510 -58.759 1.00 64.47 776 PHE A N 1
ATOM 5737 C CA . PHE A 1 712 ? -15.419 0.752 -59.370 1.00 64.47 776 PHE A CA 1
ATOM 5738 C C . PHE A 1 712 ? -15.436 0.316 -60.828 1.00 64.47 776 PHE A C 1
ATOM 5739 O O . PHE A 1 712 ? -16.203 -0.566 -61.210 1.00 64.47 776 PHE A O 1
ATOM 5747 N N . PHE A 1 713 ? -14.599 0.941 -61.647 1.00 53.31 777 PHE A N 1
ATOM 5748 C CA . PHE A 1 713 ? -14.601 0.645 -63.072 1.00 53.31 777 PHE A CA 1
ATOM 5749 C C . PHE A 1 713 ? -14.299 -0.812 -63.371 1.00 53.31 777 PHE A C 1
ATOM 5750 O O . PHE A 1 713 ? -15.011 -1.450 -64.129 1.00 53.31 777 PHE A O 1
ATOM 5758 N N . SER A 1 714 ? -13.268 -1.351 -62.748 1.00 54.81 778 SER A N 1
ATOM 5759 C CA . SER A 1 714 ? -12.923 -2.742 -62.976 1.00 54.81 778 SER A CA 1
ATOM 5760 C C . SER A 1 714 ? -14.065 -3.702 -62.627 1.00 54.81 778 SER A C 1
ATOM 5761 O O . SER A 1 714 ? -14.340 -4.636 -63.380 1.00 54.81 778 SER A O 1
ATOM 5764 N N . ASP A 1 715 ? -14.721 -3.470 -61.490 1.00 98.51 779 ASP A N 1
ATOM 5765 C CA . ASP A 1 715 ? -15.741 -4.392 -60.971 1.00 98.51 779 ASP A CA 1
ATOM 5766 C C . ASP A 1 715 ? -17.060 -4.368 -61.740 1.00 98.51 779 ASP A C 1
ATOM 5767 O O . ASP A 1 715 ? -17.652 -5.412 -62.002 1.00 98.51 779 ASP A O 1
ATOM 5772 N N . CYS A 1 716 ? -17.525 -3.179 -62.092 1.00 181.07 780 CYS A N 1
ATOM 5773 C CA . CYS A 1 716 ? -18.804 -3.054 -62.771 1.00 181.07 780 CYS A CA 1
ATOM 5774 C C . CYS A 1 716 ? -18.726 -3.631 -64.178 1.00 181.07 780 CYS A C 1
ATOM 5775 O O . CYS A 1 716 ? -19.733 -4.026 -64.763 1.00 181.07 780 CYS A O 1
ATOM 5778 N N . LEU A 1 717 ? -17.511 -3.702 -64.702 1.00 122.78 781 LEU A N 1
ATOM 5779 C CA . LEU A 1 717 ? -17.273 -4.078 -66.093 1.00 122.78 781 LEU A CA 1
ATOM 5780 C C . LEU A 1 717 ? -17.143 -5.576 -66.294 1.00 122.78 781 LEU A C 1
ATOM 5781 O O . LEU A 1 717 ? -16.640 -6.020 -67.317 1.00 122.78 781 LEU A O 1
ATOM 5786 N N . LYS A 1 718 ? -17.501 -6.347 -65.275 1.00 177.51 782 LYS A N 1
ATOM 5787 C CA . LYS A 1 718 ? -17.282 -7.793 -65.316 1.00 177.51 782 LYS A CA 1
ATOM 5788 C C . LYS A 1 718 ? -18.482 -8.639 -65.793 1.00 177.51 782 LYS A C 1
ATOM 5789 O O . LYS A 1 718 ? -19.434 -8.861 -65.045 1.00 177.51 782 LYS A O 1
ATOM 5795 N N . SER B 1 1 ? -46.919 -18.447 -47.991 1.00 165.29 65 SER B N 1
ATOM 5796 C CA . SER B 1 1 ? -45.462 -18.408 -48.094 1.00 165.29 65 SER B CA 1
ATOM 5797 C C . SER B 1 1 ? -44.939 -17.207 -48.909 1.00 165.29 65 SER B C 1
ATOM 5798 O O . SER B 1 1 ? -43.743 -16.900 -48.855 1.00 165.29 65 SER B O 1
ATOM 5801 N N . GLU B 1 2 ? -45.821 -16.568 -49.690 1.00 111.20 66 GLU B N 1
ATOM 5802 C CA . GLU B 1 2 ? -45.522 -15.282 -50.364 1.00 111.20 66 GLU B CA 1
ATOM 5803 C C . GLU B 1 2 ? -46.079 -14.010 -49.656 1.00 111.20 66 GLU B C 1
ATOM 5804 O O . GLU B 1 2 ? -45.963 -12.889 -50.157 1.00 111.20 66 GLU B O 1
ATOM 5810 N N . THR B 1 3 ? -46.691 -14.242 -48.499 1.00 135.07 67 THR B N 1
ATOM 5811 C CA . THR B 1 3 ? -47.167 -13.296 -47.525 1.00 135.07 67 THR B CA 1
ATOM 5812 C C . THR B 1 3 ? -46.112 -13.219 -46.410 1.00 135.07 67 THR B C 1
ATOM 5813 O O . THR B 1 3 ? -46.249 -13.816 -45.334 1.00 135.07 67 THR B O 1
ATOM 5817 N N . ARG B 1 4 ? -45.148 -12.329 -46.626 1.00 118.73 68 ARG B N 1
ATOM 5818 C CA . ARG B 1 4 ? -44.052 -12.077 -45.695 1.00 118.73 68 ARG B CA 1
ATOM 5819 C C . ARG B 1 4 ? -43.704 -10.595 -45.796 1.00 118.73 68 ARG B C 1
ATOM 5820 O O . ARG B 1 4 ? -44.222 -9.889 -46.663 1.00 118.73 68 ARG B O 1
ATOM 5828 N N . LEU B 1 5 ? -42.804 -10.133 -44.936 1.00 71.25 69 LEU B N 1
ATOM 5829 C CA . LEU B 1 5 ? -42.644 -8.694 -44.707 1.00 71.25 69 LEU B CA 1
ATOM 5830 C C . LEU B 1 5 ? -41.590 -8.016 -45.586 1.00 71.25 69 LEU B C 1
ATOM 5831 O O . LEU B 1 5 ? -40.397 -8.321 -45.510 1.00 71.25 69 LEU B O 1
ATOM 5836 N N . SER B 1 6 ? -42.040 -7.078 -46.410 1.00 103.39 70 SER B N 1
ATOM 5837 C CA . SER B 1 6 ? -41.145 -6.359 -47.304 1.00 103.39 70 SER B CA 1
ATOM 5838 C C . SER B 1 6 ? -41.011 -4.912 -46.871 1.00 103.39 70 SER B C 1
ATOM 5839 O O . SER B 1 6 ? -41.933 -4.339 -46.308 1.00 103.39 70 SER B O 1
ATOM 5842 N N . LEU B 1 7 ? -39.862 -4.318 -47.154 1.00 54.94 71 LEU B N 1
ATOM 5843 C CA . LEU B 1 7 ? -39.548 -2.996 -46.634 1.00 54.94 71 LEU B CA 1
ATOM 5844 C C . LEU B 1 7 ? -40.669 -1.994 -46.831 1.00 54.94 71 LEU B C 1
ATOM 5845 O O . LEU B 1 7 ? -41.091 -1.334 -45.891 1.00 54.94 71 LEU B O 1
ATOM 5850 N N . GLU B 1 8 ? -41.156 -1.864 -48.052 1.00 120.17 72 GLU B N 1
ATOM 5851 C CA . GLU B 1 8 ? -42.091 -0.787 -48.310 1.00 120.17 72 GLU B CA 1
ATOM 5852 C C . GLU B 1 8 ? -43.408 -0.956 -47.572 1.00 120.17 72 GLU B C 1
ATOM 5853 O O . GLU B 1 8 ? -44.252 -0.064 -47.591 1.00 120.17 72 GLU B O 1
ATOM 5859 N N . ASP B 1 9 ? -43.583 -2.109 -46.935 1.00 91.07 73 ASP B N 1
ATOM 5860 C CA . ASP B 1 9 ? -44.734 -2.320 -46.064 1.00 91.07 73 ASP B CA 1
ATOM 5861 C C . ASP B 1 9 ? -44.625 -1.413 -44.856 1.00 91.07 73 ASP B C 1
ATOM 5862 O O . ASP B 1 9 ? -45.603 -0.795 -44.455 1.00 91.07 73 ASP B O 1
ATOM 5867 N N . LEU B 1 10 ? -43.431 -1.344 -44.271 1.00 49.66 74 LEU B N 1
ATOM 5868 C CA . LEU B 1 10 ? -43.216 -0.562 -43.053 1.00 49.66 74 LEU B CA 1
ATOM 5869 C C . LEU B 1 10 ? -43.594 0.897 -43.265 1.00 49.66 74 LEU B C 1
ATOM 5870 O O . LEU B 1 10 ? -43.853 1.634 -42.308 1.00 49.66 74 LEU B O 1
ATOM 5875 N N . PHE B 1 11 ? -43.591 1.320 -44.525 1.00 59.94 75 PHE B N 1
ATOM 5876 C CA . PHE B 1 11 ? -44.004 2.673 -44.860 1.00 59.94 75 PHE B CA 1
ATOM 5877 C C . PHE B 1 11 ? -45.478 2.733 -45.244 1.00 59.94 75 PHE B C 1
ATOM 5878 O O . PHE B 1 11 ? -46.061 3.813 -45.349 1.00 59.94 75 PHE B O 1
ATOM 5886 N N . ARG B 1 12 ? -46.083 1.563 -45.428 0.84 88.17 76 ARG B N 1
ATOM 5887 C CA . ARG B 1 12 ? -47.510 1.490 -45.715 0.84 88.17 76 ARG B CA 1
ATOM 5888 C C . ARG B 1 12 ? -48.272 2.037 -44.527 0.84 88.17 76 ARG B C 1
ATOM 5889 O O . ARG B 1 12 ? -47.883 1.821 -43.383 0.84 88.17 76 ARG B O 1
ATOM 5897 N N . LYS B 1 13 ? -49.357 2.748 -44.795 0.87 80.16 77 LYS B N 1
ATOM 5898 C CA . LYS B 1 13 ? -50.110 3.369 -43.720 0.87 80.16 77 LYS B CA 1
ATOM 5899 C C . LYS B 1 13 ? -50.977 2.374 -42.941 0.87 80.16 77 LYS B C 1
ATOM 5900 O O . LYS B 1 13 ? -51.589 2.727 -41.937 0.87 80.16 77 LYS B O 1
ATOM 5906 N N . ASP B 1 14 ? -51.011 1.128 -43.406 1.00 129.14 78 ASP B N 1
ATOM 5907 C CA . ASP B 1 14 ? -51.662 0.044 -42.673 1.00 129.14 78 ASP B CA 1
ATOM 5908 C C . ASP B 1 14 ? -50.958 -0.185 -41.336 1.00 129.14 78 ASP B C 1
ATOM 5909 O O . ASP B 1 14 ? -51.594 -0.308 -40.291 1.00 129.14 78 ASP B O 1
ATOM 5914 N N . PHE B 1 15 ? -49.632 -0.227 -41.399 1.00 70.06 79 PHE B N 1
ATOM 5915 C CA . PHE B 1 15 ? -48.731 -0.365 -40.252 1.00 70.06 79 PHE B CA 1
ATOM 5916 C C . PHE B 1 15 ? -48.619 1.009 -39.606 1.00 70.06 79 PHE B C 1
ATOM 5917 O O . PHE B 1 15 ? -49.540 1.819 -39.757 1.00 70.06 79 PHE B O 1
ATOM 5925 N N . VAL B 1 16 ? -47.556 1.282 -38.852 1.00 73.48 80 VAL B N 1
ATOM 5926 C CA . VAL B 1 16 ? -47.496 2.584 -38.187 1.00 73.48 80 VAL B CA 1
ATOM 5927 C C . VAL B 1 16 ? -48.520 2.699 -37.069 1.00 73.48 80 VAL B C 1
ATOM 5928 O O . VAL B 1 16 ? -49.645 3.136 -37.291 1.00 73.48 80 VAL B O 1
ATOM 5932 N N . LEU B 1 17 ? -48.139 2.237 -35.882 1.00 63.63 81 LEU B N 1
ATOM 5933 C CA . LEU B 1 17 ? -49.046 2.181 -34.739 1.00 63.63 81 LEU B CA 1
ATOM 5934 C C . LEU B 1 17 ? -49.871 3.453 -34.654 1.00 63.63 81 LEU B C 1
ATOM 5935 O O . LEU B 1 17 ? -49.345 4.560 -34.730 1.00 63.63 81 LEU B O 1
ATOM 5940 N N . HIS B 1 18 ? -51.176 3.287 -34.494 1.00 118.65 82 HIS B N 1
ATOM 5941 C CA . HIS B 1 18 ? -52.065 4.427 -34.412 1.00 118.65 82 HIS B CA 1
ATOM 5942 C C . HIS B 1 18 ? -52.203 4.807 -32.952 1.00 118.65 82 HIS B C 1
ATOM 5943 O O . HIS B 1 18 ? -52.794 4.082 -32.159 1.00 118.65 82 HIS B O 1
ATOM 5950 N N . ASP B 1 19 ? -51.648 5.957 -32.602 1.00 95.46 83 ASP B N 1
ATOM 5951 C CA . ASP B 1 19 ? -51.668 6.416 -31.231 1.00 95.46 83 ASP B CA 1
ATOM 5952 C C . ASP B 1 19 ? -52.894 7.276 -30.972 1.00 95.46 83 ASP B C 1
ATOM 5953 O O . ASP B 1 19 ? -53.140 8.240 -31.688 1.00 95.46 83 ASP B O 1
ATOM 5958 N N . PRO B 1 20 ? -53.668 6.923 -29.937 1.00 92.95 84 PRO B N 1
ATOM 5959 C CA . PRO B 1 20 ? -54.944 7.567 -29.610 1.00 92.95 84 PRO B CA 1
ATOM 5960 C C . PRO B 1 20 ? -54.758 9.002 -29.151 1.00 92.95 84 PRO B C 1
ATOM 5961 O O . PRO B 1 20 ? -55.726 9.758 -29.103 1.00 92.95 84 PRO B O 1
ATOM 5965 N N . GLU B 1 21 ? -53.532 9.364 -28.795 1.00 72.62 85 GLU B N 1
ATOM 5966 C CA . GLU B 1 21 ? -53.267 10.688 -28.253 1.00 72.62 85 GLU B CA 1
ATOM 5967 C C . GLU B 1 21 ? -54.312 11.026 -27.207 1.00 72.62 85 GLU B C 1
ATOM 5968 O O . GLU B 1 21 ? -54.841 12.133 -27.187 1.00 72.62 85 GLU B O 1
ATOM 5974 N N . ALA B 1 22 ? -54.618 10.053 -26.354 1.00 46.46 86 ALA B N 1
ATOM 5975 C CA . ALA B 1 22 ? -55.601 10.228 -25.289 1.00 46.46 86 ALA B CA 1
ATOM 5976 C C . ALA B 1 22 ? -55.160 11.295 -24.281 1.00 46.46 86 ALA B C 1
ATOM 5977 O O . ALA B 1 22 ? -53.982 11.422 -23.973 1.00 46.46 86 ALA B O 1
ATOM 5979 N N . ARG B 1 23 ? -56.106 12.078 -23.788 1.00 83.79 87 ARG B N 1
ATOM 5980 C CA . ARG B 1 23 ? -55.792 13.089 -22.790 1.00 83.79 87 ARG B CA 1
ATOM 5981 C C . ARG B 1 23 ? -57.000 13.345 -21.882 1.00 83.79 87 ARG B C 1
ATOM 5982 O O . ARG B 1 23 ? -58.140 13.308 -22.332 1.00 83.79 87 ARG B O 1
ATOM 5990 N N . TRP B 1 24 ? -56.754 13.567 -20.597 1.00 90.05 88 TRP B N 1
ATOM 5991 C CA . TRP B 1 24 ? -57.835 13.824 -19.653 1.00 90.05 88 TRP B CA 1
ATOM 5992 C C . TRP B 1 24 ? -58.264 15.280 -19.734 1.00 90.05 88 TRP B C 1
ATOM 5993 O O . TRP B 1 24 ? -57.484 16.127 -20.170 1.00 90.05 88 TRP B O 1
ATOM 6004 N N . ILE B 1 25 ? -59.507 15.569 -19.347 1.00 83.21 89 ILE B N 1
ATOM 6005 C CA . ILE B 1 25 ? -59.925 16.955 -19.107 1.00 83.21 89 ILE B CA 1
ATOM 6006 C C . ILE B 1 25 ? -60.638 17.134 -17.756 1.00 83.21 89 ILE B C 1
ATOM 6007 O O . ILE B 1 25 ? -60.090 17.730 -16.829 1.00 83.21 89 ILE B O 1
ATOM 6012 N N . ASN B 1 26 ? -61.861 16.620 -17.654 1.00 72.88 90 ASN B N 1
ATOM 6013 C CA . ASN B 1 26 ? -62.585 16.568 -16.383 1.00 72.88 90 ASN B CA 1
ATOM 6014 C C . ASN B 1 26 ? -62.227 15.227 -15.763 1.00 72.88 90 ASN B C 1
ATOM 6015 O O . ASN B 1 26 ? -61.307 14.561 -16.227 1.00 72.88 90 ASN B O 1
ATOM 6020 N N . ASP B 1 27 ? -62.937 14.825 -14.718 1.00 90.78 91 ASP B N 1
ATOM 6021 C CA . ASP B 1 27 ? -62.839 13.445 -14.259 1.00 90.78 91 ASP B CA 1
ATOM 6022 C C . ASP B 1 27 ? -63.871 12.628 -15.015 1.00 90.78 91 ASP B C 1
ATOM 6023 O O . ASP B 1 27 ? -64.057 11.439 -14.763 1.00 90.78 91 ASP B O 1
ATOM 6028 N N . THR B 1 28 ? -64.540 13.299 -15.944 1.00 93.58 92 THR B N 1
ATOM 6029 C CA . THR B 1 28 ? -65.544 12.686 -16.799 1.00 93.58 92 THR B CA 1
ATOM 6030 C C . THR B 1 28 ? -65.048 12.605 -18.235 1.00 93.58 92 THR B C 1
ATOM 6031 O O . THR B 1 28 ? -64.937 11.521 -18.801 1.00 93.58 92 THR B O 1
ATOM 6035 N N . ASP B 1 29 ? -64.767 13.761 -18.826 1.00 83.09 93 ASP B N 1
ATOM 6036 C CA . ASP B 1 29 ? -64.449 13.826 -20.249 1.00 83.09 93 ASP B CA 1
ATOM 6037 C C . ASP B 1 29 ? -62.978 13.563 -20.582 1.00 83.09 93 ASP B C 1
ATOM 6038 O O . ASP B 1 29 ? -62.085 14.314 -20.181 1.00 83.09 93 ASP B O 1
ATOM 6043 N N . VAL B 1 30 ? -62.748 12.494 -21.336 1.00 74.86 94 VAL B N 1
ATOM 6044 C CA . VAL B 1 30 ? -61.438 12.222 -21.908 1.00 74.86 94 VAL B CA 1
ATOM 6045 C C . VAL B 1 30 ? -61.462 12.623 -23.378 1.00 74.86 94 VAL B C 1
ATOM 6046 O O . VAL B 1 30 ? -62.423 12.342 -24.095 1.00 74.86 94 VAL B O 1
ATOM 6050 N N . VAL B 1 31 ? -60.405 13.302 -23.808 1.00 55.63 95 VAL B N 1
ATOM 6051 C CA . VAL B 1 31 ? -60.341 13.925 -25.130 1.00 55.63 95 VAL B CA 1
ATOM 6052 C C . VAL B 1 31 ? -59.665 13.102 -26.228 1.00 55.63 95 VAL B C 1
ATOM 6053 O O . VAL B 1 31 ? -59.371 13.637 -27.294 1.00 55.63 95 VAL B O 1
ATOM 6057 N N . TYR B 1 32 ? -59.416 11.818 -25.977 1.00 85.84 96 TYR B N 1
ATOM 6058 C CA . TYR B 1 32 ? -58.635 11.001 -26.909 1.00 85.84 96 TYR B CA 1
ATOM 6059 C C . TYR B 1 32 ? -59.097 11.262 -28.324 1.00 85.84 96 TYR B C 1
ATOM 6060 O O . TYR B 1 32 ? -60.289 11.287 -28.618 1.00 85.84 96 TYR B O 1
ATOM 6069 N N . LYS B 1 33 ? -58.133 11.472 -29.202 1.00 81.07 97 LYS B N 1
ATOM 6070 C CA . LYS B 1 33 ? -58.424 11.776 -30.588 1.00 81.07 97 LYS B CA 1
ATOM 6071 C C . LYS B 1 33 ? -58.143 10.570 -31.454 1.00 81.07 97 LYS B C 1
ATOM 6072 O O . LYS B 1 33 ? -57.884 9.470 -30.962 1.00 81.07 97 LYS B O 1
ATOM 6074 N N . SER B 1 34 ? -58.237 10.783 -32.755 1.00 123.80 98 SER B N 1
ATOM 6075 C CA . SER B 1 34 ? -57.564 9.908 -33.679 1.00 123.80 98 SER B CA 1
ATOM 6076 C C . SER B 1 34 ? -58.006 8.453 -33.553 1.00 123.80 98 SER B C 1
ATOM 6077 O O . SER B 1 34 ? -57.298 7.623 -32.976 1.00 123.80 98 SER B O 1
ATOM 6080 N N . GLU B 1 35 ? -59.206 8.162 -34.037 1.00 87.71 99 GLU B N 1
ATOM 6081 C CA . GLU B 1 35 ? -59.537 6.797 -34.414 1.00 87.71 99 GLU B CA 1
ATOM 6082 C C . GLU B 1 35 ? -59.405 6.714 -35.939 1.00 87.71 99 GLU B C 1
ATOM 6083 O O . GLU B 1 35 ? -58.568 5.991 -36.481 1.00 87.71 99 GLU B O 1
ATOM 6089 N N . ASN B 1 36 ? -60.242 7.481 -36.621 1.00 105.12 100 ASN B N 1
ATOM 6090 C CA . ASN B 1 36 ? -60.152 7.665 -38.059 1.00 105.12 100 ASN B CA 1
ATOM 6091 C C . ASN B 1 36 ? -59.338 8.908 -38.367 1.00 105.12 100 ASN B C 1
ATOM 6092 O O . ASN B 1 36 ? -59.218 9.317 -39.519 1.00 105.12 100 ASN B O 1
ATOM 6097 N N . GLY B 1 37 ? -58.795 9.522 -37.322 1.00 79.21 101 GLY B N 1
ATOM 6098 C CA . GLY B 1 37 ? -58.155 10.819 -37.446 1.00 79.21 101 GLY B CA 1
ATOM 6099 C C . GLY B 1 37 ? -59.052 11.909 -36.894 1.00 79.21 101 GLY B C 1
ATOM 6100 O O . GLY B 1 37 ? -58.778 13.091 -37.049 1.00 79.21 101 GLY B O 1
ATOM 6101 N N . HIS B 1 38 ? -60.137 11.497 -36.248 1.00 65.24 102 HIS B N 1
ATOM 6102 C CA . HIS B 1 38 ? -61.091 12.414 -35.641 1.00 65.24 102 HIS B CA 1
ATOM 6103 C C . HIS B 1 38 ? -60.743 12.691 -34.194 1.00 65.24 102 HIS B C 1
ATOM 6104 O O . HIS B 1 38 ? -60.483 11.766 -33.425 1.00 65.24 102 HIS B O 1
ATOM 6111 N N . VAL B 1 39 ? -60.768 13.961 -33.814 1.00 50.32 103 VAL B N 1
ATOM 6112 C CA . VAL B 1 39 ? -60.643 14.325 -32.410 1.00 50.32 103 VAL B CA 1
ATOM 6113 C C . VAL B 1 39 ? -61.992 14.128 -31.730 1.00 50.32 103 VAL B C 1
ATOM 6114 O O . VAL B 1 39 ? -63.016 14.563 -32.249 1.00 50.32 103 VAL B O 1
ATOM 6118 N N . ILE B 1 40 ? -61.999 13.476 -30.571 1.00 40.17 104 ILE B N 1
ATOM 6119 C CA . ILE B 1 40 ? -63.260 13.095 -29.944 1.00 40.17 104 ILE B CA 1
ATOM 6120 C C . ILE B 1 40 ? -63.298 13.353 -28.449 1.00 40.17 104 ILE B C 1
ATOM 6121 O O . ILE B 1 40 ? -62.328 13.108 -27.750 1.00 40.17 104 ILE B O 1
ATOM 6126 N N . LYS B 1 41 ? -64.428 13.864 -27.973 1.00 56.05 105 LYS B N 1
ATOM 6127 C CA . LYS B 1 41 ? -64.692 13.971 -26.548 1.00 56.05 105 LYS B CA 1
ATOM 6128 C C . LYS B 1 41 ? -65.447 12.727 -26.119 1.00 56.05 105 LYS B C 1
ATOM 6129 O O . LYS B 1 41 ? -66.364 12.278 -26.798 1.00 56.05 105 LYS B O 1
ATOM 6135 N N . LEU B 1 42 ? -65.058 12.154 -24.996 1.00 61.89 106 LEU B N 1
ATOM 6136 C CA . LEU B 1 42 ? -65.809 11.032 -24.468 1.00 61.89 106 LEU B CA 1
ATOM 6137 C C . LEU B 1 42 ? -66.185 11.252 -23.004 1.00 61.89 106 LEU B C 1
ATOM 6138 O O . LEU B 1 42 ? -65.332 11.547 -22.167 1.00 61.89 106 LEU B O 1
ATOM 6143 N N . ASN B 1 43 ? -67.471 11.119 -22.705 1.00 79.91 107 ASN B N 1
ATOM 6144 C CA . ASN B 1 43 ? -67.940 11.224 -21.340 1.00 79.91 107 ASN B CA 1
ATOM 6145 C C . ASN B 1 43 ? -67.984 9.813 -20.791 1.00 79.91 107 ASN B C 1
ATOM 6146 O O . ASN B 1 43 ? -68.827 9.021 -21.190 1.00 79.91 107 ASN B O 1
ATOM 6151 N N . ILE B 1 44 ? -67.080 9.497 -19.870 1.00 82.16 108 ILE B N 1
ATOM 6152 C CA . ILE B 1 44 ? -66.949 8.129 -19.368 1.00 82.16 108 ILE B CA 1
ATOM 6153 C C . ILE B 1 44 ? -68.123 7.728 -18.484 1.00 82.16 108 ILE B C 1
ATOM 6154 O O . ILE B 1 44 ? -68.236 6.569 -18.080 1.00 82.16 108 ILE B O 1
ATOM 6159 N N . GLU B 1 45 ? -68.983 8.696 -18.179 1.00 121.90 109 GLU B N 1
ATOM 6160 C CA . GLU B 1 45 ? -70.217 8.432 -17.457 1.00 121.90 109 GLU B CA 1
ATOM 6161 C C . GLU B 1 45 ? -71.265 7.902 -18.421 1.00 121.90 109 GLU B C 1
ATOM 6162 O O . GLU B 1 45 ? -71.698 6.754 -18.321 1.00 121.90 109 GLU B O 1
ATOM 6168 N N . THR B 1 46 ? -71.653 8.752 -19.366 1.00 87.49 110 THR B N 1
ATOM 6169 C CA . THR B 1 46 ? -72.746 8.457 -20.286 1.00 87.49 110 THR B CA 1
ATOM 6170 C C . THR B 1 46 ? -72.336 7.665 -21.534 1.00 87.49 110 THR B C 1
ATOM 6171 O O . THR B 1 46 ? -73.194 7.175 -22.269 1.00 87.49 110 THR B O 1
ATOM 6175 N N . ASN B 1 47 ? -71.033 7.540 -21.764 1.00 80.45 111 ASN B N 1
ATOM 6176 C CA . ASN B 1 47 ? -70.503 6.996 -23.022 1.00 80.45 111 ASN B CA 1
ATOM 6177 C C . ASN B 1 47 ? -70.629 8.000 -24.176 1.00 80.45 111 ASN B C 1
ATOM 6178 O O . ASN B 1 47 ? -70.141 7.761 -25.283 1.00 80.45 111 ASN B O 1
ATOM 6183 N N . ALA B 1 48 ? -71.273 9.131 -23.890 1.00 103.25 112 ALA B N 1
ATOM 6184 C CA . ALA B 1 48 ? -71.530 10.170 -24.883 1.00 103.25 112 ALA B CA 1
ATOM 6185 C C . ALA B 1 48 ? -70.249 10.596 -25.576 1.00 103.25 112 ALA B C 1
ATOM 6186 O O . ALA B 1 48 ? -69.258 10.906 -24.917 1.00 103.25 112 ALA B O 1
ATOM 6188 N N . THR B 1 49 ? -70.269 10.613 -26.906 1.00 74.57 113 THR B N 1
ATOM 6189 C CA . THR B 1 49 ? -69.114 11.085 -27.665 1.00 74.57 113 THR B CA 1
ATOM 6190 C C . THR B 1 49 ? -69.455 12.254 -28.589 1.00 74.57 113 THR B C 1
ATOM 6191 O O . THR B 1 49 ? -70.449 12.238 -29.313 1.00 74.57 113 THR B O 1
ATOM 6195 N N . THR B 1 50 ? -68.608 13.269 -28.551 1.00 80.13 114 THR B N 1
ATOM 6196 C CA . THR B 1 50 ? -68.754 14.428 -29.403 1.00 80.13 114 THR B CA 1
ATOM 6197 C C . THR B 1 50 ? -67.598 14.422 -30.386 1.00 80.13 114 THR B C 1
ATOM 6198 O O . THR B 1 50 ? -66.492 14.019 -30.042 1.00 80.13 114 THR B O 1
ATOM 6202 N N . LEU B 1 51 ? -67.840 14.871 -31.608 1.00 73.83 115 LEU B N 1
ATOM 6203 C CA . LEU B 1 51 ? -66.743 15.038 -32.548 1.00 73.83 115 LEU B CA 1
ATOM 6204 C C . LEU B 1 51 ? -66.241 16.473 -32.437 1.00 73.83 115 LEU B C 1
ATOM 6205 O O . LEU B 1 51 ? -66.912 17.405 -32.857 1.00 73.83 115 LEU B O 1
ATOM 6210 N N . LEU B 1 52 ? -65.053 16.642 -31.871 1.00 65.40 116 LEU B N 1
ATOM 6211 C CA . LEU B 1 52 ? -64.467 17.964 -31.721 1.00 65.40 116 LEU B CA 1
ATOM 6212 C C . LEU B 1 52 ? -63.885 18.436 -33.049 1.00 65.40 116 LEU B C 1
ATOM 6213 O O . LEU B 1 52 ? -64.314 19.449 -33.607 1.00 65.40 116 LEU B O 1
ATOM 6218 N N . LEU B 1 53 ? -62.908 17.694 -33.551 1.00 66.97 117 LEU B N 1
ATOM 6219 C CA . LEU B 1 53 ? -62.346 17.964 -34.860 1.00 66.97 117 LEU B CA 1
ATOM 6220 C C . LEU B 1 53 ? -62.632 16.757 -35.749 1.00 66.97 117 LEU B C 1
ATOM 6221 O O . LEU B 1 53 ? -62.954 15.679 -35.271 1.00 66.97 117 LEU B O 1
ATOM 6226 N N . GLU B 1 54 ? -62.552 16.960 -37.051 1.00 68.35 118 GLU B N 1
ATOM 6227 C CA . GLU B 1 54 ? -62.968 15.973 -38.046 1.00 68.35 118 GLU B CA 1
ATOM 6228 C C . GLU B 1 54 ? -61.800 15.752 -39.008 1.00 68.35 118 GLU B C 1
ATOM 6229 O O . GLU B 1 54 ? -60.665 16.121 -38.661 1.00 68.35 118 GLU B O 1
ATOM 6235 N N . ASN B 1 55 ? -62.016 15.130 -40.173 1.00 64.43 119 ASN B N 1
ATOM 6236 C CA . ASN B 1 55 ? -60.872 14.957 -41.036 1.00 64.43 119 ASN B CA 1
ATOM 6237 C C . ASN B 1 55 ? -60.761 16.290 -41.802 1.00 64.43 119 ASN B C 1
ATOM 6238 O O . ASN B 1 55 ? -60.941 16.403 -43.014 1.00 64.43 119 ASN B O 1
ATOM 6243 N N . THR B 1 56 ? -60.129 17.194 -41.071 1.00 53.13 120 THR B N 1
ATOM 6244 C CA . THR B 1 56 ? -59.913 18.619 -41.330 1.00 53.13 120 THR B CA 1
ATOM 6245 C C . THR B 1 56 ? -58.424 18.765 -41.133 1.00 53.13 120 THR B C 1
ATOM 6246 O O . THR B 1 56 ? -57.826 19.599 -41.786 1.00 53.13 120 THR B O 1
ATOM 6250 N N . THR B 1 57 ? -57.819 18.054 -40.165 1.00 102.63 121 THR B N 1
ATOM 6251 C CA . THR B 1 57 ? -56.419 18.357 -39.903 1.00 102.63 121 THR B CA 1
ATOM 6252 C C . THR B 1 57 ? -55.807 17.640 -41.067 1.00 102.63 121 THR B C 1
ATOM 6253 O O . THR B 1 57 ? -55.174 16.599 -40.939 1.00 102.63 121 THR B O 1
ATOM 6257 N N . PHE B 1 58 ? -55.978 18.271 -42.216 0.82 89.08 122 PHE B N 1
ATOM 6258 C CA . PHE B 1 58 ? -55.431 17.869 -43.480 0.82 89.08 122 PHE B CA 1
ATOM 6259 C C . PHE B 1 58 ? -55.482 19.160 -44.261 0.82 89.08 122 PHE B C 1
ATOM 6260 O O . PHE B 1 58 ? -54.489 19.727 -44.710 0.82 89.08 122 PHE B O 1
ATOM 6268 N N . VAL B 1 59 ? -56.739 19.583 -44.394 1.00 72.32 123 VAL B N 1
ATOM 6269 C CA . VAL B 1 59 ? -57.185 20.779 -45.091 1.00 72.32 123 VAL B CA 1
ATOM 6270 C C . VAL B 1 59 ? -56.329 21.989 -44.771 1.00 72.32 123 VAL B C 1
ATOM 6271 O O . VAL B 1 59 ? -55.944 22.713 -45.687 1.00 72.32 123 VAL B O 1
ATOM 6275 N N . THR B 1 60 ? -56.005 22.211 -43.493 1.00 53.38 124 THR B N 1
ATOM 6276 C CA . THR B 1 60 ? -55.112 23.319 -43.177 1.00 53.38 124 THR B CA 1
ATOM 6277 C C . THR B 1 60 ? -53.710 22.704 -43.229 1.00 53.38 124 THR B C 1
ATOM 6278 O O . THR B 1 60 ? -53.242 22.059 -42.290 1.00 53.38 124 THR B O 1
ATOM 6282 N N . PHE B 1 61 ? -53.066 22.897 -44.374 1.00 133.68 125 PHE B N 1
ATOM 6283 C CA . PHE B 1 61 ? -51.671 22.537 -44.574 1.00 133.68 125 PHE B CA 1
ATOM 6284 C C . PHE B 1 61 ? -51.251 21.368 -43.720 1.00 133.68 125 PHE B C 1
ATOM 6285 O O . PHE B 1 61 ? -50.418 21.541 -42.837 1.00 133.68 125 PHE B O 1
ATOM 6293 N N . LYS B 1 62 ? -51.827 20.197 -43.937 1.00 120.48 126 LYS B N 1
ATOM 6294 C CA . LYS B 1 62 ? -51.304 19.023 -43.263 1.00 120.48 126 LYS B CA 1
ATOM 6295 C C . LYS B 1 62 ? -50.919 19.400 -41.836 1.00 120.48 126 LYS B C 1
ATOM 6296 O O . LYS B 1 62 ? -49.734 19.464 -41.507 1.00 120.48 126 LYS B O 1
ATOM 6302 N N . ALA B 1 63 ? -51.897 19.707 -40.994 1.00 51.12 127 ALA B N 1
ATOM 6303 C CA . ALA B 1 63 ? -51.558 19.989 -39.606 1.00 51.12 127 ALA B CA 1
ATOM 6304 C C . ALA B 1 63 ? -51.131 18.686 -38.932 1.00 51.12 127 ALA B C 1
ATOM 6305 O O . ALA B 1 63 ? -51.890 17.719 -38.877 1.00 51.12 127 ALA B O 1
ATOM 6307 N N . SER B 1 64 ? -49.904 18.670 -38.420 1.00 71.83 128 SER B N 1
ATOM 6308 C CA . SER B 1 64 ? -49.310 17.457 -37.872 1.00 71.83 128 SER B CA 1
ATOM 6309 C C . SER B 1 64 ? -49.509 17.324 -36.369 1.00 71.83 128 SER B C 1
ATOM 6310 O O . SER B 1 64 ? -49.262 16.266 -35.798 1.00 71.83 128 SER B O 1
ATOM 6313 N N . ARG B 1 65 ? -49.973 18.394 -35.738 1.00 71.37 129 ARG B N 1
ATOM 6314 C CA . ARG B 1 65 ? -50.016 18.453 -34.289 1.00 71.37 129 ARG B CA 1
ATOM 6315 C C . ARG B 1 65 ? -51.299 19.133 -33.832 1.00 71.37 129 ARG B C 1
ATOM 6316 O O . ARG B 1 65 ? -51.649 20.198 -34.335 1.00 71.37 129 ARG B O 1
ATOM 6324 N N . HIS B 1 66 ? -51.989 18.521 -32.871 1.00 62.20 130 HIS B N 1
ATOM 6325 C CA . HIS B 1 66 ? -53.272 19.032 -32.383 1.00 62.20 130 HIS B CA 1
ATOM 6326 C C . HIS B 1 66 ? -53.339 19.081 -30.862 1.00 62.20 130 HIS B C 1
ATOM 6327 O O . HIS B 1 66 ? -52.821 18.194 -30.193 1.00 62.20 130 HIS B O 1
ATOM 6334 N N . SER B 1 67 ? -53.975 20.114 -30.315 1.00 51.07 131 SER B N 1
ATOM 6335 C CA . SER B 1 67 ? -54.234 20.170 -28.878 1.00 51.07 131 SER B CA 1
ATOM 6336 C C . SER B 1 67 ? -55.557 20.852 -28.583 1.00 51.07 131 SER B C 1
ATOM 6337 O O . SER B 1 67 ? -55.828 21.927 -29.108 1.00 51.07 131 SER B O 1
ATOM 6340 N N . VAL B 1 68 ? -56.362 20.250 -27.712 1.00 62.87 132 VAL B N 1
ATOM 6341 C CA . VAL B 1 68 ? -57.663 20.823 -27.355 1.00 62.87 132 VAL B CA 1
ATOM 6342 C C . VAL B 1 68 ? -57.623 21.674 -26.088 1.00 62.87 132 VAL B C 1
ATOM 6343 O O . VAL B 1 68 ? -57.095 21.257 -25.061 1.00 62.87 132 VAL B O 1
ATOM 6347 N N . SER B 1 69 ? -58.198 22.867 -26.166 1.00 67.41 133 SER B N 1
ATOM 6348 C CA . SER B 1 69 ? -58.210 23.784 -25.036 1.00 67.41 133 SER B CA 1
ATOM 6349 C C . SER B 1 69 ? -58.892 23.152 -23.841 1.00 67.41 133 SER B C 1
ATOM 6350 O O . SER B 1 69 ? -59.709 22.247 -23.988 1.00 67.41 133 SER B O 1
ATOM 6353 N N . PRO B 1 70 ? -58.557 23.638 -22.648 1.00 51.37 134 PRO B N 1
ATOM 6354 C CA . PRO B 1 70 ? -59.073 23.135 -21.374 1.00 51.37 134 PRO B CA 1
ATOM 6355 C C . PRO B 1 70 ? -60.589 23.218 -21.334 1.00 51.37 134 PRO B C 1
ATOM 6356 O O . PRO B 1 70 ? -61.270 22.270 -20.927 1.00 51.37 134 PRO B O 1
ATOM 6360 N N . ASP B 1 71 ? -61.111 24.350 -21.791 1.00 90.10 135 ASP B N 1
ATOM 6361 C CA . ASP B 1 71 ? -62.543 24.608 -21.739 1.00 90.10 135 ASP B CA 1
ATOM 6362 C C . ASP B 1 71 ? -63.238 23.942 -22.922 1.00 90.10 135 ASP B C 1
ATOM 6363 O O . ASP B 1 71 ? -64.434 24.126 -23.137 1.00 90.10 135 ASP B O 1
ATOM 6368 N N . LEU B 1 72 ? -62.463 23.196 -23.703 1.00 65.45 136 LEU B N 1
ATOM 6369 C CA . LEU B 1 72 ? -62.996 22.382 -24.792 1.00 65.45 136 LEU B CA 1
ATOM 6370 C C . LEU B 1 72 ? -63.741 23.190 -25.854 1.00 65.45 136 LEU B C 1
ATOM 6371 O O . LEU B 1 72 ? -64.556 22.641 -26.593 1.00 65.45 136 LEU B O 1
ATOM 6376 N N . LYS B 1 73 ? -63.474 24.490 -25.929 1.00 72.14 137 LYS B N 1
ATOM 6377 C CA . LYS B 1 73 ? -64.111 25.312 -26.944 1.00 72.14 137 LYS B CA 1
ATOM 6378 C C . LYS B 1 73 ? -63.234 25.617 -28.150 1.00 72.14 137 LYS B C 1
ATOM 6379 O O . LYS B 1 73 ? -63.690 26.229 -29.111 1.00 72.14 137 LYS B O 1
ATOM 6385 N N . TYR B 1 74 ? -61.984 25.181 -28.113 1.00 66.67 138 TYR B N 1
ATOM 6386 C CA . TYR B 1 74 ? -61.073 25.459 -29.218 1.00 66.67 138 TYR B CA 1
ATOM 6387 C C . TYR B 1 74 ? -60.042 24.364 -29.415 1.00 66.67 138 TYR B C 1
ATOM 6388 O O . TYR B 1 74 ? -59.772 23.579 -28.512 1.00 66.67 138 TYR B O 1
ATOM 6397 N N . VAL B 1 75 ? -59.463 24.331 -30.610 1.00 49.20 139 VAL B N 1
ATOM 6398 C CA . VAL B 1 75 ? -58.377 23.416 -30.930 1.00 49.20 139 VAL B CA 1
ATOM 6399 C C . VAL B 1 75 ? -57.185 24.197 -31.474 1.00 49.20 139 VAL B C 1
ATOM 6400 O O . VAL B 1 75 ? -57.358 25.191 -32.184 1.00 49.20 139 VAL B O 1
ATOM 6404 N N . LEU B 1 76 ? -55.976 23.754 -31.132 1.00 69.20 140 LEU B N 1
ATOM 6405 C CA . LEU B 1 76 ? -54.759 24.398 -31.609 1.00 69.20 140 LEU B CA 1
ATOM 6406 C C . LEU B 1 76 ? -54.019 23.477 -32.582 1.00 69.20 140 LEU B C 1
ATOM 6407 O O . LEU B 1 76 ? -53.567 22.398 -32.216 1.00 69.20 140 LEU B O 1
ATOM 6412 N N . LEU B 1 77 ? -53.922 23.902 -33.833 1.00 41.03 141 LEU B N 1
ATOM 6413 C CA . LEU B 1 77 ? -53.255 23.112 -34.859 1.00 41.03 141 LEU B CA 1
ATOM 6414 C C . LEU B 1 77 ? -51.831 23.610 -35.104 1.00 41.03 141 LEU B C 1
ATOM 6415 O O . LEU B 1 77 ? -51.588 24.816 -35.190 1.00 41.03 141 LEU B O 1
ATOM 6420 N N . ALA B 1 78 ? -50.888 22.686 -35.235 1.00 62.71 142 ALA B N 1
ATOM 6421 C CA . ALA B 1 78 ? -49.546 23.055 -35.676 1.00 62.71 142 ALA B CA 1
ATOM 6422 C C . ALA B 1 78 ? -49.305 22.476 -37.054 1.00 62.71 142 ALA B C 1
ATOM 6423 O O . ALA B 1 78 ? -49.500 21.285 -37.264 1.00 62.71 142 ALA B O 1
ATOM 6425 N N . TYR B 1 79 ? -48.895 23.317 -37.995 1.00 59.48 143 TYR B N 1
ATOM 6426 C CA . TYR B 1 79 ? -48.625 22.868 -39.356 1.00 59.48 143 TYR B CA 1
ATOM 6427 C C . TYR B 1 79 ? -47.299 23.464 -39.807 1.00 59.48 143 TYR B C 1
ATOM 6428 O O . TYR B 1 79 ? -46.772 24.360 -39.147 1.00 59.48 143 TYR B O 1
ATOM 6437 N N . ASP B 1 80 ? -46.757 22.976 -40.919 1.00 47.02 144 ASP B N 1
ATOM 6438 C CA . ASP B 1 80 ? -45.458 23.449 -41.392 1.00 47.02 144 ASP B CA 1
ATOM 6439 C C . ASP B 1 80 ? -44.365 23.035 -40.437 1.00 47.02 144 ASP B C 1
ATOM 6440 O O . ASP B 1 80 ? -43.335 23.692 -40.357 1.00 47.02 144 ASP B O 1
ATOM 6445 N N . VAL B 1 81 ? -44.596 21.945 -39.715 1.00 55.75 145 VAL B N 1
ATOM 6446 C CA . VAL B 1 81 ? -43.699 21.522 -38.648 1.00 55.75 145 VAL B CA 1
ATOM 6447 C C . VAL B 1 81 ? -42.276 21.296 -39.133 1.00 55.75 145 VAL B C 1
ATOM 6448 O O . VAL B 1 81 ? -42.037 20.481 -40.022 1.00 55.75 145 VAL B O 1
ATOM 6452 N N . LYS B 1 82 ? -41.329 21.998 -38.517 1.00 79.10 146 LYS B N 1
ATOM 6453 C CA . LYS B 1 82 ? -39.918 21.832 -38.835 1.00 79.10 146 LYS B CA 1
ATOM 6454 C C . LYS B 1 82 ? -39.182 21.276 -37.624 1.00 79.10 146 LYS B C 1
ATOM 6455 O O . LYS B 1 82 ? -39.264 21.820 -36.526 1.00 79.10 146 LYS B O 1
ATOM 6461 N N . GLN B 1 83 ? -38.458 20.187 -37.831 1.00 81.32 147 GLN B N 1
ATOM 6462 C CA . GLN B 1 83 ? -37.679 19.580 -36.770 1.00 81.32 147 GLN B CA 1
ATOM 6463 C C . GLN B 1 83 ? -36.623 20.563 -36.314 1.00 81.32 147 GLN B C 1
ATOM 6464 O O . GLN B 1 83 ? -36.246 21.470 -37.048 1.00 81.32 147 GLN B O 1
ATOM 6470 N N . ILE B 1 84 ? -36.159 20.405 -35.087 1.00 46.87 148 ILE B N 1
ATOM 6471 C CA . ILE B 1 84 ? -35.036 21.205 -34.626 1.00 46.87 148 ILE B CA 1
ATOM 6472 C C . ILE B 1 84 ? -33.956 20.358 -33.971 1.00 46.87 148 ILE B C 1
ATOM 6473 O O . ILE B 1 84 ? -32.839 20.284 -34.474 1.00 46.87 148 ILE B O 1
ATOM 6478 N N . PHE B 1 85 ? -34.271 19.725 -32.847 1.00 62.96 149 PHE B N 1
ATOM 6479 C CA . PHE B 1 85 ? -33.313 18.806 -32.249 1.00 62.96 149 PHE B CA 1
ATOM 6480 C C . PHE B 1 85 ? -33.900 17.421 -32.128 1.00 62.96 149 PHE B C 1
ATOM 6481 O O . PHE B 1 85 ? -33.622 16.542 -32.940 1.00 62.96 149 PHE B O 1
ATOM 6489 N N . HIS B 1 86 ? -34.730 17.222 -31.122 1.00 57.71 150 HIS B N 1
ATOM 6490 C CA . HIS B 1 86 ? -35.400 15.957 -31.018 1.00 57.71 150 HIS B CA 1
ATOM 6491 C C . HIS B 1 86 ? -36.853 16.196 -30.752 1.00 57.71 150 HIS B C 1
ATOM 6492 O O . HIS B 1 86 ? -37.698 15.897 -31.591 1.00 57.71 150 HIS B O 1
ATOM 6499 N N . TYR B 1 87 ? -37.140 16.736 -29.571 1.00 49.87 151 TYR B N 1
ATOM 6500 C CA . TYR B 1 87 ? -38.507 17.102 -29.216 1.00 49.87 151 TYR B CA 1
ATOM 6501 C C . TYR B 1 87 ? -38.838 18.515 -29.707 1.00 49.87 151 TYR B C 1
ATOM 6502 O O . TYR B 1 87 ? -40.003 18.893 -29.771 1.00 49.87 151 TYR B O 1
ATOM 6511 N N . SER B 1 88 ? -37.809 19.271 -30.084 1.00 56.15 152 SER B N 1
ATOM 6512 C CA . SER B 1 88 ? -37.988 20.651 -30.511 1.00 56.15 152 SER B CA 1
ATOM 6513 C C . SER B 1 88 ? -38.503 20.735 -31.925 1.00 56.15 152 SER B C 1
ATOM 6514 O O . SER B 1 88 ? -37.839 20.295 -32.855 1.00 56.15 152 SER B O 1
ATOM 6517 N N . TYR B 1 89 ? -39.679 21.330 -32.089 1.00 82.27 153 TYR B N 1
ATOM 6518 C CA . TYR B 1 89 ? -40.217 21.576 -33.416 1.00 82.27 153 TYR B CA 1
ATOM 6519 C C . TYR B 1 89 ? -40.678 23.009 -33.538 1.00 82.27 153 TYR B C 1
ATOM 6520 O O . TYR B 1 89 ? -41.170 23.598 -32.582 1.00 82.27 153 TYR B O 1
ATOM 6529 N N . THR B 1 90 ? -40.490 23.568 -34.723 1.00 56.97 154 THR B N 1
ATOM 6530 C CA . THR B 1 90 ? -40.852 24.947 -34.997 1.00 56.97 154 THR B CA 1
ATOM 6531 C C . THR B 1 90 ? -41.820 25.002 -36.171 1.00 56.97 154 THR B C 1
ATOM 6532 O O . THR B 1 90 ? -41.457 24.705 -37.316 1.00 56.97 154 THR B O 1
ATOM 6536 N N . ALA B 1 91 ? -43.053 25.401 -35.887 1.00 60.47 155 ALA B N 1
ATOM 6537 C CA . ALA B 1 91 ? -44.073 25.419 -36.916 1.00 60.47 155 ALA B CA 1
ATOM 6538 C C . ALA B 1 91 ? -44.972 26.633 -36.782 1.00 60.47 155 ALA B C 1
ATOM 6539 O O . ALA B 1 91 ? -44.835 27.418 -35.848 1.00 60.47 155 ALA B O 1
ATOM 6541 N N . SER B 1 92 ? -45.897 26.768 -37.724 1.00 54.90 156 SER B N 1
ATOM 6542 C CA . SER B 1 92 ? -46.874 27.842 -37.705 1.00 54.90 156 SER B CA 1
ATOM 6543 C C . SER B 1 92 ? -48.146 27.323 -37.050 1.00 54.90 156 SER B C 1
ATOM 6544 O O . SER B 1 92 ? -48.512 26.163 -37.230 1.00 54.90 156 SER B O 1
ATOM 6547 N N . TYR B 1 93 ? -48.819 28.172 -36.286 1.00 60.41 157 TYR B N 1
ATOM 6548 C CA . TYR B 1 93 ? -49.997 27.720 -35.573 1.00 60.41 157 TYR B CA 1
ATOM 6549 C C . TYR B 1 93 ? -51.281 28.378 -36.069 1.00 60.41 157 TYR B C 1
ATOM 6550 O O . TYR B 1 93 ? -51.266 29.473 -36.634 1.00 60.41 157 TYR B O 1
ATOM 6559 N N . VAL B 1 94 ? -52.388 27.668 -35.868 1.00 46.16 158 VAL B N 1
ATOM 6560 C CA . VAL B 1 94 ? -53.711 28.107 -36.283 1.00 46.16 158 VAL B CA 1
ATOM 6561 C C . VAL B 1 94 ? -54.730 27.699 -35.211 1.00 46.16 158 VAL B C 1
ATOM 6562 O O . VAL B 1 94 ? -54.543 26.689 -34.527 1.00 46.16 158 VAL B O 1
ATOM 6566 N N . ILE B 1 95 ? -55.790 28.486 -35.033 1.00 49.95 159 ILE B N 1
ATOM 6567 C CA . ILE B 1 95 ? -56.770 28.172 -33.992 1.00 49.95 159 ILE B CA 1
ATOM 6568 C C . ILE B 1 95 ? -58.180 27.937 -34.515 1.00 49.95 159 ILE B C 1
ATOM 6569 O O . ILE B 1 95 ? -58.888 28.875 -34.869 1.00 49.95 159 ILE B O 1
ATOM 6574 N N . TYR B 1 96 ? -58.589 26.674 -34.488 1.00 54.69 160 TYR B N 1
ATOM 6575 C CA . TYR B 1 96 ? -59.885 26.241 -34.970 1.00 54.69 160 TYR B CA 1
ATOM 6576 C C . TYR B 1 96 ? -60.857 26.386 -33.820 1.00 54.69 160 TYR B C 1
ATOM 6577 O O . TYR B 1 96 ? -60.566 25.962 -32.701 1.00 54.69 160 TYR B O 1
ATOM 6586 N N . ASN B 1 97 ? -62.004 27.002 -34.089 1.00 42.48 161 ASN B N 1
ATOM 6587 C CA . ASN B 1 97 ? -63.013 27.217 -33.061 1.00 42.48 161 ASN B CA 1
ATOM 6588 C C . ASN B 1 97 ? -63.968 26.041 -33.048 1.00 42.48 161 ASN B C 1
ATOM 6589 O O . ASN B 1 97 ? -64.740 25.850 -33.973 1.00 42.48 161 ASN B O 1
ATOM 6594 N N . ILE B 1 98 ? -63.918 25.261 -31.978 1.00 72.38 162 ILE B N 1
ATOM 6595 C CA . ILE B 1 98 ? -64.570 23.960 -31.966 1.00 72.38 162 ILE B CA 1
ATOM 6596 C C . ILE B 1 98 ? -66.052 24.058 -32.319 1.00 72.38 162 ILE B C 1
ATOM 6597 O O . ILE B 1 98 ? -66.577 23.201 -33.033 1.00 72.38 162 ILE B O 1
ATOM 6602 N N . HIS B 1 99 ? -66.709 25.112 -31.836 0.93 91.54 163 HIS B N 1
ATOM 6603 C CA . HIS B 1 99 ? -68.143 25.292 -32.048 0.93 91.54 163 HIS B CA 1
ATOM 6604 C C . HIS B 1 99 ? -68.465 25.774 -33.452 0.93 91.54 163 HIS B C 1
ATOM 6605 O O . HIS B 1 99 ? -69.375 25.259 -34.103 0.93 91.54 163 HIS B O 1
ATOM 6612 N N . THR B 1 100 ? -67.749 26.795 -33.904 1.00 80.20 164 THR B N 1
ATOM 6613 C CA . THR B 1 100 ? -67.860 27.192 -35.290 1.00 80.20 164 THR B CA 1
ATOM 6614 C C . THR B 1 100 ? -66.485 27.286 -35.921 1.00 80.20 164 THR B C 1
ATOM 6615 O O . THR B 1 100 ? -65.765 28.239 -35.663 1.00 80.20 164 THR B O 1
ATOM 6619 N N . ARG B 1 101 ? -66.087 26.279 -36.696 1.00 143.41 165 ARG B N 1
ATOM 6620 C CA . ARG B 1 101 ? -65.120 26.463 -37.772 1.00 143.41 165 ARG B CA 1
ATOM 6621 C C . ARG B 1 101 ? -63.996 27.441 -37.596 1.00 143.41 165 ARG B C 1
ATOM 6622 O O . ARG B 1 101 ? -62.853 27.088 -37.327 1.00 143.41 165 ARG B O 1
ATOM 6630 N N . GLU B 1 102 ? -64.349 28.682 -37.903 1.00 78.81 166 GLU B N 1
ATOM 6631 C CA . GLU B 1 102 ? -63.445 29.708 -38.346 1.00 78.81 166 GLU B CA 1
ATOM 6632 C C . GLU B 1 102 ? -62.142 29.583 -37.630 1.00 78.81 166 GLU B C 1
ATOM 6633 O O . GLU B 1 102 ? -62.070 29.351 -36.423 1.00 78.81 166 GLU B O 1
ATOM 6639 N N . VAL B 1 103 ? -61.100 29.735 -38.426 1.00 62.32 167 VAL B N 1
ATOM 6640 C CA . VAL B 1 103 ? -59.756 29.506 -37.977 1.00 62.32 167 VAL B CA 1
ATOM 6641 C C . VAL B 1 103 ? -58.986 30.825 -37.951 1.00 62.32 167 VAL B C 1
ATOM 6642 O O . VAL B 1 103 ? -59.196 31.694 -38.803 1.00 62.32 167 VAL B O 1
ATOM 6646 N N . TRP B 1 104 ? -58.133 30.984 -36.942 1.00 96.98 168 TRP B N 1
ATOM 6647 C CA . TRP B 1 104 ? -57.303 32.170 -36.822 1.00 96.98 168 TRP B CA 1
ATOM 6648 C C . TRP B 1 104 ? -55.851 31.803 -37.042 1.00 96.98 168 TRP B C 1
ATOM 6649 O O . TRP B 1 104 ? -55.420 30.689 -36.763 1.00 96.98 168 TRP B O 1
ATOM 6660 N N . GLU B 1 105 ? -55.099 32.754 -37.558 1.00 54.40 169 GLU B N 1
ATOM 6661 C CA . GLU B 1 105 ? -53.658 32.660 -37.551 1.00 54.40 169 GLU B CA 1
ATOM 6662 C C . GLU B 1 105 ? -53.217 32.970 -36.119 1.00 54.40 169 GLU B C 1
ATOM 6663 O O . GLU B 1 105 ? -53.685 33.940 -35.520 1.00 54.40 169 GLU B O 1
ATOM 6669 N N . LEU B 1 106 ? -52.330 32.166 -35.546 1.00 57.34 170 LEU B N 1
ATOM 6670 C CA . LEU B 1 106 ? -51.741 32.574 -34.275 1.00 57.34 170 LEU B CA 1
ATOM 6671 C C . LEU B 1 106 ? -50.433 33.310 -34.546 1.00 57.34 170 LEU B C 1
ATOM 6672 O O . LEU B 1 106 ? -49.450 32.707 -34.986 1.00 57.34 170 LEU B O 1
ATOM 6677 N N . ASN B 1 107 ? -50.424 34.613 -34.285 1.00 61.63 171 ASN B N 1
ATOM 6678 C CA . ASN B 1 107 ? -49.246 35.425 -34.544 1.00 61.63 171 ASN B CA 1
ATOM 6679 C C . ASN B 1 107 ? -48.869 36.254 -33.345 1.00 61.63 171 ASN B C 1
ATOM 6680 O O . ASN B 1 107 ? -49.736 36.694 -32.593 1.00 61.63 171 ASN B O 1
ATOM 6685 N N . PRO B 1 108 ? -47.565 36.469 -33.156 1.00 72.71 172 PRO B N 1
ATOM 6686 C CA . PRO B 1 108 ? -47.144 37.510 -32.219 1.00 72.71 172 PRO B CA 1
ATOM 6687 C C . PRO B 1 108 ? -47.588 38.845 -32.800 1.00 72.71 172 PRO B C 1
ATOM 6688 O O . PRO B 1 108 ? -47.837 38.916 -34.005 1.00 72.71 172 PRO B O 1
ATOM 6692 N N . PRO B 1 109 ? -47.709 39.887 -31.965 1.00 72.20 173 PRO B N 1
ATOM 6693 C CA . PRO B 1 109 ? -48.168 41.198 -32.443 1.00 72.20 173 PRO B CA 1
ATOM 6694 C C . PRO B 1 109 ? -47.244 41.777 -33.508 1.00 72.20 173 PRO B C 1
ATOM 6695 O O . PRO B 1 109 ? -46.032 41.585 -33.428 1.00 72.20 173 PRO B O 1
ATOM 6699 N N . GLU B 1 110 ? -47.816 42.461 -34.493 1.00 106.14 174 GLU B N 1
ATOM 6700 C CA . GLU B 1 110 ? -47.039 43.117 -35.542 1.00 106.14 174 GLU B CA 1
ATOM 6701 C C . GLU B 1 110 ? -46.503 42.113 -36.551 1.00 106.14 174 GLU B C 1
ATOM 6702 O O . GLU B 1 110 ? -46.046 42.490 -37.623 1.00 106.14 174 GLU B O 1
ATOM 6708 N N . VAL B 1 111 ? -46.561 40.834 -36.205 1.00 60.89 175 VAL B N 1
ATOM 6709 C CA . VAL B 1 111 ? -45.998 39.781 -37.053 1.00 60.89 175 VAL B CA 1
ATOM 6710 C C . VAL B 1 111 ? -47.094 39.039 -37.817 1.00 60.89 175 VAL B C 1
ATOM 6711 O O . VAL B 1 111 ? -48.178 38.782 -37.281 1.00 60.89 175 VAL B O 1
ATOM 6715 N N . GLU B 1 112 ? -46.811 38.692 -39.067 1.00 84.69 176 GLU B N 1
ATOM 6716 C CA . GLU B 1 112 ? -47.811 38.039 -39.900 1.00 84.69 176 GLU B CA 1
ATOM 6717 C C . GLU B 1 112 ? -47.270 36.759 -40.494 1.00 84.69 176 GLU B C 1
ATOM 6718 O O . GLU B 1 112 ? -46.071 36.644 -40.733 1.00 84.69 176 GLU B O 1
ATOM 6724 N N . ASP B 1 113 ? -48.162 35.801 -40.732 1.00 79.62 177 ASP B N 1
ATOM 6725 C CA . ASP B 1 113 ? -47.769 34.492 -41.249 1.00 79.62 177 ASP B CA 1
ATOM 6726 C C . ASP B 1 113 ? -46.500 34.030 -40.553 1.00 79.62 177 ASP B C 1
ATOM 6727 O O . ASP B 1 113 ? -45.445 33.897 -41.172 1.00 79.62 177 ASP B O 1
ATOM 6732 N N . SER B 1 114 ? -46.615 33.780 -39.256 1.00 48.23 178 SER B N 1
ATOM 6733 C CA . SER B 1 114 ? -45.440 33.599 -38.422 1.00 48.23 178 SER B CA 1
ATOM 6734 C C . SER B 1 114 ? -45.073 32.138 -38.200 1.00 48.23 178 SER B C 1
ATOM 6735 O O . SER B 1 114 ? -45.783 31.224 -38.623 1.00 48.23 178 SER B O 1
ATOM 6738 N N . VAL B 1 115 ? -43.950 31.947 -37.516 1.00 53.21 179 VAL B N 1
ATOM 6739 C CA . VAL B 1 115 ? -43.452 30.632 -37.141 1.00 53.21 179 VAL B CA 1
ATOM 6740 C C . VAL B 1 115 ? -43.073 30.692 -35.680 1.00 53.21 179 VAL B C 1
ATOM 6741 O O . VAL B 1 115 ? -42.347 31.591 -35.265 1.00 53.21 179 VAL B O 1
ATOM 6745 N N . LEU B 1 116 ? -43.562 29.737 -34.899 1.00 50.20 180 LEU B N 1
ATOM 6746 C CA . LEU B 1 116 ? -43.364 29.777 -33.457 1.00 50.20 180 LEU B CA 1
ATOM 6747 C C . LEU B 1 116 ? -42.515 28.624 -32.939 1.00 50.20 180 LEU B C 1
ATOM 6748 O O . LEU B 1 116 ? -42.516 27.530 -33.512 1.00 50.20 180 LEU B O 1
ATOM 6753 N N . GLN B 1 117 ? -41.794 28.881 -31.850 1.00 62.89 181 GLN B N 1
ATOM 6754 C CA . GLN B 1 117 ? -40.993 27.852 -31.206 1.00 62.89 181 GLN B CA 1
ATOM 6755 C C . GLN B 1 117 ? -41.862 26.900 -30.378 1.00 62.89 181 GLN B C 1
ATOM 6756 O O . GLN B 1 117 ? -41.580 25.699 -30.307 1.00 62.89 181 GLN B O 1
ATOM 6762 N N . TYR B 1 118 ? -42.912 27.430 -29.749 1.00 54.95 182 TYR B N 1
ATOM 6763 C CA . TYR B 1 118 ? -43.823 26.592 -28.959 1.00 54.95 182 TYR B CA 1
ATOM 6764 C C . TYR B 1 118 ? -45.223 27.217 -28.813 1.00 54.95 182 TYR B C 1
ATOM 6765 O O . TYR B 1 118 ? -45.349 28.447 -28.846 1.00 54.95 182 TYR B O 1
ATOM 6774 N N . ALA B 1 119 ? -46.264 26.385 -28.665 1.00 66.94 183 ALA B N 1
ATOM 6775 C CA . ALA B 1 119 ? -47.622 26.906 -28.425 1.00 66.94 183 ALA B CA 1
ATOM 6776 C C . ALA B 1 119 ? -48.464 26.277 -27.287 1.00 66.94 183 ALA B C 1
ATOM 6777 O O . ALA B 1 119 ? -48.715 26.899 -26.254 1.00 66.94 183 ALA B O 1
ATOM 6779 N N . ALA B 1 120 ? -48.948 25.065 -27.507 1.00 97.06 184 ALA B N 1
ATOM 6780 C CA . ALA B 1 120 ? -49.792 24.380 -26.525 1.00 97.06 184 ALA B CA 1
ATOM 6781 C C . ALA B 1 120 ? -50.920 25.253 -25.936 1.00 97.06 184 ALA B C 1
ATOM 6782 O O . ALA B 1 120 ? -51.411 26.167 -26.588 1.00 97.06 184 ALA B O 1
ATOM 6784 N N . TRP B 1 121 ? -51.246 25.023 -24.666 1.00 62.70 185 TRP B N 1
ATOM 6785 C CA . TRP B 1 121 ? -52.373 25.679 -23.995 1.00 62.70 185 TRP B CA 1
ATOM 6786 C C . TRP B 1 121 ? -52.014 25.803 -22.538 1.00 62.70 185 TRP B C 1
ATOM 6787 O O . TRP B 1 121 ? -50.975 25.301 -22.104 1.00 62.70 185 TRP B O 1
ATOM 6798 N N . GLY B 1 122 ? -52.911 26.420 -21.772 1.00 70.59 186 GLY B N 1
ATOM 6799 C CA . GLY B 1 122 ? -52.731 26.567 -20.341 1.00 70.59 186 GLY B CA 1
ATOM 6800 C C . GLY B 1 122 ? -53.458 25.480 -19.573 1.00 70.59 186 GLY B C 1
ATOM 6801 O O . GLY B 1 122 ? -53.614 24.361 -20.059 1.00 70.59 186 GLY B O 1
ATOM 6802 N N . VAL B 1 123 ? -53.903 25.819 -18.370 1.00 73.71 187 VAL B N 1
ATOM 6803 C CA . VAL B 1 123 ? -54.612 24.887 -17.506 1.00 73.71 187 VAL B CA 1
ATOM 6804 C C . VAL B 1 123 ? -56.046 25.351 -17.297 1.00 73.71 187 VAL B C 1
ATOM 6805 O O . VAL B 1 123 ? -56.988 24.618 -17.580 1.00 73.71 187 VAL B O 1
ATOM 6809 N N . GLN B 1 124 ? -56.200 26.547 -16.744 1.00 98.35 188 GLN B N 1
ATOM 6810 C CA . GLN B 1 124 ? -57.512 27.157 -16.583 1.00 98.35 188 GLN B CA 1
ATOM 6811 C C . GLN B 1 124 ? -57.982 27.830 -17.874 1.00 98.35 188 GLN B C 1
ATOM 6812 O O . GLN B 1 124 ? -57.220 28.544 -18.518 1.00 98.35 188 GLN B O 1
ATOM 6818 N N . GLY B 1 125 ? -59.237 27.587 -18.245 1.00 63.76 189 GLY B N 1
ATOM 6819 C CA . GLY B 1 125 ? -59.886 28.293 -19.340 1.00 63.76 189 GLY B CA 1
ATOM 6820 C C . GLY B 1 125 ? -59.298 28.058 -20.716 1.00 63.76 189 GLY B C 1
ATOM 6821 O O . GLY B 1 125 ? -58.899 26.946 -21.040 1.00 63.76 189 GLY B O 1
ATOM 6822 N N . GLN B 1 126 ? -59.300 29.098 -21.544 1.00 70.38 190 GLN B N 1
ATOM 6823 C CA . GLN B 1 126 ? -58.687 29.050 -22.877 1.00 70.38 190 GLN B CA 1
ATOM 6824 C C . GLN B 1 126 ? -57.289 29.672 -22.984 1.00 70.38 190 GLN B C 1
ATOM 6825 O O . GLN B 1 126 ? -56.760 29.825 -24.075 1.00 70.38 190 GLN B O 1
ATOM 6831 N N . GLN B 1 127 ? -56.712 30.068 -21.859 1.00 64.24 191 GLN B N 1
ATOM 6832 C CA . GLN B 1 127 ? -55.391 30.691 -21.860 1.00 64.24 191 GLN B CA 1
ATOM 6833 C C . GLN B 1 127 ? -54.345 29.866 -22.604 1.00 64.24 191 GLN B C 1
ATOM 6834 O O . GLN B 1 127 ? -54.333 28.644 -22.513 1.00 64.24 191 GLN B O 1
ATOM 6840 N N . LEU B 1 128 ? -53.454 30.538 -23.330 1.00 63.70 192 LEU B N 1
ATOM 6841 C CA . LEU B 1 128 ? -52.330 29.856 -23.970 1.00 63.70 192 LEU B CA 1
ATOM 6842 C C . LEU B 1 128 ? -51.063 30.706 -24.000 1.00 63.70 192 LEU B C 1
ATOM 6843 O O . LEU B 1 128 ? -51.118 31.931 -23.935 1.00 63.70 192 LEU B O 1
ATOM 6848 N N . ILE B 1 129 ? -49.919 30.042 -24.103 1.00 83.31 193 ILE B N 1
ATOM 6849 C CA . ILE B 1 129 ? -48.649 30.742 -24.247 1.00 83.31 193 ILE B CA 1
ATOM 6850 C C . ILE B 1 129 ? -47.917 30.282 -25.492 1.00 83.31 193 ILE B C 1
ATOM 6851 O O . ILE B 1 129 ? -48.091 29.156 -25.937 1.00 83.31 193 ILE B O 1
ATOM 6856 N N . TYR B 1 130 ? -47.093 31.158 -26.052 1.00 60.88 194 TYR B N 1
ATOM 6857 C CA . TYR B 1 130 ? -46.293 30.796 -27.217 1.00 60.88 194 TYR B CA 1
ATOM 6858 C C . TYR B 1 130 ? -44.920 31.436 -27.145 1.00 60.88 194 TYR B C 1
ATOM 6859 O O . TYR B 1 130 ? -44.771 32.545 -26.633 1.00 60.88 194 TYR B O 1
ATOM 6868 N N . ILE B 1 131 ? -43.911 30.727 -27.633 1.00 48.69 195 ILE B N 1
ATOM 6869 C CA . ILE B 1 131 ? -42.554 31.221 -27.506 1.00 48.69 195 ILE B CA 1
ATOM 6870 C C . ILE B 1 131 ? -42.070 31.741 -28.845 1.00 48.69 195 ILE B C 1
ATOM 6871 O O . ILE B 1 131 ? -42.235 31.077 -29.871 1.00 48.69 195 ILE B O 1
ATOM 6876 N N . PHE B 1 132 ? -41.504 32.944 -28.832 1.00 59.07 196 PHE B N 1
ATOM 6877 C CA . PHE B 1 132 ? -41.076 33.606 -30.050 1.00 59.07 196 PHE B CA 1
ATOM 6878 C C . PHE B 1 132 ? -39.787 34.368 -29.782 1.00 59.07 196 PHE B C 1
ATOM 6879 O O . PHE B 1 132 ? -39.722 35.143 -28.837 1.00 59.07 196 PHE B O 1
ATOM 6887 N N . GLU B 1 133 ? -38.770 34.171 -30.616 1.00 75.83 197 GLU B N 1
ATOM 6888 C CA . GLU B 1 133 ? -37.491 34.859 -30.423 1.00 75.83 197 GLU B CA 1
ATOM 6889 C C . GLU B 1 133 ? -36.943 34.616 -29.015 1.00 75.83 197 GLU B C 1
ATOM 6890 O O . GLU B 1 133 ? -36.318 35.489 -28.409 1.00 75.83 197 GLU B O 1
ATOM 6896 N N . ASN B 1 134 ? -37.191 33.415 -28.507 1.00 64.38 198 ASN B N 1
ATOM 6897 C CA . ASN B 1 134 ? -36.793 33.031 -27.160 1.00 64.38 198 ASN B CA 1
ATOM 6898 C C . ASN B 1 134 ? -37.457 33.867 -26.065 1.00 64.38 198 ASN B C 1
ATOM 6899 O O . ASN B 1 134 ? -36.959 33.955 -24.949 1.00 64.38 198 ASN B O 1
ATOM 6904 N N . ASN B 1 135 ? -38.599 34.458 -26.387 1.00 49.75 199 ASN B N 1
ATOM 6905 C CA . ASN B 1 135 ? -39.402 35.181 -25.408 1.00 49.75 199 ASN B CA 1
ATOM 6906 C C . ASN B 1 135 ? -40.722 34.467 -25.173 1.00 49.75 199 ASN B C 1
ATOM 6907 O O . ASN B 1 135 ? -41.266 33.843 -26.081 1.00 49.75 199 ASN B O 1
ATOM 6912 N N . ILE B 1 136 ? -41.252 34.564 -23.965 1.00 39.83 200 ILE B N 1
ATOM 6913 C CA . ILE B 1 136 ? -42.526 33.927 -23.683 1.00 39.83 200 ILE B CA 1
ATOM 6914 C C . ILE B 1 136 ? -43.652 34.913 -23.900 1.00 39.83 200 ILE B C 1
ATOM 6915 O O . ILE B 1 136 ? -43.578 36.030 -23.405 1.00 39.83 200 ILE B O 1
ATOM 6920 N N . TYR B 1 137 ? -44.691 34.509 -24.633 1.00 66.83 201 TYR B N 1
ATOM 6921 C CA . TYR B 1 137 ? -45.891 35.335 -24.786 1.00 66.83 201 TYR B CA 1
ATOM 6922 C C . TYR B 1 137 ? -47.084 34.651 -24.143 1.00 66.83 201 TYR B C 1
ATOM 6923 O O . TYR B 1 137 ? -47.144 33.424 -24.093 1.00 66.83 201 TYR B O 1
ATOM 6932 N N . TYR B 1 138 ? -48.028 35.454 -23.655 1.00 52.81 202 TYR B N 1
ATOM 6933 C CA . TYR B 1 138 ? -49.219 34.951 -22.966 1.00 52.81 202 TYR B CA 1
ATOM 6934 C C . TYR B 1 138 ? -50.525 35.566 -23.491 1.00 52.81 202 TYR B C 1
ATOM 6935 O O . TYR B 1 138 ? -50.664 36.790 -23.574 1.00 52.81 202 TYR B O 1
ATOM 6944 N N . GLN B 1 139 ? -51.471 34.707 -23.864 1.00 63.91 203 GLN B N 1
ATOM 6945 C CA . GLN B 1 139 ? -52.823 35.152 -24.181 1.00 63.91 203 GLN B CA 1
ATOM 6946 C C . GLN B 1 139 ? -53.796 34.592 -23.162 1.00 63.91 203 GLN B C 1
ATOM 6947 O O . GLN B 1 139 ? -54.086 33.395 -23.176 1.00 63.91 203 GLN B O 1
ATOM 6953 N N . PRO B 1 140 ? -54.317 35.460 -22.282 1.00 44.31 204 PRO B N 1
ATOM 6954 C CA . PRO B 1 140 ? -55.306 35.064 -21.277 1.00 44.31 204 PRO B CA 1
ATOM 6955 C C . PRO B 1 140 ? -56.486 34.328 -21.901 1.00 44.31 204 PRO B C 1
ATOM 6956 O O . PRO B 1 140 ? -57.102 33.478 -21.257 1.00 44.31 204 PRO B O 1
ATOM 6960 N N . ASP B 1 141 ? -56.788 34.650 -23.154 1.00 87.07 205 ASP B N 1
ATOM 6961 C CA . ASP B 1 141 ? -57.869 33.995 -23.874 1.00 87.07 205 ASP B CA 1
ATOM 6962 C C . ASP B 1 141 ? -57.784 34.315 -25.352 1.00 87.07 205 ASP B C 1
ATOM 6963 O O . ASP B 1 141 ? -56.898 35.044 -25.794 1.00 87.07 205 ASP B O 1
ATOM 6968 N N . ILE B 1 142 ? -58.716 33.768 -26.115 1.00 78.85 206 ILE B N 1
ATOM 6969 C CA . ILE B 1 142 ? -58.758 34.011 -27.546 1.00 78.85 206 ILE B CA 1
ATOM 6970 C C . ILE B 1 142 ? -59.017 35.490 -27.815 1.00 78.85 206 ILE B C 1
ATOM 6971 O O . ILE B 1 142 ? -58.446 36.083 -28.729 1.00 78.85 206 ILE B O 1
ATOM 6976 N N . LYS B 1 143 ? -59.875 36.078 -26.991 1.00 118.88 207 LYS B N 1
ATOM 6977 C CA . LYS B 1 143 ? -60.184 37.499 -27.057 1.00 118.88 207 LYS B CA 1
ATOM 6978 C C . LYS B 1 143 ? -58.936 38.376 -27.131 1.00 118.88 207 LYS B C 1
ATOM 6979 O O . LYS B 1 143 ? -58.656 39.004 -28.154 1.00 118.88 207 LYS B O 1
ATOM 6985 N N . SER B 1 144 ? -58.187 38.390 -26.031 1.00 77.66 208 SER B N 1
ATOM 6986 C CA . SER B 1 144 ? -57.157 39.394 -25.766 1.00 77.66 208 SER B CA 1
ATOM 6987 C C . SER B 1 144 ? -55.935 39.355 -26.674 1.00 77.66 208 SER B C 1
ATOM 6988 O O . SER B 1 144 ? -55.658 38.356 -27.337 1.00 77.66 208 SER B O 1
ATOM 6991 N N . SER B 1 145 ? -55.209 40.469 -26.693 1.00 84.55 209 SER B N 1
ATOM 6992 C CA . SER B 1 145 ? -53.945 40.539 -27.395 1.00 84.55 209 SER B CA 1
ATOM 6993 C C . SER B 1 145 ? -52.979 39.734 -26.555 1.00 84.55 209 SER B C 1
ATOM 6994 O O . SER B 1 145 ? -53.337 39.282 -25.463 1.00 84.55 209 SER B O 1
ATOM 6997 N N . SER B 1 146 ? -51.748 39.572 -27.031 1.00 74.50 210 SER B N 1
ATOM 6998 C CA . SER B 1 146 ? -50.804 38.743 -26.298 1.00 74.50 210 SER B CA 1
ATOM 6999 C C . SER B 1 146 ? -50.062 39.593 -25.279 1.00 74.50 210 SER B C 1
ATOM 7000 O O . SER B 1 146 ? -50.160 40.820 -25.288 1.00 74.50 210 SER B O 1
ATOM 7003 N N . LEU B 1 147 ? -49.284 38.943 -24.427 1.00 74.78 211 LEU B N 1
ATOM 7004 C CA . LEU B 1 147 ? -48.555 39.652 -23.395 1.00 74.78 211 LEU B CA 1
ATOM 7005 C C . LEU B 1 147 ? -47.162 39.088 -23.336 1.00 74.78 211 LEU B C 1
ATOM 7006 O O . LEU B 1 147 ? -46.986 37.915 -23.019 1.00 74.78 211 LEU B O 1
ATOM 7011 N N . ARG B 1 148 ? -46.164 39.915 -23.619 1.00 92.47 212 ARG B N 1
ATOM 7012 C CA . ARG B 1 148 ? -44.796 39.424 -23.594 1.00 92.47 212 ARG B CA 1
ATOM 7013 C C . ARG B 1 148 ? -44.299 39.382 -22.155 1.00 92.47 212 ARG B C 1
ATOM 7014 O O . ARG B 1 148 ? -44.206 40.412 -21.487 1.00 92.47 212 ARG B O 1
ATOM 7022 N N . LEU B 1 149 ? -43.986 38.180 -21.681 1.00 59.71 213 LEU B N 1
ATOM 7023 C CA . LEU B 1 149 ? -43.602 37.993 -20.289 1.00 59.71 213 LEU B CA 1
ATOM 7024 C C . LEU B 1 149 ? -42.106 38.129 -20.055 1.00 59.71 213 LEU B C 1
ATOM 7025 O O . LEU B 1 149 ? -41.671 38.281 -18.921 1.00 59.71 213 LEU B O 1
ATOM 7030 N N . THR B 1 150 ? -41.321 38.076 -21.125 1.00 71.46 214 THR B N 1
ATOM 7031 C CA . THR B 1 150 ? -39.871 38.196 -21.011 1.00 71.46 214 THR B CA 1
ATOM 7032 C C . THR B 1 150 ? -39.312 38.962 -22.194 1.00 71.46 214 THR B C 1
ATOM 7033 O O . THR B 1 150 ? -39.661 38.681 -23.332 1.00 71.46 214 THR B O 1
ATOM 7037 N N . SER B 1 151 ? -38.467 39.948 -21.934 1.00 58.78 215 SER B N 1
ATOM 7038 C CA . SER B 1 151 ? -37.758 40.610 -23.022 1.00 58.78 215 SER B CA 1
ATOM 7039 C C . SER B 1 151 ? -36.326 40.109 -23.189 1.00 58.78 215 SER B C 1
ATOM 7040 O O . SER B 1 151 ? -35.641 40.461 -24.151 1.00 58.78 215 SER B O 1
ATOM 7043 N N . SER B 1 152 ? -35.899 39.255 -22.268 1.00 50.95 216 SER B N 1
ATOM 7044 C CA . SER B 1 152 ? -34.490 38.873 -22.157 1.00 50.95 216 SER B CA 1
ATOM 7045 C C . SER B 1 152 ? -34.006 37.968 -23.281 1.00 50.95 216 SER B C 1
ATOM 7046 O O . SER B 1 152 ? -32.803 37.749 -23.440 1.00 50.95 216 SER B O 1
ATOM 7049 N N . GLY B 1 153 ? -34.957 37.441 -24.045 1.00 68.25 217 GLY B N 1
ATOM 7050 C CA . GLY B 1 153 ? -34.680 36.456 -25.072 1.00 68.25 217 GLY B CA 1
ATOM 7051 C C . GLY B 1 153 ? -33.791 36.983 -26.173 1.00 68.25 217 GLY B C 1
ATOM 7052 O O . GLY B 1 153 ? -33.979 38.095 -26.657 1.00 68.25 217 GLY B O 1
ATOM 7053 N N . LYS B 1 154 ? -32.816 36.170 -26.560 1.00 59.09 218 LYS B N 1
ATOM 7054 C CA . LYS B 1 154 ? -31.846 36.526 -27.585 1.00 59.09 218 LYS B CA 1
ATOM 7055 C C . LYS B 1 154 ? -31.591 35.274 -28.404 1.00 59.09 218 LYS B C 1
ATOM 7056 O O . LYS B 1 154 ? -31.337 34.207 -27.848 1.00 59.09 218 LYS B O 1
ATOM 7062 N N . GLU B 1 155 ? -31.653 35.394 -29.721 0.85 64.27 219 GLU B N 1
ATOM 7063 C CA . GLU B 1 155 ? -31.581 34.219 -30.572 0.85 64.27 219 GLU B CA 1
ATOM 7064 C C . GLU B 1 155 ? -30.295 33.435 -30.353 0.85 64.27 219 GLU B C 1
ATOM 7065 O O . GLU B 1 155 ? -29.200 33.969 -30.478 0.85 64.27 219 GLU B O 1
ATOM 7071 N N . GLU B 1 156 ? -30.451 32.156 -30.034 1.00 60.57 220 GLU B N 1
ATOM 7072 C CA . GLU B 1 156 ? -29.337 31.217 -29.888 1.00 60.57 220 GLU B CA 1
ATOM 7073 C C . GLU B 1 156 ? -28.317 31.572 -28.787 1.00 60.57 220 GLU B C 1
ATOM 7074 O O . GLU B 1 156 ? -27.198 31.060 -28.771 1.00 60.57 220 GLU B O 1
ATOM 7080 N N . ILE B 1 157 ? -28.730 32.415 -27.848 1.00 46.49 221 ILE B N 1
ATOM 7081 C CA . ILE B 1 157 ? -27.888 32.826 -26.726 1.00 46.49 221 ILE B CA 1
ATOM 7082 C C . ILE B 1 157 ? -28.620 32.734 -25.395 1.00 46.49 221 ILE B C 1
ATOM 7083 O O . ILE B 1 157 ? -28.175 32.046 -24.486 1.00 46.49 221 ILE B O 1
ATOM 7088 N N . ILE B 1 158 ? -29.702 33.492 -25.261 1.00 51.35 222 ILE B N 1
ATOM 7089 C CA . ILE B 1 158 ? -30.524 33.427 -24.060 1.00 51.35 222 ILE B CA 1
ATOM 7090 C C . ILE B 1 158 ? -31.899 32.855 -24.359 1.00 51.35 222 ILE B C 1
ATOM 7091 O O . ILE B 1 158 ? -32.647 33.414 -25.155 1.00 51.35 222 ILE B O 1
ATOM 7096 N N . PHE B 1 159 ? -32.224 31.741 -23.711 1.00 47.81 223 PHE B N 1
ATOM 7097 C CA . PHE B 1 159 ? -33.481 31.047 -23.950 1.00 47.81 223 PHE B CA 1
ATOM 7098 C C . PHE B 1 159 ? -34.439 31.223 -22.777 1.00 47.81 223 PHE B C 1
ATOM 7099 O O . PHE B 1 159 ? -34.014 31.213 -21.624 1.00 47.81 223 PHE B O 1
ATOM 7107 N N . ASN B 1 160 ? -35.730 31.375 -23.075 1.00 59.51 224 ASN B N 1
ATOM 7108 C CA . ASN B 1 160 ? -36.759 31.498 -22.041 1.00 59.51 224 ASN B CA 1
ATOM 7109 C C . ASN B 1 160 ? -37.908 30.512 -22.216 1.00 59.51 224 ASN B C 1
ATOM 7110 O O . ASN B 1 160 ? -38.671 30.609 -23.174 1.00 59.51 224 ASN B O 1
ATOM 7115 N N . GLY B 1 161 ? -38.046 29.582 -21.275 1.00 58.16 225 GLY B N 1
ATOM 7116 C CA . GLY B 1 161 ? -39.162 28.656 -21.289 1.00 58.16 225 GLY B CA 1
ATOM 7117 C C . GLY B 1 161 ? -38.972 27.497 -22.245 1.00 58.16 225 GLY B C 1
ATOM 7118 O O . GLY B 1 161 ? -39.737 26.538 -22.193 1.00 58.16 225 GLY B O 1
ATOM 7119 N N . ILE B 1 162 ? -37.964 27.587 -23.119 1.00 40.26 226 ILE B N 1
ATOM 7120 C CA . ILE B 1 162 ? -37.604 26.481 -24.021 1.00 40.26 226 ILE B CA 1
ATOM 7121 C C . ILE B 1 162 ? -36.150 26.052 -23.879 1.00 40.26 226 ILE B C 1
ATOM 7122 O O . ILE B 1 162 ? -35.257 26.880 -23.720 1.00 40.26 226 ILE B O 1
ATOM 7127 N N . ALA B 1 163 ? -35.910 24.754 -23.969 1.00 34.70 227 ALA B N 1
ATOM 7128 C CA . ALA B 1 163 ? -34.593 24.230 -23.678 1.00 34.70 227 ALA B CA 1
ATOM 7129 C C . ALA B 1 163 ? -33.602 24.452 -24.814 1.00 34.70 227 ALA B C 1
ATOM 7130 O O . ALA B 1 163 ? -33.948 24.272 -25.981 1.00 34.70 227 ALA B O 1
ATOM 7132 N N . ASP B 1 164 ? -32.371 24.828 -24.474 1.00 51.60 228 ASP B N 1
ATOM 7133 C CA . ASP B 1 164 ? -31.292 24.811 -25.452 1.00 51.60 228 ASP B CA 1
ATOM 7134 C C . ASP B 1 164 ? -30.942 23.348 -25.671 1.00 51.60 228 ASP B C 1
ATOM 7135 O O . ASP B 1 164 ? -31.528 22.475 -25.034 1.00 51.60 228 ASP B O 1
ATOM 7140 N N . TRP B 1 165 ? -29.992 23.067 -26.557 1.00 45.68 229 TRP B N 1
ATOM 7141 C CA . TRP B 1 165 ? -29.712 21.675 -26.899 1.00 45.68 229 TRP B CA 1
ATOM 7142 C C . TRP B 1 165 ? -29.364 20.818 -25.674 1.00 45.68 229 TRP B C 1
ATOM 7143 O O . TRP B 1 165 ? -29.966 19.752 -25.456 1.00 45.68 229 TRP B O 1
ATOM 7154 N N . LEU B 1 166 ? -28.394 21.285 -24.882 1.00 40.81 230 LEU B N 1
ATOM 7155 C CA . LEU B 1 166 ? -27.932 20.521 -23.730 1.00 40.81 230 LEU B CA 1
ATOM 7156 C C . LEU B 1 166 ? -29.057 20.173 -22.778 1.00 40.81 230 LEU B C 1
ATOM 7157 O O . LEU B 1 166 ? -29.145 19.038 -22.330 1.00 40.81 230 LEU B O 1
ATOM 7162 N N . TYR B 1 167 ? -29.919 21.137 -22.469 1.00 63.52 231 TYR B N 1
ATOM 7163 C CA . TYR B 1 167 ? -31.047 20.876 -21.568 1.00 63.52 231 TYR B CA 1
ATOM 7164 C C . TYR B 1 167 ? -32.135 19.983 -22.178 1.00 63.52 231 TYR B C 1
ATOM 7165 O O . TYR B 1 167 ? -32.799 19.232 -21.466 1.00 63.52 231 TYR B O 1
ATOM 7174 N N . GLU B 1 168 ? -32.327 20.068 -23.490 1.00 56.00 232 GLU B N 1
ATOM 7175 C CA . GLU B 1 168 ? -33.342 19.245 -24.131 1.00 56.00 232 GLU B CA 1
ATOM 7176 C C . GLU B 1 168 ? -32.908 17.796 -24.245 1.00 56.00 232 GLU B C 1
ATOM 7177 O O . GLU B 1 168 ? -33.619 16.893 -23.813 1.00 56.00 232 GLU B O 1
ATOM 7183 N N . GLU B 1 169 ? -31.733 17.584 -24.827 1.00 82.36 233 GLU B N 1
ATOM 7184 C CA . GLU B 1 169 ? -31.304 16.243 -25.188 1.00 82.36 233 GLU B CA 1
ATOM 7185 C C . GLU B 1 169 ? -30.733 15.469 -24.007 1.00 82.36 233 GLU B C 1
ATOM 7186 O O . GLU B 1 169 ? -30.925 14.257 -23.902 1.00 82.36 233 GLU B O 1
ATOM 7192 N N . GLU B 1 170 ? -30.036 16.181 -23.125 1.00 78.31 234 GLU B N 1
ATOM 7193 C CA . GLU B 1 170 ? -29.279 15.571 -22.025 1.00 78.31 234 GLU B CA 1
ATOM 7194 C C . GLU B 1 170 ? -29.903 15.763 -20.639 1.00 78.31 234 GLU B C 1
ATOM 7195 O O . GLU B 1 170 ? -30.186 14.795 -19.947 1.00 78.31 234 GLU B O 1
ATOM 7201 N N . LEU B 1 171 ? -30.077 17.009 -20.219 1.00 60.08 235 LEU B N 1
ATOM 7202 C CA . LEU B 1 171 ? -30.596 17.305 -18.879 1.00 60.08 235 LEU B CA 1
ATOM 7203 C C . LEU B 1 171 ? -32.110 17.037 -18.670 1.00 60.08 235 LEU B C 1
ATOM 7204 O O . LEU B 1 171 ? -32.480 16.165 -17.881 1.00 60.08 235 LEU B O 1
ATOM 7209 N N . LEU B 1 172 ? -32.973 17.792 -19.354 1.00 44.03 236 LEU B N 1
ATOM 7210 C CA . LEU B 1 172 ? -34.423 17.663 -19.190 1.00 44.03 236 LEU B CA 1
ATOM 7211 C C . LEU B 1 172 ? -35.069 16.501 -19.945 1.00 44.03 236 LEU B C 1
ATOM 7212 O O . LEU B 1 172 ? -36.048 15.927 -19.481 1.00 44.03 236 LEU B O 1
ATOM 7217 N N . HIS B 1 173 ? -34.534 16.170 -21.112 1.00 63.12 237 HIS B N 1
ATOM 7218 C CA . HIS B 1 173 ? -35.127 15.130 -21.945 1.00 63.12 237 HIS B CA 1
ATOM 7219 C C . HIS B 1 173 ? -36.523 15.534 -22.421 1.00 63.12 237 HIS B C 1
ATOM 7220 O O . HIS B 1 173 ? -37.432 14.706 -22.521 1.00 63.12 237 HIS B O 1
ATOM 7227 N N . SER B 1 174 ? -36.667 16.823 -22.712 1.00 52.14 238 SER B N 1
ATOM 7228 C CA . SER B 1 174 ? -37.851 17.385 -23.362 1.00 52.14 238 SER B CA 1
ATOM 7229 C C . SER B 1 174 ? -37.585 18.866 -23.561 1.00 52.14 238 SER B C 1
ATOM 7230 O O . SER B 1 174 ? -36.742 19.427 -22.890 1.00 52.14 238 SER B O 1
ATOM 7233 N N . HIS B 1 175 ? -38.296 19.510 -24.470 1.00 67.58 239 HIS B N 1
ATOM 7234 C CA . HIS B 1 175 ? -37.948 20.884 -24.790 1.00 67.58 239 HIS B CA 1
ATOM 7235 C C . HIS B 1 175 ? -38.781 21.897 -24.027 1.00 67.58 239 HIS B C 1
ATOM 7236 O O . HIS B 1 175 ? -38.621 23.101 -24.225 1.00 67.58 239 HIS B O 1
ATOM 7243 N N . ILE B 1 176 ? -39.656 21.420 -23.146 1.00 55.73 240 ILE B N 1
ATOM 7244 C CA . ILE B 1 176 ? -40.542 22.331 -22.434 1.00 55.73 240 ILE B CA 1
ATOM 7245 C C . ILE B 1 176 ? -39.923 22.749 -21.109 1.00 55.73 240 ILE B C 1
ATOM 7246 O O . ILE B 1 176 ? -39.903 21.995 -20.148 1.00 55.73 240 ILE B O 1
ATOM 7251 N N . ALA B 1 177 ? -39.447 23.987 -21.079 1.00 54.09 241 ALA B N 1
ATOM 7252 C CA . ALA B 1 177 ? -38.755 24.567 -19.936 1.00 54.09 241 ALA B CA 1
ATOM 7253 C C . ALA B 1 177 ? -39.642 25.435 -19.056 1.00 54.09 241 ALA B C 1
ATOM 7254 O O . ALA B 1 177 ? -39.137 26.199 -18.244 1.00 54.09 241 ALA B O 1
ATOM 7256 N N . HIS B 1 178 ? -40.949 25.409 -19.291 1.00 55.01 242 HIS B N 1
ATOM 7257 C CA . HIS B 1 178 ? -41.886 26.133 -18.434 1.00 55.01 242 HIS B CA 1
ATOM 7258 C C . HIS B 1 178 ? -42.944 25.205 -17.843 1.00 55.01 242 HIS B C 1
ATOM 7259 O O . HIS B 1 178 ? -43.185 24.119 -18.362 1.00 55.01 242 HIS B O 1
ATOM 7266 N N . TRP B 1 179 ? -43.579 25.643 -16.758 1.00 60.84 243 TRP B N 1
ATOM 7267 C CA . TRP B 1 179 ? -44.629 24.861 -16.101 1.00 60.84 243 TRP B CA 1
ATOM 7268 C C . TRP B 1 179 ? -45.726 25.739 -15.492 1.00 60.84 243 TRP B C 1
ATOM 7269 O O . TRP B 1 179 ? -45.455 26.831 -14.987 1.00 60.84 243 TRP B O 1
ATOM 7280 N N . TRP B 1 180 ? -46.959 25.241 -15.529 1.00 60.32 244 TRP B N 1
ATOM 7281 C CA . TRP B 1 180 ? -48.120 25.994 -15.071 1.00 60.32 244 TRP B CA 1
ATOM 7282 C C . TRP B 1 180 ? -48.527 25.601 -13.665 1.00 60.32 244 TRP B C 1
ATOM 7283 O O . TRP B 1 180 ? -48.545 24.420 -13.330 1.00 60.32 244 TRP B O 1
ATOM 7294 N N . SER B 1 181 ? -48.876 26.589 -12.849 1.00 55.25 245 SER B N 1
ATOM 7295 C CA . SER B 1 181 ? -49.437 26.305 -11.537 1.00 55.25 245 SER B CA 1
ATOM 7296 C C . SER B 1 181 ? -50.799 25.664 -11.732 1.00 55.25 245 SER B C 1
ATOM 7297 O O . SER B 1 181 ? -51.481 25.946 -12.713 1.00 55.25 245 SER B O 1
ATOM 7300 N N . PRO B 1 182 ? -51.204 24.803 -10.793 1.00 77.87 246 PRO B N 1
ATOM 7301 C CA . PRO B 1 182 ? -52.441 24.043 -10.968 1.00 77.87 246 PRO B CA 1
ATOM 7302 C C . PRO B 1 182 ? -53.619 24.940 -11.301 1.00 77.87 246 PRO B C 1
ATOM 7303 O O . PRO B 1 182 ? -54.496 24.520 -12.048 1.00 77.87 246 PRO B O 1
ATOM 7307 N N . ASP B 1 183 ? -53.635 26.154 -10.759 1.00 99.57 247 ASP B N 1
ATOM 7308 C CA . ASP B 1 183 ? -54.763 27.066 -10.949 1.00 99.57 247 ASP B CA 1
ATOM 7309 C C . ASP B 1 183 ? -54.588 28.050 -12.113 1.00 99.57 247 ASP B C 1
ATOM 7310 O O . ASP B 1 183 ? -55.447 28.900 -12.345 1.00 99.57 247 ASP B O 1
ATOM 7315 N N . GLY B 1 184 ? -53.483 27.931 -12.844 1.00 89.13 248 GLY B N 1
ATOM 7316 C CA . GLY B 1 184 ? -53.245 28.769 -14.009 1.00 89.13 248 GLY B CA 1
ATOM 7317 C C . GLY B 1 184 ? -52.989 30.219 -13.646 1.00 89.13 248 GLY B C 1
ATOM 7318 O O . GLY B 1 184 ? -52.976 31.099 -14.505 1.00 89.13 248 GLY B O 1
ATOM 7319 N N . GLU B 1 185 ? -52.790 30.462 -12.358 1.00 103.08 249 GLU B N 1
ATOM 7320 C CA . GLU B 1 185 ? -52.503 31.792 -11.857 1.00 103.08 249 GLU B CA 1
ATOM 7321 C C . GLU B 1 185 ? -51.035 32.152 -12.070 1.00 103.08 249 GLU B C 1
ATOM 7322 O O . GLU B 1 185 ? -50.684 33.322 -12.188 1.00 103.08 249 GLU B O 1
ATOM 7328 N N . ARG B 1 186 ? -50.185 31.133 -12.140 1.00 86.97 250 ARG B N 1
ATOM 7329 C CA . ARG B 1 186 ? -48.745 31.319 -12.025 1.00 86.97 250 ARG B CA 1
ATOM 7330 C C . ARG B 1 186 ? -47.958 30.477 -13.033 1.00 86.97 250 ARG B C 1
ATOM 7331 O O . ARG B 1 186 ? -48.363 29.370 -13.380 1.00 86.97 250 ARG B O 1
ATOM 7339 N N . LEU B 1 187 ? -46.828 31.007 -13.494 1.00 55.76 251 LEU B N 1
ATOM 7340 C CA . LEU B 1 187 ? -45.968 30.296 -14.451 1.00 55.76 251 LEU B CA 1
ATOM 7341 C C . LEU B 1 187 ? -44.477 30.304 -14.086 1.00 55.76 251 LEU B C 1
ATOM 7342 O O . LEU B 1 187 ? -43.820 31.352 -14.055 1.00 55.76 251 LEU B O 1
ATOM 7347 N N . ALA B 1 188 ? -43.945 29.116 -13.839 1.00 52.30 252 ALA B N 1
ATOM 7348 C CA . ALA B 1 188 ? -42.526 28.962 -13.589 1.00 52.30 252 ALA B CA 1
ATOM 7349 C C . ALA B 1 188 ? -41.836 28.563 -14.881 1.00 52.30 252 ALA B C 1
ATOM 7350 O O . ALA B 1 188 ? -42.379 27.800 -15.681 1.00 52.30 252 ALA B O 1
ATOM 7352 N N . PHE B 1 189 ? -40.634 29.085 -15.092 1.00 38.06 253 PHE B N 1
ATOM 7353 C CA . PHE B 1 189 ? -39.902 28.773 -16.309 1.00 38.06 253 PHE B CA 1
ATOM 7354 C C . PHE B 1 189 ? -38.387 28.939 -16.142 1.00 38.06 253 PHE B C 1
ATOM 7355 O O . PHE B 1 189 ? -37.918 29.659 -15.262 1.00 38.06 253 PHE B O 1
ATOM 7363 N N . LEU B 1 190 ? -37.634 28.260 -17.000 1.00 43.47 254 LEU B N 1
ATOM 7364 C CA . LEU B 1 190 ? -36.181 28.335 -16.992 1.00 43.47 254 LEU B CA 1
ATOM 7365 C C . LEU B 1 190 ? -35.643 29.413 -17.920 1.00 43.47 254 LEU B C 1
ATOM 7366 O O . LEU B 1 190 ? -36.032 29.519 -19.085 1.00 43.47 254 LEU B O 1
ATOM 7371 N N . MET B 1 191 ? -34.727 30.202 -17.393 1.00 55.78 255 MET B N 1
ATOM 7372 C CA . MET B 1 191 ? -33.995 31.133 -18.209 1.00 55.78 255 MET B CA 1
ATOM 7373 C C . MET B 1 191 ? -32.618 30.520 -18.404 1.00 55.78 255 MET B C 1
ATOM 7374 O O . MET B 1 191 ? -31.869 30.390 -17.434 1.00 55.78 255 MET B O 1
ATOM 7379 N N . ILE B 1 192 ? -32.291 30.127 -19.639 1.00 50.28 256 ILE B N 1
ATOM 7380 C CA . ILE B 1 192 ? -31.006 29.486 -19.952 1.00 50.28 256 ILE B CA 1
ATOM 7381 C C . ILE B 1 192 ? -30.043 30.452 -20.638 1.00 50.28 256 ILE B C 1
ATOM 7382 O O . ILE B 1 192 ? -30.342 31.014 -21.678 1.00 50.28 256 ILE B O 1
ATOM 7387 N N . ASN B 1 193 ? -28.879 30.639 -20.031 1.00 55.10 257 ASN B N 1
ATOM 7388 C CA . ASN B 1 193 ? -27.901 31.615 -20.501 1.00 55.10 257 ASN B CA 1
ATOM 7389 C C . ASN B 1 193 ? -26.722 30.909 -21.154 1.00 55.10 257 ASN B C 1
ATOM 7390 O O . ASN B 1 193 ? -25.888 30.311 -20.472 1.00 55.10 257 ASN B O 1
ATOM 7395 N N . ASP B 1 194 ? -26.659 30.994 -22.479 1.00 54.37 258 ASP B N 1
ATOM 7396 C CA . ASP B 1 194 ? -25.595 30.367 -23.252 1.00 54.37 258 ASP B CA 1
ATOM 7397 C C . ASP B 1 194 ? -24.464 31.303 -23.652 1.00 54.37 258 ASP B C 1
ATOM 7398 O O . ASP B 1 194 ? -23.639 30.946 -24.492 1.00 54.37 258 ASP B O 1
ATOM 7403 N N . SER B 1 195 ? -24.464 32.508 -23.087 1.00 53.32 259 SER B N 1
ATOM 7404 C CA . SER B 1 195 ? -23.524 33.556 -23.475 1.00 53.32 259 SER B CA 1
ATOM 7405 C C . SER B 1 195 ? -22.100 33.084 -23.631 1.00 53.32 259 SER B C 1
ATOM 7406 O O . SER B 1 195 ? -21.421 33.458 -24.586 1.00 53.32 259 SER B O 1
ATOM 7409 N N . LEU B 1 196 ? -21.631 32.302 -22.668 1.00 58.15 260 LEU B N 1
ATOM 7410 C CA . LEU B 1 196 ? -20.230 31.894 -22.638 1.00 58.15 260 LEU B CA 1
ATOM 7411 C C . LEU B 1 196 ? -19.970 30.498 -23.213 1.00 58.15 260 LEU B C 1
ATOM 7412 O O . LEU B 1 196 ? -18.821 30.066 -23.303 1.00 58.15 260 LEU B O 1
ATOM 7417 N N . VAL B 1 197 ? -21.038 29.811 -23.612 1.00 49.06 261 VAL B N 1
ATOM 7418 C CA . VAL B 1 197 ? -20.949 28.457 -24.166 1.00 49.06 261 VAL B CA 1
ATOM 7419 C C . VAL B 1 197 ? -20.518 28.475 -25.630 1.00 49.06 261 VAL B C 1
ATOM 7420 O O . VAL B 1 197 ? -21.106 29.196 -26.436 1.00 49.06 261 VAL B O 1
ATOM 7424 N N . PRO B 1 198 ? -19.494 27.673 -25.974 1.00 57.62 262 PRO B N 1
ATOM 7425 C CA . PRO B 1 198 ? -18.931 27.588 -27.327 1.00 57.62 262 PRO B CA 1
ATOM 7426 C C . PRO B 1 198 ? -19.938 27.006 -28.309 1.00 57.62 262 PRO B C 1
ATOM 7427 O O . PRO B 1 198 ? -20.730 26.138 -27.927 1.00 57.62 262 PRO B O 1
ATOM 7431 N N . THR B 1 199 ? -19.899 27.461 -29.559 1.00 47.72 263 THR B N 1
ATOM 7432 C CA . THR B 1 199 ? -20.923 27.084 -30.528 1.00 47.72 263 THR B CA 1
ATOM 7433 C C . THR B 1 199 ? -20.418 26.219 -31.666 1.00 47.72 263 THR B C 1
ATOM 7434 O O . THR B 1 199 ? -19.293 26.370 -32.147 1.00 47.72 263 THR B O 1
ATOM 7438 N N . MET B 1 200 ? -21.293 25.322 -32.098 1.00 47.78 264 MET B N 1
ATOM 7439 C CA . MET B 1 200 ? -21.007 24.401 -33.176 1.00 47.78 264 MET B CA 1
ATOM 7440 C C . MET B 1 200 ? -21.883 24.777 -34.371 1.00 47.78 264 MET B C 1
ATOM 7441 O O . MET B 1 200 ? -22.994 25.285 -34.198 1.00 47.78 264 MET B O 1
ATOM 7446 N N . VAL B 1 201 ? -21.371 24.535 -35.578 1.00 79.03 265 VAL B N 1
ATOM 7447 C CA . VAL B 1 201 ? -22.062 24.911 -36.811 1.00 79.03 265 VAL B CA 1
ATOM 7448 C C . VAL B 1 201 ? -22.677 23.730 -37.551 1.00 79.03 265 VAL B C 1
ATOM 7449 O O . VAL B 1 201 ? -22.002 22.753 -37.873 1.00 79.03 265 VAL B O 1
ATOM 7453 N N . ILE B 1 202 ? -23.968 23.843 -37.827 1.00 59.25 266 ILE B N 1
ATOM 7454 C CA . ILE B 1 202 ? -24.660 22.886 -38.661 1.00 59.25 266 ILE B CA 1
ATOM 7455 C C . ILE B 1 202 ? -24.720 23.453 -40.062 1.00 59.25 266 ILE B C 1
ATOM 7456 O O . ILE B 1 202 ? -25.434 24.415 -40.316 1.00 59.25 266 ILE B O 1
ATOM 7461 N N . PRO B 1 203 ? -23.957 22.866 -40.984 1.00 65.72 267 PRO B N 1
ATOM 7462 C CA . PRO B 1 203 ? -23.897 23.397 -42.348 1.00 65.72 267 PRO B CA 1
ATOM 7463 C C . PRO B 1 203 ? -25.138 23.039 -43.155 1.00 65.72 267 PRO B C 1
ATOM 7464 O O . PRO B 1 203 ? -25.765 22.010 -42.895 1.00 65.72 267 PRO B O 1
ATOM 7468 N N . ARG B 1 204 ? -25.479 23.877 -44.127 1.00 86.46 268 ARG B N 1
ATOM 7469 C CA . ARG B 1 204 ? -26.554 23.567 -45.059 1.00 86.46 268 ARG B CA 1
ATOM 7470 C C . ARG B 1 204 ? -26.058 23.681 -46.491 1.00 86.46 268 ARG B C 1
ATOM 7471 O O . ARG B 1 204 ? -25.662 24.751 -46.935 1.00 86.46 268 ARG B O 1
ATOM 7479 N N . PHE B 1 205 ? -26.031 22.559 -47.195 1.00 42.16 269 PHE B N 1
ATOM 7480 C CA . PHE B 1 205 ? -25.680 22.556 -48.608 1.00 42.16 269 PHE B CA 1
ATOM 7481 C C . PHE B 1 205 ? -26.871 22.578 -49.616 1.00 42.16 269 PHE B C 1
ATOM 7482 O O . PHE B 1 205 ? -26.677 22.802 -50.817 1.00 42.16 269 PHE B O 1
ATOM 7490 N N . THR B 1 206 ? -28.089 22.334 -49.138 1.00 80.13 270 THR B N 1
ATOM 7491 C CA . THR B 1 206 ? -29.225 22.074 -50.032 1.00 80.13 270 THR B CA 1
ATOM 7492 C C . THR B 1 206 ? -30.209 23.220 -50.294 1.00 80.13 270 THR B C 1
ATOM 7493 O O . THR B 1 206 ? -31.202 23.046 -50.998 1.00 80.13 270 THR B O 1
ATOM 7497 N N . GLY B 1 207 ? -29.918 24.402 -49.773 1.00 57.31 271 GLY B N 1
ATOM 7498 C CA . GLY B 1 207 ? -30.887 25.489 -49.761 1.00 57.31 271 GLY B CA 1
ATOM 7499 C C . GLY B 1 207 ? -31.019 26.267 -51.067 1.00 57.31 271 GLY B C 1
ATOM 7500 O O . GLY B 1 207 ? -31.048 25.696 -52.162 1.00 57.31 271 GLY B O 1
ATOM 7501 N N . ALA B 1 208 ? -31.188 27.575 -50.930 1.00 62.87 272 ALA B N 1
ATOM 7502 C CA . ALA B 1 208 ? -31.207 28.505 -52.058 1.00 62.87 272 ALA B CA 1
ATOM 7503 C C . ALA B 1 208 ? -29.805 28.727 -52.650 1.00 62.87 272 ALA B C 1
ATOM 7504 O O . ALA B 1 208 ? -28.892 27.946 -52.410 1.00 62.87 272 ALA B O 1
ATOM 7506 N N . LEU B 1 209 ? -29.662 29.767 -53.466 1.00 60.50 273 LEU B N 1
ATOM 7507 C CA . LEU B 1 209 ? -28.383 30.116 -54.090 1.00 60.50 273 LEU B CA 1
ATOM 7508 C C . LEU B 1 209 ? -27.207 30.001 -53.128 1.00 60.50 273 LEU B C 1
ATOM 7509 O O . LEU B 1 209 ? -26.263 29.259 -53.384 1.00 60.50 273 LEU B O 1
ATOM 7514 N N . TYR B 1 210 ? -27.243 30.764 -52.043 1.00 58.94 274 TYR B N 1
ATOM 7515 C CA . TYR B 1 210 ? -26.202 30.677 -51.031 1.00 58.94 274 TYR B CA 1
ATOM 7516 C C . TYR B 1 210 ? -26.828 30.205 -49.738 1.00 58.94 274 TYR B C 1
ATOM 7517 O O . TYR B 1 210 ? -27.337 31.020 -48.972 1.00 58.94 274 TYR B O 1
ATOM 7526 N N . PRO B 1 211 ? -26.833 28.881 -49.510 1.00 51.84 275 PRO B N 1
ATOM 7527 C CA . PRO B 1 211 ? -27.390 28.293 -48.292 1.00 51.84 275 PRO B CA 1
ATOM 7528 C C . PRO B 1 211 ? -26.567 28.697 -47.078 1.00 51.84 275 PRO B C 1
ATOM 7529 O O . PRO B 1 211 ? -25.334 28.769 -47.165 1.00 51.84 275 PRO B O 1
ATOM 7533 N N . LYS B 1 212 ? -27.246 28.969 -45.966 1.00 106.44 276 LYS B N 1
ATOM 7534 C CA . LYS B 1 212 ? -26.575 29.312 -44.725 1.00 106.44 276 LYS B CA 1
ATOM 7535 C C . LYS B 1 212 ? -27.150 28.464 -43.610 1.00 106.44 276 LYS B C 1
ATOM 7536 O O . LYS B 1 212 ? -28.360 28.429 -43.412 1.00 106.44 276 LYS B O 1
ATOM 7542 N N . GLY B 1 213 ? -26.276 27.779 -42.886 1.00 81.78 277 GLY B N 1
ATOM 7543 C CA . GLY B 1 213 ? -26.691 26.946 -41.773 1.00 81.78 277 GLY B CA 1
ATOM 7544 C C . GLY B 1 213 ? -26.546 27.683 -40.457 1.00 81.78 277 GLY B C 1
ATOM 7545 O O . GLY B 1 213 ? -25.888 28.720 -40.394 1.00 81.78 277 GLY B O 1
ATOM 7546 N N . LYS B 1 214 ? -27.152 27.150 -39.400 1.00 82.74 278 LYS B N 1
ATOM 7547 C CA . LYS B 1 214 ? -27.152 27.835 -38.114 1.00 82.74 278 LYS B CA 1
ATOM 7548 C C . LYS B 1 214 ? -25.964 27.428 -37.246 1.00 82.74 278 LYS B C 1
ATOM 7549 O O . LYS B 1 214 ? -25.201 26.528 -37.597 1.00 82.74 278 LYS B O 1
ATOM 7555 N N . GLN B 1 215 ? -25.828 28.092 -36.101 1.00 65.28 279 GLN B N 1
ATOM 7556 C CA . GLN B 1 215 ? -24.830 27.725 -35.109 1.00 65.28 279 GLN B CA 1
ATOM 7557 C C . GLN B 1 215 ? -25.449 27.840 -33.735 1.00 65.28 279 GLN B C 1
ATOM 7558 O O . GLN B 1 215 ? -25.942 28.900 -33.370 1.00 65.28 279 GLN B O 1
ATOM 7564 N N . TYR B 1 216 ? -25.416 26.753 -32.974 1.00 50.40 280 TYR B N 1
ATOM 7565 C CA . TYR B 1 216 ? -26.096 26.697 -31.683 1.00 50.40 280 TYR B CA 1
ATOM 7566 C C . TYR B 1 216 ? -25.113 26.425 -30.546 1.00 50.40 280 TYR B C 1
ATOM 7567 O O . TYR B 1 216 ? -24.032 25.876 -30.778 1.00 50.40 280 TYR B O 1
ATOM 7576 N N . PRO B 1 217 ? -25.465 26.840 -29.315 1.00 58.79 281 PRO B N 1
ATOM 7577 C CA . PRO B 1 217 ? -24.552 26.514 -28.221 1.00 58.79 281 PRO B CA 1
ATOM 7578 C C . PRO B 1 217 ? -24.536 25.014 -27.976 1.00 58.79 281 PRO B C 1
ATOM 7579 O O . PRO B 1 217 ? -25.595 24.444 -27.707 1.00 58.79 281 PRO B O 1
ATOM 7583 N N . TYR B 1 218 ? -23.353 24.406 -27.996 1.00 31.65 282 TYR B N 1
ATOM 7584 C CA . TYR B 1 218 ? -23.225 22.976 -27.760 1.00 31.65 282 TYR B CA 1
ATOM 7585 C C . TYR B 1 218 ? -21.983 22.710 -26.935 1.00 31.65 282 TYR B C 1
ATOM 7586 O O . TYR B 1 218 ? -20.928 22.449 -27.498 1.00 31.65 282 TYR B O 1
ATOM 7595 N N . PRO B 1 219 ? -22.082 22.813 -25.596 1.00 38.71 283 PRO B N 1
ATOM 7596 C CA . PRO B 1 219 ? -20.871 22.570 -24.801 1.00 38.71 283 PRO B CA 1
ATOM 7597 C C . PRO B 1 219 ? -20.385 21.127 -24.934 1.00 38.71 283 PRO B C 1
ATOM 7598 O O . PRO B 1 219 ? -21.132 20.184 -24.664 1.00 38.71 283 PRO B O 1
ATOM 7602 N N . LYS B 1 220 ? -19.125 20.961 -25.310 1.00 54.26 284 LYS B N 1
ATOM 7603 C CA . LYS B 1 220 ? -18.552 19.637 -25.499 1.00 54.26 284 LYS B CA 1
ATOM 7604 C C . LYS B 1 220 ? -17.998 19.160 -24.162 1.00 54.26 284 LYS B C 1
ATOM 7605 O O . LYS B 1 220 ? -18.288 19.759 -23.128 1.00 54.26 284 LYS B O 1
ATOM 7611 N N . ALA B 1 221 ? -17.214 18.084 -24.175 1.00 46.28 285 ALA B N 1
ATOM 7612 C CA . ALA B 1 221 ? -16.643 17.541 -22.942 1.00 46.28 285 ALA B CA 1
ATOM 7613 C C . ALA B 1 221 ? -15.780 18.555 -22.201 1.00 46.28 285 ALA B C 1
ATOM 7614 O O . ALA B 1 221 ? -14.829 19.102 -22.757 1.00 46.28 285 ALA B O 1
ATOM 7616 N N . GLY B 1 222 ? -16.120 18.786 -20.936 1.00 50.60 286 GLY B N 1
ATOM 7617 C CA . GLY B 1 222 ? -15.345 19.647 -20.060 1.00 50.60 286 GLY B CA 1
ATOM 7618 C C . GLY B 1 222 ? -15.372 21.127 -20.376 1.00 50.60 286 GLY B C 1
ATOM 7619 O O . GLY B 1 222 ? -14.572 21.896 -19.842 1.00 50.60 286 GLY B O 1
ATOM 7620 N N . GLN B 1 223 ? -16.299 21.529 -21.236 1.00 62.74 287 GLN B N 1
ATOM 7621 C CA . GLN B 1 223 ? -16.348 22.903 -21.708 1.00 62.74 287 GLN B CA 1
ATOM 7622 C C . GLN B 1 223 ? -17.186 23.786 -20.813 1.00 62.74 287 GLN B C 1
ATOM 7623 O O . GLN B 1 223 ? -17.785 23.319 -19.849 1.00 62.74 287 GLN B O 1
ATOM 7629 N N . MET B 1 224 ? -17.225 25.067 -21.155 1.00 65.32 288 MET B N 1
ATOM 7630 C CA . MET B 1 224 ? -18.099 26.018 -20.489 1.00 65.32 288 MET B CA 1
ATOM 7631 C C . MET B 1 224 ? -19.535 25.576 -20.664 1.00 65.32 288 MET B C 1
ATOM 7632 O O . MET B 1 224 ? -19.929 25.176 -21.750 1.00 65.32 288 MET B O 1
ATOM 7637 N N . ASN B 1 225 ? -20.324 25.684 -19.603 1.00 43.94 289 ASN B N 1
ATOM 7638 C CA . ASN B 1 225 ? -21.691 25.170 -19.602 1.00 43.94 289 ASN B CA 1
ATOM 7639 C C . ASN B 1 225 ? -22.721 26.279 -19.467 1.00 43.94 289 ASN B C 1
ATOM 7640 O O . ASN B 1 225 ? -22.405 27.377 -19.024 1.00 43.94 289 ASN B O 1
ATOM 7645 N N . PRO B 1 226 ? -23.960 26.003 -19.876 1.00 39.09 290 PRO B N 1
ATOM 7646 C CA . PRO B 1 226 ? -25.002 27.014 -19.698 1.00 39.09 290 PRO B CA 1
ATOM 7647 C C . PRO B 1 226 ? -25.266 27.348 -18.232 1.00 39.09 290 PRO B C 1
ATOM 7648 O O . PRO B 1 226 ? -25.579 26.464 -17.427 1.00 39.09 290 PRO B O 1
ATOM 7652 N N . THR B 1 227 ? -25.189 28.634 -17.909 1.00 54.03 291 THR B N 1
ATOM 7653 C CA . THR B 1 227 ? -25.628 29.133 -16.620 1.00 54.03 291 THR B CA 1
ATOM 7654 C C . THR B 1 227 ? -27.154 29.219 -16.726 1.00 54.03 291 THR B C 1
ATOM 7655 O O . THR B 1 227 ? -27.679 29.432 -17.816 1.00 54.03 291 THR B O 1
ATOM 7659 N N . ILE B 1 228 ? -27.885 29.010 -15.634 1.00 60.42 292 ILE B N 1
ATOM 7660 C CA . ILE B 1 228 ? -29.348 29.077 -15.727 1.00 60.42 292 ILE B CA 1
ATOM 7661 C C . ILE B 1 228 ? -30.072 29.537 -14.457 1.00 60.42 292 ILE B C 1
ATOM 7662 O O . ILE B 1 228 ? -29.707 29.145 -13.348 1.00 60.42 292 ILE B O 1
ATOM 7667 N N . LYS B 1 229 ? -31.116 30.345 -14.627 1.00 61.43 293 LYS B N 1
ATOM 7668 C CA . LYS B 1 229 ? -31.919 30.805 -13.498 1.00 61.43 293 LYS B CA 1
ATOM 7669 C C . LYS B 1 229 ? -33.322 30.278 -13.643 1.00 61.43 293 LYS B C 1
ATOM 7670 O O . LYS B 1 229 ? -33.773 30.024 -14.757 1.00 61.43 293 LYS B O 1
ATOM 7676 N N . LEU B 1 230 ? -34.014 30.111 -12.523 1.00 39.93 294 LEU B N 1
ATOM 7677 C CA . LEU B 1 230 ? -35.415 29.719 -12.565 1.00 39.93 294 LEU B CA 1
ATOM 7678 C C . LEU B 1 230 ? -36.298 30.848 -12.033 1.00 39.93 294 LEU B C 1
ATOM 7679 O O . LEU B 1 230 ? -36.312 31.105 -10.830 1.00 39.93 294 LEU B O 1
ATOM 7684 N N . TYR B 1 231 ? -37.040 31.515 -12.920 1.00 48.89 295 TYR B N 1
ATOM 7685 C CA . TYR B 1 231 ? -37.936 32.577 -12.486 1.00 48.89 295 TYR B CA 1
ATOM 7686 C C . TYR B 1 231 ? -39.364 32.067 -12.364 1.00 48.89 295 TYR B C 1
ATOM 7687 O O . TYR B 1 231 ? -39.677 30.946 -12.766 1.00 48.89 295 TYR B O 1
ATOM 7696 N N . VAL B 1 232 ? -40.231 32.922 -11.830 1.00 46.16 296 VAL B N 1
ATOM 7697 C CA . VAL B 1 232 ? -41.665 32.668 -11.757 1.00 46.16 296 VAL B CA 1
ATOM 7698 C C . VAL B 1 232 ? -42.408 33.979 -11.952 1.00 46.16 296 VAL B C 1
ATOM 7699 O O . VAL B 1 232 ? -42.112 34.974 -11.283 1.00 46.16 296 VAL B O 1
ATOM 7703 N N . VAL B 1 233 ? -43.386 33.975 -12.851 1.00 81.32 297 VAL B N 1
ATOM 7704 C CA . VAL B 1 233 ? -44.193 35.158 -13.101 1.00 81.32 297 VAL B CA 1
ATOM 7705 C C . VAL B 1 233 ? -45.638 34.875 -12.750 1.00 81.32 297 VAL B C 1
ATOM 7706 O O . VAL B 1 233 ? -46.089 33.738 -12.833 1.00 81.32 297 VAL B O 1
ATOM 7710 N N . ASN B 1 234 ? -46.363 35.909 -12.344 1.00 97.57 298 ASN B N 1
ATOM 7711 C CA . ASN B 1 234 ? -47.794 35.777 -12.108 1.00 97.57 298 ASN B CA 1
ATOM 7712 C C . ASN B 1 234 ? -48.565 36.317 -13.300 1.00 97.57 298 ASN B C 1
ATOM 7713 O O . ASN B 1 234 ? -48.321 37.430 -13.770 1.00 97.57 298 ASN B O 1
ATOM 7718 N N . LEU B 1 235 ? -49.510 35.517 -13.773 1.00 68.10 299 LEU B N 1
ATOM 7719 C CA . LEU B 1 235 ? -50.190 35.782 -15.028 1.00 68.10 299 LEU B CA 1
ATOM 7720 C C . LEU B 1 235 ? -51.356 36.732 -14.830 1.00 68.10 299 LEU B C 1
ATOM 7721 O O . LEU B 1 235 ? -52.091 37.021 -15.767 1.00 68.10 299 LEU B O 1
ATOM 7726 N N . TYR B 1 236 ? -51.522 37.204 -13.600 1.00 110.15 300 TYR B N 1
ATOM 7727 C CA . TYR B 1 236 ? -52.571 38.160 -13.296 1.00 110.15 300 TYR B CA 1
ATOM 7728 C C . TYR B 1 236 ? -52.024 39.513 -12.861 1.00 110.15 300 TYR B C 1
ATOM 7729 O O . TYR B 1 236 ? -51.287 39.621 -11.881 1.00 110.15 300 TYR B O 1
ATOM 7738 N N . GLY B 1 237 ? -52.393 40.543 -13.612 1.00 128.77 301 GLY B N 1
ATOM 7739 C CA . GLY B 1 237 ? -51.990 41.896 -13.296 1.00 128.77 301 GLY B CA 1
ATOM 7740 C C . GLY B 1 237 ? -50.509 42.154 -13.455 1.00 128.77 301 GLY B C 1
ATOM 7741 O O . GLY B 1 237 ? -49.946 41.955 -14.531 1.00 128.77 301 GLY B O 1
ATOM 7742 N N . PRO B 1 238 ? -49.871 42.593 -12.365 1.00 84.41 302 PRO B N 1
ATOM 7743 C CA . PRO B 1 238 ? -48.536 43.203 -12.328 1.00 84.41 302 PRO B CA 1
ATOM 7744 C C . PRO B 1 238 ? -47.468 42.423 -13.086 1.00 84.41 302 PRO B C 1
ATOM 7745 O O . PRO B 1 238 ? -46.579 43.031 -13.681 1.00 84.41 302 PRO B O 1
ATOM 7749 N N . THR B 1 239 ? -47.562 41.099 -13.065 1.00 75.73 303 THR B N 1
ATOM 7750 C CA . THR B 1 239 ? -46.507 40.250 -13.610 1.00 75.73 303 THR B CA 1
ATOM 7751 C C . THR B 1 239 ? -45.168 40.463 -12.878 1.00 75.73 303 THR B C 1
ATOM 7752 O O . THR B 1 239 ? -44.113 40.623 -13.497 1.00 75.73 303 THR B O 1
ATOM 7756 N N . HIS B 1 240 ? -45.225 40.461 -11.551 1.00 117.65 304 HIS B N 1
ATOM 7757 C CA . HIS B 1 240 ? -44.016 40.484 -10.747 1.00 117.65 304 HIS B CA 1
ATOM 7758 C C . HIS B 1 240 ? -43.313 39.140 -10.846 1.00 117.65 304 HIS B C 1
ATOM 7759 O O . HIS B 1 240 ? -43.893 38.100 -10.528 1.00 117.65 304 HIS B O 1
ATOM 7766 N N . THR B 1 241 ? -42.056 39.171 -11.275 1.00 72.22 305 THR B N 1
ATOM 7767 C CA . THR B 1 241 ? -41.300 37.950 -11.511 1.00 72.22 305 THR B CA 1
ATOM 7768 C C . THR B 1 241 ? -40.197 37.772 -10.464 1.00 72.22 305 THR B C 1
ATOM 7769 O O . THR B 1 241 ? -39.419 38.692 -10.220 1.00 72.22 305 THR B O 1
ATOM 7773 N N . LEU B 1 242 ? -40.140 36.592 -9.846 1.00 75.44 306 LEU B N 1
ATOM 7774 C CA . LEU B 1 242 ? -39.192 36.326 -8.760 1.00 75.44 306 LEU B CA 1
ATOM 7775 C C . LEU B 1 242 ? -38.267 35.180 -9.118 1.00 75.44 306 LEU B C 1
ATOM 7776 O O . LEU B 1 242 ? -38.729 34.101 -9.474 1.00 75.44 306 LEU B O 1
ATOM 7781 N N . GLU B 1 243 ? -36.962 35.398 -9.008 1.00 81.28 307 GLU B N 1
ATOM 7782 C CA . GLU B 1 243 ? -36.012 34.310 -9.212 1.00 81.28 307 GLU B CA 1
ATOM 7783 C C . GLU B 1 243 ? -36.008 33.403 -7.997 1.00 81.28 307 GLU B C 1
ATOM 7784 O O . GLU B 1 243 ? -35.916 33.879 -6.866 1.00 81.28 307 GLU B O 1
ATOM 7790 N N . LEU B 1 244 ? -36.100 32.098 -8.226 1.00 49.49 308 LEU B N 1
ATOM 7791 C CA . LEU B 1 244 ? -36.008 31.150 -7.125 1.00 49.49 308 LEU B CA 1
ATOM 7792 C C . LEU B 1 244 ? -34.557 30.702 -6.958 1.00 49.49 308 LEU B C 1
ATOM 7793 O O . LEU B 1 244 ? -34.012 29.967 -7.784 1.00 49.49 308 LEU B O 1
ATOM 7798 N N . MET B 1 245 ? -33.943 31.143 -5.867 1.00 69.89 309 MET B N 1
ATOM 7799 C CA . MET B 1 245 ? -32.509 30.993 -5.673 1.00 69.89 309 MET B CA 1
ATOM 7800 C C . MET B 1 245 ? -32.162 29.539 -5.454 1.00 69.89 309 MET B C 1
ATOM 7801 O O . MET B 1 245 ? -33.021 28.752 -5.056 1.00 69.89 309 MET B O 1
ATOM 7806 N N . PRO B 1 246 ? -30.901 29.171 -5.732 1.00 69.19 310 PRO B N 1
ATOM 7807 C CA . PRO B 1 246 ? -30.464 27.775 -5.596 1.00 69.19 310 PRO B CA 1
ATOM 7808 C C . PRO B 1 246 ? -30.207 27.427 -4.131 1.00 69.19 310 PRO B C 1
ATOM 7809 O O . PRO B 1 246 ? -30.247 28.336 -3.299 1.00 69.19 310 PRO B O 1
ATOM 7813 N N . PRO B 1 247 ? -29.916 26.149 -3.814 1.00 72.25 311 PRO B N 1
ATOM 7814 C CA . PRO B 1 247 ? -29.519 25.814 -2.441 1.00 72.25 311 PRO B CA 1
ATOM 7815 C C . PRO B 1 247 ? -28.169 26.459 -2.125 1.00 72.25 311 PRO B C 1
ATOM 7816 O O . PRO B 1 247 ? -27.350 26.618 -3.031 1.00 72.25 311 PRO B O 1
ATOM 7820 N N . ASP B 1 248 ? -27.943 26.847 -0.875 1.00 120.18 312 ASP B N 1
ATOM 7821 C CA . ASP B 1 248 ? -26.736 27.595 -0.537 1.00 120.18 312 ASP B CA 1
ATOM 7822 C C . ASP B 1 248 ? -25.451 26.851 -0.882 1.00 120.18 312 ASP B C 1
ATOM 7823 O O . ASP B 1 248 ? -24.471 27.465 -1.299 1.00 120.18 312 ASP B O 1
ATOM 7828 N N . SER B 1 249 ? -25.465 25.533 -0.708 1.00 76.70 313 SER B N 1
ATOM 7829 C CA . SER B 1 249 ? -24.314 24.690 -1.040 1.00 76.70 313 SER B CA 1
ATOM 7830 C C . SER B 1 249 ? -23.931 24.757 -2.520 1.00 76.70 313 SER B C 1
ATOM 7831 O O . SER B 1 249 ? -22.752 24.720 -2.863 1.00 76.70 313 SER B O 1
ATOM 7834 N N . PHE B 1 250 ? -24.937 24.850 -3.386 1.00 81.72 314 PHE B N 1
ATOM 7835 C CA . PHE B 1 250 ? -24.721 24.957 -4.829 1.00 81.72 314 PHE B CA 1
ATOM 7836 C C . PHE B 1 250 ? -24.429 26.383 -5.271 1.00 81.72 314 PHE B C 1
ATOM 7837 O O . PHE B 1 250 ? -23.946 26.602 -6.375 1.00 81.72 314 PHE B O 1
ATOM 7845 N N . LYS B 1 251 ? -24.737 27.351 -4.418 1.00 108.23 315 LYS B N 1
ATOM 7846 C CA . LYS B 1 251 ? -24.546 28.748 -4.771 1.00 108.23 315 LYS B CA 1
ATOM 7847 C C . LYS B 1 251 ? -23.103 28.962 -5.192 1.00 108.23 315 LYS B C 1
ATOM 7848 O O . LYS B 1 251 ? -22.191 28.568 -4.469 1.00 108.23 315 LYS B O 1
ATOM 7854 N N . SER B 1 252 ? -22.908 29.561 -6.366 1.00 120.16 316 SER B N 1
ATOM 7855 C CA . SER B 1 252 ? -21.574 29.903 -6.882 1.00 120.16 316 SER B CA 1
ATOM 7856 C C . SER B 1 252 ? -20.829 28.773 -7.621 1.00 120.16 316 SER B C 1
ATOM 7857 O O . SER B 1 252 ? -19.766 29.001 -8.203 1.00 120.16 316 SER B O 1
ATOM 7860 N N . ARG B 1 253 ? -21.385 27.566 -7.612 1.00 124.87 317 ARG B N 1
ATOM 7861 C CA . ARG B 1 253 ? -20.743 26.440 -8.280 1.00 124.87 317 ARG B CA 1
ATOM 7862 C C . ARG B 1 253 ? -21.620 25.901 -9.409 1.00 124.87 317 ARG B C 1
ATOM 7863 O O . ARG B 1 253 ? -22.820 26.145 -9.435 1.00 124.87 317 ARG B O 1
ATOM 7871 N N . GLU B 1 254 ? -21.008 25.179 -10.344 1.00 52.85 318 GLU B N 1
ATOM 7872 C CA . GLU B 1 254 ? -21.687 24.713 -11.557 1.00 52.85 318 GLU B CA 1
ATOM 7873 C C . GLU B 1 254 ? -22.789 23.681 -11.307 1.00 52.85 318 GLU B C 1
ATOM 7874 O O . GLU B 1 254 ? -22.557 22.651 -10.681 1.00 52.85 318 GLU B O 1
ATOM 7880 N N . TYR B 1 255 ? -23.984 23.946 -11.826 1.00 59.87 319 TYR B N 1
ATOM 7881 C CA . TYR B 1 255 ? -25.116 23.063 -11.571 1.00 59.87 319 TYR B CA 1
ATOM 7882 C C . TYR B 1 255 ? -26.164 23.044 -12.688 1.00 59.87 319 TYR B C 1
ATOM 7883 O O . TYR B 1 255 ? -26.239 23.955 -13.516 1.00 59.87 319 TYR B O 1
ATOM 7892 N N . TYR B 1 256 ? -26.965 21.980 -12.691 1.00 44.27 320 TYR B N 1
ATOM 7893 C CA . TYR B 1 256 ? -28.076 21.802 -13.616 1.00 44.27 320 TYR B CA 1
ATOM 7894 C C . TYR B 1 256 ? -29.375 21.753 -12.805 1.00 44.27 320 TYR B C 1
ATOM 7895 O O . TYR B 1 256 ? -29.361 21.407 -11.627 1.00 44.27 320 TYR B O 1
ATOM 7904 N N . ILE B 1 257 ? -30.496 22.091 -13.436 1.00 36.14 321 ILE B N 1
ATOM 7905 C CA . ILE B 1 257 ? -31.814 21.869 -12.847 1.00 36.14 321 ILE B CA 1
ATOM 7906 C C . ILE B 1 257 ? -32.496 20.763 -13.638 1.00 36.14 321 ILE B C 1
ATOM 7907 O O . ILE B 1 257 ? -32.899 20.982 -14.774 1.00 36.14 321 ILE B O 1
ATOM 7912 N N . THR B 1 258 ? -32.619 19.577 -13.054 1.00 40.24 322 THR B N 1
ATOM 7913 C CA . THR B 1 258 ? -33.114 18.425 -13.803 1.00 40.24 322 THR B CA 1
ATOM 7914 C C . THR B 1 258 ? -34.606 18.171 -13.667 1.00 40.24 322 THR B C 1
ATOM 7915 O O . THR B 1 258 ? -35.160 17.298 -14.343 1.00 40.24 322 THR B O 1
ATOM 7919 N N . MET B 1 259 ? -35.253 18.880 -12.757 1.00 53.08 323 MET B N 1
ATOM 7920 C CA . MET B 1 259 ? -36.699 18.851 -12.743 1.00 53.08 323 MET B CA 1
ATOM 7921 C C . MET B 1 259 ? -37.281 19.984 -11.928 1.00 53.08 323 MET B C 1
ATOM 7922 O O . MET B 1 259 ? -36.654 20.453 -10.975 1.00 53.08 323 MET B O 1
ATOM 7927 N N . VAL B 1 260 ? -38.507 20.369 -12.273 1.00 43.06 324 VAL B N 1
ATOM 7928 C CA . VAL B 1 260 ? -39.331 21.250 -11.452 1.00 43.06 324 VAL B CA 1
ATOM 7929 C C . VAL B 1 260 ? -40.776 20.883 -11.701 1.00 43.06 324 VAL B C 1
ATOM 7930 O O . VAL B 1 260 ? -41.155 20.542 -12.829 1.00 43.06 324 VAL B O 1
ATOM 7934 N N . LYS B 1 261 ? -41.566 20.936 -10.633 1.00 47.72 325 LYS B N 1
ATOM 7935 C CA . LYS B 1 261 ? -42.970 20.563 -10.692 1.00 47.72 325 LYS B CA 1
ATOM 7936 C C . LYS B 1 261 ? -43.768 21.315 -9.639 1.00 47.72 325 LYS B C 1
ATOM 7937 O O . LYS B 1 261 ? -43.255 21.646 -8.570 1.00 47.72 325 LYS B O 1
ATOM 7943 N N . TRP B 1 262 ? -45.024 21.595 -9.957 1.00 60.34 326 TRP B N 1
ATOM 7944 C CA . TRP B 1 262 ? -45.904 22.233 -9.000 1.00 60.34 326 TRP B CA 1
ATOM 7945 C C . TRP B 1 262 ? -46.477 21.203 -8.026 1.00 60.34 326 TRP B C 1
ATOM 7946 O O . TRP B 1 262 ? -46.736 20.049 -8.384 1.00 60.34 326 TRP B O 1
ATOM 7957 N N . VAL B 1 263 ? -46.652 21.630 -6.784 1.00 63.99 327 VAL B N 1
ATOM 7958 C CA . VAL B 1 263 ? -47.202 20.776 -5.742 1.00 63.99 327 VAL B CA 1
ATOM 7959 C C . VAL B 1 263 ? -48.476 21.415 -5.192 1.00 63.99 327 VAL B C 1
ATOM 7960 O O . VAL B 1 263 ? -49.542 20.800 -5.182 1.00 63.99 327 VAL B O 1
ATOM 7964 N N . SER B 1 264 ? -48.348 22.630 -4.678 1.00 81.08 328 SER B N 1
ATOM 7965 C CA . SER B 1 264 ? -49.515 23.464 -4.442 1.00 81.08 328 SER B CA 1
ATOM 7966 C C . SER B 1 264 ? -49.676 24.430 -5.610 1.00 81.08 328 SER B C 1
ATOM 7967 O O . SER B 1 264 ? -48.992 24.304 -6.623 1.00 81.08 328 SER B O 1
ATOM 7970 N N . ASN B 1 265 ? -50.582 25.392 -5.459 1.00 66.00 329 ASN B N 1
ATOM 7971 C CA . ASN B 1 265 ? -50.766 26.454 -6.442 1.00 66.00 329 ASN B CA 1
ATOM 7972 C C . ASN B 1 265 ? -49.736 27.549 -6.195 1.00 66.00 329 ASN B C 1
ATOM 7973 O O . ASN B 1 265 ? -49.719 28.579 -6.866 1.00 66.00 329 ASN B O 1
ATOM 7978 N N . THR B 1 266 ? -48.888 27.310 -5.204 1.00 72.18 330 THR B N 1
ATOM 7979 C CA . THR B 1 266 ? -47.830 28.234 -4.832 1.00 72.18 330 THR B CA 1
ATOM 7980 C C . THR B 1 266 ? -46.451 27.544 -4.760 1.00 72.18 330 THR B C 1
ATOM 7981 O O . THR B 1 266 ? -45.503 27.977 -5.416 1.00 72.18 330 THR B O 1
ATOM 7985 N N . LYS B 1 267 ? -46.335 26.517 -3.917 1.00 66.96 331 LYS B N 1
ATOM 7986 C CA . LYS B 1 267 ? -45.103 25.725 -3.784 1.00 66.96 331 LYS B CA 1
ATOM 7987 C C . LYS B 1 267 ? -44.717 24.912 -5.037 1.00 66.96 331 LYS B C 1
ATOM 7988 O O . LYS B 1 267 ? -45.580 24.383 -5.740 1.00 66.96 331 LYS B O 1
ATOM 7994 N N . THR B 1 268 ? -43.412 24.811 -5.294 1.00 66.04 332 THR B N 1
ATOM 7995 C CA . THR B 1 268 ? -42.873 23.923 -6.328 1.00 66.04 332 THR B CA 1
ATOM 7996 C C . THR B 1 268 ? -41.691 23.129 -5.776 1.00 66.04 332 THR B C 1
ATOM 7997 O O . THR B 1 268 ? -41.033 23.575 -4.836 1.00 66.04 332 THR B O 1
ATOM 8001 N N . VAL B 1 269 ? -41.423 21.956 -6.354 1.00 60.09 333 VAL B N 1
ATOM 8002 C CA . VAL B 1 269 ? -40.207 21.198 -6.030 1.00 60.09 333 VAL B CA 1
ATOM 8003 C C . VAL B 1 269 ? -39.214 21.209 -7.189 1.00 60.09 333 VAL B C 1
ATOM 8004 O O . VAL B 1 269 ? -39.460 20.605 -8.231 1.00 60.09 333 VAL B O 1
ATOM 8008 N N . VAL B 1 270 ? -38.093 21.899 -6.999 1.00 50.67 334 VAL B N 1
ATOM 8009 C CA . VAL B 1 270 ? -37.042 21.964 -8.007 1.00 50.67 334 VAL B CA 1
ATOM 8010 C C . VAL B 1 270 ? -35.869 21.094 -7.600 1.00 50.67 334 VAL B C 1
ATOM 8011 O O . VAL B 1 270 ? -35.218 21.369 -6.597 1.00 50.67 334 VAL B O 1
ATOM 8015 N N . ARG B 1 271 ? -35.591 20.048 -8.371 1.00 60.90 335 ARG B N 1
ATOM 8016 C CA . ARG B 1 271 ? -34.420 19.217 -8.107 1.00 60.90 335 ARG B CA 1
ATOM 8017 C C . ARG B 1 271 ? -33.153 19.832 -8.710 1.00 60.90 335 ARG B C 1
ATOM 8018 O O . ARG B 1 271 ? -33.089 20.030 -9.917 1.00 60.90 335 ARG B O 1
ATOM 8026 N N . TRP B 1 272 ? -32.147 20.118 -7.881 1.00 56.39 336 TRP B N 1
ATOM 8027 C CA . TRP B 1 272 ? -30.894 20.702 -8.360 1.00 56.39 336 TRP B CA 1
ATOM 8028 C C . TRP B 1 272 ? -29.835 19.614 -8.463 1.00 56.39 336 TRP B C 1
ATOM 8029 O O . TRP B 1 272 ? -29.851 18.661 -7.693 1.00 56.39 336 TRP B O 1
ATOM 8040 N N . LEU B 1 273 ? -28.931 19.743 -9.427 1.00 47.82 337 LEU B N 1
ATOM 8041 C CA . LEU B 1 273 ? -27.876 18.757 -9.625 1.00 47.82 337 LEU B CA 1
ATOM 8042 C C . LEU B 1 273 ? -26.526 19.441 -9.865 1.00 47.82 337 LEU B C 1
ATOM 8043 O O . LEU B 1 273 ? -26.453 20.421 -10.598 1.00 47.82 337 LEU B O 1
ATOM 8048 N N . ASN B 1 274 ? -25.454 18.948 -9.249 1.00 55.90 338 ASN B N 1
ATOM 8049 C CA . ASN B 1 274 ? -24.132 19.519 -9.519 1.00 55.90 338 ASN B CA 1
ATOM 8050 C C . ASN B 1 274 ? -23.623 19.116 -10.908 1.00 55.90 338 ASN B C 1
ATOM 8051 O O . ASN B 1 274 ? -24.043 18.089 -11.444 1.00 55.90 338 ASN B O 1
ATOM 8056 N N . ARG B 1 275 ? -22.725 19.917 -11.486 1.00 46.42 339 ARG B N 1
ATOM 8057 C CA . ARG B 1 275 ? -22.185 19.642 -12.825 1.00 46.42 339 ARG B CA 1
ATOM 8058 C C . ARG B 1 275 ? -21.664 18.210 -12.960 1.00 46.42 339 ARG B C 1
ATOM 8059 O O . ARG B 1 275 ? -21.816 17.566 -14.013 1.00 46.42 339 ARG B O 1
ATOM 8067 N N . ALA B 1 276 ? -21.066 17.718 -11.880 1.00 41.39 340 ALA B N 1
ATOM 8068 C CA . ALA B 1 276 ? -20.496 16.380 -11.843 1.00 41.39 340 ALA B CA 1
ATOM 8069 C C . ALA B 1 276 ? -21.566 15.295 -11.823 1.00 41.39 340 ALA B C 1
ATOM 8070 O O . ALA B 1 276 ? -21.303 14.138 -12.148 1.00 41.39 340 ALA B O 1
ATOM 8072 N N . GLN B 1 277 ? -22.774 15.682 -11.443 1.00 41.61 341 GLN B N 1
ATOM 8073 C CA . GLN B 1 277 ? -23.896 14.761 -11.347 1.00 41.61 341 GLN B CA 1
ATOM 8074 C C . GLN B 1 277 ? -23.753 13.727 -10.247 1.00 41.61 341 GLN B C 1
ATOM 8075 O O . GLN B 1 277 ? -24.320 12.646 -10.359 1.00 41.61 341 GLN B O 1
ATOM 8081 N N . ASN B 1 278 ? -22.974 14.025 -9.209 1.00 50.98 342 ASN B N 1
ATOM 8082 C CA . ASN B 1 278 ? -23.034 13.232 -7.972 1.00 50.98 342 ASN B CA 1
ATOM 8083 C C . ASN B 1 278 ? -23.784 13.770 -6.732 1.00 50.98 342 ASN B C 1
ATOM 8084 O O . ASN B 1 278 ? -23.761 13.132 -5.691 1.00 50.98 342 ASN B O 1
ATOM 8089 N N . ILE B 1 279 ? -24.433 14.928 -6.825 1.00 52.44 343 ILE B N 1
ATOM 8090 C CA . ILE B 1 279 ? -25.173 15.472 -5.677 1.00 52.44 343 ILE B CA 1
ATOM 8091 C C . ILE B 1 279 ? -26.561 16.037 -6.015 1.00 52.44 343 ILE B C 1
ATOM 8092 O O . ILE B 1 279 ? -26.681 16.969 -6.806 1.00 52.44 343 ILE B O 1
ATOM 8097 N N . SER B 1 280 ? -27.605 15.500 -5.397 1.00 71.05 344 SER B N 1
ATOM 8098 C CA . SER B 1 280 ? -28.953 16.013 -5.627 1.00 71.05 344 SER B CA 1
ATOM 8099 C C . SER B 1 280 ? -29.472 16.827 -4.447 1.00 71.05 344 SER B C 1
ATOM 8100 O O . SER B 1 280 ? -29.273 16.451 -3.296 1.00 71.05 344 SER B O 1
ATOM 8103 N N . ILE B 1 281 ? -30.144 17.937 -4.736 1.00 52.20 345 ILE B N 1
ATOM 8104 C CA . ILE B 1 281 ? -30.889 18.664 -3.712 1.00 52.20 345 ILE B CA 1
ATOM 8105 C C . ILE B 1 281 ? -32.320 18.901 -4.153 1.00 52.20 345 ILE B C 1
ATOM 8106 O O . ILE B 1 281 ? -32.568 19.667 -5.086 1.00 52.20 345 ILE B O 1
ATOM 8111 N N . LEU B 1 282 ? -33.264 18.263 -3.470 1.00 57.15 346 LEU B N 1
ATOM 8112 C CA . LEU B 1 282 ? -34.670 18.601 -3.640 1.00 57.15 346 LEU B CA 1
ATOM 8113 C C . LEU B 1 282 ? -34.976 19.822 -2.801 1.00 57.15 346 LEU B C 1
ATOM 8114 O O . LEU B 1 282 ? -34.770 19.816 -1.595 1.00 57.15 346 LEU B O 1
ATOM 8119 N N . THR B 1 283 ? -35.460 20.871 -3.447 1.00 55.89 347 THR B N 1
ATOM 8120 C CA . THR B 1 283 ? -35.827 22.098 -2.762 1.00 55.89 347 THR B CA 1
ATOM 8121 C C . THR B 1 283 ? -37.318 22.324 -2.954 1.00 55.89 347 THR B C 1
ATOM 8122 O O . THR B 1 283 ? -37.860 22.007 -4.007 1.00 55.89 347 THR B O 1
ATOM 8126 N N . VAL B 1 284 ? -37.998 22.838 -1.939 1.00 56.73 348 VAL B N 1
ATOM 8127 C CA . VAL B 1 284 ? -39.385 23.234 -2.128 1.00 56.73 348 VAL B CA 1
ATOM 8128 C C . VAL B 1 284 ? -39.503 24.749 -2.039 1.00 56.73 348 VAL B C 1
ATOM 8129 O O . VAL B 1 284 ? -39.004 25.359 -1.090 1.00 56.73 348 VAL B O 1
ATOM 8133 N N . CYS B 1 285 ? -40.149 25.361 -3.026 1.00 98.50 349 CYS B N 1
ATOM 8134 C CA . CYS B 1 285 ? -40.169 26.813 -3.095 1.00 98.50 349 CYS B CA 1
ATOM 8135 C C . CYS B 1 285 ? -41.555 27.428 -3.010 1.00 98.50 349 CYS B C 1
ATOM 8136 O O . CYS B 1 285 ? -42.462 27.056 -3.747 1.00 98.50 349 CYS B O 1
ATOM 8139 N N . GLU B 1 286 ? -41.698 28.382 -2.100 0.88 86.65 350 GLU B N 1
ATOM 8140 C CA . GLU B 1 286 ? -42.894 29.194 -2.030 0.88 86.65 350 GLU B CA 1
ATOM 8141 C C . GLU B 1 286 ? -42.700 30.308 -3.040 0.88 86.65 350 GLU B C 1
ATOM 8142 O O . GLU B 1 286 ? -41.771 31.100 -2.916 0.88 86.65 350 GLU B O 1
ATOM 8148 N N . THR B 1 287 ? -43.571 30.366 -4.042 1.00 80.56 351 THR B N 1
ATOM 8149 C CA . THR B 1 287 ? -43.379 31.284 -5.164 1.00 80.56 351 THR B CA 1
ATOM 8150 C C . THR B 1 287 ? -43.757 32.727 -4.847 1.00 80.56 351 THR B C 1
ATOM 8151 O O . THR B 1 287 ? -43.217 33.664 -5.439 1.00 80.56 351 THR B O 1
ATOM 8155 N N . THR B 1 288 ? -44.684 32.901 -3.913 1.00 86.34 352 THR B N 1
ATOM 8156 C CA . THR B 1 288 ? -45.111 34.229 -3.499 1.00 86.34 352 THR B CA 1
ATOM 8157 C C . THR B 1 288 ? -43.988 34.954 -2.762 1.00 86.34 352 THR B C 1
ATOM 8158 O O . THR B 1 288 ? -43.944 36.180 -2.728 1.00 86.34 352 THR B O 1
ATOM 8162 N N . THR B 1 289 ? -43.076 34.175 -2.189 1.00 93.50 353 THR B N 1
ATOM 8163 C CA . THR B 1 289 ? -41.946 34.694 -1.418 1.00 93.50 353 THR B CA 1
ATOM 8164 C C . THR B 1 289 ? -40.615 34.440 -2.119 1.00 93.50 353 THR B C 1
ATOM 8165 O O . THR B 1 289 ? -39.850 35.366 -2.377 1.00 93.50 353 THR B O 1
ATOM 8169 N N . GLY B 1 290 ? -40.336 33.172 -2.396 1.00 73.92 354 GLY B N 1
ATOM 8170 C CA . GLY B 1 290 ? -39.030 32.746 -2.857 1.00 73.92 354 GLY B CA 1
ATOM 8171 C C . GLY B 1 290 ? -38.341 31.972 -1.755 1.00 73.92 354 GLY B C 1
ATOM 8172 O O . GLY B 1 290 ? -37.158 31.625 -1.852 1.00 73.92 354 GLY B O 1
ATOM 8173 N N . ALA B 1 291 ? -39.100 31.695 -0.698 1.00 100.71 355 ALA B N 1
ATOM 8174 C CA . ALA B 1 291 ? -38.630 30.830 0.370 1.00 100.71 355 ALA B CA 1
ATOM 8175 C C . ALA B 1 291 ? -38.259 29.491 -0.239 1.00 100.71 355 ALA B C 1
ATOM 8176 O O . ALA B 1 291 ? -39.090 28.835 -0.862 1.00 100.71 355 ALA B O 1
ATOM 8178 N N . CYS B 1 292 ? -37.018 29.073 -0.042 1.00 130.51 356 CYS B N 1
ATOM 8179 C CA . CYS B 1 292 ? -36.562 27.818 -0.609 1.00 130.51 356 CYS B CA 1
ATOM 8180 C C . CYS B 1 292 ? -35.969 26.938 0.473 1.00 130.51 356 CYS B C 1
ATOM 8181 O O . CYS B 1 292 ? -34.955 27.275 1.082 1.00 130.51 356 CYS B O 1
ATOM 8184 N N . SER B 1 293 ? -36.615 25.803 0.703 1.00 88.82 357 SER B N 1
ATOM 8185 C CA . SER B 1 293 ? -36.300 24.965 1.846 1.00 88.82 357 SER B CA 1
ATOM 8186 C C . SER B 1 293 ? -35.686 23.639 1.435 1.00 88.82 357 SER B C 1
ATOM 8187 O O . SER B 1 293 ? -36.333 22.839 0.757 1.00 88.82 357 SER B O 1
ATOM 8190 N N . LYS B 1 294 ? -34.444 23.404 1.858 1.00 88.02 358 LYS B N 1
ATOM 8191 C CA . LYS B 1 294 ? -33.801 22.108 1.657 1.00 88.02 358 LYS B CA 1
ATOM 8192 C C . LYS B 1 294 ? -34.738 21.022 2.165 1.00 88.02 358 LYS B C 1
ATOM 8193 O O . LYS B 1 294 ? -35.286 21.132 3.262 1.00 88.02 358 LYS B O 1
ATOM 8199 N N . LYS B 1 295 ? -34.927 19.977 1.372 1.00 56.95 359 LYS B N 1
ATOM 8200 C CA . LYS B 1 295 ? -35.841 18.911 1.755 1.00 56.95 359 LYS B CA 1
ATOM 8201 C C . LYS B 1 295 ? -35.146 17.556 1.783 1.00 56.95 359 LYS B C 1
ATOM 8202 O O . LYS B 1 295 ? -35.047 16.939 2.837 1.00 56.95 359 LYS B O 1
ATOM 8208 N N . TYR B 1 296 ? -34.667 17.084 0.636 1.00 57.20 360 TYR B N 1
ATOM 8209 C CA . TYR B 1 296 ? -33.903 15.840 0.613 1.00 57.20 360 TYR B CA 1
ATOM 8210 C C . TYR B 1 296 ? -32.652 15.967 -0.245 1.00 57.20 360 TYR B C 1
ATOM 8211 O O . TYR B 1 296 ? -32.613 16.744 -1.193 1.00 57.20 360 TYR B O 1
ATOM 8220 N N . GLU B 1 297 ? -31.624 15.203 0.098 1.00 62.77 361 GLU B N 1
ATOM 8221 C CA . GLU B 1 297 ? -30.366 15.279 -0.623 1.00 62.77 361 GLU B CA 1
ATOM 8222 C C . GLU B 1 297 ? -29.842 13.891 -0.892 1.00 62.77 361 GLU B C 1
ATOM 8223 O O . GLU B 1 297 ? -30.091 12.971 -0.115 1.00 62.77 361 GLU B O 1
ATOM 8229 N N . MET B 1 298 ? -29.110 13.741 -1.989 1.00 70.21 362 MET B N 1
ATOM 8230 C CA . MET B 1 298 ? -28.596 12.434 -2.383 1.00 70.21 362 MET B CA 1
ATOM 8231 C C . MET B 1 298 ? -27.159 12.526 -2.835 1.00 70.21 362 MET B C 1
ATOM 8232 O O . MET B 1 298 ? -26.661 13.608 -3.141 1.00 70.21 362 MET B O 1
ATOM 8237 N N . THR B 1 299 ? -26.497 11.379 -2.885 1.00 69.47 363 THR B N 1
ATOM 8238 C CA . THR B 1 299 ? -25.116 11.325 -3.335 1.00 69.47 363 THR B CA 1
ATOM 8239 C C . THR B 1 299 ? -24.813 9.994 -4.018 1.00 69.47 363 THR B C 1
ATOM 8240 O O . THR B 1 299 ? -25.436 8.981 -3.716 1.00 69.47 363 THR B O 1
ATOM 8244 N N . SER B 1 300 ? -23.867 10.001 -4.950 1.00 76.40 364 SER B N 1
ATOM 8245 C CA . SER B 1 300 ? -23.376 8.756 -5.520 1.00 76.40 364 SER B CA 1
ATOM 8246 C C . SER B 1 300 ? -21.863 8.756 -5.601 1.00 76.40 364 SER B C 1
ATOM 8247 O O . SER B 1 300 ? -21.226 9.808 -5.630 1.00 76.40 364 SER B O 1
ATOM 8250 N N . ASP B 1 301 ? -21.294 7.561 -5.630 1.00 103.20 365 ASP B N 1
ATOM 8251 C CA . ASP B 1 301 ? -19.862 7.414 -5.777 1.00 103.20 365 ASP B CA 1
ATOM 8252 C C . ASP B 1 301 ? -19.527 7.338 -7.262 1.00 103.20 365 ASP B C 1
ATOM 8253 O O . ASP B 1 301 ? -18.368 7.437 -7.662 1.00 103.20 365 ASP B O 1
ATOM 8258 N N . THR B 1 302 ? -20.555 7.173 -8.084 1.00 65.44 366 THR B N 1
ATOM 8259 C CA . THR B 1 302 ? -20.358 7.183 -9.521 1.00 65.44 366 THR B CA 1
ATOM 8260 C C . THR B 1 302 ? -21.110 8.341 -10.167 1.00 65.44 366 THR B C 1
ATOM 8261 O O . THR B 1 302 ? -20.529 9.389 -10.468 1.00 65.44 366 THR B O 1
ATOM 8265 N N . TRP B 1 303 ? -22.411 8.167 -10.353 1.00 59.81 367 TRP B N 1
ATOM 8266 C CA . TRP B 1 303 ? -23.231 9.231 -10.909 1.00 59.81 367 TRP B CA 1
ATOM 8267 C C . TRP B 1 303 ? -24.678 9.036 -10.474 1.00 59.81 367 TRP B C 1
ATOM 8268 O O . TRP B 1 303 ? -25.129 7.905 -10.262 1.00 59.81 367 TRP B O 1
ATOM 8279 N N . LEU B 1 304 ? -25.407 10.142 -10.381 1.00 49.68 368 LEU B N 1
ATOM 8280 C CA . LEU B 1 304 ? -26.735 10.137 -9.792 1.00 49.68 368 LEU B CA 1
ATOM 8281 C C . LEU B 1 304 ? -27.792 9.526 -10.714 1.00 49.68 368 LEU B C 1
ATOM 8282 O O . LEU B 1 304 ? -27.798 9.767 -11.918 1.00 49.68 368 LEU B O 1
ATOM 8287 N N . SER B 1 305 ? -28.724 8.790 -10.114 1.00 101.36 369 SER B N 1
ATOM 8288 C CA . SER B 1 305 ? -29.688 7.963 -10.836 1.00 101.36 369 SER B CA 1
ATOM 8289 C C . SER B 1 305 ? -30.737 8.844 -11.503 1.00 101.36 369 SER B C 1
ATOM 8290 O O . SER B 1 305 ? -30.543 10.054 -11.603 1.00 101.36 369 SER B O 1
ATOM 8293 N N . GLN B 1 306 ? -31.833 8.250 -11.975 1.00 86.19 370 GLN B N 1
ATOM 8294 C CA . GLN B 1 306 ? -32.766 8.962 -12.848 1.00 86.19 370 GLN B CA 1
ATOM 8295 C C . GLN B 1 306 ? -33.090 10.327 -12.257 1.00 86.19 370 GLN B C 1
ATOM 8296 O O . GLN B 1 306 ? -33.566 10.438 -11.131 1.00 86.19 370 GLN B O 1
ATOM 8302 N N . GLN B 1 307 ? -32.842 11.364 -13.046 1.00 77.66 371 GLN B N 1
ATOM 8303 C CA . GLN B 1 307 ? -32.818 12.723 -12.529 1.00 77.66 371 GLN B CA 1
ATOM 8304 C C . GLN B 1 307 ? -34.126 13.458 -12.767 1.00 77.66 371 GLN B C 1
ATOM 8305 O O . GLN B 1 307 ? -34.337 14.558 -12.264 1.00 77.66 371 GLN B O 1
ATOM 8311 N N . ASN B 1 308 ? -35.015 12.844 -13.529 1.00 65.39 372 ASN B N 1
ATOM 8312 C CA . ASN B 1 308 ? -36.263 13.499 -13.871 1.00 65.39 372 ASN B CA 1
ATOM 8313 C C . ASN B 1 308 ? -37.396 13.039 -12.983 1.00 65.39 372 ASN B C 1
ATOM 8314 O O . ASN B 1 308 ? -38.538 13.448 -13.166 1.00 65.39 372 ASN B O 1
ATOM 8319 N N . GLU B 1 309 ? -37.068 12.187 -12.019 1.00 84.54 373 GLU B N 1
ATOM 8320 C CA . GLU B 1 309 ? -38.063 11.635 -11.118 1.00 84.54 373 GLU B CA 1
ATOM 8321 C C . GLU B 1 309 ? -38.921 12.750 -10.533 1.00 84.54 373 GLU B C 1
ATOM 8322 O O . GLU B 1 309 ? -38.407 13.768 -10.089 1.00 84.54 373 GLU B O 1
ATOM 8328 N N . GLU B 1 310 ? -40.235 12.555 -10.568 1.00 61.26 374 GLU B N 1
ATOM 8329 C CA . GLU B 1 310 ? -41.178 13.511 -10.004 1.00 61.26 374 GLU B CA 1
ATOM 8330 C C . GLU B 1 310 ? -41.929 12.924 -8.811 1.00 61.26 374 GLU B C 1
ATOM 8331 O O . GLU B 1 310 ? -42.653 11.933 -8.943 1.00 61.26 374 GLU B O 1
ATOM 8337 N N . PRO B 1 311 ? -41.741 13.537 -7.634 1.00 58.91 375 PRO B N 1
ATOM 8338 C CA . PRO B 1 311 ? -42.373 13.160 -6.367 1.00 58.91 375 PRO B CA 1
ATOM 8339 C C . PRO B 1 311 ? -43.858 13.546 -6.271 1.00 58.91 375 PRO B C 1
ATOM 8340 O O . PRO B 1 311 ? -44.259 14.582 -6.799 1.00 58.91 375 PRO B O 1
ATOM 8344 N N . VAL B 1 312 ? -44.650 12.715 -5.590 1.00 59.48 376 VAL B N 1
ATOM 8345 C CA . VAL B 1 312 ? -46.085 12.941 -5.382 1.00 59.48 376 VAL B CA 1
ATOM 8346 C C . VAL B 1 312 ? -46.351 13.439 -3.957 1.00 59.48 376 VAL B C 1
ATOM 8347 O O . VAL B 1 312 ? -45.699 12.991 -3.022 1.00 59.48 376 VAL B O 1
ATOM 8351 N N . PHE B 1 313 ? -47.313 14.344 -3.781 1.00 73.46 377 PHE B N 1
ATOM 8352 C CA . PHE B 1 313 ? -47.528 14.994 -2.478 1.00 73.46 377 PHE B CA 1
ATOM 8353 C C . PHE B 1 313 ? -48.887 14.767 -1.791 1.00 73.46 377 PHE B C 1
ATOM 8354 O O . PHE B 1 313 ? -49.748 14.054 -2.305 1.00 73.46 377 PHE B O 1
ATOM 8362 N N . SER B 1 314 ? -49.066 15.384 -0.625 1.00 97.39 378 SER B N 1
ATOM 8363 C CA . SER B 1 314 ? -50.296 15.237 0.153 1.00 97.39 378 SER B CA 1
ATOM 8364 C C . SER B 1 314 ? -51.324 16.286 -0.272 1.00 97.39 378 SER B C 1
ATOM 8365 O O . SER B 1 314 ? -52.467 16.301 0.195 1.00 97.39 378 SER B O 1
ATOM 8368 N N . ARG B 1 315 ? -50.880 17.172 -1.155 0.92 159.68 379 ARG B N 1
ATOM 8369 C CA . ARG B 1 315 ? -51.678 18.268 -1.693 0.92 159.68 379 ARG B CA 1
ATOM 8370 C C . ARG B 1 315 ? -51.831 19.342 -0.626 0.92 159.68 379 ARG B C 1
ATOM 8371 O O . ARG B 1 315 ? -52.093 20.506 -0.935 0.92 159.68 379 ARG B O 1
ATOM 8379 N N . ASP B 1 316 ? -51.681 18.940 0.635 1.00 118.96 380 ASP B N 1
ATOM 8380 C CA . ASP B 1 316 ? -51.296 19.847 1.707 1.00 118.96 380 ASP B CA 1
ATOM 8381 C C . ASP B 1 316 ? -49.773 19.883 1.826 1.00 118.96 380 ASP B C 1
ATOM 8382 O O . ASP B 1 316 ? -49.167 20.950 1.937 1.00 118.96 380 ASP B O 1
ATOM 8387 N N . GLY B 1 317 ? -49.165 18.700 1.747 1.00 127.24 381 GLY B N 1
ATOM 8388 C CA . GLY B 1 317 ? -47.733 18.544 1.936 1.00 127.24 381 GLY B CA 1
ATOM 8389 C C . GLY B 1 317 ? -47.281 17.916 3.245 1.00 127.24 381 GLY B C 1
ATOM 8390 O O . GLY B 1 317 ? -46.101 17.981 3.587 1.00 127.24 381 GLY B O 1
ATOM 8391 N N . SER B 1 318 ? -48.207 17.305 3.978 1.00 136.37 382 SER B N 1
ATOM 8392 C CA . SER B 1 318 ? -47.851 16.564 5.186 1.00 136.37 382 SER B CA 1
ATOM 8393 C C . SER B 1 318 ? -46.885 15.413 4.876 1.00 136.37 382 SER B C 1
ATOM 8394 O O . SER B 1 318 ? -45.948 15.150 5.632 1.00 136.37 382 SER B O 1
ATOM 8397 N N . LYS B 1 319 ? -47.117 14.738 3.755 1.00 100.70 383 LYS B N 1
ATOM 8398 C CA . LYS B 1 319 ? -46.322 13.583 3.356 1.00 100.70 383 LYS B CA 1
ATOM 8399 C C . LYS B 1 319 ? -46.027 13.693 1.870 1.00 100.70 383 LYS B C 1
ATOM 8400 O O . LYS B 1 319 ? -46.716 14.420 1.156 1.00 100.70 383 LYS B O 1
ATOM 8406 N N . PHE B 1 320 ? -45.001 12.989 1.402 1.00 63.84 384 PHE B N 1
ATOM 8407 C CA . PHE B 1 320 ? -44.775 12.863 -0.039 1.00 63.84 384 PHE B CA 1
ATOM 8408 C C . PHE B 1 320 ? -44.045 11.584 -0.432 1.00 63.84 384 PHE B C 1
ATOM 8409 O O . PHE B 1 320 ? -43.233 11.067 0.328 1.00 63.84 384 PHE B O 1
ATOM 8417 N N . PHE B 1 321 ? -44.338 11.085 -1.627 1.00 73.34 385 PHE B N 1
ATOM 8418 C CA . PHE B 1 321 ? -43.753 9.843 -2.098 1.00 73.34 385 PHE B CA 1
ATOM 8419 C C . PHE B 1 321 ? -42.745 10.062 -3.209 1.00 73.34 385 PHE B C 1
ATOM 8420 O O . PHE B 1 321 ? -42.989 10.809 -4.147 1.00 73.34 385 PHE B O 1
ATOM 8428 N N . MET B 1 322 ? -41.610 9.389 -3.101 1.00 59.21 386 MET B N 1
ATOM 8429 C CA . MET B 1 322 ? -40.577 9.487 -4.112 1.00 59.21 386 MET B CA 1
ATOM 8430 C C . MET B 1 322 ? -39.852 8.155 -4.226 1.00 59.21 386 MET B C 1
ATOM 8431 O O . MET B 1 322 ? -39.915 7.325 -3.320 1.00 59.21 386 MET B O 1
ATOM 8436 N N . THR B 1 323 ? -39.171 7.942 -5.342 1.00 78.34 387 THR B N 1
ATOM 8437 C CA . THR B 1 323 ? -38.422 6.711 -5.531 1.00 78.34 387 THR B CA 1
ATOM 8438 C C . THR B 1 323 ? -36.916 6.935 -5.347 1.00 78.34 387 THR B C 1
ATOM 8439 O O . THR B 1 323 ? -36.325 7.816 -5.976 1.00 78.34 387 THR B O 1
ATOM 8443 N N . VAL B 1 324 ? -36.304 6.138 -4.475 1.00 77.65 388 VAL B N 1
ATOM 8444 C CA . VAL B 1 324 ? -34.865 6.225 -4.216 1.00 77.65 388 VAL B CA 1
ATOM 8445 C C . VAL B 1 324 ? -34.221 4.836 -4.161 1.00 77.65 388 VAL B C 1
ATOM 8446 O O . VAL B 1 324 ? -34.916 3.837 -3.997 1.00 77.65 388 VAL B O 1
ATOM 8450 N N . PRO B 1 325 ? -32.888 4.768 -4.315 1.00 65.64 389 PRO B N 1
ATOM 8451 C CA . PRO B 1 325 ? -32.179 3.479 -4.298 1.00 65.64 389 PRO B CA 1
ATOM 8452 C C . PRO B 1 325 ? -32.061 2.878 -2.893 1.00 65.64 389 PRO B C 1
ATOM 8453 O O . PRO B 1 325 ? -31.816 3.621 -1.946 1.00 65.64 389 PRO B O 1
ATOM 8457 N N . VAL B 1 326 ? -32.217 1.564 -2.757 1.00 78.89 390 VAL B N 1
ATOM 8458 C CA . VAL B 1 326 ? -32.018 0.916 -1.459 1.00 78.89 390 VAL B CA 1
ATOM 8459 C C . VAL B 1 326 ? -31.073 -0.263 -1.594 1.00 78.89 390 VAL B C 1
ATOM 8460 O O . VAL B 1 326 ? -31.167 -1.032 -2.546 1.00 78.89 390 VAL B O 1
ATOM 8464 N N . LYS B 1 327 ? -30.168 -0.404 -0.633 1.00 63.33 391 LYS B N 1
ATOM 8465 C CA . LYS B 1 327 ? -29.020 -1.281 -0.805 1.00 63.33 391 LYS B CA 1
ATOM 8466 C C . LYS B 1 327 ? -29.382 -2.735 -1.096 1.00 63.33 391 LYS B C 1
ATOM 8467 O O . LYS B 1 327 ? -28.648 -3.415 -1.801 1.00 63.33 391 LYS B O 1
ATOM 8473 N N . GLN B 1 328 ? -30.485 -3.221 -0.536 1.00 67.96 392 GLN B N 1
ATOM 8474 C CA . GLN B 1 328 ? -31.061 -4.501 -0.974 1.00 67.96 392 GLN B CA 1
ATOM 8475 C C . GLN B 1 328 ? -30.169 -5.733 -0.757 1.00 67.96 392 GLN B C 1
ATOM 8476 O O . GLN B 1 328 ? -30.584 -6.867 -1.006 1.00 67.96 392 GLN B O 1
ATOM 8482 N N . GLY B 1 329 ? -28.938 -5.503 -0.317 1.00 70.58 393 GLY B N 1
ATOM 8483 C CA . GLY B 1 329 ? -27.997 -6.583 -0.092 1.00 70.58 393 GLY B CA 1
ATOM 8484 C C . GLY B 1 329 ? -27.069 -6.748 -1.276 1.00 70.58 393 GLY B C 1
ATOM 8485 O O . GLY B 1 329 ? -27.002 -5.873 -2.136 1.00 70.58 393 GLY B O 1
ATOM 8486 N N . GLY B 1 330 ? -26.340 -7.860 -1.320 1.00 121.21 394 GLY B N 1
ATOM 8487 C CA . GLY B 1 330 ? -25.568 -8.197 -2.500 1.00 121.21 394 GLY B CA 1
ATOM 8488 C C . GLY B 1 330 ? -26.568 -8.271 -3.631 1.00 121.21 394 GLY B C 1
ATOM 8489 O O . GLY B 1 330 ? -27.752 -8.480 -3.378 1.00 121.21 394 GLY B O 1
ATOM 8490 N N . ARG B 1 331 ? -26.100 -8.130 -4.866 0.84 76.48 395 ARG B N 1
ATOM 8491 C CA . ARG B 1 331 ? -26.990 -7.955 -6.017 0.84 76.48 395 ARG B CA 1
ATOM 8492 C C . ARG B 1 331 ? -27.322 -6.489 -6.308 0.84 76.48 395 ARG B C 1
ATOM 8493 O O . ARG B 1 331 ? -28.017 -6.189 -7.276 0.84 76.48 395 ARG B O 1
ATOM 8501 N N . GLY B 1 332 ? -26.840 -5.585 -5.460 1.00 48.70 396 GLY B N 1
ATOM 8502 C CA . GLY B 1 332 ? -26.898 -4.162 -5.749 1.00 48.70 396 GLY B CA 1
ATOM 8503 C C . GLY B 1 332 ? -28.100 -3.421 -5.190 1.00 48.70 396 GLY B C 1
ATOM 8504 O O . GLY B 1 332 ? -28.792 -3.923 -4.307 1.00 48.70 396 GLY B O 1
ATOM 8505 N N . GLU B 1 333 ? -28.362 -2.232 -5.733 1.00 76.65 397 GLU B N 1
ATOM 8506 C CA . GLU B 1 333 ? -29.449 -1.377 -5.263 1.00 76.65 397 GLU B CA 1
ATOM 8507 C C . GLU B 1 333 ? -30.584 -1.364 -6.279 1.00 76.65 397 GLU B C 1
ATOM 8508 O O . GLU B 1 333 ? -30.361 -1.589 -7.465 1.00 76.65 397 GLU B O 1
ATOM 8514 N N . PHE B 1 334 ? -31.805 -1.130 -5.808 1.00 60.25 398 PHE B N 1
ATOM 8515 C CA . PHE B 1 334 ? -32.959 -0.980 -6.693 1.00 60.25 398 PHE B CA 1
ATOM 8516 C C . PHE B 1 334 ? -33.812 0.194 -6.257 1.00 60.25 398 PHE B C 1
ATOM 8517 O O . PHE B 1 334 ? -33.908 0.486 -5.064 1.00 60.25 398 PHE B O 1
ATOM 8525 N N . HIS B 1 335 ? -34.434 0.870 -7.216 1.00 68.67 399 HIS B N 1
ATOM 8526 C CA . HIS B 1 335 ? -35.265 2.016 -6.882 1.00 68.67 399 HIS B CA 1
ATOM 8527 C C . HIS B 1 335 ? -36.568 1.558 -6.254 1.00 68.67 399 HIS B C 1
ATOM 8528 O O . HIS B 1 335 ? -37.323 0.798 -6.866 1.00 68.67 399 HIS B O 1
ATOM 8535 N N . HIS B 1 336 ? -36.838 2.034 -5.041 1.00 65.23 400 HIS B N 1
ATOM 8536 C CA . HIS B 1 336 ? -38.068 1.684 -4.343 1.00 65.23 400 HIS B CA 1
ATOM 8537 C C . HIS B 1 336 ? -38.738 2.899 -3.725 1.00 65.23 400 HIS B C 1
ATOM 8538 O O . HIS B 1 336 ? -38.092 3.919 -3.476 1.00 65.23 400 HIS B O 1
ATOM 8545 N N . ILE B 1 337 ? -40.040 2.795 -3.490 1.00 48.33 401 ILE B N 1
ATOM 8546 C CA . ILE B 1 337 ? -40.808 3.957 -3.045 1.00 48.33 401 ILE B CA 1
ATOM 8547 C C . ILE B 1 337 ? -40.519 4.389 -1.598 1.00 48.33 401 ILE B C 1
ATOM 8548 O O . ILE B 1 337 ? -40.461 3.566 -0.683 1.00 48.33 401 ILE B O 1
ATOM 8553 N N . ALA B 1 338 ? -40.343 5.689 -1.404 1.00 57.76 402 ALA B N 1
ATOM 8554 C CA . ALA B 1 338 ? -39.999 6.215 -0.097 1.00 57.76 402 ALA B CA 1
ATOM 8555 C C . ALA B 1 338 ? -41.138 7.043 0.500 1.00 57.76 402 ALA B C 1
ATOM 8556 O O . ALA B 1 338 ? -41.860 7.736 -0.215 1.00 57.76 402 ALA B O 1
ATOM 8558 N N . MET B 1 339 ? -41.284 6.955 1.818 1.00 82.86 403 MET B N 1
ATOM 8559 C CA . MET B 1 339 ? -42.413 7.533 2.543 1.00 82.86 403 MET B CA 1
ATOM 8560 C C . MET B 1 339 ? -42.235 8.915 3.151 1.00 82.86 403 MET B C 1
ATOM 8561 O O . MET B 1 339 ? -42.990 9.279 4.046 1.00 82.86 403 MET B O 1
ATOM 8566 N N . PHE B 1 340 ? -41.235 9.671 2.715 1.00 67.74 404 PHE B N 1
ATOM 8567 C CA . PHE B 1 340 ? -40.785 10.821 3.493 1.00 67.74 404 PHE B CA 1
ATOM 8568 C C . PHE B 1 340 ? -41.962 11.594 4.090 1.00 67.74 404 PHE B C 1
ATOM 8569 O O . PHE B 1 340 ? -42.923 11.928 3.392 1.00 67.74 404 PHE B O 1
ATOM 8577 N N . LEU B 1 341 ? -41.871 11.869 5.391 1.00 66.38 405 LEU B N 1
ATOM 8578 C CA . LEU B 1 341 ? -42.874 12.657 6.097 1.00 66.38 405 LEU B CA 1
ATOM 8579 C C . LEU B 1 341 ? -42.351 14.068 6.286 1.00 66.38 405 LEU B C 1
ATOM 8580 O O . LEU B 1 341 ? -41.429 14.287 7.066 1.00 66.38 405 LEU B O 1
ATOM 8585 N N . ILE B 1 342 ? -42.933 15.031 5.584 1.00 167.76 406 ILE B N 1
ATOM 8586 C CA . ILE B 1 342 ? -42.492 16.405 5.749 1.00 167.76 406 ILE B CA 1
ATOM 8587 C C . ILE B 1 342 ? -43.245 17.046 6.882 1.00 167.76 406 ILE B C 1
ATOM 8588 O O . ILE B 1 342 ? -44.444 16.832 7.055 1.00 167.76 406 ILE B O 1
ATOM 8593 N N . GLN B 1 343 ? -42.530 17.827 7.669 1.00 153.87 407 GLN B N 1
ATOM 8594 C CA . GLN B 1 343 ? -43.177 18.480 8.771 1.00 153.87 407 GLN B CA 1
ATOM 8595 C C . GLN B 1 343 ? -42.681 19.856 9.055 1.00 153.87 407 GLN B C 1
ATOM 8596 O O . GLN B 1 343 ? -41.699 20.324 8.462 1.00 153.87 407 GLN B O 1
ATOM 8602 N N . SER B 1 344 ? -43.610 20.534 9.737 1.00 211.34 408 SER B N 1
ATOM 8603 C CA . SER B 1 344 ? -43.388 21.438 10.854 1.00 211.34 408 SER B CA 1
ATOM 8604 C C . SER B 1 344 ? -42.177 22.299 10.652 1.00 211.34 408 SER B C 1
ATOM 8605 O O . SER B 1 344 ? -41.418 22.532 11.594 1.00 211.34 408 SER B O 1
ATOM 8608 N N . LYS B 1 345 ? -42.000 22.786 9.428 1.00 215.91 409 LYS B N 1
ATOM 8609 C CA . LYS B 1 345 ? -40.726 23.377 9.091 1.00 215.91 409 LYS B CA 1
ATOM 8610 C C . LYS B 1 345 ? -39.754 22.232 9.375 1.00 215.91 409 LYS B C 1
ATOM 8611 O O . LYS B 1 345 ? -39.760 21.265 8.623 1.00 215.91 409 LYS B O 1
ATOM 8617 N N . SER B 1 346 ? -38.892 22.315 10.381 1.00 202.89 410 SER B N 1
ATOM 8618 C CA . SER B 1 346 ? -38.338 21.060 10.909 1.00 202.89 410 SER B CA 1
ATOM 8619 C C . SER B 1 346 ? -37.807 20.080 9.832 1.00 202.89 410 SER B C 1
ATOM 8620 O O . SER B 1 346 ? -38.516 19.156 9.426 1.00 202.89 410 SER B O 1
ATOM 8623 N N . GLU B 1 347 ? -36.571 20.305 9.376 1.00 179.73 411 GLU B N 1
ATOM 8624 C CA . GLU B 1 347 ? -35.891 19.562 8.294 1.00 179.73 411 GLU B CA 1
ATOM 8625 C C . GLU B 1 347 ? -35.868 18.125 8.789 1.00 179.73 411 GLU B C 1
ATOM 8626 O O . GLU B 1 347 ? -36.597 17.885 9.750 1.00 179.73 411 GLU B O 1
ATOM 8632 N N . GLN B 1 348 ? -35.157 17.128 8.216 1.00 180.50 412 GLN B N 1
ATOM 8633 C CA . GLN B 1 348 ? -35.564 15.850 8.780 1.00 180.50 412 GLN B CA 1
ATOM 8634 C C . GLN B 1 348 ? -36.937 15.533 8.223 1.00 180.50 412 GLN B C 1
ATOM 8635 O O . GLN B 1 348 ? -37.632 16.452 7.894 1.00 180.50 412 GLN B O 1
ATOM 8641 N N . ILE B 1 349 ? -37.107 14.413 7.596 1.00 55.99 413 ILE B N 1
ATOM 8642 C CA . ILE B 1 349 ? -38.417 13.830 7.423 1.00 55.99 413 ILE B CA 1
ATOM 8643 C C . ILE B 1 349 ? -38.147 12.346 7.524 1.00 55.99 413 ILE B C 1
ATOM 8644 O O . ILE B 1 349 ? -37.271 11.825 6.838 1.00 55.99 413 ILE B O 1
ATOM 8645 N N . THR B 1 350 ? -38.899 11.678 8.386 0.89 82.34 414 THR B N 1
ATOM 8646 C CA . THR B 1 350 ? -38.841 10.234 8.523 0.89 82.34 414 THR B CA 1
ATOM 8647 C C . THR B 1 350 ? -39.023 9.558 7.166 0.89 82.34 414 THR B C 1
ATOM 8648 O O . THR B 1 350 ? -39.863 9.963 6.362 0.89 82.34 414 THR B O 1
ATOM 8652 N N . VAL B 1 351 ? -38.230 8.526 6.912 1.00 71.01 415 VAL B N 1
ATOM 8653 C CA . VAL B 1 351 ? -38.308 7.813 5.651 1.00 71.01 415 VAL B CA 1
ATOM 8654 C C . VAL B 1 351 ? -38.788 6.393 5.894 1.00 71.01 415 VAL B C 1
ATOM 8655 O O . VAL B 1 351 ? -38.203 5.665 6.693 1.00 71.01 415 VAL B O 1
ATOM 8659 N N . ARG B 1 352 ? -39.858 5.995 5.221 1.00 76.38 416 ARG B N 1
ATOM 8660 C CA . ARG B 1 352 ? -40.274 4.604 5.292 1.00 76.38 416 ARG B CA 1
ATOM 8661 C C . ARG B 1 352 ? -40.350 3.994 3.910 1.00 76.38 416 ARG B C 1
ATOM 8662 O O . ARG B 1 352 ? -41.011 4.525 3.024 1.00 76.38 416 ARG B O 1
ATOM 8670 N N . HIS B 1 353 ? -39.664 2.873 3.734 1.00 79.67 417 HIS B N 1
ATOM 8671 C CA . HIS B 1 353 ? -39.640 2.182 2.453 1.00 79.67 417 HIS B CA 1
ATOM 8672 C C . HIS B 1 353 ? -40.889 1.324 2.282 1.00 79.67 417 HIS B C 1
ATOM 8673 O O . HIS B 1 353 ? -41.176 0.458 3.111 1.00 79.67 417 HIS B O 1
ATOM 8680 N N . LEU B 1 354 ? -41.640 1.582 1.214 1.00 63.83 418 LEU B N 1
ATOM 8681 C CA . LEU B 1 354 ? -42.889 0.865 0.970 1.00 63.83 418 LEU B CA 1
ATOM 8682 C C . LEU B 1 354 ? -42.742 -0.357 0.050 1.00 63.83 418 LEU B C 1
ATOM 8683 O O . LEU B 1 354 ? -43.675 -1.158 -0.101 1.00 63.83 418 LEU B O 1
ATOM 8688 N N . THR B 1 355 ? -41.569 -0.504 -0.557 1.00 65.83 419 THR B N 1
ATOM 8689 C CA . THR B 1 355 ? -41.340 -1.579 -1.518 1.00 65.83 419 THR B CA 1
ATOM 8690 C C . THR B 1 355 ? -39.949 -2.168 -1.359 1.00 65.83 419 THR B C 1
ATOM 8691 O O . THR B 1 355 ? -39.062 -1.536 -0.788 1.00 65.83 419 THR B O 1
ATOM 8695 N N . SER B 1 356 ? -39.754 -3.375 -1.875 1.00 66.81 420 SER B N 1
ATOM 8696 C CA . SER B 1 356 ? -38.435 -3.982 -1.850 1.00 66.81 420 SER B CA 1
ATOM 8697 C C . SER B 1 356 ? -38.425 -5.330 -2.536 1.00 66.81 420 SER B C 1
ATOM 8698 O O . SER B 1 356 ? -39.456 -5.989 -2.660 1.00 66.81 420 SER B O 1
ATOM 8701 N N . GLY B 1 357 ? -37.231 -5.737 -2.952 1.00 63.74 421 GLY B N 1
ATOM 8702 C CA . GLY B 1 357 ? -37.011 -6.980 -3.667 1.00 63.74 421 GLY B CA 1
ATOM 8703 C C . GLY B 1 357 ? -35.900 -6.693 -4.655 1.00 63.74 421 GLY B C 1
ATOM 8704 O O . GLY B 1 357 ? -35.328 -5.597 -4.638 1.00 63.74 421 GLY B O 1
ATOM 8705 N N . ASN B 1 358 ? -35.598 -7.639 -5.539 1.00 91.42 422 ASN B N 1
ATOM 8706 C CA . ASN B 1 358 ? -34.709 -7.289 -6.627 1.00 91.42 422 ASN B CA 1
ATOM 8707 C C . ASN B 1 358 ? -35.582 -7.069 -7.841 1.00 91.42 422 ASN B C 1
ATOM 8708 O O . ASN B 1 358 ? -35.973 -8.002 -8.536 1.00 91.42 422 ASN B O 1
ATOM 8713 N N . TRP B 1 359 ? -35.839 -5.799 -8.099 1.00 69.49 423 TRP B N 1
ATOM 8714 C CA . TRP B 1 359 ? -36.687 -5.344 -9.182 1.00 69.49 423 TRP B CA 1
ATOM 8715 C C . TRP B 1 359 ? -36.839 -3.859 -8.931 1.00 69.49 423 TRP B C 1
ATOM 8716 O O . TRP B 1 359 ? -36.482 -3.388 -7.849 1.00 69.49 423 TRP B O 1
ATOM 8727 N N . GLU B 1 360 ? -37.357 -3.111 -9.898 1.00 64.75 424 GLU B N 1
ATOM 8728 C CA . GLU B 1 360 ? -37.438 -1.670 -9.711 1.00 64.75 424 GLU B CA 1
ATOM 8729 C C . GLU B 1 360 ? -38.837 -1.096 -9.793 1.00 64.75 424 GLU B C 1
ATOM 8730 O O . GLU B 1 360 ? -39.692 -1.598 -10.517 1.00 64.75 424 GLU B O 1
ATOM 8736 N N . VAL B 1 361 ? -39.054 -0.037 -9.026 1.00 55.13 425 VAL B N 1
ATOM 8737 C CA . VAL B 1 361 ? -40.227 0.797 -9.198 1.00 55.13 425 VAL B CA 1
ATOM 8738 C C . VAL B 1 361 ? -39.806 1.853 -10.197 1.00 55.13 425 VAL B C 1
ATOM 8739 O O . VAL B 1 361 ? -38.952 2.692 -9.900 1.00 55.13 425 VAL B O 1
ATOM 8743 N N . ILE B 1 362 ? -40.404 1.815 -11.381 1.00 52.88 426 ILE B N 1
ATOM 8744 C CA . ILE B 1 362 ? -39.989 2.687 -12.480 1.00 52.88 426 ILE B CA 1
ATOM 8745 C C . ILE B 1 362 ? -40.521 4.117 -12.349 1.00 52.88 426 ILE B C 1
ATOM 8746 O O . ILE B 1 362 ? -39.750 5.086 -12.279 1.00 52.88 426 ILE B O 1
ATOM 8751 N N . LYS B 1 363 ? -41.845 4.236 -12.350 1.00 71.43 427 LYS B N 1
ATOM 8752 C CA . LYS B 1 363 ? -42.496 5.517 -12.169 1.00 71.43 427 LYS B CA 1
ATOM 8753 C C . LYS B 1 363 ? -43.579 5.382 -11.113 1.00 71.43 427 LYS B C 1
ATOM 8754 O O . LYS B 1 363 ? -44.270 4.364 -11.057 1.00 71.43 427 LYS B O 1
ATOM 8760 N N . ILE B 1 364 ? -43.704 6.399 -10.263 1.00 74.16 428 ILE B N 1
ATOM 8761 C CA . ILE B 1 364 ? -44.822 6.485 -9.329 1.00 74.16 428 ILE B CA 1
ATOM 8762 C C . ILE B 1 364 ? -45.907 7.321 -9.984 1.00 74.16 428 ILE B C 1
ATOM 8763 O O . ILE B 1 364 ? -45.749 8.531 -10.148 1.00 74.16 428 ILE B O 1
ATOM 8768 N N . LEU B 1 365 ? -47.005 6.672 -10.359 1.00 48.20 429 LEU B N 1
ATOM 8769 C CA . LEU B 1 365 ? -48.061 7.334 -11.120 1.00 48.20 429 LEU B CA 1
ATOM 8770 C C . LEU B 1 365 ? -48.992 8.239 -10.309 1.00 48.20 429 LEU B C 1
ATOM 8771 O O . LEU B 1 365 ? -49.220 9.395 -10.672 1.00 48.20 429 LEU B O 1
ATOM 8776 N N . ALA B 1 366 ? -49.533 7.724 -9.213 1.00 84.69 430 ALA B N 1
ATOM 8777 C CA . ALA B 1 366 ? -50.556 8.469 -8.496 1.00 84.69 430 ALA B CA 1
ATOM 8778 C C . ALA B 1 366 ? -50.611 8.140 -7.017 1.00 84.69 430 ALA B C 1
ATOM 8779 O O . ALA B 1 366 ? -50.229 7.049 -6.596 1.00 84.69 430 ALA B O 1
ATOM 8781 N N . TYR B 1 367 ? -51.093 9.100 -6.235 1.00 74.07 431 TYR B N 1
ATOM 8782 C CA . TYR B 1 367 ? -51.435 8.855 -4.844 1.00 74.07 431 TYR B CA 1
ATOM 8783 C C . TYR B 1 367 ? -52.897 9.212 -4.621 1.00 74.07 431 TYR B C 1
ATOM 8784 O O . TYR B 1 367 ? -53.298 10.369 -4.756 1.00 74.07 431 TYR B O 1
ATOM 8793 N N . ASP B 1 368 ? -53.691 8.206 -4.279 1.00 112.50 432 ASP B N 1
ATOM 8794 C CA . ASP B 1 368 ? -55.103 8.418 -4.018 1.00 112.50 432 ASP B CA 1
ATOM 8795 C C . ASP B 1 368 ? -55.213 8.706 -2.528 1.00 112.50 432 ASP B C 1
ATOM 8796 O O . ASP B 1 368 ? -55.037 7.820 -1.688 1.00 112.50 432 ASP B O 1
ATOM 8801 N N . GLU B 1 369 ? -55.502 9.961 -2.208 1.00 99.76 433 GLU B N 1
ATOM 8802 C CA . GLU B 1 369 ? -55.415 10.435 -0.835 1.00 99.76 433 GLU B CA 1
ATOM 8803 C C . GLU B 1 369 ? -56.655 10.068 -0.040 1.00 99.76 433 GLU B C 1
ATOM 8804 O O . GLU B 1 369 ? -56.614 9.991 1.188 1.00 99.76 433 GLU B O 1
ATOM 8810 N N . THR B 1 370 ? -57.756 9.842 -0.752 1.00 106.03 434 THR B N 1
ATOM 8811 C CA . THR B 1 370 ? -59.021 9.475 -0.129 1.00 106.03 434 THR B CA 1
ATOM 8812 C C . THR B 1 370 ? -58.941 8.073 0.456 1.00 106.03 434 THR B C 1
ATOM 8813 O O . THR B 1 370 ? -59.771 7.683 1.275 1.00 106.03 434 THR B O 1
ATOM 8817 N N . THR B 1 371 ? -57.937 7.314 0.030 1.00 62.39 435 THR B N 1
ATOM 8818 C CA . THR B 1 371 ? -57.722 5.972 0.553 1.00 62.39 435 THR B CA 1
ATOM 8819 C C . THR B 1 371 ? -56.240 5.698 0.817 1.00 62.39 435 THR B C 1
ATOM 8820 O O . THR B 1 371 ? -55.381 6.580 0.717 1.00 62.39 435 THR B O 1
ATOM 8824 N N . GLN B 1 372 ? -55.945 4.455 1.140 1.00 147.81 436 GLN B N 1
ATOM 8825 C CA . GLN B 1 372 ? -54.631 4.096 1.631 1.00 147.81 436 GLN B CA 1
ATOM 8826 C C . GLN B 1 372 ? -53.650 3.731 0.517 1.00 147.81 436 GLN B C 1
ATOM 8827 O O . GLN B 1 372 ? -52.593 3.182 0.783 1.00 147.81 436 GLN B O 1
ATOM 8833 N N . LYS B 1 373 ? -54.021 3.999 -0.732 1.00 67.97 437 LYS B N 1
ATOM 8834 C CA . LYS B 1 373 ? -53.260 3.484 -1.878 1.00 67.97 437 LYS B CA 1
ATOM 8835 C C . LYS B 1 373 ? -52.372 4.471 -2.668 1.00 67.97 437 LYS B C 1
ATOM 8836 O O . LYS B 1 373 ? -52.701 5.651 -2.806 1.00 67.97 437 LYS B O 1
ATOM 8842 N N . ILE B 1 374 ? -51.243 3.952 -3.171 1.00 61.96 438 ILE B N 1
ATOM 8843 C CA . ILE B 1 374 ? -50.352 4.650 -4.114 1.00 61.96 438 ILE B CA 1
ATOM 8844 C C . ILE B 1 374 ? -50.017 3.756 -5.312 1.00 61.96 438 ILE B C 1
ATOM 8845 O O . ILE B 1 374 ? -49.855 2.545 -5.159 1.00 61.96 438 ILE B O 1
ATOM 8850 N N . TYR B 1 375 ? -49.889 4.353 -6.495 1.00 73.48 439 TYR B N 1
ATOM 8851 C CA . TYR B 1 375 ? -49.752 3.581 -7.736 1.00 73.48 439 TYR B CA 1
ATOM 8852 C C . TYR B 1 375 ? -48.428 3.781 -8.496 1.00 73.48 439 TYR B C 1
ATOM 8853 O O . TYR B 1 375 ? -47.885 4.885 -8.540 1.00 73.48 439 TYR B O 1
ATOM 8862 N N . PHE B 1 376 ? -47.920 2.706 -9.101 1.00 69.69 440 PHE B N 1
ATOM 8863 C CA . PHE B 1 376 ? -46.595 2.724 -9.718 1.00 69.69 440 PHE B CA 1
ATOM 8864 C C . PHE B 1 376 ? -46.375 1.630 -10.764 1.00 69.69 440 PHE B C 1
ATOM 8865 O O . PHE B 1 376 ? -47.135 0.671 -10.838 1.00 69.69 440 PHE B O 1
ATOM 8873 N N . LEU B 1 377 ? -45.325 1.791 -11.565 1.00 60.78 441 LEU B N 1
ATOM 8874 C CA . LEU B 1 377 ? -44.906 0.779 -12.538 1.00 60.78 441 LEU B CA 1
ATOM 8875 C C . LEU B 1 377 ? -43.693 -0.002 -12.018 1.00 60.78 441 LEU B C 1
ATOM 8876 O O . LEU B 1 377 ? -42.749 0.590 -11.489 1.00 60.78 441 LEU B O 1
ATOM 8881 N N . SER B 1 378 ? -43.700 -1.325 -12.176 1.00 75.78 442 SER B N 1
ATOM 8882 C CA . SER B 1 378 ? -42.622 -2.141 -11.616 1.00 75.78 442 SER B CA 1
ATOM 8883 C C . SER B 1 378 ? -42.270 -3.383 -12.427 1.00 75.78 442 SER B C 1
ATOM 8884 O O . SER B 1 378 ? -43.116 -3.981 -13.095 1.00 75.78 442 SER B O 1
ATOM 8887 N N . THR B 1 379 ? -41.002 -3.767 -12.332 1.00 79.10 443 THR B N 1
ATOM 8888 C CA . THR B 1 379 ? -40.474 -4.952 -12.995 1.00 79.10 443 THR B CA 1
ATOM 8889 C C . THR B 1 379 ? -40.620 -6.185 -12.114 1.00 79.10 443 THR B C 1
ATOM 8890 O O . THR B 1 379 ? -40.121 -7.256 -12.446 1.00 79.10 443 THR B O 1
ATOM 8894 N N . GLU B 1 380 ? -41.286 -6.017 -10.976 1.00 89.49 444 GLU B N 1
ATOM 8895 C CA . GLU B 1 380 ? -41.467 -7.098 -10.013 1.00 89.49 444 GLU B CA 1
ATOM 8896 C C . GLU B 1 380 ? -41.934 -8.369 -10.698 1.00 89.49 444 GLU B C 1
ATOM 8897 O O . GLU B 1 380 ? -41.279 -9.400 -10.625 1.00 89.49 444 GLU B O 1
ATOM 8903 N N . SER B 1 381 ? -43.090 -8.288 -11.340 1.00 71.07 445 SER B N 1
ATOM 8904 C CA . SER B 1 381 ? -43.652 -9.402 -12.090 1.00 71.07 445 SER B CA 1
ATOM 8905 C C . SER B 1 381 ? -42.642 -10.028 -13.058 1.00 71.07 445 SER B C 1
ATOM 8906 O O . SER B 1 381 ? -42.659 -11.239 -13.290 1.00 71.07 445 SER B O 1
ATOM 8909 N N . SER B 1 382 ? -41.773 -9.197 -13.625 1.00 74.37 446 SER B N 1
ATOM 8910 C CA . SER B 1 382 ? -40.723 -9.661 -14.529 1.00 74.37 446 SER B CA 1
ATOM 8911 C C . SER B 1 382 ? -39.877 -8.486 -14.989 1.00 74.37 446 SER B C 1
ATOM 8912 O O . SER B 1 382 ? -40.410 -7.406 -15.220 1.00 74.37 446 SER B O 1
ATOM 8915 N N . PRO B 1 383 ? -38.554 -8.692 -15.118 1.00 73.42 447 PRO B N 1
ATOM 8916 C CA . PRO B 1 383 ? -37.600 -7.635 -15.484 1.00 73.42 447 PRO B CA 1
ATOM 8917 C C . PRO B 1 383 ? -37.768 -7.176 -16.921 1.00 73.42 447 PRO B C 1
ATOM 8918 O O . PRO B 1 383 ? -37.457 -6.032 -17.250 1.00 73.42 447 PRO B O 1
ATOM 8922 N N . ARG B 1 384 ? -38.260 -8.069 -17.768 1.00 69.63 448 ARG B N 1
ATOM 8923 C CA . ARG B 1 384 ? -38.451 -7.757 -19.180 1.00 69.63 448 ARG B CA 1
ATOM 8924 C C . ARG B 1 384 ? -39.722 -6.960 -19.457 1.00 69.63 448 ARG B C 1
ATOM 8925 O O . ARG B 1 384 ? -39.813 -6.259 -20.455 1.00 69.63 448 ARG B O 1
ATOM 8933 N N . GLY B 1 385 ? -40.707 -7.084 -18.578 1.00 63.65 449 GLY B N 1
ATOM 8934 C CA . GLY B 1 385 ? -41.959 -6.374 -18.742 1.00 63.65 449 GLY B CA 1
ATOM 8935 C C . GLY B 1 385 ? -42.087 -5.184 -17.813 1.00 63.65 449 GLY B C 1
ATOM 8936 O O . GLY B 1 385 ? -41.137 -4.784 -17.149 1.00 63.65 449 GLY B O 1
ATOM 8937 N N . ARG B 1 386 ? -43.274 -4.600 -17.792 1.00 75.97 450 ARG B N 1
ATOM 8938 C CA . ARG B 1 386 ? -43.607 -3.549 -16.850 1.00 75.97 450 ARG B CA 1
ATOM 8939 C C . ARG B 1 386 ? -45.061 -3.765 -16.464 1.00 75.97 450 ARG B C 1
ATOM 8940 O O . ARG B 1 386 ? -45.891 -4.071 -17.322 1.00 75.97 450 ARG B O 1
ATOM 8948 N N . GLN B 1 387 ? -45.373 -3.628 -15.178 1.00 54.46 451 GLN B N 1
ATOM 8949 C CA . GLN B 1 387 ? -46.744 -3.813 -14.720 1.00 54.46 451 GLN B CA 1
ATOM 8950 C C . GLN B 1 387 ? -47.209 -2.663 -13.832 1.00 54.46 451 GLN B C 1
ATOM 8951 O O . GLN B 1 387 ? -46.396 -1.928 -13.280 1.00 54.46 451 GLN B O 1
ATOM 8957 N N . LEU B 1 388 ? -48.525 -2.514 -13.716 1.00 52.61 452 LEU B N 1
ATOM 8958 C CA . LEU B 1 388 ? -49.137 -1.474 -12.898 1.00 52.61 452 LEU B CA 1
ATOM 8959 C C . LEU B 1 388 ? -49.542 -2.013 -11.529 1.00 52.61 452 LEU B C 1
ATOM 8960 O O . LEU B 1 388 ? -50.458 -2.832 -11.417 1.00 52.61 452 LEU B O 1
ATOM 8965 N N . TYR B 1 389 ? -48.871 -1.532 -10.488 1.00 75.51 453 TYR B N 1
ATOM 8966 C CA . TYR B 1 389 ? -49.073 -2.035 -9.136 1.00 75.51 453 TYR B CA 1
ATOM 8967 C C . TYR B 1 389 ? -49.638 -0.952 -8.223 1.00 75.51 453 TYR B C 1
ATOM 8968 O O . TYR B 1 389 ? -49.413 0.236 -8.436 1.00 75.51 453 TYR B O 1
ATOM 8977 N N . SER B 1 390 ? -50.371 -1.368 -7.200 1.00 64.27 454 SER B N 1
ATOM 8978 C CA . SER B 1 390 ? -50.786 -0.456 -6.148 1.00 64.27 454 SER B CA 1
ATOM 8979 C C . SER B 1 390 ? -50.280 -0.997 -4.828 1.00 64.27 454 SER B C 1
ATOM 8980 O O . SER B 1 390 ? -50.284 -2.197 -4.594 1.00 64.27 454 SER B O 1
ATOM 8983 N N . ALA B 1 391 ? -49.835 -0.114 -3.958 1.00 100.08 455 ALA B N 1
ATOM 8984 C CA . ALA B 1 391 ? -49.497 -0.532 -2.616 1.00 100.08 455 ALA B CA 1
ATOM 8985 C C . ALA B 1 391 ? -50.313 0.320 -1.666 1.00 100.08 455 ALA B C 1
ATOM 8986 O O . ALA B 1 391 ? -50.784 1.390 -2.040 1.00 100.08 455 ALA B O 1
ATOM 8988 N N . SER B 1 392 ? -50.495 -0.150 -0.441 1.00 81.45 456 SER B N 1
ATOM 8989 C CA . SER B 1 392 ? -51.236 0.628 0.535 1.00 81.45 456 SER B CA 1
ATOM 8990 C C . SER B 1 392 ? -50.264 1.484 1.360 1.00 81.45 456 SER B C 1
ATOM 8991 O O . SER B 1 392 ? -49.455 0.957 2.133 1.00 81.45 456 SER B O 1
ATOM 8994 N N . THR B 1 393 ? -50.334 2.801 1.173 1.00 61.69 457 THR B N 1
ATOM 8995 C CA . THR B 1 393 ? -49.463 3.711 1.900 1.00 61.69 457 THR B CA 1
ATOM 8996 C C . THR B 1 393 ? -49.617 3.516 3.401 1.00 61.69 457 THR B C 1
ATOM 8997 O O . THR B 1 393 ? -48.764 2.909 4.043 1.00 61.69 457 THR B O 1
ATOM 9001 N N . GLU B 1 394 ? -50.727 3.976 3.958 1.00 229.33 458 GLU B N 1
ATOM 9002 C CA . GLU B 1 394 ? -50.968 3.774 5.372 1.00 229.33 458 GLU B CA 1
ATOM 9003 C C . GLU B 1 394 ? -51.585 2.407 5.527 1.00 229.33 458 GLU B C 1
ATOM 9004 O O . GLU B 1 394 ? -52.671 2.149 5.016 1.00 229.33 458 GLU B O 1
ATOM 9010 N N . GLY B 1 395 ? -50.896 1.513 6.216 1.00 88.77 459 GLY B N 1
ATOM 9011 C CA . GLY B 1 395 ? -51.472 0.205 6.421 1.00 88.77 459 GLY B CA 1
ATOM 9012 C C . GLY B 1 395 ? -50.483 -0.927 6.548 1.00 88.77 459 GLY B C 1
ATOM 9013 O O . GLY B 1 395 ? -49.326 -0.744 6.932 1.00 88.77 459 GLY B O 1
ATOM 9014 N N . LEU B 1 396 ? -50.976 -2.110 6.202 1.00 141.01 460 LEU B N 1
ATOM 9015 C CA . LEU B 1 396 ? -50.228 -3.357 6.210 1.00 141.01 460 LEU B CA 1
ATOM 9016 C C . LEU B 1 396 ? -48.941 -3.264 5.396 1.00 141.01 460 LEU B C 1
ATOM 9017 O O . LEU B 1 396 ? -48.051 -4.107 5.533 1.00 141.01 460 LEU B O 1
ATOM 9022 N N . LEU B 1 397 ? -48.855 -2.236 4.556 1.00 171.50 461 LEU B N 1
ATOM 9023 C CA . LEU B 1 397 ? -47.749 -2.077 3.619 1.00 171.50 461 LEU B CA 1
ATOM 9024 C C . LEU B 1 397 ? -47.800 -3.171 2.561 1.00 171.50 461 LEU B C 1
ATOM 9025 O O . LEU B 1 397 ? -46.760 -3.684 2.145 1.00 171.50 461 LEU B O 1
ATOM 9030 N N . ASN B 1 398 ? -49.008 -3.524 2.124 1.00 91.91 462 ASN B N 1
ATOM 9031 C CA . ASN B 1 398 ? -49.165 -4.604 1.152 1.00 91.91 462 ASN B CA 1
ATOM 9032 C C . ASN B 1 398 ? -48.992 -4.143 -0.297 1.00 91.91 462 ASN B C 1
ATOM 9033 O O . ASN B 1 398 ? -48.859 -2.949 -0.566 1.00 91.91 462 ASN B O 1
ATOM 9038 N N . ARG B 1 399 ? -49.010 -5.095 -1.226 1.00 80.84 463 ARG B N 1
ATOM 9039 C CA . ARG B 1 399 ? -48.817 -4.800 -2.639 1.00 80.84 463 ARG B CA 1
ATOM 9040 C C . ARG B 1 399 ? -49.713 -5.686 -3.473 1.00 80.84 463 ARG B C 1
ATOM 9041 O O . ARG B 1 399 ? -49.938 -6.846 -3.134 1.00 80.84 463 ARG B O 1
ATOM 9049 N N . GLN B 1 400 ? -50.219 -5.142 -4.572 1.00 119.40 464 GLN B N 1
ATOM 9050 C CA . GLN B 1 400 ? -51.013 -5.939 -5.488 1.00 119.40 464 GLN B CA 1
ATOM 9051 C C . GLN B 1 400 ? -50.902 -5.475 -6.931 1.00 119.40 464 GLN B C 1
ATOM 9052 O O . GLN B 1 400 ? -50.844 -4.280 -7.213 1.00 119.40 464 GLN B O 1
ATOM 9058 N N . CYS B 1 401 ? -50.892 -6.436 -7.846 1.00 87.89 465 CYS B N 1
ATOM 9059 C CA . CYS B 1 401 ? -50.794 -6.130 -9.263 1.00 87.89 465 CYS B CA 1
ATOM 9060 C C . CYS B 1 401 ? -52.164 -5.970 -9.894 1.00 87.89 465 CYS B C 1
ATOM 9061 O O . CYS B 1 401 ? -53.085 -6.735 -9.620 1.00 87.89 465 CYS B O 1
ATOM 9064 N N . ILE B 1 402 ? -52.277 -4.973 -10.758 1.00 44.35 466 ILE B N 1
ATOM 9065 C CA . ILE B 1 402 ? -53.525 -4.658 -11.430 1.00 44.35 466 ILE B CA 1
ATOM 9066 C C . ILE B 1 402 ? -53.511 -5.218 -12.848 1.00 44.35 466 ILE B C 1
ATOM 9067 O O . ILE B 1 402 ? -54.355 -6.038 -13.217 1.00 44.35 466 ILE B O 1
ATOM 9072 N N . SER B 1 403 ? -52.559 -4.748 -13.645 1.00 56.66 467 SER B N 1
ATOM 9073 C CA . SER B 1 403 ? -52.428 -5.142 -15.043 1.00 56.66 467 SER B CA 1
ATOM 9074 C C . SER B 1 403 ? -52.167 -6.636 -15.281 1.00 56.66 467 SER B C 1
ATOM 9075 O O . SER B 1 403 ? -52.270 -7.112 -16.412 1.00 56.66 467 SER B O 1
ATOM 9078 N N . CYS B 1 404 ? -51.816 -7.372 -14.232 1.00 90.10 468 CYS B N 1
ATOM 9079 C CA . CYS B 1 404 ? -51.385 -8.755 -14.395 1.00 90.10 468 CYS B CA 1
ATOM 9080 C C . CYS B 1 404 ? -52.333 -9.524 -15.279 1.00 90.10 468 CYS B C 1
ATOM 9081 O O . CYS B 1 404 ? -51.898 -10.154 -16.242 1.00 90.10 468 CYS B O 1
ATOM 9084 N N . ASN B 1 405 ? -53.623 -9.492 -14.966 1.00 109.39 469 ASN B N 1
ATOM 9085 C CA . ASN B 1 405 ? -54.555 -10.125 -15.863 1.00 109.39 469 ASN B CA 1
ATOM 9086 C C . ASN B 1 405 ? -55.298 -9.053 -16.599 1.00 109.39 469 ASN B C 1
ATOM 9087 O O . ASN B 1 405 ? -56.320 -8.538 -16.151 1.00 109.39 469 ASN B O 1
ATOM 9092 N N . PHE B 1 406 ? -54.826 -8.799 -17.801 1.00 97.94 470 PHE B N 1
ATOM 9093 C CA . PHE B 1 406 ? -55.480 -7.877 -18.694 1.00 97.94 470 PHE B CA 1
ATOM 9094 C C . PHE B 1 406 ? -55.433 -8.659 -19.969 1.00 97.94 470 PHE B C 1
ATOM 9095 O O . PHE B 1 406 ? -56.487 -8.964 -20.535 1.00 97.94 470 PHE B O 1
ATOM 9103 N N . MET B 1 407 ? -54.226 -8.817 -20.515 1.00 96.56 471 MET B N 1
ATOM 9104 C CA . MET B 1 407 ? -54.040 -9.828 -21.533 1.00 96.56 471 MET B CA 1
ATOM 9105 C C . MET B 1 407 ? -53.355 -11.175 -21.116 1.00 96.56 471 MET B C 1
ATOM 9106 O O . MET B 1 407 ? -53.127 -12.030 -21.983 1.00 96.56 471 MET B O 1
ATOM 9111 N N . LYS B 1 408 ? -52.981 -11.375 -19.847 1.00 123.98 472 LYS B N 1
ATOM 9112 C CA . LYS B 1 408 ? -52.245 -12.606 -19.539 1.00 123.98 472 LYS B CA 1
ATOM 9113 C C . LYS B 1 408 ? -50.958 -12.667 -20.330 1.00 123.98 472 LYS B C 1
ATOM 9114 O O . LYS B 1 408 ? -49.913 -12.181 -19.904 1.00 123.98 472 LYS B O 1
ATOM 9120 N N . GLU B 1 409 ? -51.006 -13.523 -21.336 1.00 153.47 473 GLU B N 1
ATOM 9121 C CA . GLU B 1 409 ? -49.940 -13.636 -22.303 1.00 153.47 473 GLU B CA 1
ATOM 9122 C C . GLU B 1 409 ? -49.839 -12.539 -23.358 1.00 153.47 473 GLU B C 1
ATOM 9123 O O . GLU B 1 409 ? -48.834 -12.495 -24.077 1.00 153.47 473 GLU B O 1
ATOM 9129 N N . GLN B 1 410 ? -50.903 -11.754 -23.549 1.00 86.27 474 GLN B N 1
ATOM 9130 C CA . GLN B 1 410 ? -50.829 -10.667 -24.538 1.00 86.27 474 GLN B CA 1
ATOM 9131 C C . GLN B 1 410 ? -50.430 -9.252 -24.090 1.00 86.27 474 GLN B C 1
ATOM 9132 O O . GLN B 1 410 ? -50.193 -8.386 -24.936 1.00 86.27 474 GLN B O 1
ATOM 9138 N N . CYS B 1 411 ? -50.445 -8.991 -22.789 1.00 65.25 475 CYS B N 1
ATOM 9139 C CA . CYS B 1 411 ? -49.883 -7.740 -22.329 1.00 65.25 475 CYS B CA 1
ATOM 9140 C C . CYS B 1 411 ? -49.003 -7.974 -21.115 1.00 65.25 475 CYS B C 1
ATOM 9141 O O . CYS B 1 411 ? -49.512 -8.116 -20.014 1.00 65.25 475 CYS B O 1
ATOM 9144 N N . THR B 1 412 ? -47.688 -7.895 -21.289 1.00 65.48 476 THR B N 1
ATOM 9145 C CA . THR B 1 412 ? -46.759 -7.958 -20.161 1.00 65.48 476 THR B CA 1
ATOM 9146 C C . THR B 1 412 ? -46.016 -6.663 -19.838 1.00 65.48 476 THR B C 1
ATOM 9147 O O . THR B 1 412 ? -45.292 -6.601 -18.851 1.00 65.48 476 THR B O 1
ATOM 9151 N N . TYR B 1 413 ? -46.190 -5.647 -20.681 1.00 59.27 477 TYR B N 1
ATOM 9152 C CA . TYR B 1 413 ? -45.398 -4.425 -20.600 1.00 59.27 477 TYR B CA 1
ATOM 9153 C C . TYR B 1 413 ? -46.314 -3.222 -20.647 1.00 59.27 477 TYR B C 1
ATOM 9154 O O . TYR B 1 413 ? -46.859 -2.944 -21.694 1.00 59.27 477 TYR B O 1
ATOM 9163 N N . PHE B 1 414 ? -46.453 -2.467 -19.562 1.00 46.12 478 PHE B N 1
ATOM 9164 C CA . PHE B 1 414 ? -47.447 -1.393 -19.559 1.00 46.12 478 PHE B CA 1
ATOM 9165 C C . PHE B 1 414 ? -46.926 0.028 -19.300 1.00 46.12 478 PHE B C 1
ATOM 9166 O O . PHE B 1 414 ? -45.760 0.252 -18.988 1.00 46.12 478 PHE B O 1
ATOM 9174 N N . ASP B 1 415 ? -47.850 0.976 -19.416 1.00 58.53 479 ASP B N 1
ATOM 9175 C CA . ASP B 1 415 ? -47.703 2.338 -18.932 1.00 58.53 479 ASP B CA 1
ATOM 9176 C C . ASP B 1 415 ? -49.136 2.743 -18.657 1.00 58.53 479 ASP B C 1
ATOM 9177 O O . ASP B 1 415 ? -50.055 2.129 -19.189 1.00 58.53 479 ASP B O 1
ATOM 9182 N N . ALA B 1 416 ? -49.349 3.756 -17.828 1.00 54.79 480 ALA B N 1
ATOM 9183 C CA . ALA B 1 416 ? -50.710 4.158 -17.501 1.00 54.79 480 ALA B CA 1
ATOM 9184 C C . ALA B 1 416 ? -50.791 5.621 -17.118 1.00 54.79 480 ALA B C 1
ATOM 9185 O O . ALA B 1 416 ? -49.777 6.240 -16.805 1.00 54.79 480 ALA B O 1
ATOM 9187 N N . SER B 1 417 ? -52.000 6.175 -17.162 1.00 59.78 481 SER B N 1
ATOM 9188 C CA . SER B 1 417 ? -52.237 7.538 -16.693 1.00 59.78 481 SER B CA 1
ATOM 9189 C C . SER B 1 417 ? -53.559 7.595 -15.947 1.00 59.78 481 SER B C 1
ATOM 9190 O O . SER B 1 417 ? -54.573 7.066 -16.403 1.00 59.78 481 SER B O 1
ATOM 9193 N N . PHE B 1 418 ? -53.529 8.229 -14.784 1.00 65.24 482 PHE B N 1
ATOM 9194 C CA . PHE B 1 418 ? -54.702 8.329 -13.928 1.00 65.24 482 PHE B CA 1
ATOM 9195 C C . PHE B 1 418 ? -55.424 9.658 -14.132 1.00 65.24 482 PHE B C 1
ATOM 9196 O O . PHE B 1 418 ? -54.790 10.686 -14.387 1.00 65.24 482 PHE B O 1
ATOM 9204 N N . SER B 1 419 ? -56.748 9.635 -14.020 1.00 60.64 483 SER B N 1
ATOM 9205 C CA . SER B 1 419 ? -57.521 10.866 -14.078 1.00 60.64 483 SER B CA 1
ATOM 9206 C C . SER B 1 419 ? -57.078 11.756 -12.918 1.00 60.64 483 SER B C 1
ATOM 9207 O O . SER B 1 419 ? -56.428 11.281 -11.993 1.00 60.64 483 SER B O 1
ATOM 9210 N N . PRO B 1 420 ? -57.395 13.057 -12.981 1.00 69.62 484 PRO B N 1
ATOM 9211 C CA . PRO B 1 420 ? -56.966 14.039 -11.973 1.00 69.62 484 PRO B CA 1
ATOM 9212 C C . PRO B 1 420 ? -57.425 13.725 -10.543 1.00 69.62 484 PRO B C 1
ATOM 9213 O O . PRO B 1 420 ? -56.739 14.085 -9.586 1.00 69.62 484 PRO B O 1
ATOM 9217 N N . MET B 1 421 ? -58.582 13.091 -10.397 0.69 73.14 485 MET B N 1
ATOM 9218 C CA . MET B 1 421 ? -59.041 12.641 -9.086 0.69 73.14 485 MET B CA 1
ATOM 9219 C C . MET B 1 421 ? -58.697 11.172 -8.866 0.69 73.14 485 MET B C 1
ATOM 9220 O O . MET B 1 421 ? -59.084 10.572 -7.868 0.69 73.14 485 MET B O 1
ATOM 9225 N N . ASN B 1 422 ? -57.985 10.603 -9.830 1.00 79.28 486 ASN B N 1
ATOM 9226 C CA . ASN B 1 422 ? -57.497 9.230 -9.778 1.00 79.28 486 ASN B CA 1
ATOM 9227 C C . ASN B 1 422 ? -58.621 8.212 -9.734 1.00 79.28 486 ASN B C 1
ATOM 9228 O O . ASN B 1 422 ? -58.389 7.037 -9.460 1.00 79.28 486 ASN B O 1
ATOM 9233 N N . GLN B 1 423 ? -59.821 8.645 -10.097 0.93 89.98 487 GLN B N 1
ATOM 9234 C CA . GLN B 1 423 ? -60.983 7.778 -10.009 0.93 89.98 487 GLN B CA 1
ATOM 9235 C C . GLN B 1 423 ? -60.913 6.630 -11.007 0.93 89.98 487 GLN B C 1
ATOM 9236 O O . GLN B 1 423 ? -61.402 5.535 -10.741 0.93 89.98 487 GLN B O 1
ATOM 9242 N N . HIS B 1 424 ? -60.312 6.882 -12.161 1.00 87.47 488 HIS B N 1
ATOM 9243 C CA . HIS B 1 424 ? -59.972 5.796 -13.070 1.00 87.47 488 HIS B CA 1
ATOM 9244 C C . HIS B 1 424 ? -58.732 6.112 -13.907 1.00 87.47 488 HIS B C 1
ATOM 9245 O O . HIS B 1 424 ? -58.226 7.236 -13.887 1.00 87.47 488 HIS B O 1
ATOM 9252 N N . PHE B 1 425 ? -58.269 5.124 -14.668 1.00 63.76 489 PHE B N 1
ATOM 9253 C CA . PHE B 1 425 ? -56.957 5.211 -15.310 1.00 63.76 489 PHE B CA 1
ATOM 9254 C C . PHE B 1 425 ? -56.942 4.671 -16.742 1.00 63.76 489 PHE B C 1
ATOM 9255 O O . PHE B 1 425 ? -57.758 3.818 -17.115 1.00 63.76 489 PHE B O 1
ATOM 9263 N N . LEU B 1 426 ? -56.001 5.181 -17.535 1.00 68.75 490 LEU B N 1
ATOM 9264 C CA . LEU B 1 426 ? -55.784 4.706 -18.896 1.00 68.75 490 LEU B CA 1
ATOM 9265 C C . LEU B 1 426 ? -54.621 3.733 -18.908 1.00 68.75 490 LEU B C 1
ATOM 9266 O O . LEU B 1 426 ? -53.553 4.018 -18.378 1.00 68.75 490 LEU B O 1
ATOM 9271 N N . LEU B 1 427 ? -54.838 2.572 -19.501 1.00 46.24 491 LEU B N 1
ATOM 9272 C CA . LEU B 1 427 ? -53.825 1.532 -19.498 1.00 46.24 491 LEU B CA 1
ATOM 9273 C C . LEU B 1 427 ? -53.335 1.267 -20.914 1.00 46.24 491 LEU B C 1
ATOM 9274 O O . LEU B 1 427 ? -54.044 0.675 -21.728 1.00 46.24 491 LEU B O 1
ATOM 9279 N N . PHE B 1 428 ? -52.110 1.698 -21.193 1.00 49.42 492 PHE B N 1
ATOM 9280 C CA . PHE B 1 428 ? -51.481 1.460 -22.485 1.00 49.42 492 PHE B CA 1
ATOM 9281 C C . PHE B 1 428 ? -50.817 0.094 -22.483 1.00 49.42 492 PHE B C 1
ATOM 9282 O O . PHE B 1 428 ? -50.001 -0.215 -21.617 1.00 49.42 492 PHE B O 1
ATOM 9290 N N . CYS B 1 429 ? -51.159 -0.722 -23.465 1.00 72.81 493 CYS B N 1
ATOM 9291 C CA . CYS B 1 429 ? -50.664 -2.077 -23.484 1.00 72.81 493 CYS B CA 1
ATOM 9292 C C . CYS B 1 429 ? -49.182 -2.104 -23.869 1.00 72.81 493 CYS B C 1
ATOM 9293 O O . CYS B 1 429 ? -48.345 -2.364 -23.036 1.00 72.81 493 CYS B O 1
ATOM 9296 N N . GLU B 1 430 ? -48.865 -1.827 -25.128 1.00 64.02 494 GLU B N 1
ATOM 9297 C CA . GLU B 1 430 ? -47.489 -1.841 -25.641 1.00 64.02 494 GLU B CA 1
ATOM 9298 C C . GLU B 1 430 ? -46.833 -3.187 -25.464 1.00 64.02 494 GLU B C 1
ATOM 9299 O O . GLU B 1 430 ? -45.648 -3.334 -25.745 1.00 64.02 494 GLU B O 1
ATOM 9305 N N . GLY B 1 431 ? -47.621 -4.192 -25.109 1.00 77.94 495 GLY B N 1
ATOM 9306 C CA . GLY B 1 431 ? -47.072 -5.457 -24.661 1.00 77.94 495 GLY B CA 1
ATOM 9307 C C . GLY B 1 431 ? -46.680 -6.256 -25.869 1.00 77.94 495 GLY B C 1
ATOM 9308 O O . GLY B 1 431 ? -46.534 -5.694 -26.945 1.00 77.94 495 GLY B O 1
ATOM 9309 N N . PRO B 1 432 ? -46.524 -7.569 -25.705 1.00 44.71 496 PRO B N 1
ATOM 9310 C CA . PRO B 1 432 ? -46.128 -8.439 -26.812 1.00 44.71 496 PRO B CA 1
ATOM 9311 C C . PRO B 1 432 ? -47.105 -8.331 -27.979 1.00 44.71 496 PRO B C 1
ATOM 9312 O O . PRO B 1 432 ? -46.666 -8.378 -29.131 1.00 44.71 496 PRO B O 1
ATOM 9316 N N . ARG B 1 433 ? -48.401 -8.200 -27.695 1.00 68.30 497 ARG B N 1
ATOM 9317 C CA . ARG B 1 433 ? -49.397 -8.010 -28.750 1.00 68.30 497 ARG B CA 1
ATOM 9318 C C . ARG B 1 433 ? -49.332 -6.591 -29.293 1.00 68.30 497 ARG B C 1
ATOM 9319 O O . ARG B 1 433 ? -48.779 -5.692 -28.660 1.00 68.30 497 ARG B O 1
ATOM 9327 N N . VAL B 1 434 ? -49.882 -6.398 -30.482 1.00 45.68 498 VAL B N 1
ATOM 9328 C CA . VAL B 1 434 ? -49.945 -5.075 -31.082 1.00 45.68 498 VAL B CA 1
ATOM 9329 C C . VAL B 1 434 ? -50.696 -4.129 -30.157 1.00 45.68 498 VAL B C 1
ATOM 9330 O O . VAL B 1 434 ? -51.886 -4.322 -29.904 1.00 45.68 498 VAL B O 1
ATOM 9334 N N . PRO B 1 435 ? -50.014 -3.067 -29.703 1.00 68.09 499 PRO B N 1
ATOM 9335 C CA . PRO B 1 435 ? -50.428 -2.241 -28.565 1.00 68.09 499 PRO B CA 1
ATOM 9336 C C . PRO B 1 435 ? -51.905 -1.846 -28.597 1.00 68.09 499 PRO B C 1
ATOM 9337 O O . PRO B 1 435 ? -52.493 -1.639 -29.665 1.00 68.09 499 PRO B O 1
ATOM 9341 N N . VAL B 1 436 ? -52.498 -1.797 -27.406 1.00 58.30 500 VAL B N 1
ATOM 9342 C CA . VAL B 1 436 ? -53.902 -1.465 -27.220 1.00 58.30 500 VAL B CA 1
ATOM 9343 C C . VAL B 1 436 ? -54.126 -0.591 -25.984 1.00 58.30 500 VAL B C 1
ATOM 9344 O O . VAL B 1 436 ? -53.792 -0.996 -24.868 1.00 58.30 500 VAL B O 1
ATOM 9348 N N . VAL B 1 437 ? -54.724 0.584 -26.158 1.00 69.70 501 VAL B N 1
ATOM 9349 C CA . VAL B 1 437 ? -55.031 1.431 -25.004 1.00 69.70 501 VAL B CA 1
ATOM 9350 C C . VAL B 1 437 ? -56.429 1.125 -24.472 1.00 69.70 501 VAL B C 1
ATOM 9351 O O . VAL B 1 437 ? -57.348 0.858 -25.244 1.00 69.70 501 VAL B O 1
ATOM 9355 N N . SER B 1 438 ? -56.582 1.152 -23.153 1.00 48.05 502 SER B N 1
ATOM 9356 C CA . SER B 1 438 ? -57.858 0.822 -22.526 1.00 48.05 502 SER B CA 1
ATOM 9357 C C . SER B 1 438 ? -58.170 1.711 -21.315 1.00 48.05 502 SER B C 1
ATOM 9358 O O . SER B 1 438 ? -57.268 2.171 -20.619 1.00 48.05 502 SER B O 1
ATOM 9361 N N . LEU B 1 439 ? -59.453 1.946 -21.062 1.00 82.70 503 LEU B N 1
ATOM 9362 C CA . LEU B 1 439 ? -59.859 2.793 -19.942 1.00 82.70 503 LEU B CA 1
ATOM 9363 C C . LEU B 1 439 ? -60.580 1.999 -18.856 1.00 82.70 503 LEU B C 1
ATOM 9364 O O . LEU B 1 439 ? -61.661 1.457 -19.077 1.00 82.70 503 LEU B O 1
ATOM 9369 N N . HIS B 1 440 ? -59.978 1.956 -17.674 1.00 73.26 504 HIS B N 1
ATOM 9370 C CA . HIS B 1 440 ? -60.523 1.196 -16.557 1.00 73.26 504 HIS B CA 1
ATOM 9371 C C . HIS B 1 440 ? -60.943 2.131 -15.432 1.00 73.26 504 HIS B C 1
ATOM 9372 O O . HIS B 1 440 ? -60.420 3.240 -15.314 1.00 73.26 504 HIS B O 1
ATOM 9379 N N . SER B 1 441 ? -61.883 1.676 -14.607 1.00 104.72 505 SER B N 1
ATOM 9380 C CA . SER B 1 441 ? -62.226 2.365 -13.370 1.00 104.72 505 SER B CA 1
ATOM 9381 C C . SER B 1 441 ? -61.244 1.948 -12.286 1.00 104.72 505 SER B C 1
ATOM 9382 O O . SER B 1 441 ? -60.859 0.782 -12.213 1.00 104.72 505 SER B O 1
ATOM 9385 N N . THR B 1 442 ? -60.832 2.890 -11.445 1.00 64.44 506 THR B N 1
ATOM 9386 C CA . THR B 1 442 ? -59.832 2.574 -10.428 1.00 64.44 506 THR B CA 1
ATOM 9387 C C . THR B 1 442 ? -60.242 1.413 -9.521 1.00 64.44 506 THR B C 1
ATOM 9388 O O . THR B 1 442 ? -59.724 0.310 -9.665 1.00 64.44 506 THR B O 1
ATOM 9392 N N . ASP B 1 443 ? -61.200 1.642 -8.626 1.00 121.36 507 ASP B N 1
ATOM 9393 C CA . ASP B 1 443 ? -61.561 0.627 -7.636 1.00 121.36 507 ASP B CA 1
ATOM 9394 C C . ASP B 1 443 ? -62.069 -0.656 -8.282 1.00 121.36 507 ASP B C 1
ATOM 9395 O O . ASP B 1 443 ? -62.081 -1.715 -7.658 1.00 121.36 507 ASP B O 1
ATOM 9400 N N . ASN B 1 444 ? -62.495 -0.560 -9.532 1.00 124.90 508 ASN B N 1
ATOM 9401 C CA . ASN B 1 444 ? -62.927 -1.740 -10.258 1.00 124.90 508 ASN B CA 1
ATOM 9402 C C . ASN B 1 444 ? -62.343 -1.841 -11.656 1.00 124.90 508 ASN B C 1
ATOM 9403 O O . ASN B 1 444 ? -62.904 -1.296 -12.606 1.00 124.90 508 ASN B O 1
ATOM 9408 N N . PRO B 1 445 ? -61.199 -2.523 -11.784 1.00 70.86 509 PRO B N 1
ATOM 9409 C CA . PRO B 1 445 ? -60.737 -2.890 -13.126 1.00 70.86 509 PRO B CA 1
ATOM 9410 C C . PRO B 1 445 ? -61.707 -3.868 -13.816 1.00 70.86 509 PRO B C 1
ATOM 9411 O O . PRO B 1 445 ? -61.456 -5.070 -13.908 1.00 70.86 509 PRO B O 1
ATOM 9415 N N . ALA B 1 446 ? -62.832 -3.321 -14.274 1.00 108.06 510 ALA B N 1
ATOM 9416 C CA . ALA B 1 446 ? -63.807 -4.050 -15.075 1.00 108.06 510 ALA B CA 1
ATOM 9417 C C . ALA B 1 446 ? -63.367 -3.987 -16.525 1.00 108.06 510 ALA B C 1
ATOM 9418 O O . ALA B 1 446 ? -64.039 -4.505 -17.417 1.00 108.06 510 ALA B O 1
ATOM 9420 N N . LYS B 1 447 ? -62.236 -3.320 -16.739 1.00 95.24 511 LYS B N 1
ATOM 9421 C CA . LYS B 1 447 ? -61.644 -3.102 -18.061 1.00 95.24 511 LYS B CA 1
ATOM 9422 C C . LYS B 1 447 ? -62.522 -2.169 -18.859 1.00 95.24 511 LYS B C 1
ATOM 9423 O O . LYS B 1 447 ? -62.108 -1.634 -19.885 1.00 95.24 511 LYS B O 1
ATOM 9429 N N . TYR B 1 448 ? -63.743 -1.981 -18.375 0.96 162.12 512 TYR B N 1
ATOM 9430 C CA . TYR B 1 448 ? -64.661 -1.093 -19.043 0.96 162.12 512 TYR B CA 1
ATOM 9431 C C . TYR B 1 448 ? -64.501 -1.386 -20.522 0.96 162.12 512 TYR B C 1
ATOM 9432 O O . TYR B 1 448 ? -64.697 -2.517 -20.967 0.96 162.12 512 TYR B O 1
ATOM 9441 N N . PHE B 1 449 ? -64.112 -0.367 -21.275 1.00 137.23 513 PHE B N 1
ATOM 9442 C CA . PHE B 1 449 ? -63.943 -0.505 -22.709 1.00 137.23 513 PHE B CA 1
ATOM 9443 C C . PHE B 1 449 ? -62.502 -0.283 -23.139 1.00 137.23 513 PHE B C 1
ATOM 9444 O O . PHE B 1 449 ? -61.632 0.014 -22.328 1.00 137.23 513 PHE B O 1
ATOM 9452 N N . ILE B 1 450 ? -62.284 -0.421 -24.440 1.00 69.36 514 ILE B N 1
ATOM 9453 C CA . ILE B 1 450 ? -60.979 -0.310 -25.069 1.00 69.36 514 ILE B CA 1
ATOM 9454 C C . ILE B 1 450 ? -60.981 0.956 -25.905 1.00 69.36 514 ILE B C 1
ATOM 9455 O O . ILE B 1 450 ? -61.841 1.124 -26.770 1.00 69.36 514 ILE B O 1
ATOM 9460 N N . LEU B 1 451 ? -60.030 1.850 -25.653 1.00 56.73 515 LEU B N 1
ATOM 9461 C CA . LEU B 1 451 ? -59.963 3.109 -26.385 1.00 56.73 515 LEU B CA 1
ATOM 9462 C C . LEU B 1 451 ? -59.429 2.948 -27.807 1.00 56.73 515 LEU B C 1
ATOM 9463 O O . LEU B 1 451 ? -60.037 3.422 -28.771 1.00 56.73 515 LEU B O 1
ATOM 9468 N N . GLU B 1 452 ? -58.297 2.265 -27.935 1.00 78.37 516 GLU B N 1
ATOM 9469 C CA . GLU B 1 452 ? -57.642 2.099 -29.223 1.00 78.37 516 GLU B CA 1
ATOM 9470 C C . GLU B 1 452 ? -57.187 0.666 -29.390 1.00 78.37 516 GLU B C 1
ATOM 9471 O O . GLU B 1 452 ? -56.449 0.154 -28.554 1.00 78.37 516 GLU B O 1
ATOM 9477 N N . SER B 1 453 ? -57.640 0.004 -30.449 1.00 57.44 517 SER B N 1
ATOM 9478 C CA . SER B 1 453 ? -57.222 -1.376 -30.689 1.00 57.44 517 SER B CA 1
ATOM 9479 C C . SER B 1 453 ? -56.095 -1.541 -31.713 1.00 57.44 517 SER B C 1
ATOM 9480 O O . SER B 1 453 ? -55.579 -2.649 -31.891 1.00 57.44 517 SER B O 1
ATOM 9483 N N . ASN B 1 454 ? -55.698 -0.451 -32.366 1.00 93.06 518 ASN B N 1
ATOM 9484 C CA . ASN B 1 454 ? -54.750 -0.544 -33.477 1.00 93.06 518 ASN B CA 1
ATOM 9485 C C . ASN B 1 454 ? -55.172 -1.616 -34.475 1.00 93.06 518 ASN B C 1
ATOM 9486 O O . ASN B 1 454 ? -54.337 -2.359 -34.992 1.00 93.06 518 ASN B O 1
ATOM 9491 N N . SER B 1 455 ? -56.476 -1.675 -34.740 1.00 89.27 519 SER B N 1
ATOM 9492 C CA . SER B 1 455 ? -57.093 -2.758 -35.502 1.00 89.27 519 SER B CA 1
ATOM 9493 C C . SER B 1 455 ? -56.377 -3.099 -36.801 1.00 89.27 519 SER B C 1
ATOM 9494 O O . SER B 1 455 ? -55.822 -4.188 -36.935 1.00 89.27 519 SER B O 1
ATOM 9497 N N . MET B 1 456 ? -56.400 -2.177 -37.758 0.87 87.02 520 MET B N 1
ATOM 9498 C CA . MET B 1 456 ? -55.818 -2.440 -39.071 0.87 87.02 520 MET B CA 1
ATOM 9499 C C . MET B 1 456 ? -54.411 -3.007 -38.952 0.87 87.02 520 MET B C 1
ATOM 9500 O O . MET B 1 456 ? -54.051 -3.968 -39.632 0.87 87.02 520 MET B O 1
ATOM 9505 N N . LEU B 1 457 ? -53.621 -2.406 -38.075 1.00 57.69 521 LEU B N 1
ATOM 9506 C CA . LEU B 1 457 ? -52.242 -2.826 -37.877 1.00 57.69 521 LEU B CA 1
ATOM 9507 C C . LEU B 1 457 ? -52.166 -4.265 -37.387 1.00 57.69 521 LEU B C 1
ATOM 9508 O O . LEU B 1 457 ? -51.286 -5.019 -37.806 1.00 57.69 521 LEU B O 1
ATOM 9513 N N . LYS B 1 458 ? -53.074 -4.639 -36.489 1.00 82.44 522 LYS B N 1
ATOM 9514 C CA . LYS B 1 458 ? -53.106 -6.004 -35.980 1.00 82.44 522 LYS B CA 1
ATOM 9515 C C . LYS B 1 458 ? -53.234 -7.012 -37.118 1.00 82.44 522 LYS B C 1
ATOM 9516 O O . LYS B 1 458 ? -52.344 -7.841 -37.313 1.00 82.44 522 LYS B O 1
ATOM 9522 N N . GLU B 1 459 ? -54.338 -6.951 -37.860 1.00 105.66 523 GLU B N 1
ATOM 9523 C CA . GLU B 1 459 ? -54.540 -7.864 -38.984 1.00 105.66 523 GLU B CA 1
ATOM 9524 C C . GLU B 1 459 ? -53.400 -7.787 -40.007 1.00 105.66 523 GLU B C 1
ATOM 9525 O O . GLU B 1 459 ? -53.122 -8.755 -40.723 1.00 105.66 523 GLU B O 1
ATOM 9531 N N . ALA B 1 460 ? -52.738 -6.636 -40.069 1.00 104.52 524 ALA B N 1
ATOM 9532 C CA . ALA B 1 460 ? -51.600 -6.467 -40.963 1.00 104.52 524 ALA B CA 1
ATOM 9533 C C . ALA B 1 460 ? -50.456 -7.424 -40.624 1.00 104.52 524 ALA B C 1
ATOM 9534 O O . ALA B 1 460 ? -50.045 -8.222 -41.462 1.00 104.52 524 ALA B O 1
ATOM 9536 N N . ILE B 1 461 ? -49.952 -7.360 -39.395 1.00 115.67 525 ILE B N 1
ATOM 9537 C CA . ILE B 1 461 ? -48.843 -8.225 -39.006 1.00 115.67 525 ILE B CA 1
ATOM 9538 C C . ILE B 1 461 ? -49.296 -9.679 -38.835 1.00 115.67 525 ILE B C 1
ATOM 9539 O O . ILE B 1 461 ? -48.489 -10.611 -38.896 1.00 115.67 525 ILE B O 1
ATOM 9544 N N . LEU B 1 462 ? -50.594 -9.868 -38.636 1.00 127.13 526 LEU B N 1
ATOM 9545 C CA . LEU B 1 462 ? -51.145 -11.207 -38.513 1.00 127.13 526 LEU B CA 1
ATOM 9546 C C . LEU B 1 462 ? -50.850 -12.013 -39.773 1.00 127.13 526 LEU B C 1
ATOM 9547 O O . LEU B 1 462 ? -50.279 -13.101 -39.701 1.00 127.13 526 LEU B O 1
ATOM 9552 N N . LYS B 1 463 ? -51.230 -11.465 -40.925 1.00 124.56 527 LYS B N 1
ATOM 9553 C CA . LYS B 1 463 ? -51.042 -12.136 -42.208 1.00 124.56 527 LYS B CA 1
ATOM 9554 C C . LYS B 1 463 ? -49.595 -12.552 -42.427 1.00 124.56 527 LYS B C 1
ATOM 9555 O O . LYS B 1 463 ? -49.321 -13.674 -42.853 1.00 124.56 527 LYS B O 1
ATOM 9561 N N . LYS B 1 464 ? -48.675 -11.637 -42.139 1.00 101.21 528 LYS B N 1
ATOM 9562 C CA . LYS B 1 464 ? -47.251 -11.881 -42.343 1.00 101.21 528 LYS B CA 1
ATOM 9563 C C . LYS B 1 464 ? -46.683 -12.916 -41.371 1.00 101.21 528 LYS B C 1
ATOM 9564 O O . LYS B 1 464 ? -47.236 -13.144 -40.291 1.00 101.21 528 LYS B O 1
ATOM 9570 N N . LYS B 1 465 ? -45.572 -13.535 -41.767 1.00 172.77 529 LYS B N 1
ATOM 9571 C CA . LYS B 1 465 ? -44.971 -14.631 -41.007 1.00 172.77 529 LYS B CA 1
ATOM 9572 C C . LYS B 1 465 ? -44.825 -14.275 -39.524 1.00 172.77 529 LYS B C 1
ATOM 9573 O O . LYS B 1 465 ? -45.577 -14.770 -38.685 1.00 172.77 529 LYS B O 1
ATOM 9579 N N . ILE B 1 466 ? -43.873 -13.397 -39.215 1.00 115.59 530 ILE B N 1
ATOM 9580 C CA . ILE B 1 466 ? -43.760 -12.798 -37.881 1.00 115.59 530 ILE B CA 1
ATOM 9581 C C . ILE B 1 466 ? -43.574 -13.800 -36.720 1.00 115.59 530 ILE B C 1
ATOM 9582 O O . ILE B 1 466 ? -44.500 -14.088 -35.967 1.00 115.59 530 ILE B O 1
ATOM 9587 N N . GLY B 1 467 ? -42.369 -14.354 -36.608 1.00 93.80 531 GLY B N 1
ATOM 9588 C CA . GLY B 1 467 ? -42.082 -15.377 -35.611 1.00 93.80 531 GLY B CA 1
ATOM 9589 C C . GLY B 1 467 ? -41.987 -14.967 -34.145 1.00 93.80 531 GLY B C 1
ATOM 9590 O O . GLY B 1 467 ? -42.180 -13.810 -33.775 1.00 93.80 531 GLY B O 1
ATOM 9591 N N . LYS B 1 468 ? -41.696 -15.952 -33.302 1.00 114.69 532 LYS B N 1
ATOM 9592 C CA . LYS B 1 468 ? -41.509 -15.738 -31.871 1.00 114.69 532 LYS B CA 1
ATOM 9593 C C . LYS B 1 468 ? -40.035 -15.839 -31.481 1.00 114.69 532 LYS B C 1
ATOM 9594 O O . LYS B 1 468 ? -39.363 -16.815 -31.805 1.00 114.69 532 LYS B O 1
ATOM 9600 N N . PRO B 1 469 ? -39.536 -14.821 -30.776 1.00 85.48 533 PRO B N 1
ATOM 9601 C CA . PRO B 1 469 ? -38.155 -14.558 -30.352 1.00 85.48 533 PRO B CA 1
ATOM 9602 C C . PRO B 1 469 ? -37.631 -15.434 -29.205 1.00 85.48 533 PRO B C 1
ATOM 9603 O O . PRO B 1 469 ? -37.818 -15.070 -28.047 1.00 85.48 533 PRO B O 1
ATOM 9607 N N . GLU B 1 470 ? -37.030 -16.582 -29.514 1.00 105.12 534 GLU B N 1
ATOM 9608 C CA . GLU B 1 470 ? -36.354 -17.385 -28.492 1.00 105.12 534 GLU B CA 1
ATOM 9609 C C . GLU B 1 470 ? -35.441 -16.507 -27.642 1.00 105.12 534 GLU B C 1
ATOM 9610 O O . GLU B 1 470 ? -34.762 -15.615 -28.152 1.00 105.12 534 GLU B O 1
ATOM 9616 N N . ILE B 1 471 ? -35.439 -16.755 -26.340 1.00 62.01 535 ILE B N 1
ATOM 9617 C CA . ILE B 1 471 ? -34.594 -15.991 -25.431 1.00 62.01 535 ILE B CA 1
ATOM 9618 C C . ILE B 1 471 ? -33.696 -16.889 -24.596 1.00 62.01 535 ILE B C 1
ATOM 9619 O O . ILE B 1 471 ? -34.166 -17.641 -23.751 1.00 62.01 535 ILE B O 1
ATOM 9624 N N . LYS B 1 472 ? -32.399 -16.812 -24.859 1.00 60.43 536 LYS B N 1
ATOM 9625 C CA . LYS B 1 472 ? -31.381 -17.431 -24.021 1.00 60.43 536 LYS B CA 1
ATOM 9626 C C . LYS B 1 472 ? -30.964 -16.509 -22.861 1.00 60.43 536 LYS B C 1
ATOM 9627 O O . LYS B 1 472 ? -30.996 -15.286 -23.001 1.00 60.43 536 LYS B O 1
ATOM 9633 N N . ILE B 1 473 ? -30.585 -17.087 -21.719 1.00 72.13 537 ILE B N 1
ATOM 9634 C CA . ILE B 1 473 ? -30.071 -16.293 -20.592 1.00 72.13 537 ILE B CA 1
ATOM 9635 C C . ILE B 1 473 ? -28.607 -16.600 -20.212 1.00 72.13 537 ILE B C 1
ATOM 9636 O O . ILE B 1 473 ? -28.279 -17.717 -19.829 1.00 72.13 537 ILE B O 1
ATOM 9641 N N . LEU B 1 474 ? -27.744 -15.589 -20.300 1.00 63.09 538 LEU B N 1
ATOM 9642 C CA . LEU B 1 474 ? -26.305 -15.748 -20.091 1.00 63.09 538 LEU B CA 1
ATOM 9643 C C . LEU B 1 474 ? -25.843 -15.295 -18.704 1.00 63.09 538 LEU B C 1
ATOM 9644 O O . LEU B 1 474 ? -26.434 -14.396 -18.103 1.00 63.09 538 LEU B O 1
ATOM 9649 N N . HIS B 1 475 ? -24.798 -15.940 -18.190 1.00 107.02 539 HIS B N 1
ATOM 9650 C CA . HIS B 1 475 ? -24.162 -15.502 -16.951 1.00 107.02 539 HIS B CA 1
ATOM 9651 C C . HIS B 1 475 ? -22.855 -14.774 -17.214 1.00 107.02 539 HIS B C 1
ATOM 9652 O O . HIS B 1 475 ? -21.874 -15.376 -17.643 1.00 107.02 539 HIS B O 1
ATOM 9659 N N . ILE B 1 476 ? -22.857 -13.472 -16.956 1.00 77.98 540 ILE B N 1
ATOM 9660 C CA . ILE B 1 476 ? -21.644 -12.666 -16.985 1.00 77.98 540 ILE B CA 1
ATOM 9661 C C . ILE B 1 476 ? -21.389 -12.226 -15.554 1.00 77.98 540 ILE B C 1
ATOM 9662 O O . ILE B 1 476 ? -22.312 -11.780 -14.879 1.00 77.98 540 ILE B O 1
ATOM 9667 N N . ASP B 1 477 ? -20.156 -12.360 -15.076 1.00 97.59 541 ASP B N 1
ATOM 9668 C CA . ASP B 1 477 ? -19.861 -12.009 -13.691 1.00 97.59 541 ASP B CA 1
ATOM 9669 C C . ASP B 1 477 ? -20.887 -12.669 -12.792 1.00 97.59 541 ASP B C 1
ATOM 9670 O O . ASP B 1 477 ? -21.124 -13.871 -12.861 1.00 97.59 541 ASP B O 1
ATOM 9675 N N . ASP B 1 478 ? -21.511 -11.848 -11.962 1.00 124.24 542 ASP B N 1
ATOM 9676 C CA . ASP B 1 478 ? -22.541 -12.295 -11.044 1.00 124.24 542 ASP B CA 1
ATOM 9677 C C . ASP B 1 478 ? -23.962 -12.089 -11.587 1.00 124.24 542 ASP B C 1
ATOM 9678 O O . ASP B 1 478 ? -24.939 -12.425 -10.914 1.00 124.24 542 ASP B O 1
ATOM 9683 N N . TYR B 1 479 ? -24.079 -11.540 -12.797 1.00 77.56 543 TYR B N 1
ATOM 9684 C CA . TYR B 1 479 ? -25.395 -11.206 -13.349 1.00 77.56 543 TYR B CA 1
ATOM 9685 C C . TYR B 1 479 ? -25.955 -12.272 -14.291 1.00 77.56 543 TYR B C 1
ATOM 9686 O O . TYR B 1 479 ? -25.272 -13.231 -14.658 1.00 77.56 543 TYR B O 1
ATOM 9695 N N . GLU B 1 480 ? -27.199 -12.054 -14.707 0.82 103.34 544 GLU B N 1
ATOM 9696 C CA . GLU B 1 480 ? -27.876 -12.921 -15.654 0.82 103.34 544 GLU B CA 1
ATOM 9697 C C . GLU B 1 480 ? -28.524 -12.024 -16.683 0.82 103.34 544 GLU B C 1
ATOM 9698 O O . GLU B 1 480 ? -29.397 -11.225 -16.358 0.82 103.34 544 GLU B O 1
ATOM 9704 N N . LEU B 1 481 ? -28.104 -12.158 -17.930 1.00 86.74 545 LEU B N 1
ATOM 9705 C CA . LEU B 1 481 ? -28.518 -11.206 -18.944 1.00 86.74 545 LEU B CA 1
ATOM 9706 C C . LEU B 1 481 ? -29.182 -11.893 -20.132 1.00 86.74 545 LEU B C 1
ATOM 9707 O O . LEU B 1 481 ? -28.727 -12.942 -20.582 1.00 86.74 545 LEU B O 1
ATOM 9712 N N . PRO B 1 482 ? -30.259 -11.286 -20.650 1.00 76.59 546 PRO B N 1
ATOM 9713 C CA . PRO B 1 482 ? -31.083 -11.829 -21.732 1.00 76.59 546 PRO B CA 1
ATOM 9714 C C . PRO B 1 482 ? -30.409 -11.710 -23.084 1.00 76.59 546 PRO B C 1
ATOM 9715 O O . PRO B 1 482 ? -29.815 -10.675 -23.378 1.00 76.59 546 PRO B O 1
ATOM 9719 N N . LEU B 1 483 ? -30.533 -12.745 -23.908 1.00 67.36 547 LEU B N 1
ATOM 9720 C CA . LEU B 1 483 ? -30.097 -12.682 -25.297 1.00 67.36 547 LEU B CA 1
ATOM 9721 C C . LEU B 1 483 ? -31.294 -13.051 -26.172 1.00 67.36 547 LEU B C 1
ATOM 9722 O O . LEU B 1 483 ? -31.748 -14.193 -26.171 1.00 67.36 547 LEU B O 1
ATOM 9727 N N . GLN B 1 484 ? -31.803 -12.087 -26.924 1.00 66.01 548 GLN B N 1
ATOM 9728 C CA . GLN B 1 484 ? -32.992 -12.322 -27.714 1.00 66.01 548 GLN B CA 1
ATOM 9729 C C . GLN B 1 484 ? -32.589 -12.705 -29.122 1.00 66.01 548 GLN B C 1
ATOM 9730 O O . GLN B 1 484 ? -31.863 -11.955 -29.778 1.00 66.01 548 GLN B O 1
ATOM 9736 N N . LEU B 1 485 ? -33.037 -13.875 -29.578 1.00 72.65 549 LEU B N 1
ATOM 9737 C CA . LEU B 1 485 ? -32.774 -14.320 -30.949 1.00 72.65 549 LEU B CA 1
ATOM 9738 C C . LEU B 1 485 ? -34.044 -14.304 -31.779 1.00 72.65 549 LEU B C 1
ATOM 9739 O O . LEU B 1 485 ? -34.940 -15.108 -31.553 1.00 72.65 549 LEU B O 1
ATOM 9744 N N . SER B 1 486 ? -34.125 -13.398 -32.745 1.00 67.14 550 SER B N 1
ATOM 9745 C CA . SER B 1 486 ? -35.281 -13.360 -33.633 1.00 67.14 550 SER B CA 1
ATOM 9746 C C . SER B 1 486 ? -34.987 -14.192 -34.880 1.00 67.14 550 SER B C 1
ATOM 9747 O O . SER B 1 486 ? -34.019 -13.930 -35.604 1.00 67.14 550 SER B O 1
ATOM 9750 N N . LEU B 1 487 ? -35.822 -15.197 -35.129 1.00 57.27 551 LEU B N 1
ATOM 9751 C CA . LEU B 1 487 ? -35.496 -16.210 -36.120 1.00 57.27 551 LEU B CA 1
ATOM 9752 C C . LEU B 1 487 ? -36.454 -16.214 -37.306 1.00 57.27 551 LEU B C 1
ATOM 9753 O O . LEU B 1 487 ? -37.644 -15.944 -37.142 1.00 57.27 551 LEU B O 1
ATOM 9758 N N . PRO B 1 488 ? -35.929 -16.541 -38.504 1.00 93.55 552 PRO B N 1
ATOM 9759 C CA . PRO B 1 488 ? -36.651 -16.538 -39.783 1.00 93.55 552 PRO B CA 1
ATOM 9760 C C . PRO B 1 488 ? -37.899 -17.412 -39.757 1.00 93.55 552 PRO B C 1
ATOM 9761 O O . PRO B 1 488 ? -37.976 -18.351 -38.960 1.00 93.55 552 PRO B O 1
ATOM 9765 N N . LYS B 1 489 ? -38.861 -17.100 -40.622 1.00 101.26 553 LYS B N 1
ATOM 9766 C CA . LYS B 1 489 ? -40.121 -17.828 -40.643 1.00 101.26 553 LYS B CA 1
ATOM 9767 C C . LYS B 1 489 ? -39.863 -19.333 -40.608 1.00 101.26 553 LYS B C 1
ATOM 9768 O O . LYS B 1 489 ? -40.122 -19.989 -39.599 1.00 101.26 553 LYS B O 1
ATOM 9770 N N . ASP B 1 490 ? -39.332 -19.878 -41.695 1.00 144.82 554 ASP B N 1
ATOM 9771 C CA . ASP B 1 490 ? -38.988 -21.288 -41.710 1.00 144.82 554 ASP B CA 1
ATOM 9772 C C . ASP B 1 490 ? -37.580 -21.433 -41.197 1.00 144.82 554 ASP B C 1
ATOM 9773 O O . ASP B 1 490 ? -36.637 -20.951 -41.813 1.00 144.82 554 ASP B O 1
ATOM 9778 N N . PHE B 1 491 ? -37.444 -22.098 -40.059 1.00 83.72 555 PHE B N 1
ATOM 9779 C CA . PHE B 1 491 ? -36.146 -22.251 -39.430 1.00 83.72 555 PHE B CA 1
ATOM 9780 C C . PHE B 1 491 ? -35.707 -23.704 -39.411 1.00 83.72 555 PHE B C 1
ATOM 9781 O O . PHE B 1 491 ? -36.256 -24.517 -38.673 1.00 83.72 555 PHE B O 1
ATOM 9789 N N . MET B 1 492 ? -34.711 -24.031 -40.220 1.00 197.24 556 MET B N 1
ATOM 9790 C CA . MET B 1 492 ? -34.089 -25.336 -40.134 1.00 197.24 556 MET B CA 1
ATOM 9791 C C . MET B 1 492 ? -33.156 -25.285 -38.948 1.00 197.24 556 MET B C 1
ATOM 9792 O O . MET B 1 492 ? -32.477 -24.286 -38.731 1.00 197.24 556 MET B O 1
ATOM 9797 N N . ASP B 1 493 ? -33.131 -26.348 -38.163 1.00 98.37 557 ASP B N 1
ATOM 9798 C CA . ASP B 1 493 ? -32.150 -26.439 -37.103 1.00 98.37 557 ASP B CA 1
ATOM 9799 C C . ASP B 1 493 ? -30.833 -26.769 -37.781 1.00 98.37 557 ASP B C 1
ATOM 9800 O O . ASP B 1 493 ? -29.750 -26.505 -37.262 1.00 98.37 557 ASP B O 1
ATOM 9805 N N . ARG B 1 494 ? -30.955 -27.370 -38.954 1.00 133.97 558 ARG B N 1
ATOM 9806 C CA . ARG B 1 494 ? -29.817 -27.819 -39.742 1.00 133.97 558 ARG B CA 1
ATOM 9807 C C . ARG B 1 494 ? -28.837 -26.725 -40.175 1.00 133.97 558 ARG B C 1
ATOM 9808 O O . ARG B 1 494 ? -27.667 -26.748 -39.793 1.00 133.97 558 ARG B O 1
ATOM 9816 N N . ASN B 1 495 ? -29.313 -25.773 -40.977 1.00 88.62 559 ASN B N 1
ATOM 9817 C CA . ASN B 1 495 ? -28.413 -24.905 -41.742 1.00 88.62 559 ASN B CA 1
ATOM 9818 C C . ASN B 1 495 ? -27.609 -23.914 -40.917 1.00 88.62 559 ASN B C 1
ATOM 9819 O O . ASN B 1 495 ? -27.740 -23.838 -39.693 1.00 88.62 559 ASN B O 1
ATOM 9824 N N . GLN B 1 496 ? -26.780 -23.148 -41.619 1.00 86.59 560 GLN B N 1
ATOM 9825 C CA . GLN B 1 496 ? -25.982 -22.113 -40.996 1.00 86.59 560 GLN B CA 1
ATOM 9826 C C . GLN B 1 496 ? -26.535 -20.757 -41.411 1.00 86.59 560 GLN B C 1
ATOM 9827 O O . GLN B 1 496 ? -26.368 -20.329 -42.551 1.00 86.59 560 GLN B O 1
ATOM 9833 N N . TYR B 1 497 ? -27.206 -20.091 -40.480 1.00 85.20 561 TYR B N 1
ATOM 9834 C CA . TYR B 1 497 ? -27.754 -18.765 -40.723 1.00 85.20 561 TYR B CA 1
ATOM 9835 C C . TYR B 1 497 ? -26.741 -17.643 -40.519 1.00 85.20 561 TYR B C 1
ATOM 9836 O O . TYR B 1 497 ? -25.757 -17.802 -39.799 1.00 85.20 561 TYR B O 1
ATOM 9845 N N . ALA B 1 498 ? -26.983 -16.513 -41.171 1.00 62.55 562 ALA B N 1
ATOM 9846 C CA . ALA B 1 498 ? -26.218 -15.306 -40.897 1.00 62.55 562 ALA B CA 1
ATOM 9847 C C . ALA B 1 498 ? -26.744 -14.644 -39.615 1.00 62.55 562 ALA B C 1
ATOM 9848 O O . ALA B 1 498 ? -27.938 -14.730 -39.305 1.00 62.55 562 ALA B O 1
ATOM 9850 N N . LEU B 1 499 ? -25.854 -13.989 -38.871 1.00 60.77 563 LEU B N 1
ATOM 9851 C CA . LEU B 1 499 ? -26.229 -13.405 -37.584 1.00 60.77 563 LEU B CA 1
ATOM 9852 C C . LEU B 1 499 ? -26.007 -11.901 -37.539 1.00 60.77 563 LEU B C 1
ATOM 9853 O O . LEU B 1 499 ? -24.871 -11.429 -37.643 1.00 60.77 563 LEU B O 1
ATOM 9858 N N . LEU B 1 500 ? -27.095 -11.154 -37.371 1.00 47.70 564 LEU B N 1
ATOM 9859 C CA . LEU B 1 500 ? -26.999 -9.721 -37.144 1.00 47.70 564 LEU B CA 1
ATOM 9860 C C . LEU B 1 500 ? -27.086 -9.434 -35.642 1.00 47.70 564 LEU B C 1
ATOM 9861 O O . LEU B 1 500 ? -27.994 -9.912 -34.960 1.00 47.70 564 LEU B O 1
ATOM 9866 N N . LEU B 1 501 ? -26.131 -8.673 -35.121 1.00 36.23 565 LEU B N 1
ATOM 9867 C CA . LEU B 1 501 ? -26.112 -8.354 -33.703 1.00 36.23 565 LEU B CA 1
ATOM 9868 C C . LEU B 1 501 ? -26.362 -6.867 -33.575 1.00 36.23 565 LEU B C 1
ATOM 9869 O O . LEU B 1 501 ? -25.511 -6.061 -33.930 1.00 36.23 565 LEU B O 1
ATOM 9874 N N . ILE B 1 502 ? -27.521 -6.501 -33.051 1.00 81.32 566 ILE B N 1
ATOM 9875 C CA . ILE B 1 502 ? -27.881 -5.100 -32.929 1.00 81.32 566 ILE B CA 1
ATOM 9876 C C . ILE B 1 502 ? -27.545 -4.528 -31.553 1.00 81.32 566 ILE B C 1
ATOM 9877 O O . ILE B 1 502 ? -27.787 -5.153 -30.524 1.00 81.32 566 ILE B O 1
ATOM 9882 N N . MET B 1 503 ? -26.964 -3.335 -31.553 1.00 55.61 567 MET B N 1
ATOM 9883 C CA . MET B 1 503 ? -26.538 -2.655 -30.328 1.00 55.61 567 MET B CA 1
ATOM 9884 C C . MET B 1 503 ? -27.603 -1.738 -29.694 1.00 55.61 567 MET B C 1
ATOM 9885 O O . MET B 1 503 ? -28.403 -1.096 -30.384 1.00 55.61 567 MET B O 1
ATOM 9890 N N . ASP B 1 504 ? -27.618 -1.686 -28.372 1.00 67.30 568 ASP B N 1
ATOM 9891 C CA . ASP B 1 504 ? -28.492 -0.752 -27.682 1.00 67.30 568 ASP B CA 1
ATOM 9892 C C . ASP B 1 504 ? -27.979 0.661 -27.959 1.00 67.30 568 ASP B C 1
ATOM 9893 O O . ASP B 1 504 ? -26.813 0.958 -27.724 1.00 67.30 568 ASP B O 1
ATOM 9898 N N . GLU B 1 505 ? -28.855 1.525 -28.461 1.00 63.92 569 GLU B N 1
ATOM 9899 C CA . GLU B 1 505 ? -28.449 2.816 -29.018 1.00 63.92 569 GLU B CA 1
ATOM 9900 C C . GLU B 1 505 ? -28.025 3.899 -28.014 1.00 63.92 569 GLU B C 1
ATOM 9901 O O . GLU B 1 505 ? -27.308 4.827 -28.369 1.00 63.92 569 GLU B O 1
ATOM 9907 N N . GLU B 1 506 ? -28.471 3.801 -26.771 1.00 68.73 570 GLU B N 1
ATOM 9908 C CA . GLU B 1 506 ? -27.986 4.709 -25.738 1.00 68.73 570 GLU B CA 1
ATOM 9909 C C . GLU B 1 506 ? -27.754 3.860 -24.479 1.00 68.73 570 GLU B C 1
ATOM 9910 O O . GLU B 1 506 ? -28.434 2.849 -24.288 1.00 68.73 570 GLU B O 1
ATOM 9916 N N . PRO B 1 507 ? -26.769 4.233 -23.636 1.00 63.95 571 PRO B N 1
ATOM 9917 C CA . PRO B 1 507 ? -26.462 3.426 -22.445 1.00 63.95 571 PRO B CA 1
ATOM 9918 C C . PRO B 1 507 ? -27.591 3.423 -21.416 1.00 63.95 571 PRO B C 1
ATOM 9919 O O . PRO B 1 507 ? -28.290 4.422 -21.267 1.00 63.95 571 PRO B O 1
ATOM 9923 N N . GLY B 1 508 ? -27.764 2.315 -20.705 1.00 50.63 572 GLY B N 1
ATOM 9924 C CA . GLY B 1 508 ? -28.788 2.247 -19.684 1.00 50.63 572 GLY B CA 1
ATOM 9925 C C . GLY B 1 508 ? -30.167 2.084 -20.282 1.00 50.63 572 GLY B C 1
ATOM 9926 O O . GLY B 1 508 ? -31.175 2.370 -19.636 1.00 50.63 572 GLY B O 1
ATOM 9927 N N . GLY B 1 509 ? -30.213 1.636 -21.531 1.00 72.96 573 GLY B N 1
ATOM 9928 C CA . GLY B 1 509 ? -31.469 1.297 -22.174 1.00 72.96 573 GLY B CA 1
ATOM 9929 C C . GLY B 1 509 ? -31.634 -0.207 -22.138 1.00 72.96 573 GLY B C 1
ATOM 9930 O O . GLY B 1 509 ? -30.725 -0.920 -21.720 1.00 72.96 573 GLY B O 1
ATOM 9931 N N . GLN B 1 510 ? -32.782 -0.705 -22.570 1.00 61.70 574 GLN B N 1
ATOM 9932 C CA . GLN B 1 510 ? -32.999 -2.132 -22.504 1.00 61.70 574 GLN B CA 1
ATOM 9933 C C . GLN B 1 510 ? -33.421 -2.663 -23.850 1.00 61.70 574 GLN B C 1
ATOM 9934 O O . GLN B 1 510 ? -34.554 -2.459 -24.269 1.00 61.70 574 GLN B O 1
ATOM 9940 N N . LEU B 1 511 ? -32.514 -3.380 -24.505 1.00 54.66 575 LEU B N 1
ATOM 9941 C CA . LEU B 1 511 ? -32.791 -4.033 -25.791 1.00 54.66 575 LEU B CA 1
ATOM 9942 C C . LEU B 1 511 ? -33.896 -5.077 -25.731 1.00 54.66 575 LEU B C 1
ATOM 9943 O O . LEU B 1 511 ? -34.929 -4.948 -26.380 1.00 54.66 575 LEU B O 1
ATOM 9948 N N . VAL B 1 512 ? -33.644 -6.131 -24.967 1.00 62.17 576 VAL B N 1
ATOM 9949 C CA . VAL B 1 512 ? -34.585 -7.223 -24.862 1.00 62.17 576 VAL B CA 1
ATOM 9950 C C . VAL B 1 512 ? -35.708 -6.825 -23.914 1.00 62.17 576 VAL B C 1
ATOM 9951 O O . VAL B 1 512 ? -35.492 -6.624 -22.720 1.00 62.17 576 VAL B O 1
ATOM 9955 N N . THR B 1 513 ? -36.915 -6.741 -24.464 1.00 72.58 577 THR B N 1
ATOM 9956 C CA . THR B 1 513 ? -38.074 -6.272 -23.733 1.00 72.58 577 THR B CA 1
ATOM 9957 C C . THR B 1 513 ? -39.330 -6.830 -24.388 1.00 72.58 577 THR B C 1
ATOM 9958 O O . THR B 1 513 ? -39.352 -7.066 -25.594 1.00 72.58 577 THR B O 1
ATOM 9962 N N . ASP B 1 514 ? -40.385 -7.016 -23.604 1.00 87.18 578 ASP B N 1
ATOM 9963 C CA . ASP B 1 514 ? -41.641 -7.538 -24.136 1.00 87.18 578 ASP B CA 1
ATOM 9964 C C . ASP B 1 514 ? -42.336 -6.528 -25.030 1.00 87.18 578 ASP B C 1
ATOM 9965 O O . ASP B 1 514 ? -43.243 -6.876 -25.781 1.00 87.18 578 ASP B O 1
ATOM 9970 N N . LYS B 1 515 ? -41.895 -5.279 -24.946 1.00 57.02 579 LYS B N 1
ATOM 9971 C CA . LYS B 1 515 ? -42.484 -4.195 -25.715 1.00 57.02 579 LYS B CA 1
ATOM 9972 C C . LYS B 1 515 ? -42.570 -4.602 -27.188 1.00 57.02 579 LYS B C 1
ATOM 9973 O O . LYS B 1 515 ? -41.610 -5.126 -27.750 1.00 57.02 579 LYS B O 1
ATOM 9979 N N . PHE B 1 516 ? -43.732 -4.401 -27.800 1.00 49.99 580 PHE B N 1
ATOM 9980 C CA . PHE B 1 516 ? -43.904 -4.740 -29.206 1.00 49.99 580 PHE B CA 1
ATOM 9981 C C . PHE B 1 516 ? -43.114 -3.770 -30.042 1.00 49.99 580 PHE B C 1
ATOM 9982 O O . PHE B 1 516 ? -43.114 -2.570 -29.779 1.00 49.99 580 PHE B O 1
ATOM 9990 N N . HIS B 1 517 ? -42.427 -4.286 -31.047 1.00 108.61 581 HIS B N 1
ATOM 9991 C CA . HIS B 1 517 ? -41.750 -3.410 -31.978 1.00 108.61 581 HIS B CA 1
ATOM 9992 C C . HIS B 1 517 ? -41.658 -4.073 -33.345 1.00 108.61 581 HIS B C 1
ATOM 9993 O O . HIS B 1 517 ? -41.533 -5.295 -33.451 1.00 108.61 581 HIS B O 1
ATOM 10000 N N . ILE B 1 518 ? -41.772 -3.262 -34.391 1.00 96.72 582 ILE B N 1
ATOM 10001 C CA . ILE B 1 518 ? -41.613 -3.744 -35.756 1.00 96.72 582 ILE B CA 1
ATOM 10002 C C . ILE B 1 518 ? -40.741 -2.754 -36.523 1.00 96.72 582 ILE B C 1
ATOM 10003 O O . ILE B 1 518 ? -40.978 -1.547 -36.479 1.00 96.72 582 ILE B O 1
ATOM 10008 N N . ASP B 1 519 ? -39.713 -3.260 -37.196 1.00 72.97 583 ASP B N 1
ATOM 10009 C CA . ASP B 1 519 ? -38.761 -2.386 -37.871 1.00 72.97 583 ASP B CA 1
ATOM 10010 C C . ASP B 1 519 ? -37.936 -3.107 -38.934 1.00 72.97 583 ASP B C 1
ATOM 10011 O O . ASP B 1 519 ? -38.168 -4.279 -39.221 1.00 72.97 583 ASP B O 1
ATOM 10016 N N . TRP B 1 520 ? -36.970 -2.395 -39.506 1.00 61.72 584 TRP B N 1
ATOM 10017 C CA . TRP B 1 520 ? -36.234 -2.879 -40.670 1.00 61.72 584 TRP B CA 1
ATOM 10018 C C . TRP B 1 520 ? -35.729 -4.310 -40.502 1.00 61.72 584 TRP B C 1
ATOM 10019 O O . TRP B 1 520 ? -35.913 -5.145 -41.364 1.00 61.72 584 TRP B O 1
ATOM 10030 N N . ASP B 1 521 ? -35.092 -4.588 -39.377 1.00 74.13 585 ASP B N 1
ATOM 10031 C CA . ASP B 1 521 ? -34.480 -5.885 -39.142 1.00 74.13 585 ASP B CA 1
ATOM 10032 C C . ASP B 1 521 ? -35.497 -6.992 -39.301 1.00 74.13 585 ASP B C 1
ATOM 10033 O O . ASP B 1 521 ? -35.140 -8.097 -39.650 1.00 74.13 585 ASP B O 1
ATOM 10038 N N . SER B 1 522 ? -36.749 -6.713 -38.953 1.00 82.11 586 SER B N 1
ATOM 10039 C CA . SER B 1 522 ? -37.835 -7.676 -39.119 1.00 82.11 586 SER B CA 1
ATOM 10040 C C . SER B 1 522 ? -37.951 -8.078 -40.582 1.00 82.11 586 SER B C 1
ATOM 10041 O O . SER B 1 522 ? -38.252 -9.228 -40.908 1.00 82.11 586 SER B O 1
ATOM 10044 N N . VAL B 1 523 ? -37.700 -7.117 -41.462 1.00 47.59 587 VAL B N 1
ATOM 10045 C CA . VAL B 1 523 ? -37.594 -7.378 -42.895 1.00 47.59 587 VAL B CA 1
ATOM 10046 C C . VAL B 1 523 ? -36.314 -8.163 -43.224 1.00 47.59 587 VAL B C 1
ATOM 10047 O O . VAL B 1 523 ? -36.347 -9.147 -43.962 1.00 47.59 587 VAL B O 1
ATOM 10051 N N . LEU B 1 524 ? -35.188 -7.723 -42.673 1.00 46.42 588 LEU B N 1
ATOM 10052 C CA . LEU B 1 524 ? -33.933 -8.440 -42.838 1.00 46.42 588 LEU B CA 1
ATOM 10053 C C . LEU B 1 524 ? -34.144 -9.910 -42.480 1.00 46.42 588 LEU B C 1
ATOM 10054 O O . LEU B 1 524 ? -33.682 -10.808 -43.173 1.00 46.42 588 LEU B O 1
ATOM 10059 N N . ILE B 1 525 ? -34.840 -10.148 -41.376 1.00 57.44 589 ILE B N 1
ATOM 10060 C CA . ILE B 1 525 ? -35.134 -11.498 -40.924 1.00 57.44 589 ILE B CA 1
ATOM 10061 C C . ILE B 1 525 ? -35.899 -12.266 -41.976 1.00 57.44 589 ILE B C 1
ATOM 10062 O O . ILE B 1 525 ? -35.365 -13.190 -42.596 1.00 57.44 589 ILE B O 1
ATOM 10067 N N . ASP B 1 526 ? -37.144 -11.849 -42.195 1.00 130.98 590 ASP B N 1
ATOM 10068 C CA . ASP B 1 526 ? -38.096 -12.632 -42.964 1.00 130.98 590 ASP B CA 1
ATOM 10069 C C . ASP B 1 526 ? -37.602 -12.926 -44.373 1.00 130.98 590 ASP B C 1
ATOM 10070 O O . ASP B 1 526 ? -37.421 -14.085 -44.746 1.00 130.98 590 ASP B O 1
ATOM 10075 N N . MET B 1 527 ? -37.368 -11.873 -45.147 0.93 102.86 591 MET B N 1
ATOM 10076 C CA . MET B 1 527 ? -36.713 -12.017 -46.433 0.93 102.86 591 MET B CA 1
ATOM 10077 C C . MET B 1 527 ? -35.240 -11.888 -46.129 0.93 102.86 591 MET B C 1
ATOM 10078 O O . MET B 1 527 ? -34.856 -11.009 -45.368 0.93 102.86 591 MET B O 1
ATOM 10083 N N . ASP B 1 528 ? -34.421 -12.746 -46.727 1.00 102.71 592 ASP B N 1
ATOM 10084 C CA . ASP B 1 528 ? -32.979 -12.808 -46.443 1.00 102.71 592 ASP B CA 1
ATOM 10085 C C . ASP B 1 528 ? -32.526 -13.748 -45.324 1.00 102.71 592 ASP B C 1
ATOM 10086 O O . ASP B 1 528 ? -31.322 -13.902 -45.107 1.00 102.71 592 ASP B O 1
ATOM 10091 N N . ASN B 1 529 ? -33.462 -14.359 -44.608 0.90 93.18 593 ASN B N 1
ATOM 10092 C CA . ASN B 1 529 ? -33.094 -15.411 -43.664 0.90 93.18 593 ASN B CA 1
ATOM 10093 C C . ASN B 1 529 ? -31.915 -15.057 -42.773 0.90 93.18 593 ASN B C 1
ATOM 10094 O O . ASN B 1 529 ? -30.937 -15.805 -42.690 0.90 93.18 593 ASN B O 1
ATOM 10099 N N . VAL B 1 530 ? -32.000 -13.905 -42.125 1.00 70.42 594 VAL B N 1
ATOM 10100 C CA . VAL B 1 530 ? -30.969 -13.494 -41.190 1.00 70.42 594 VAL B CA 1
ATOM 10101 C C . VAL B 1 530 ? -31.559 -13.539 -39.781 1.00 70.42 594 VAL B C 1
ATOM 10102 O O . VAL B 1 530 ? -32.718 -13.181 -39.564 1.00 70.42 594 VAL B O 1
ATOM 10106 N N . ILE B 1 531 ? -30.774 -14.024 -38.831 1.00 73.51 595 ILE B N 1
ATOM 10107 C CA . ILE B 1 531 ? -31.192 -14.010 -37.443 1.00 73.51 595 ILE B CA 1
ATOM 10108 C C . ILE B 1 531 ? -30.629 -12.760 -36.785 1.00 73.51 595 ILE B C 1
ATOM 10109 O O . ILE B 1 531 ? -29.410 -12.562 -36.760 1.00 73.51 595 ILE B O 1
ATOM 10114 N N . VAL B 1 532 ? -31.509 -11.908 -36.267 1.00 71.47 596 VAL B N 1
ATOM 10115 C CA . VAL B 1 532 ? -31.054 -10.727 -35.541 1.00 71.47 596 VAL B CA 1
ATOM 10116 C C . VAL B 1 532 ? -31.013 -11.036 -34.049 1.00 71.47 596 VAL B C 1
ATOM 10117 O O . VAL B 1 532 ? -31.906 -11.692 -33.513 1.00 71.47 596 VAL B O 1
ATOM 10121 N N . ALA B 1 533 ? -29.961 -10.580 -33.387 1.00 44.96 597 ALA B N 1
ATOM 10122 C CA . ALA B 1 533 ? -29.744 -10.922 -31.997 1.00 44.96 597 ALA B CA 1
ATOM 10123 C C . ALA B 1 533 ? -29.552 -9.662 -31.189 1.00 44.96 597 ALA B C 1
ATOM 10124 O O . ALA B 1 533 ? -28.823 -8.769 -31.612 1.00 44.96 597 ALA B O 1
ATOM 10126 N N . ARG B 1 534 ? -30.207 -9.591 -30.031 1.00 55.27 598 ARG B N 1
ATOM 10127 C CA . ARG B 1 534 ? -29.992 -8.503 -29.074 1.00 55.27 598 ARG B CA 1
ATOM 10128 C C . ARG B 1 534 ? -29.581 -9.070 -27.724 1.00 55.27 598 ARG B C 1
ATOM 10129 O O . ARG B 1 534 ? -30.123 -10.075 -27.277 1.00 55.27 598 ARG B O 1
ATOM 10137 N N . PHE B 1 535 ? -28.619 -8.427 -27.079 1.00 36.25 599 PHE B N 1
ATOM 10138 C CA . PHE B 1 535 ? -28.148 -8.875 -25.782 1.00 36.25 599 PHE B CA 1
ATOM 10139 C C . PHE B 1 535 ? -27.949 -7.678 -24.860 1.00 36.25 599 PHE B C 1
ATOM 10140 O O . PHE B 1 535 ? -27.177 -6.778 -25.168 1.00 36.25 599 PHE B O 1
ATOM 10148 N N . ASP B 1 536 ? -28.624 -7.676 -23.715 1.00 67.04 600 ASP B N 1
ATOM 10149 C CA . ASP B 1 536 ? -28.479 -6.581 -22.766 1.00 67.04 600 ASP B CA 1
ATOM 10150 C C . ASP B 1 536 ? -27.384 -6.905 -21.772 1.00 67.04 600 ASP B C 1
ATOM 10151 O O . ASP B 1 536 ? -27.575 -7.706 -20.863 1.00 67.04 600 ASP B O 1
ATOM 10156 N N . GLY B 1 537 ? -26.254 -6.226 -21.909 1.00 51.12 601 GLY B N 1
ATOM 10157 C CA . GLY B 1 537 ? -25.089 -6.538 -21.108 1.00 51.12 601 GLY B CA 1
ATOM 10158 C C . GLY B 1 537 ? -25.016 -5.574 -19.959 1.00 51.12 601 GLY B C 1
ATOM 10159 O O . GLY B 1 537 ? -25.965 -4.838 -19.712 1.00 51.12 601 GLY B O 1
ATOM 10160 N N . ARG B 1 538 ? -23.894 -5.576 -19.253 1.00 69.29 602 ARG B N 1
ATOM 10161 C CA . ARG B 1 538 ? -23.694 -4.622 -18.176 1.00 69.29 602 ARG B CA 1
ATOM 10162 C C . ARG B 1 538 ? -23.791 -3.205 -18.729 1.00 69.29 602 ARG B C 1
ATOM 10163 O O . ARG B 1 538 ? -23.403 -2.934 -19.863 1.00 69.29 602 ARG B O 1
ATOM 10171 N N . GLY B 1 539 ? -24.341 -2.314 -17.917 1.00 74.28 603 GLY B N 1
ATOM 10172 C CA . GLY B 1 539 ? -24.595 -0.941 -18.314 1.00 74.28 603 GLY B CA 1
ATOM 10173 C C . GLY B 1 539 ? -26.000 -0.755 -18.853 1.00 74.28 603 GLY B C 1
ATOM 10174 O O . GLY B 1 539 ? -26.562 0.345 -18.808 1.00 74.28 603 GLY B O 1
ATOM 10175 N N . SER B 1 540 ? -26.581 -1.842 -19.350 1.00 78.24 604 SER B N 1
ATOM 10176 C CA . SER B 1 540 ? -27.969 -1.811 -19.770 1.00 78.24 604 SER B CA 1
ATOM 10177 C C . SER B 1 540 ? -28.795 -1.492 -18.533 1.00 78.24 604 SER B C 1
ATOM 10178 O O . SER B 1 540 ? -28.534 -2.016 -17.447 1.00 78.24 604 SER B O 1
ATOM 10181 N N . GLY B 1 541 ? -29.777 -0.617 -18.683 1.00 61.55 605 GLY B N 1
ATOM 10182 C CA . GLY B 1 541 ? -30.540 -0.173 -17.535 1.00 61.55 605 GLY B CA 1
ATOM 10183 C C . GLY B 1 541 ? -31.675 -1.087 -17.114 1.00 61.55 605 GLY B C 1
ATOM 10184 O O . GLY B 1 541 ? -31.828 -2.205 -17.613 1.00 61.55 605 GLY B O 1
ATOM 10185 N N . PHE B 1 542 ? -32.462 -0.591 -16.166 1.00 75.30 606 PHE B N 1
ATOM 10186 C CA . PHE B 1 542 ? -33.704 -1.216 -15.719 1.00 75.30 606 PHE B CA 1
ATOM 10187 C C . PHE B 1 542 ? -33.566 -2.604 -15.085 1.00 75.30 606 PHE B C 1
ATOM 10188 O O . PHE B 1 542 ? -34.545 -3.345 -15.004 1.00 75.30 606 PHE B O 1
ATOM 10196 N N . GLN B 1 543 ? -32.369 -2.973 -14.645 1.00 85.23 607 GLN B N 1
ATOM 10197 C CA . GLN B 1 543 ? -32.252 -4.003 -13.623 1.00 85.23 607 GLN B CA 1
ATOM 10198 C C . GLN B 1 543 ? -31.161 -3.605 -12.657 1.00 85.23 607 GLN B C 1
ATOM 10199 O O . GLN B 1 543 ? -29.986 -3.707 -12.974 1.00 85.23 607 GLN B O 1
ATOM 10205 N N . GLY B 1 544 ? -31.537 -3.192 -11.459 1.00 90.99 608 GLY B N 1
ATOM 10206 C CA . GLY B 1 544 ? -30.552 -2.796 -10.471 1.00 90.99 608 GLY B CA 1
ATOM 10207 C C . GLY B 1 544 ? -29.827 -1.533 -10.904 1.00 90.99 608 GLY B C 1
ATOM 10208 O O . GLY B 1 544 ? -29.917 -1.122 -12.062 1.00 90.99 608 GLY B O 1
ATOM 10209 N N . LEU B 1 545 ? -29.109 -0.907 -9.979 1.00 82.45 609 LEU B N 1
ATOM 10210 C CA . LEU B 1 545 ? -28.122 0.092 -10.351 1.00 82.45 609 LEU B CA 1
ATOM 10211 C C . LEU B 1 545 ? -26.854 -0.652 -10.682 1.00 82.45 609 LEU B C 1
ATOM 10212 O O . LEU B 1 545 ? -26.032 -0.178 -11.451 1.00 82.45 609 LEU B O 1
ATOM 10217 N N . LYS B 1 546 ? -26.704 -1.826 -10.075 1.00 76.30 610 LYS B N 1
ATOM 10218 C CA . LYS B 1 546 ? -25.446 -2.561 -10.113 1.00 76.30 610 LYS B CA 1
ATOM 10219 C C . LYS B 1 546 ? -25.035 -2.906 -11.538 1.00 76.30 610 LYS B C 1
ATOM 10220 O O . LYS B 1 546 ? -23.869 -2.764 -11.906 1.00 76.30 610 LYS B O 1
ATOM 10226 N N . ILE B 1 547 ? -25.994 -3.353 -12.342 1.00 62.95 611 ILE B N 1
ATOM 10227 C CA . ILE B 1 547 ? -25.726 -3.582 -13.754 1.00 62.95 611 ILE B CA 1
ATOM 10228 C C . ILE B 1 547 ? -25.522 -2.241 -14.448 1.00 62.95 611 ILE B C 1
ATOM 10229 O O . ILE B 1 547 ? -24.629 -2.092 -15.275 1.00 62.95 611 ILE B O 1
ATOM 10234 N N . LEU B 1 548 ? -26.342 -1.260 -14.081 1.00 66.93 612 LEU B N 1
ATOM 10235 C CA . LEU B 1 548 ? -26.325 0.054 -14.725 1.00 66.93 612 LEU B CA 1
ATOM 10236 C C . LEU B 1 548 ? -24.989 0.803 -14.583 1.00 66.93 612 LEU B C 1
ATOM 10237 O O . LEU B 1 548 ? -24.495 1.380 -15.556 1.00 66.93 612 LEU B O 1
ATOM 10242 N N . GLN B 1 549 ? -24.413 0.788 -13.380 1.00 78.86 613 GLN B N 1
ATOM 10243 C CA . GLN B 1 549 ? -23.210 1.565 -13.071 1.00 78.86 613 GLN B CA 1
ATOM 10244 C C . GLN B 1 549 ? -21.917 0.785 -13.255 1.00 78.86 613 GLN B C 1
ATOM 10245 O O . GLN B 1 549 ? -20.844 1.282 -12.939 1.00 78.86 613 GLN B O 1
ATOM 10251 N N . GLU B 1 550 ? -22.023 -0.442 -13.751 1.00 70.27 614 GLU B N 1
ATOM 10252 C CA . GLU B 1 550 ? -20.845 -1.236 -14.085 1.00 70.27 614 GLU B CA 1
ATOM 10253 C C . GLU B 1 550 ? -20.029 -0.546 -15.196 1.00 70.27 614 GLU B C 1
ATOM 10254 O O . GLU B 1 550 ? -18.897 -0.931 -15.490 1.00 70.27 614 GLU B O 1
ATOM 10260 N N . ILE B 1 551 ? -20.628 0.469 -15.812 1.00 97.73 615 ILE B N 1
ATOM 10261 C CA . ILE B 1 551 ? -20.008 1.242 -16.887 1.00 97.73 615 ILE B CA 1
ATOM 10262 C C . ILE B 1 551 ? -19.097 2.381 -16.429 1.00 97.73 615 ILE B C 1
ATOM 10263 O O . ILE B 1 551 ? -18.229 2.818 -17.175 1.00 97.73 615 ILE B O 1
ATOM 10268 N N . HIS B 1 552 ? -19.272 2.859 -15.205 1.00 61.13 616 HIS B N 1
ATOM 10269 C CA . HIS B 1 552 ? -18.651 4.118 -14.804 1.00 61.13 616 HIS B CA 1
ATOM 10270 C C . HIS B 1 552 ? -17.140 4.144 -15.080 1.00 61.13 616 HIS B C 1
ATOM 10271 O O . HIS B 1 552 ? -16.394 3.299 -14.595 1.00 61.13 616 HIS B O 1
ATOM 10278 N N . ARG B 1 553 ? -16.703 5.134 -15.854 1.00 90.98 617 ARG B N 1
ATOM 10279 C CA . ARG B 1 553 ? -15.290 5.327 -16.202 1.00 90.98 617 ARG B CA 1
ATOM 10280 C C . ARG B 1 553 ? -14.661 4.287 -17.124 1.00 90.98 617 ARG B C 1
ATOM 10281 O O . ARG B 1 553 ? -13.562 4.492 -17.630 1.00 90.98 617 ARG B O 1
ATOM 10289 N N . ARG B 1 554 ? -15.333 3.166 -17.326 1.00 79.81 618 ARG B N 1
ATOM 10290 C CA . ARG B 1 554 ? -14.949 2.283 -18.405 1.00 79.81 618 ARG B CA 1
ATOM 10291 C C . ARG B 1 554 ? -16.103 2.256 -19.388 1.00 79.81 618 ARG B C 1
ATOM 10292 O O . ARG B 1 554 ? -17.102 1.579 -19.166 1.00 79.81 618 ARG B O 1
ATOM 10300 N N . LEU B 1 555 ? -15.942 2.951 -20.504 1.00 57.87 619 LEU B N 1
ATOM 10301 C CA . LEU B 1 555 ? -17.029 3.106 -21.458 1.00 57.87 619 LEU B CA 1
ATOM 10302 C C . LEU B 1 555 ? -16.613 2.517 -22.797 1.00 57.87 619 LEU B C 1
ATOM 10303 O O . LEU B 1 555 ? -15.660 2.972 -23.425 1.00 57.87 619 LEU B O 1
ATOM 10308 N N . GLY B 1 556 ? -17.334 1.492 -23.226 1.00 97.65 620 GLY B N 1
ATOM 10309 C CA . GLY B 1 556 ? -16.962 0.747 -24.409 1.00 97.65 620 GLY B CA 1
ATOM 10310 C C . GLY B 1 556 ? -16.051 -0.368 -23.963 1.00 97.65 620 GLY B C 1
ATOM 10311 O O . GLY B 1 556 ? -15.901 -1.384 -24.629 1.00 97.65 620 GLY B O 1
ATOM 10312 N N . SER B 1 557 ? -15.437 -0.173 -22.808 1.00 56.83 621 SER B N 1
ATOM 10313 C CA . SER B 1 557 ? -14.624 -1.216 -22.220 1.00 56.83 621 SER B CA 1
ATOM 10314 C C . SER B 1 557 ? -15.489 -2.427 -21.885 1.00 56.83 621 SER B C 1
ATOM 10315 O O . SER B 1 557 ? -15.305 -3.512 -22.436 1.00 56.83 621 SER B O 1
ATOM 10318 N N . VAL B 1 558 ? -16.468 -2.205 -21.014 1.00 51.82 622 VAL B N 1
ATOM 10319 C CA . VAL B 1 558 ? -17.295 -3.270 -20.460 1.00 51.82 622 VAL B CA 1
ATOM 10320 C C . VAL B 1 558 ? -18.341 -3.770 -21.445 1.00 51.82 622 VAL B C 1
ATOM 10321 O O . VAL B 1 558 ? -18.362 -4.945 -21.791 1.00 51.82 622 VAL B O 1
ATOM 10325 N N . GLU B 1 559 ? -19.227 -2.879 -21.875 1.00 59.00 623 GLU B N 1
ATOM 10326 C CA . GLU B 1 559 ? -20.287 -3.259 -22.802 1.00 59.00 623 GLU B CA 1
ATOM 10327 C C . GLU B 1 559 ? -19.736 -4.104 -23.939 1.00 59.00 623 GLU B C 1
ATOM 10328 O O . GLU B 1 559 ? -20.374 -5.061 -24.366 1.00 59.00 623 GLU B O 1
ATOM 10334 N N . VAL B 1 560 ? -18.553 -3.750 -24.430 1.00 54.38 624 VAL B N 1
ATOM 10335 C CA . VAL B 1 560 ? -17.960 -4.482 -25.540 1.00 54.38 624 VAL B CA 1
ATOM 10336 C C . VAL B 1 560 ? -17.576 -5.892 -25.130 1.00 54.38 624 VAL B C 1
ATOM 10337 O O . VAL B 1 560 ? -17.939 -6.857 -25.796 1.00 54.38 624 VAL B O 1
ATOM 10341 N N . LYS B 1 561 ? -16.849 -6.016 -24.028 1.00 60.30 625 LYS B N 1
ATOM 10342 C CA . LYS B 1 561 ? -16.423 -7.331 -23.571 1.00 60.30 625 LYS B CA 1
ATOM 10343 C C . LYS B 1 561 ? -17.604 -8.272 -23.376 1.00 60.30 625 LYS B C 1
ATOM 10344 O O . LYS B 1 561 ? -17.500 -9.463 -23.642 1.00 60.30 625 LYS B O 1
ATOM 10350 N N . ASP B 1 562 ? -18.730 -7.728 -22.932 1.00 82.44 626 ASP B N 1
ATOM 10351 C CA . ASP B 1 562 ? -19.959 -8.508 -22.784 1.00 82.44 626 ASP B CA 1
ATOM 10352 C C . ASP B 1 562 ? -20.559 -8.893 -24.140 1.00 82.44 626 ASP B C 1
ATOM 10353 O O . ASP B 1 562 ? -20.891 -10.057 -24.382 1.00 82.44 626 ASP B O 1
ATOM 10358 N N . GLN B 1 563 ? -20.705 -7.900 -25.013 1.00 66.72 627 GLN B N 1
ATOM 10359 C CA . GLN B 1 563 ? -21.247 -8.119 -26.343 1.00 66.72 627 GLN B CA 1
ATOM 10360 C C . GLN B 1 563 ? -20.473 -9.215 -27.009 1.00 66.72 627 GLN B C 1
ATOM 10361 O O . GLN B 1 563 ? -21.021 -9.987 -27.781 1.00 66.72 627 GLN B O 1
ATOM 10367 N N . ILE B 1 564 ? -19.185 -9.281 -26.711 1.00 44.29 628 ILE B N 1
ATOM 10368 C CA . ILE B 1 564 ? -18.345 -10.293 -27.326 1.00 44.29 628 ILE B CA 1
ATOM 10369 C C . ILE B 1 564 ? -18.556 -11.664 -26.692 1.00 44.29 628 ILE B C 1
ATOM 10370 O O . ILE B 1 564 ? -18.758 -12.651 -27.407 1.00 44.29 628 ILE B O 1
ATOM 10375 N N . THR B 1 565 ? -18.538 -11.735 -25.362 1.00 54.38 629 THR B N 1
ATOM 10376 C CA . THR B 1 565 ? -18.781 -13.019 -24.707 1.00 54.38 629 THR B CA 1
ATOM 10377 C C . THR B 1 565 ? -20.151 -13.532 -25.124 1.00 54.38 629 THR B C 1
ATOM 10378 O O . THR B 1 565 ? -20.392 -14.734 -25.130 1.00 54.38 629 THR B O 1
ATOM 10382 N N . ALA B 1 566 ? -21.040 -12.620 -25.500 1.00 48.38 630 ALA B N 1
ATOM 10383 C CA . ALA B 1 566 ? -22.347 -13.023 -26.004 1.00 48.38 630 ALA B CA 1
ATOM 10384 C C . ALA B 1 566 ? -22.255 -13.583 -27.430 1.00 48.38 630 ALA B C 1
ATOM 10385 O O . ALA B 1 566 ? -22.999 -14.493 -27.797 1.00 48.38 630 ALA B O 1
ATOM 10387 N N . VAL B 1 567 ? -21.341 -13.041 -28.230 1.00 69.00 631 VAL B N 1
ATOM 10388 C CA . VAL B 1 567 ? -21.101 -13.588 -29.559 1.00 69.00 631 VAL B CA 1
ATOM 10389 C C . VAL B 1 567 ? -20.446 -14.944 -29.414 1.00 69.00 631 VAL B C 1
ATOM 10390 O O . VAL B 1 567 ? -20.761 -15.871 -30.156 1.00 69.00 631 VAL B O 1
ATOM 10394 N N . LYS B 1 568 ? -19.527 -15.049 -28.459 1.00 70.77 632 LYS B N 1
ATOM 10395 C CA . LYS B 1 568 ? -18.886 -16.318 -28.152 1.00 70.77 632 LYS B CA 1
ATOM 10396 C C . LYS B 1 568 ? -19.927 -17.423 -28.038 1.00 70.77 632 LYS B C 1
ATOM 10397 O O . LYS B 1 568 ? -19.922 -18.372 -28.821 1.00 70.77 632 LYS B O 1
ATOM 10403 N N . PHE B 1 569 ? -20.814 -17.297 -27.054 1.00 74.57 633 PHE B N 1
ATOM 10404 C CA . PHE B 1 569 ? -21.894 -18.260 -26.868 1.00 74.57 633 PHE B CA 1
ATOM 10405 C C . PHE B 1 569 ? -22.693 -18.443 -28.149 1.00 74.57 633 PHE B C 1
ATOM 10406 O O . PHE B 1 569 ? -22.946 -19.563 -28.587 1.00 74.57 633 PHE B O 1
ATOM 10414 N N . LEU B 1 570 ? -23.098 -17.331 -28.744 1.00 73.60 634 LEU B N 1
ATOM 10415 C CA . LEU B 1 570 ? -23.791 -17.378 -30.017 1.00 73.60 634 LEU B CA 1
ATOM 10416 C C . LEU B 1 570 ? -23.027 -18.263 -30.994 1.00 73.60 634 LEU B C 1
ATOM 10417 O O . LEU B 1 570 ? -23.620 -19.037 -31.740 1.00 73.60 634 LEU B O 1
ATOM 10422 N N . LEU B 1 571 ? -21.703 -18.148 -30.963 1.00 69.63 635 LEU B N 1
ATOM 10423 C CA . LEU B 1 571 ? -20.817 -18.813 -31.917 1.00 69.63 635 LEU B CA 1
ATOM 10424 C C . LEU B 1 571 ? -20.823 -20.332 -31.764 1.00 69.63 635 LEU B C 1
ATOM 10425 O O . LEU B 1 571 ? -20.629 -21.065 -32.738 1.00 69.63 635 LEU B O 1
ATOM 10430 N N . LYS B 1 572 ? -21.055 -20.799 -30.543 1.00 89.43 636 LYS B N 1
ATOM 10431 C CA . LYS B 1 572 ? -20.991 -22.223 -30.251 1.00 89.43 636 LYS B CA 1
ATOM 10432 C C . LYS B 1 572 ? -22.286 -22.935 -30.626 1.00 89.43 636 LYS B C 1
ATOM 10433 O O . LYS B 1 572 ? -22.397 -24.149 -30.468 1.00 89.43 636 LYS B O 1
ATOM 10439 N N . LEU B 1 573 ? -23.263 -22.179 -31.123 1.00 86.58 637 LEU B N 1
ATOM 10440 C CA . LEU B 1 573 ? -24.483 -22.776 -31.652 1.00 86.58 637 LEU B CA 1
ATOM 10441 C C . LEU B 1 573 ? -24.184 -23.440 -32.985 1.00 86.58 637 LEU B C 1
ATOM 10442 O O . LEU B 1 573 ? -23.267 -23.033 -33.694 1.00 86.58 637 LEU B O 1
ATOM 10447 N N . PRO B 1 574 ? -24.940 -24.494 -33.313 1.00 62.59 638 PRO B N 1
ATOM 10448 C CA . PRO B 1 574 ? -24.796 -25.236 -34.569 1.00 62.59 638 PRO B CA 1
ATOM 10449 C C . PRO B 1 574 ? -25.295 -24.458 -35.775 1.00 62.59 638 PRO B C 1
ATOM 10450 O O . PRO B 1 574 ? -24.671 -24.514 -36.837 1.00 62.59 638 PRO B O 1
ATOM 10454 N N . TYR B 1 575 ? -26.401 -23.734 -35.594 1.00 86.87 639 TYR B N 1
ATOM 10455 C CA . TYR B 1 575 ? -27.172 -23.193 -36.715 1.00 86.87 639 TYR B CA 1
ATOM 10456 C C . TYR B 1 575 ? -26.812 -21.769 -37.128 1.00 86.87 639 TYR B C 1
ATOM 10457 O O . TYR B 1 575 ? -27.386 -21.237 -38.081 1.00 86.87 639 TYR B O 1
ATOM 10466 N N . ILE B 1 576 ? -25.869 -21.154 -36.421 1.00 76.55 640 ILE B N 1
ATOM 10467 C CA . ILE B 1 576 ? -25.361 -19.852 -36.841 1.00 76.55 640 ILE B CA 1
ATOM 10468 C C . ILE B 1 576 ? -24.021 -20.030 -37.564 1.00 76.55 640 ILE B C 1
ATOM 10469 O O . ILE B 1 576 ? -23.232 -20.915 -37.231 1.00 76.55 640 ILE B O 1
ATOM 10474 N N . ASP B 1 577 ? -23.790 -19.201 -38.574 1.00 53.80 641 ASP B N 1
ATOM 10475 C CA . ASP B 1 577 ? -22.622 -19.332 -39.421 1.00 53.80 641 ASP B CA 1
ATOM 10476 C C . ASP B 1 577 ? -21.551 -18.355 -38.972 1.00 53.80 641 ASP B C 1
ATOM 10477 O O . ASP B 1 577 ? -21.712 -17.154 -39.113 1.00 53.80 641 ASP B O 1
ATOM 10482 N N . SER B 1 578 ? -20.448 -18.857 -38.442 1.00 64.77 642 SER B N 1
ATOM 10483 C CA . SER B 1 578 ? -19.399 -17.960 -37.986 1.00 64.77 642 SER B CA 1
ATOM 10484 C C . SER B 1 578 ? -18.860 -17.160 -39.158 1.00 64.77 642 SER B C 1
ATOM 10485 O O . SER B 1 578 ? -18.376 -16.041 -38.995 1.00 64.77 642 SER B O 1
ATOM 10488 N N . LYS B 1 579 ? -18.944 -17.746 -40.342 1.00 83.82 643 LYS B N 1
ATOM 10489 C CA . LYS B 1 579 ? -18.459 -17.080 -41.537 1.00 83.82 643 LYS B CA 1
ATOM 10490 C C . LYS B 1 579 ? -19.196 -15.764 -41.744 1.00 83.82 643 LYS B C 1
ATOM 10491 O O . LYS B 1 579 ? -18.582 -14.742 -42.044 1.00 83.82 643 LYS B O 1
ATOM 10497 N N . ARG B 1 580 ? -20.513 -15.781 -41.577 1.00 99.82 644 ARG B N 1
ATOM 10498 C CA . ARG B 1 580 ? -21.279 -14.568 -41.793 1.00 99.82 644 ARG B CA 1
ATOM 10499 C C . ARG B 1 580 ? -21.883 -14.062 -40.507 1.00 99.82 644 ARG B C 1
ATOM 10500 O O . ARG B 1 580 ? -22.919 -14.536 -40.053 1.00 99.82 644 ARG B O 1
ATOM 10508 N N . LEU B 1 581 ? -21.259 -13.024 -39.981 1.00 61.28 645 LEU B N 1
ATOM 10509 C CA . LEU B 1 581 ? -21.667 -12.402 -38.745 1.00 61.28 645 LEU B CA 1
ATOM 10510 C C . LEU B 1 581 ? -21.593 -10.916 -39.006 1.00 61.28 645 LEU B C 1
ATOM 10511 O O . LEU B 1 581 ? -20.597 -10.430 -39.528 1.00 61.28 645 LEU B O 1
ATOM 10516 N N . SER B 1 582 ? -22.642 -10.187 -38.659 1.00 63.36 646 SER B N 1
ATOM 10517 C CA . SER B 1 582 ? -22.640 -8.751 -38.874 1.00 63.36 646 SER B CA 1
ATOM 10518 C C . SER B 1 582 ? -23.076 -8.033 -37.612 1.00 63.36 646 SER B C 1
ATOM 10519 O O . SER B 1 582 ? -23.788 -8.596 -36.781 1.00 63.36 646 SER B O 1
ATOM 10522 N N . ILE B 1 583 ? -22.634 -6.789 -37.472 1.00 39.74 647 ILE B N 1
ATOM 10523 C CA . ILE B 1 583 ? -23.027 -5.969 -36.341 1.00 39.74 647 ILE B CA 1
ATOM 10524 C C . ILE B 1 583 ? -23.693 -4.686 -36.803 1.00 39.74 647 ILE B C 1
ATOM 10525 O O . ILE B 1 583 ? -23.425 -4.192 -37.890 1.00 39.74 647 ILE B O 1
ATOM 10530 N N . PHE B 1 584 ? -24.569 -4.146 -35.970 1.00 51.83 648 PHE B N 1
ATOM 10531 C CA . PHE B 1 584 ? -25.154 -2.847 -36.243 1.00 51.83 648 PHE B CA 1
ATOM 10532 C C . PHE B 1 584 ? -25.347 -2.056 -34.967 1.00 51.83 648 PHE B C 1
ATOM 10533 O O . PHE B 1 584 ? -25.713 -2.606 -33.932 1.00 51.83 648 PHE B O 1
ATOM 10541 N N . GLY B 1 585 ? -25.111 -0.755 -35.048 1.00 46.17 649 GLY B N 1
ATOM 10542 C CA . GLY B 1 585 ? -25.469 0.135 -33.966 1.00 46.17 649 GLY B CA 1
ATOM 10543 C C . GLY B 1 585 ? -25.421 1.573 -34.422 1.00 46.17 649 GLY B C 1
ATOM 10544 O O . GLY B 1 585 ? -24.633 1.933 -35.303 1.00 46.17 649 GLY B O 1
ATOM 10545 N N . LYS B 1 586 ? -26.235 2.402 -33.776 1.00 42.48 650 LYS B N 1
ATOM 10546 C CA . LYS B 1 586 ? -26.401 3.795 -34.155 1.00 42.48 650 LYS B CA 1
ATOM 10547 C C . LYS B 1 586 ? -26.110 4.665 -32.965 1.00 42.48 650 LYS B C 1
ATOM 10548 O O . LYS B 1 586 ? -26.063 4.188 -31.850 1.00 42.48 650 LYS B O 1
ATOM 10554 N N . GLY B 1 587 ? -25.889 5.943 -33.204 1.00 33.80 651 GLY B N 1
ATOM 10555 C CA . GLY B 1 587 ? -25.597 6.852 -32.120 1.00 33.80 651 GLY B CA 1
ATOM 10556 C C . GLY B 1 587 ? -24.465 6.313 -31.280 1.00 33.80 651 GLY B C 1
ATOM 10557 O O . GLY B 1 587 ? -23.375 6.030 -31.781 1.00 33.80 651 GLY B O 1
ATOM 10558 N N . TYR B 1 588 ? -24.736 6.196 -29.986 1.00 44.33 652 TYR B N 1
ATOM 10559 C CA . TYR B 1 588 ? -23.819 5.591 -29.037 1.00 44.33 652 TYR B CA 1
ATOM 10560 C C . TYR B 1 588 ? -23.562 4.117 -29.378 1.00 44.33 652 TYR B C 1
ATOM 10561 O O . TYR B 1 588 ? -22.447 3.612 -29.235 1.00 44.33 652 TYR B O 1
ATOM 10570 N N . GLY B 1 589 ? -24.603 3.429 -29.829 1.00 53.63 653 GLY B N 1
ATOM 10571 C CA . GLY B 1 589 ? -24.487 2.033 -30.197 1.00 53.63 653 GLY B CA 1
ATOM 10572 C C . GLY B 1 589 ? -23.573 1.887 -31.387 1.00 53.63 653 GLY B C 1
ATOM 10573 O O . GLY B 1 589 ? -22.978 0.839 -31.605 1.00 53.63 653 GLY B O 1
ATOM 10574 N N . GLY B 1 590 ? -23.474 2.949 -32.172 1.00 41.27 654 GLY B N 1
ATOM 10575 C CA . GLY B 1 590 ? -22.506 2.992 -33.246 1.00 41.27 654 GLY B CA 1
ATOM 10576 C C . GLY B 1 590 ? -21.113 3.073 -32.656 1.00 41.27 654 GLY B C 1
ATOM 10577 O O . GLY B 1 590 ? -20.156 2.530 -33.213 1.00 41.27 654 GLY B O 1
ATOM 10578 N N . TYR B 1 591 ? -21.003 3.753 -31.519 1.00 49.15 655 TYR B N 1
ATOM 10579 C CA . TYR B 1 591 ? -19.744 3.828 -30.797 1.00 49.15 655 TYR B CA 1
ATOM 10580 C C . TYR B 1 591 ? -19.279 2.431 -30.382 1.00 49.15 655 TYR B C 1
ATOM 10581 O O . TYR B 1 591 ? -18.192 1.981 -30.769 1.00 49.15 655 TYR B O 1
ATOM 10590 N N . ILE B 1 592 ? -20.113 1.742 -29.611 1.00 55.31 656 ILE B N 1
ATOM 10591 C CA . ILE B 1 592 ? -19.802 0.387 -29.162 1.00 55.31 656 ILE B CA 1
ATOM 10592 C C . ILE B 1 592 ? -19.635 -0.573 -30.337 1.00 55.31 656 ILE B C 1
ATOM 10593 O O . ILE B 1 592 ? -18.787 -1.470 -30.317 1.00 55.31 656 ILE B O 1
ATOM 10598 N N . ALA B 1 593 ? -20.455 -0.383 -31.360 1.00 51.06 657 ALA B N 1
ATOM 10599 C CA . ALA B 1 593 ? -20.373 -1.215 -32.541 1.00 51.06 657 ALA B CA 1
ATOM 10600 C C . ALA B 1 593 ? -18.977 -1.113 -33.118 1.00 51.06 657 ALA B C 1
ATOM 10601 O O . ALA B 1 593 ? -18.455 -2.072 -33.682 1.00 51.06 657 ALA B O 1
ATOM 10603 N N . SER B 1 594 ? -18.376 0.062 -32.973 1.00 49.74 658 SER B N 1
ATOM 10604 C CA . SER B 1 594 ? -17.048 0.309 -33.508 1.00 49.74 658 SER B CA 1
ATOM 10605 C C . SER B 1 594 ? -15.973 -0.333 -32.647 1.00 49.74 658 SER B C 1
ATOM 10606 O O . SER B 1 594 ? -15.081 -1.018 -33.162 1.00 49.74 658 SER B O 1
ATOM 10609 N N . MET B 1 595 ? -16.066 -0.121 -31.337 1.00 50.87 659 MET B N 1
ATOM 10610 C CA . MET B 1 595 ? -15.146 -0.741 -30.394 1.00 50.87 659 MET B CA 1
ATOM 10611 C C . MET B 1 595 ? -15.078 -2.257 -30.585 1.00 50.87 659 MET B C 1
ATOM 10612 O O . MET B 1 595 ? -13.997 -2.852 -30.547 1.00 50.87 659 MET B O 1
ATOM 10617 N N . ILE B 1 596 ? -16.237 -2.872 -30.800 1.00 46.95 660 ILE B N 1
ATOM 10618 C CA . ILE B 1 596 ? -16.316 -4.303 -31.074 1.00 46.95 660 ILE B CA 1
ATOM 10619 C C . ILE B 1 596 ? -15.576 -4.676 -32.365 1.00 46.95 660 ILE B C 1
ATOM 10620 O O . ILE B 1 596 ? -15.065 -5.785 -32.514 1.00 46.95 660 ILE B O 1
ATOM 10625 N N . LEU B 1 597 ? -15.480 -3.730 -33.283 1.00 44.35 661 LEU B N 1
ATOM 10626 C CA . LEU B 1 597 ? -14.886 -4.024 -34.566 1.00 44.35 661 LEU B CA 1
ATOM 10627 C C . LEU B 1 597 ? -13.368 -3.959 -34.520 1.00 44.35 661 LEU B C 1
ATOM 10628 O O . LEU B 1 597 ? -12.720 -4.122 -35.548 1.00 44.35 661 LEU B O 1
ATOM 10633 N N . LYS B 1 598 ? -12.793 -3.727 -33.342 1.00 66.51 662 LYS B N 1
ATOM 10634 C CA . LYS B 1 598 ? -11.331 -3.706 -33.237 1.00 66.51 662 LYS B CA 1
ATOM 10635 C C . LYS B 1 598 ? -10.693 -4.967 -32.606 1.00 66.51 662 LYS B C 1
ATOM 10636 O O . LYS B 1 598 ? -11.352 -5.753 -31.921 1.00 66.51 662 LYS B O 1
ATOM 10642 N N . SER B 1 599 ? -9.368 -4.972 -32.654 1.00 141.23 663 SER B N 1
ATOM 10643 C CA . SER B 1 599 ? -8.413 -6.084 -32.614 1.00 141.23 663 SER B CA 1
ATOM 10644 C C . SER B 1 599 ? -8.615 -7.274 -31.670 1.00 141.23 663 SER B C 1
ATOM 10645 O O . SER B 1 599 ? -7.868 -8.254 -31.742 1.00 141.23 663 SER B O 1
ATOM 10648 N N . ASP B 1 600 ? -9.565 -7.179 -30.755 1.00 232.40 664 ASP B N 1
ATOM 10649 C CA . ASP B 1 600 ? -9.768 -8.254 -29.804 1.00 232.40 664 ASP B CA 1
ATOM 10650 C C . ASP B 1 600 ? -9.674 -9.542 -30.587 1.00 232.40 664 ASP B C 1
ATOM 10651 O O . ASP B 1 600 ? -8.815 -10.385 -30.339 1.00 232.40 664 ASP B O 1
ATOM 10656 N N . GLU B 1 601 ? -10.606 -9.699 -31.508 1.00 186.14 665 GLU B N 1
ATOM 10657 C CA . GLU B 1 601 ? -10.549 -10.731 -32.514 1.00 186.14 665 GLU B CA 1
ATOM 10658 C C . GLU B 1 601 ? -11.542 -10.265 -33.547 1.00 186.14 665 GLU B C 1
ATOM 10659 O O . GLU B 1 601 ? -12.382 -9.424 -33.246 1.00 186.14 665 GLU B O 1
ATOM 10665 N N . LYS B 1 602 ? -11.473 -10.792 -34.758 1.00 92.30 666 LYS B N 1
ATOM 10666 C CA . LYS B 1 602 ? -12.449 -10.389 -35.747 1.00 92.30 666 LYS B CA 1
ATOM 10667 C C . LYS B 1 602 ? -13.480 -11.486 -35.833 1.00 92.30 666 LYS B C 1
ATOM 10668 O O . LYS B 1 602 ? -13.269 -12.520 -36.458 1.00 92.30 666 LYS B O 1
ATOM 10674 N N . LEU B 1 603 ? -14.614 -11.234 -35.205 1.00 77.90 667 LEU B N 1
ATOM 10675 C CA . LEU B 1 603 ? -15.699 -12.185 -35.207 1.00 77.90 667 LEU B CA 1
ATOM 10676 C C . LEU B 1 603 ? -16.744 -11.760 -36.232 1.00 77.90 667 LEU B C 1
ATOM 10677 O O . LEU B 1 603 ? -17.698 -12.495 -36.516 1.00 77.90 667 LEU B O 1
ATOM 10682 N N . PHE B 1 604 ? -16.532 -10.586 -36.822 1.00 45.66 668 PHE B N 1
ATOM 10683 C CA . PHE B 1 604 ? -17.525 -9.996 -37.713 1.00 45.66 668 PHE B CA 1
ATOM 10684 C C . PHE B 1 604 ? -16.997 -9.821 -39.122 1.00 45.66 668 PHE B C 1
ATOM 10685 O O . PHE B 1 604 ? -15.936 -9.237 -39.323 1.00 45.66 668 PHE B O 1
ATOM 10693 N N . LYS B 1 605 ? -17.746 -10.331 -40.096 1.00 92.03 669 LYS B N 1
ATOM 10694 C CA . LYS B 1 605 ? -17.380 -10.188 -41.500 1.00 92.03 669 LYS B CA 1
ATOM 10695 C C . LYS B 1 605 ? -17.729 -8.796 -42.020 1.00 92.03 669 LYS B C 1
ATOM 10696 O O . LYS B 1 605 ? -17.015 -8.251 -42.855 1.00 92.03 669 LYS B O 1
ATOM 10699 N N . CYS B 1 606 ? -18.832 -8.228 -41.544 1.00 65.03 670 CYS B N 1
ATOM 10700 C CA . CYS B 1 606 ? -19.161 -6.842 -41.868 1.00 65.03 670 CYS B CA 1
ATOM 10701 C C . CYS B 1 606 ? -20.085 -6.189 -40.843 1.00 65.03 670 CYS B C 1
ATOM 10702 O O . CYS B 1 606 ? -20.841 -6.861 -40.141 1.00 65.03 670 CYS B O 1
ATOM 10705 N N . GLY B 1 607 ? -20.030 -4.865 -40.780 1.00 55.69 671 GLY B N 1
ATOM 10706 C CA . GLY B 1 607 ? -20.823 -4.121 -39.822 1.00 55.69 671 GLY B CA 1
ATOM 10707 C C . GLY B 1 607 ? -21.118 -2.727 -40.332 1.00 55.69 671 GLY B C 1
ATOM 10708 O O . GLY B 1 607 ? -20.356 -2.176 -41.136 1.00 55.69 671 GLY B O 1
ATOM 10709 N N . SER B 1 608 ? -22.220 -2.156 -39.851 1.00 45.18 672 SER B N 1
ATOM 10710 C CA . SER B 1 608 ? -22.677 -0.856 -40.315 1.00 45.18 672 SER B CA 1
ATOM 10711 C C . SER B 1 608 ? -23.027 0.065 -39.157 1.00 45.18 672 SER B C 1
ATOM 10712 O O . SER B 1 608 ? -23.646 -0.346 -38.176 1.00 45.18 672 SER B O 1
ATOM 10715 N N . VAL B 1 609 ? -22.647 1.326 -39.297 1.00 45.43 673 VAL B N 1
ATOM 10716 C CA . VAL B 1 609 ? -22.735 2.266 -38.200 1.00 45.43 673 VAL B CA 1
ATOM 10717 C C . VAL B 1 609 ? -23.322 3.614 -38.605 1.00 45.43 673 VAL B C 1
ATOM 10718 O O . VAL B 1 609 ? -22.826 4.269 -39.522 1.00 45.43 673 VAL B O 1
ATOM 10722 N N . VAL B 1 610 ? -24.375 4.025 -37.905 1.00 40.87 674 VAL B N 1
ATOM 10723 C CA . VAL B 1 610 ? -25.087 5.257 -38.225 1.00 40.87 674 VAL B CA 1
ATOM 10724 C C . VAL B 1 610 ? -24.902 6.330 -37.158 1.00 40.87 674 VAL B C 1
ATOM 10725 O O . VAL B 1 610 ? -25.189 6.096 -35.994 1.00 40.87 674 VAL B O 1
ATOM 10729 N N . ALA B 1 611 ? -24.448 7.512 -37.570 1.00 35.52 675 ALA B N 1
ATOM 10730 C CA . ALA B 1 611 ? -24.163 8.610 -36.656 1.00 35.52 675 ALA B CA 1
ATOM 10731 C C . ALA B 1 611 ? -23.390 8.107 -35.443 1.00 35.52 675 ALA B C 1
ATOM 10732 O O . ALA B 1 611 ? -23.765 8.354 -34.294 1.00 35.52 675 ALA B O 1
ATOM 10734 N N . PRO B 1 612 ? -22.290 7.401 -35.697 1.00 40.63 676 PRO B N 1
ATOM 10735 C CA . PRO B 1 612 ? -21.486 6.835 -34.615 1.00 40.63 676 PRO B CA 1
ATOM 10736 C C . PRO B 1 612 ? -20.921 7.944 -33.762 1.00 40.63 676 PRO B C 1
ATOM 10737 O O . PRO B 1 612 ? -20.371 8.882 -34.327 1.00 40.63 676 PRO B O 1
ATOM 10741 N N . ILE B 1 613 ? -20.997 7.852 -32.443 1.00 45.65 677 ILE B N 1
ATOM 10742 C CA . ILE B 1 613 ? -20.283 8.848 -31.667 1.00 45.65 677 ILE B CA 1
ATOM 10743 C C . ILE B 1 613 ? -18.903 8.221 -31.549 1.00 45.65 677 ILE B C 1
ATOM 10744 O O . ILE B 1 613 ? -18.745 7.157 -30.953 1.00 45.65 677 ILE B O 1
ATOM 10749 N N . THR B 1 614 ? -17.926 8.827 -32.220 1.00 36.12 678 THR B N 1
ATOM 10750 C CA . THR B 1 614 ? -16.580 8.255 -32.277 1.00 36.12 678 THR B CA 1
ATOM 10751 C C . THR B 1 614 ? -15.513 8.753 -31.298 1.00 36.12 678 THR B C 1
ATOM 10752 O O . THR B 1 614 ? -14.513 8.072 -31.105 1.00 36.12 678 THR B O 1
ATOM 10756 N N . ASP B 1 615 ? -15.686 9.921 -30.694 1.00 63.12 679 ASP B N 1
ATOM 10757 C CA . ASP B 1 615 ? -14.746 10.344 -29.665 1.00 63.12 679 ASP B CA 1
ATOM 10758 C C . ASP B 1 615 ? -15.457 11.088 -28.568 1.00 63.12 679 ASP B C 1
ATOM 10759 O O . ASP B 1 615 ? -16.032 12.141 -28.820 1.00 63.12 679 ASP B O 1
ATOM 10764 N N . LEU B 1 616 ? -15.368 10.592 -27.342 1.00 31.94 680 LEU B N 1
ATOM 10765 C CA . LEU B 1 616 ? -16.162 11.165 -26.263 1.00 31.94 680 LEU B CA 1
ATOM 10766 C C . LEU B 1 616 ? -15.738 12.590 -25.910 1.00 31.94 680 LEU B C 1
ATOM 10767 O O . LEU B 1 616 ? -16.518 13.350 -25.346 1.00 31.94 680 LEU B O 1
ATOM 10772 N N . LYS B 1 617 ? -14.512 12.960 -26.254 1.00 64.84 681 LYS B N 1
ATOM 10773 C CA . LYS B 1 617 ? -14.055 14.325 -26.039 1.00 64.84 681 LYS B CA 1
ATOM 10774 C C . LYS B 1 617 ? -14.903 15.260 -26.881 1.00 64.84 681 LYS B C 1
ATOM 10775 O O . LYS B 1 617 ? -15.047 16.444 -26.588 1.00 64.84 681 LYS B O 1
ATOM 10781 N N . LEU B 1 618 ? -15.454 14.701 -27.947 1.00 47.75 682 LEU B N 1
ATOM 10782 C CA . LEU B 1 618 ? -16.253 15.443 -28.899 1.00 47.75 682 LEU B CA 1
ATOM 10783 C C . LEU B 1 618 ? -17.742 15.322 -28.640 1.00 47.75 682 LEU B C 1
ATOM 10784 O O . LEU B 1 618 ? -18.541 15.842 -29.411 1.00 47.75 682 LEU B O 1
ATOM 10789 N N . TYR B 1 619 ? -18.137 14.612 -27.593 1.00 40.40 683 TYR B N 1
ATOM 10790 C CA . TYR B 1 619 ? -19.558 14.527 -27.309 1.00 40.40 683 TYR B CA 1
ATOM 10791 C C . TYR B 1 619 ? -19.937 15.547 -26.240 1.00 40.40 683 TYR B C 1
ATOM 10792 O O . TYR B 1 619 ? -19.084 16.282 -25.741 1.00 40.40 683 TYR B O 1
ATOM 10801 N N . ALA B 1 620 ? -21.225 15.599 -25.910 1.00 48.83 684 ALA B N 1
ATOM 10802 C CA . ALA B 1 620 ? -21.766 16.643 -25.046 1.00 48.83 684 ALA B CA 1
ATOM 10803 C C . ALA B 1 620 ? -21.273 16.512 -23.613 1.00 48.83 684 ALA B C 1
ATOM 10804 O O . ALA B 1 620 ? -21.044 15.412 -23.108 1.00 48.83 684 ALA B O 1
ATOM 10806 N N . SER B 1 621 ? -21.115 17.656 -22.966 1.00 37.67 685 SER B N 1
ATOM 10807 C CA . SER B 1 621 ? -20.633 17.708 -21.597 1.00 37.67 685 SER B CA 1
ATOM 10808 C C . SER B 1 621 ? -21.399 16.766 -20.688 1.00 37.67 685 SER B C 1
ATOM 10809 O O . SER B 1 621 ? -20.870 15.757 -20.235 1.00 37.67 685 SER B O 1
ATOM 10812 N N . ALA B 1 622 ? -22.658 17.080 -20.438 1.00 39.22 686 ALA B N 1
ATOM 10813 C CA . ALA B 1 622 ? -23.418 16.359 -19.432 1.00 39.22 686 ALA B CA 1
ATOM 10814 C C . ALA B 1 622 ? -23.479 14.848 -19.680 1.00 39.22 686 ALA B C 1
ATOM 10815 O O . ALA B 1 622 ? -23.875 14.093 -18.789 1.00 39.22 686 ALA B O 1
ATOM 10817 N N . PHE B 1 623 ? -23.114 14.408 -20.885 1.00 39.12 687 PHE B N 1
ATOM 10818 C CA . PHE B 1 623 ? -23.106 12.980 -21.197 1.00 39.12 687 PHE B CA 1
ATOM 10819 C C . PHE B 1 623 ? -21.747 12.388 -20.885 1.00 39.12 687 PHE B C 1
ATOM 10820 O O . PHE B 1 623 ? -21.623 11.539 -20.008 1.00 39.12 687 PHE B O 1
ATOM 10828 N N . SER B 1 624 ? -20.724 12.836 -21.605 1.00 44.52 688 SER B N 1
ATOM 10829 C CA . SER B 1 624 ? -19.368 12.351 -21.365 1.00 44.52 688 SER B CA 1
ATOM 10830 C C . SER B 1 624 ? -19.004 12.447 -19.876 1.00 44.52 688 SER B C 1
ATOM 10831 O O . SER B 1 624 ? -18.599 11.463 -19.251 1.00 44.52 688 SER B O 1
ATOM 10834 N N . GLU B 1 625 ? -19.162 13.635 -19.310 1.00 53.35 689 GLU B N 1
ATOM 10835 C CA . GLU B 1 625 ? -18.742 13.871 -17.944 1.00 53.35 689 GLU B CA 1
ATOM 10836 C C . GLU B 1 625 ? -19.447 12.954 -16.956 1.00 53.35 689 GLU B C 1
ATOM 10837 O O . GLU B 1 625 ? -18.902 12.633 -15.902 1.00 53.35 689 GLU B O 1
ATOM 10843 N N . ARG B 1 626 ? -20.660 12.534 -17.290 1.00 56.88 690 ARG B N 1
ATOM 10844 C CA . ARG B 1 626 ? -21.395 11.678 -16.379 1.00 56.88 690 ARG B CA 1
ATOM 10845 C C . ARG B 1 626 ? -20.674 10.355 -16.185 1.00 56.88 690 ARG B C 1
ATOM 10846 O O . ARG B 1 626 ? -20.375 9.963 -15.051 1.00 56.88 690 ARG B O 1
ATOM 10854 N N . TYR B 1 627 ? -20.400 9.675 -17.294 1.00 46.69 691 TYR B N 1
ATOM 10855 C CA . TYR B 1 627 ? -19.730 8.380 -17.265 1.00 46.69 691 TYR B CA 1
ATOM 10856 C C . TYR B 1 627 ? -18.223 8.497 -17.067 1.00 46.69 691 TYR B C 1
ATOM 10857 O O . TYR B 1 627 ? -17.648 7.814 -16.226 1.00 46.69 691 TYR B O 1
ATOM 10866 N N . LEU B 1 628 ? -17.578 9.363 -17.834 1.00 56.78 692 LEU B N 1
ATOM 10867 C CA . LEU B 1 628 ? -16.122 9.441 -17.793 1.00 56.78 692 LEU B CA 1
ATOM 10868 C C . LEU B 1 628 ? -15.567 10.559 -16.914 1.00 56.78 692 LEU B C 1
ATOM 10869 O O . LEU B 1 628 ? -14.354 10.692 -16.770 1.00 56.78 692 LEU B O 1
ATOM 10874 N N . GLY B 1 629 ? -16.440 11.369 -16.333 1.00 79.09 693 GLY B N 1
ATOM 10875 C CA . GLY B 1 629 ? -15.977 12.495 -15.541 1.00 79.09 693 GLY B CA 1
ATOM 10876 C C . GLY B 1 629 ? -15.247 13.528 -16.387 1.00 79.09 693 GLY B C 1
ATOM 10877 O O . GLY B 1 629 ? -15.098 13.355 -17.596 1.00 79.09 693 GLY B O 1
ATOM 10878 N N . MET B 1 630 ? -14.771 14.594 -15.748 1.00 58.31 694 MET B N 1
ATOM 10879 C CA . MET B 1 630 ? -14.107 15.690 -16.453 1.00 58.31 694 MET B CA 1
ATOM 10880 C C . MET B 1 630 ? -12.927 15.234 -17.296 1.00 58.31 694 MET B C 1
ATOM 10881 O O . MET B 1 630 ? -12.289 14.232 -16.983 1.00 58.31 694 MET B O 1
ATOM 10886 N N . PRO B 1 631 ? -12.692 15.928 -18.420 1.00 59.11 695 PRO B N 1
ATOM 10887 C CA . PRO B 1 631 ? -11.659 15.476 -19.351 1.00 59.11 695 PRO B CA 1
ATOM 10888 C C . PRO B 1 631 ? -10.188 15.701 -19.034 1.00 59.11 695 PRO B C 1
ATOM 10889 O O . PRO B 1 631 ? -9.735 15.071 -18.092 1.00 59.11 695 PRO B O 1
ATOM 10893 N N . SER B 1 632 ? -9.576 16.778 -19.490 1.00 215.89 696 SER B N 1
ATOM 10894 C CA . SER B 1 632 ? -8.137 16.890 -19.321 1.00 215.89 696 SER B CA 1
ATOM 10895 C C . SER B 1 632 ? -8.072 17.539 -17.981 1.00 215.89 696 SER B C 1
ATOM 10896 O O . SER B 1 632 ? -7.009 17.733 -17.399 1.00 215.89 696 SER B O 1
ATOM 10899 N N . LYS B 1 633 ? -9.260 17.805 -17.462 1.00 122.65 697 LYS B N 1
ATOM 10900 C CA . LYS B 1 633 ? -9.366 18.436 -16.180 1.00 122.65 697 LYS B CA 1
ATOM 10901 C C . LYS B 1 633 ? -8.889 17.383 -15.182 1.00 122.65 697 LYS B C 1
ATOM 10902 O O . LYS B 1 633 ? -7.783 17.499 -14.661 1.00 122.65 697 LYS B O 1
ATOM 10908 N N . GLU B 1 634 ? -9.681 16.349 -14.919 1.00 153.42 698 GLU B N 1
ATOM 10909 C CA . GLU B 1 634 ? -9.197 15.274 -14.050 1.00 153.42 698 GLU B CA 1
ATOM 10910 C C . GLU B 1 634 ? -8.776 13.933 -14.675 1.00 153.42 698 GLU B C 1
ATOM 10911 O O . GLU B 1 634 ? -8.259 13.075 -13.965 1.00 153.42 698 GLU B O 1
ATOM 10917 N N . GLU B 1 635 ? -8.990 13.731 -15.974 1.00 81.01 699 GLU B N 1
ATOM 10918 C CA . GLU B 1 635 ? -8.805 12.382 -16.545 1.00 81.01 699 GLU B CA 1
ATOM 10919 C C . GLU B 1 635 ? -8.295 12.261 -17.977 1.00 81.01 699 GLU B C 1
ATOM 10920 O O . GLU B 1 635 ? -8.797 12.897 -18.888 1.00 81.01 699 GLU B O 1
ATOM 10926 N N . SER B 1 636 ? -7.317 11.397 -18.181 1.00 81.31 700 SER B N 1
ATOM 10927 C CA . SER B 1 636 ? -6.937 10.997 -19.526 1.00 81.31 700 SER B CA 1
ATOM 10928 C C . SER B 1 636 ? -7.550 9.651 -19.894 1.00 81.31 700 SER B C 1
ATOM 10929 O O . SER B 1 636 ? -7.209 9.079 -20.927 1.00 81.31 700 SER B O 1
ATOM 10932 N N . THR B 1 637 ? -8.397 9.110 -19.020 1.00 82.40 701 THR B N 1
ATOM 10933 C CA . THR B 1 637 ? -9.139 7.888 -19.336 1.00 82.40 701 THR B CA 1
ATOM 10934 C C . THR B 1 637 ? -10.024 8.121 -20.571 1.00 82.40 701 THR B C 1
ATOM 10935 O O . THR B 1 637 ? -10.597 7.185 -21.134 1.00 82.40 701 THR B O 1
ATOM 10939 N N . TYR B 1 638 ? -10.134 9.390 -20.964 1.00 75.96 702 TYR B N 1
ATOM 10940 C CA . TYR B 1 638 ? -10.833 9.812 -22.175 1.00 75.96 702 TYR B CA 1
ATOM 10941 C C . TYR B 1 638 ? -10.112 9.367 -23.434 1.00 75.96 702 TYR B C 1
ATOM 10942 O O . TYR B 1 638 ? -10.735 9.145 -24.469 1.00 75.96 702 TYR B O 1
ATOM 10951 N N . GLN B 1 639 ? -8.790 9.274 -23.358 1.00 95.76 703 GLN B N 1
ATOM 10952 C CA . GLN B 1 639 ? -8.007 8.830 -24.498 1.00 95.76 703 GLN B CA 1
ATOM 10953 C C . GLN B 1 639 ? -8.385 7.387 -24.780 1.00 95.76 703 GLN B C 1
ATOM 10954 O O . GLN B 1 639 ? -8.464 6.958 -25.928 1.00 95.76 703 GLN B O 1
ATOM 10960 N N . ALA B 1 640 ? -8.641 6.650 -23.707 1.00 63.44 704 ALA B N 1
ATOM 10961 C CA . ALA B 1 640 ? -8.973 5.237 -23.799 1.00 63.44 704 ALA B CA 1
ATOM 10962 C C . ALA B 1 640 ? -10.241 4.988 -24.604 1.00 63.44 704 ALA B C 1
ATOM 10963 O O . ALA B 1 640 ? -10.268 4.111 -25.468 1.00 63.44 704 ALA B O 1
ATOM 10965 N N . ALA B 1 641 ? -11.297 5.746 -24.325 1.00 84.13 705 ALA B N 1
ATOM 10966 C CA . ALA B 1 641 ? -12.531 5.525 -25.056 1.00 84.13 705 ALA B CA 1
ATOM 10967 C C . ALA B 1 641 ? -12.582 6.463 -26.246 1.00 84.13 705 ALA B C 1
ATOM 10968 O O . ALA B 1 641 ? -12.950 7.635 -26.139 1.00 84.13 705 ALA B O 1
ATOM 10970 N N . SER B 1 642 ? -12.253 5.897 -27.398 1.00 54.30 706 SER B N 1
ATOM 10971 C CA . SER B 1 642 ? -12.265 6.601 -28.665 1.00 54.30 706 SER B CA 1
ATOM 10972 C C . SER B 1 642 ? -12.257 5.518 -29.724 1.00 54.30 706 SER B C 1
ATOM 10973 O O . SER B 1 642 ? -11.814 4.405 -29.462 1.00 54.30 706 SER B O 1
ATOM 10976 N N . VAL B 1 643 ? -12.751 5.816 -30.912 1.00 45.37 707 VAL B N 1
ATOM 10977 C CA . VAL B 1 643 ? -12.477 4.946 -32.036 1.00 45.37 707 VAL B CA 1
ATOM 10978 C C . VAL B 1 643 ? -11.295 5.500 -32.829 1.00 45.37 707 VAL B C 1
ATOM 10979 O O . VAL B 1 643 ? -10.689 4.806 -33.649 1.00 45.37 707 VAL B O 1
ATOM 10983 N N . LEU B 1 644 ? -10.940 6.743 -32.529 1.00 71.07 708 LEU B N 1
ATOM 10984 C CA . LEU B 1 644 ? -10.177 7.540 -33.470 1.00 71.07 708 LEU B CA 1
ATOM 10985 C C . LEU B 1 644 ? -8.741 7.095 -33.640 1.00 71.07 708 LEU B C 1
ATOM 10986 O O . LEU B 1 644 ? -8.308 6.834 -34.762 1.00 71.07 708 LEU B O 1
ATOM 10991 N N . HIS B 1 645 ? -7.993 6.997 -32.550 1.00 120.41 709 HIS B N 1
ATOM 10992 C CA . HIS B 1 645 ? -6.623 6.530 -32.677 1.00 120.41 709 HIS B CA 1
ATOM 10993 C C . HIS B 1 645 ? -6.565 5.032 -32.518 1.00 120.41 709 HIS B C 1
ATOM 10994 O O . HIS B 1 645 ? -7.266 4.448 -31.687 1.00 120.41 709 HIS B O 1
ATOM 11001 N N . ASN B 1 646 ? -5.733 4.423 -33.348 1.00 147.83 710 ASN B N 1
ATOM 11002 C CA . ASN B 1 646 ? -5.502 3.003 -33.275 1.00 147.83 710 ASN B CA 1
ATOM 11003 C C . ASN B 1 646 ? -6.505 2.111 -33.963 1.00 147.83 710 ASN B C 1
ATOM 11004 O O . ASN B 1 646 ? -6.533 0.945 -33.603 1.00 147.83 710 ASN B O 1
ATOM 11009 N N . VAL B 1 647 ? -7.540 2.593 -34.642 1.00 69.14 711 VAL B N 1
ATOM 11010 C CA . VAL B 1 647 ? -7.951 1.981 -35.927 1.00 69.14 711 VAL B CA 1
ATOM 11011 C C . VAL B 1 647 ? -7.103 0.784 -36.377 1.00 69.14 711 VAL B C 1
ATOM 11012 O O . VAL B 1 647 ? -7.200 0.370 -37.529 1.00 69.14 711 VAL B O 1
ATOM 11016 N N . HIS B 1 648 ? -6.358 0.182 -35.454 1.00 173.60 712 HIS B N 1
ATOM 11017 C CA . HIS B 1 648 ? -5.143 -0.578 -35.770 1.00 173.60 712 HIS B CA 1
ATOM 11018 C C . HIS B 1 648 ? -5.461 -1.677 -36.743 1.00 173.60 712 HIS B C 1
ATOM 11019 O O . HIS B 1 648 ? -4.614 -2.118 -37.520 1.00 173.60 712 HIS B O 1
ATOM 11026 N N . GLY B 1 649 ? -6.699 -2.134 -36.675 1.00 71.10 713 GLY B N 1
ATOM 11027 C CA . GLY B 1 649 ? -7.289 -2.756 -37.828 1.00 71.10 713 GLY B CA 1
ATOM 11028 C C . GLY B 1 649 ? -8.791 -2.876 -37.757 1.00 71.10 713 GLY B C 1
ATOM 11029 O O . GLY B 1 649 ? -9.402 -3.015 -36.690 1.00 71.10 713 GLY B O 1
ATOM 11030 N N . LEU B 1 650 ? -9.367 -2.819 -38.948 1.00 79.29 714 LEU B N 1
ATOM 11031 C CA . LEU B 1 650 ? -10.666 -3.368 -39.251 1.00 79.29 714 LEU B CA 1
ATOM 11032 C C . LEU B 1 650 ? -10.270 -4.158 -40.497 1.00 79.29 714 LEU B C 1
ATOM 11033 O O . LEU B 1 650 ? -9.949 -3.563 -41.534 1.00 79.29 714 LEU B O 1
ATOM 11038 N N . LYS B 1 651 ? -10.263 -5.490 -40.409 1.00 115.51 715 LYS B N 1
ATOM 11039 C CA . LYS B 1 651 ? -9.442 -6.217 -41.363 1.00 115.51 715 LYS B CA 1
ATOM 11040 C C . LYS B 1 651 ? -10.173 -6.498 -42.654 1.00 115.51 715 LYS B C 1
ATOM 11041 O O . LYS B 1 651 ? -10.441 -5.565 -43.401 1.00 115.51 715 LYS B O 1
ATOM 11047 N N . GLU B 1 652 ? -10.702 -7.704 -42.814 1.00 227.47 716 GLU B N 1
ATOM 11048 C CA . GLU B 1 652 ? -11.446 -8.017 -44.023 1.00 227.47 716 GLU B CA 1
ATOM 11049 C C . GLU B 1 652 ? -12.809 -7.431 -43.740 1.00 227.47 716 GLU B C 1
ATOM 11050 O O . GLU B 1 652 ? -13.722 -7.500 -44.564 1.00 227.47 716 GLU B O 1
ATOM 11056 N N . GLU B 1 653 ? -12.924 -6.842 -42.551 1.00 89.09 717 GLU B N 1
ATOM 11057 C CA . GLU B 1 653 ? -14.165 -6.235 -42.104 1.00 89.09 717 GLU B CA 1
ATOM 11058 C C . GLU B 1 653 ? -14.676 -5.202 -43.100 1.00 89.09 717 GLU B C 1
ATOM 11059 O O . GLU B 1 653 ? -13.985 -4.249 -43.468 1.00 89.09 717 GLU B O 1
ATOM 11065 N N . ASN B 1 654 ? -15.912 -5.416 -43.522 1.00 72.73 718 ASN B N 1
ATOM 11066 C CA . ASN B 1 654 ? -16.578 -4.550 -44.455 1.00 72.73 718 ASN B CA 1
ATOM 11067 C C . ASN B 1 654 ? -17.383 -3.563 -43.628 1.00 72.73 718 ASN B C 1
ATOM 11068 O O . ASN B 1 654 ? -18.297 -3.945 -42.900 1.00 72.73 718 ASN B O 1
ATOM 11073 N N . ILE B 1 655 ? -17.027 -2.290 -43.717 1.00 49.87 719 ILE B N 1
ATOM 11074 C CA . ILE B 1 655 ? -17.648 -1.279 -42.869 1.00 49.87 719 ILE B CA 1
ATOM 11075 C C . ILE B 1 655 ? -18.461 -0.245 -43.640 1.00 49.87 719 ILE B C 1
ATOM 11076 O O . ILE B 1 655 ? -18.020 0.258 -44.667 1.00 49.87 719 ILE B O 1
ATOM 11081 N N . LEU B 1 656 ? -19.653 0.057 -43.135 1.00 44.80 720 LEU B N 1
ATOM 11082 C CA . LEU B 1 656 ? -20.532 1.052 -43.742 1.00 44.80 720 LEU B CA 1
ATOM 11083 C C . LEU B 1 656 ? -20.876 2.175 -42.742 1.00 44.80 720 LEU B C 1
ATOM 11084 O O . LEU B 1 656 ? -21.624 1.955 -41.789 1.00 44.80 720 LEU B O 1
ATOM 11089 N N . ILE B 1 657 ? -20.356 3.379 -42.976 1.00 51.10 721 ILE B N 1
ATOM 11090 C CA . ILE B 1 657 ? -20.645 4.517 -42.109 1.00 51.10 721 ILE B CA 1
ATOM 11091 C C . ILE B 1 657 ? -21.690 5.423 -42.738 1.00 51.10 721 ILE B C 1
ATOM 11092 O O . ILE B 1 657 ? -21.445 6.021 -43.787 1.00 51.10 721 ILE B O 1
ATOM 11097 N N . ILE B 1 658 ? -22.849 5.529 -42.093 1.00 38.84 722 ILE B N 1
ATOM 11098 C CA . ILE B 1 658 ? -23.924 6.406 -42.554 1.00 38.84 722 ILE B CA 1
ATOM 11099 C C . ILE B 1 658 ? -24.051 7.582 -41.600 1.00 38.84 722 ILE B C 1
ATOM 11100 O O . ILE B 1 658 ? -24.141 7.371 -40.401 1.00 38.84 722 ILE B O 1
ATOM 11105 N N . HIS B 1 659 ? -24.056 8.813 -42.107 1.00 48.71 723 HIS B N 1
ATOM 11106 C CA . HIS B 1 659 ? -24.195 9.968 -41.220 1.00 48.71 723 HIS B CA 1
ATOM 11107 C C . HIS B 1 659 ? -24.966 11.134 -41.842 1.00 48.71 723 HIS B C 1
ATOM 11108 O O . HIS B 1 659 ? -24.787 11.443 -43.013 1.00 48.71 723 HIS B O 1
ATOM 11115 N N . GLY B 1 660 ? -25.819 11.785 -41.053 1.00 63.64 724 GLY B N 1
ATOM 11116 C CA . GLY B 1 660 ? -26.514 12.974 -41.515 1.00 63.64 724 GLY B CA 1
ATOM 11117 C C . GLY B 1 660 ? -25.624 14.187 -41.364 1.00 63.64 724 GLY B C 1
ATOM 11118 O O . GLY B 1 660 ? -24.906 14.311 -40.380 1.00 63.64 724 GLY B O 1
ATOM 11119 N N . THR B 1 661 ? -25.678 15.098 -42.325 1.00 46.29 725 THR B N 1
ATOM 11120 C CA . THR B 1 661 ? -24.762 16.237 -42.329 1.00 46.29 725 THR B CA 1
ATOM 11121 C C . THR B 1 661 ? -25.195 17.332 -41.357 1.00 46.29 725 THR B C 1
ATOM 11122 O O . THR B 1 661 ? -24.370 18.063 -40.812 1.00 46.29 725 THR B O 1
ATOM 11126 N N . ALA B 1 662 ? -26.499 17.442 -41.160 1.00 43.58 726 ALA B N 1
ATOM 11127 C CA . ALA B 1 662 ? -27.067 18.442 -40.283 1.00 43.58 726 ALA B CA 1
ATOM 11128 C C . ALA B 1 662 ? -27.294 17.874 -38.880 1.00 43.58 726 ALA B C 1
ATOM 11129 O O . ALA B 1 662 ? -27.937 18.508 -38.042 1.00 43.58 726 ALA B O 1
ATOM 11131 N N . ASP B 1 663 ? -26.794 16.669 -38.633 1.00 40.61 727 ASP B N 1
ATOM 11132 C CA . ASP B 1 663 ? -27.016 16.020 -37.348 1.00 40.61 727 ASP B CA 1
ATOM 11133 C C . ASP B 1 663 ? -26.612 16.967 -36.232 1.00 40.61 727 ASP B C 1
ATOM 11134 O O . ASP B 1 663 ? -25.491 17.478 -36.233 1.00 40.61 727 ASP B O 1
ATOM 11139 N N . THR B 1 664 ? -27.542 17.212 -35.306 1.00 42.66 728 THR B N 1
ATOM 11140 C CA . THR B 1 664 ? -27.316 18.080 -34.132 1.00 42.66 728 THR B CA 1
ATOM 11141 C C . THR B 1 664 ? -26.985 17.370 -32.794 1.00 42.66 728 THR B C 1
ATOM 11142 O O . THR B 1 664 ? -26.779 18.036 -31.767 1.00 42.66 728 THR B O 1
ATOM 11146 N N . LYS B 1 665 ? -26.960 16.036 -32.807 1.00 51.95 729 LYS B N 1
ATOM 11147 C CA . LYS B 1 665 ? -26.706 15.238 -31.608 1.00 51.95 729 LYS B CA 1
ATOM 11148 C C . LYS B 1 665 ? -25.316 14.655 -31.663 1.00 51.95 729 LYS B C 1
ATOM 11149 O O . LYS B 1 665 ? -24.467 14.962 -30.826 1.00 51.95 729 LYS B O 1
ATOM 11155 N N . VAL B 1 666 ? -25.098 13.791 -32.647 1.00 54.35 730 VAL B N 1
ATOM 11156 C CA . VAL B 1 666 ? -23.754 13.343 -32.973 1.00 54.35 730 VAL B CA 1
ATOM 11157 C C . VAL B 1 666 ? -23.325 14.162 -34.170 1.00 54.35 730 VAL B C 1
ATOM 11158 O O . VAL B 1 666 ? -23.828 13.951 -35.271 1.00 54.35 730 VAL B O 1
ATOM 11162 N N . HIS B 1 667 ? -22.396 15.091 -33.972 1.00 54.99 731 HIS B N 1
ATOM 11163 C CA . HIS B 1 667 ? -22.034 15.969 -35.063 1.00 54.99 731 HIS B CA 1
ATOM 11164 C C . HIS B 1 667 ? -21.445 15.144 -36.179 1.00 54.99 731 HIS B C 1
ATOM 11165 O O . HIS B 1 667 ? -20.945 14.044 -35.951 1.00 54.99 731 HIS B O 1
ATOM 11172 N N . PHE B 1 668 ? -21.525 15.667 -37.393 1.00 53.26 732 PHE B N 1
ATOM 11173 C CA . PHE B 1 668 ? -20.954 14.975 -38.528 1.00 53.26 732 PHE B CA 1
ATOM 11174 C C . PHE B 1 668 ? -19.465 14.832 -38.263 1.00 53.26 732 PHE B C 1
ATOM 11175 O O . PHE B 1 668 ? -18.815 13.893 -38.728 1.00 53.26 732 PHE B O 1
ATOM 11183 N N . GLN B 1 669 ? -18.941 15.764 -37.476 1.00 43.16 733 GLN B N 1
ATOM 11184 C CA . GLN B 1 669 ? -17.530 15.787 -37.149 1.00 43.16 733 GLN B CA 1
ATOM 11185 C C . GLN B 1 669 ? -17.056 14.424 -36.686 1.00 43.16 733 GLN B C 1
ATOM 11186 O O . GLN B 1 669 ? -15.933 14.034 -36.966 1.00 43.16 733 GLN B O 1
ATOM 11192 N N . HIS B 1 670 ? -17.912 13.693 -35.985 1.00 48.97 734 HIS B N 1
ATOM 11193 C CA . HIS B 1 670 ? -17.532 12.379 -35.488 1.00 48.97 734 HIS B CA 1
ATOM 11194 C C . HIS B 1 670 ? -17.119 11.449 -36.625 1.00 48.97 734 HIS B C 1
ATOM 11195 O O . HIS B 1 670 ? -16.072 10.802 -36.552 1.00 48.97 734 HIS B O 1
ATOM 11202 N N . SER B 1 671 ? -17.931 11.369 -37.674 1.00 32.87 735 SER B N 1
ATOM 11203 C CA . SER B 1 671 ? -17.596 10.483 -38.783 1.00 32.87 735 SER B CA 1
ATOM 11204 C C . SER B 1 671 ? -16.506 11.092 -39.663 1.00 32.87 735 SER B C 1
ATOM 11205 O O . SER B 1 671 ? -15.648 10.379 -40.183 1.00 32.87 735 SER B O 1
ATOM 11208 N N . ALA B 1 672 ? -16.540 12.409 -39.828 1.00 45.68 736 ALA B N 1
ATOM 11209 C CA . ALA B 1 672 ? -15.487 13.089 -40.560 1.00 45.68 736 ALA B CA 1
ATOM 11210 C C . ALA B 1 672 ? -14.169 12.694 -39.936 1.00 45.68 736 ALA B C 1
ATOM 11211 O O . ALA B 1 672 ? -13.254 12.249 -40.619 1.00 45.68 736 ALA B O 1
ATOM 11213 N N . GLU B 1 673 ? -14.080 12.852 -38.625 1.00 52.69 737 GLU B N 1
ATOM 11214 C CA . GLU B 1 673 ? -12.852 12.563 -37.917 1.00 52.69 737 GLU B CA 1
ATOM 11215 C C . GLU B 1 673 ? -12.468 11.111 -38.126 1.00 52.69 737 GLU B C 1
ATOM 11216 O O . GLU B 1 673 ? -11.302 10.794 -38.352 1.00 52.69 737 GLU B O 1
ATOM 11222 N N . LEU B 1 674 ? -13.462 10.230 -38.048 1.00 37.14 738 LEU B N 1
ATOM 11223 C CA . LEU B 1 674 ? -13.230 8.794 -38.204 1.00 37.14 738 LEU B CA 1
ATOM 11224 C C . LEU B 1 674 ? -12.698 8.494 -39.591 1.00 37.14 738 LEU B C 1
ATOM 11225 O O . LEU B 1 674 ? -11.601 7.948 -39.757 1.00 37.14 738 LEU B O 1
ATOM 11230 N N . ILE B 1 675 ? -13.495 8.883 -40.582 1.00 69.65 739 ILE B N 1
ATOM 11231 C CA . ILE B 1 675 ? -13.160 8.711 -41.986 1.00 69.65 739 ILE B CA 1
ATOM 11232 C C . ILE B 1 675 ? -11.742 9.193 -42.277 1.00 69.65 739 ILE B C 1
ATOM 11233 O O . ILE B 1 675 ? -11.032 8.579 -43.069 1.00 69.65 739 ILE B O 1
ATOM 11238 N N . LYS B 1 676 ? -11.326 10.280 -41.630 1.00 60.29 740 LYS B N 1
ATOM 11239 C CA . LYS B 1 676 ? -9.988 10.813 -41.834 1.00 60.29 740 LYS B CA 1
ATOM 11240 C C . LYS B 1 676 ? -8.946 9.777 -41.451 1.00 60.29 740 LYS B C 1
ATOM 11241 O O . LYS B 1 676 ? -8.112 9.399 -42.262 1.00 60.29 740 LYS B O 1
ATOM 11247 N N . HIS B 1 677 ? -9.001 9.308 -40.212 1.00 69.64 741 HIS B N 1
ATOM 11248 C CA . HIS B 1 677 ? -8.026 8.332 -39.742 1.00 69.64 741 HIS B CA 1
ATOM 11249 C C . HIS B 1 677 ? -8.132 7.058 -40.564 1.00 69.64 741 HIS B C 1
ATOM 11250 O O . HIS B 1 677 ? -7.133 6.401 -40.842 1.00 69.64 741 HIS B O 1
ATOM 11257 N N . LEU B 1 678 ? -9.351 6.716 -40.957 1.00 42.20 742 LEU B N 1
ATOM 11258 C CA . LEU B 1 678 ? -9.580 5.496 -41.706 1.00 42.20 742 LEU B CA 1
ATOM 11259 C C . LEU B 1 678 ? -8.845 5.494 -43.045 1.00 42.20 742 LEU B C 1
ATOM 11260 O O . LEU B 1 678 ? -8.464 4.435 -43.552 1.00 42.20 742 LEU B O 1
ATOM 11265 N N . ILE B 1 679 ? -8.684 6.676 -43.636 1.00 50.61 743 ILE B N 1
ATOM 11266 C CA . ILE B 1 679 ? -7.944 6.805 -44.888 1.00 50.61 743 ILE B CA 1
ATOM 11267 C C . ILE B 1 679 ? -6.445 6.775 -44.644 1.00 50.61 743 ILE B C 1
ATOM 11268 O O . ILE B 1 679 ? -5.734 5.994 -45.265 1.00 50.61 743 ILE B O 1
ATOM 11273 N N . LYS B 1 680 ? -5.962 7.601 -43.721 1.00 103.18 744 LYS B N 1
ATOM 11274 C CA . LYS B 1 680 ? -4.532 7.624 -43.430 1.00 103.18 744 LYS B CA 1
ATOM 11275 C C . LYS B 1 680 ? -4.065 6.287 -42.876 1.00 103.18 744 LYS B C 1
ATOM 11276 O O . LYS B 1 680 ? -2.877 5.991 -42.870 1.00 103.18 744 LYS B O 1
ATOM 11282 N N . ALA B 1 681 ? -5.006 5.481 -42.406 1.00 71.95 745 ALA B N 1
ATOM 11283 C CA . ALA B 1 681 ? -4.676 4.159 -41.894 1.00 71.95 745 ALA B CA 1
ATOM 11284 C C . ALA B 1 681 ? -4.787 3.105 -42.986 1.00 71.95 745 ALA B C 1
ATOM 11285 O O . ALA B 1 681 ? -4.375 1.962 -42.807 1.00 71.95 745 ALA B O 1
ATOM 11287 N N . GLY B 1 682 ? -5.345 3.495 -44.122 1.00 76.21 746 GLY B N 1
ATOM 11288 C CA . GLY B 1 682 ? -5.527 2.564 -45.218 1.00 76.21 746 GLY B CA 1
ATOM 11289 C C . GLY B 1 682 ? -6.467 1.419 -44.894 1.00 76.21 746 GLY B C 1
ATOM 11290 O O . GLY B 1 682 ? -6.090 0.251 -44.991 1.00 76.21 746 GLY B O 1
ATOM 11291 N N . VAL B 1 683 ? -7.692 1.751 -44.498 1.00 58.99 747 VAL B N 1
ATOM 11292 C CA . VAL B 1 683 ? -8.694 0.731 -44.197 1.00 58.99 747 VAL B CA 1
ATOM 11293 C C . VAL B 1 683 ? -9.859 0.743 -45.185 1.00 58.99 747 VAL B C 1
ATOM 11294 O O . VAL B 1 683 ? -10.361 1.809 -45.540 1.00 58.99 747 VAL B O 1
ATOM 11298 N N . ASN B 1 684 ? -10.293 -0.441 -45.614 1.00 124.80 748 ASN B N 1
ATOM 11299 C CA . ASN B 1 684 ? -11.417 -0.525 -46.529 1.00 124.80 748 ASN B CA 1
ATOM 11300 C C . ASN B 1 684 ? -12.717 -0.255 -45.810 1.00 124.80 748 ASN B C 1
ATOM 11301 O O . ASN B 1 684 ? -13.079 -0.950 -44.860 1.00 124.80 748 ASN B O 1
ATOM 11306 N N . TYR B 1 685 ? -13.407 0.777 -46.279 1.00 73.49 749 TYR B N 1
ATOM 11307 C CA . TYR B 1 685 ? -14.654 1.228 -45.689 1.00 73.49 749 TYR B CA 1
ATOM 11308 C C . TYR B 1 685 ? -15.511 1.871 -46.778 1.00 73.49 749 TYR B C 1
ATOM 11309 O O . TYR B 1 685 ? -14.991 2.357 -47.790 1.00 73.49 749 TYR B O 1
ATOM 11318 N N . THR B 1 686 ? -16.822 1.880 -46.559 1.00 70.62 750 THR B N 1
ATOM 11319 C CA . THR B 1 686 ? -17.764 2.525 -47.467 1.00 70.62 750 THR B CA 1
ATOM 11320 C C . THR B 1 686 ? -18.686 3.466 -46.682 1.00 70.62 750 THR B C 1
ATOM 11321 O O . THR B 1 686 ? -19.111 3.142 -45.578 1.00 70.62 750 THR B O 1
ATOM 11325 N N . MET B 1 687 ? -18.982 4.634 -47.245 0.95 88.79 751 MET B N 1
ATOM 11326 C CA . MET B 1 687 ? -19.754 5.650 -46.531 0.95 88.79 751 MET B CA 1
ATOM 11327 C C . MET B 1 687 ? -20.961 6.101 -47.325 0.95 88.79 751 MET B C 1
ATOM 11328 O O . MET B 1 687 ? -20.933 6.120 -48.556 0.95 88.79 751 MET B O 1
ATOM 11333 N N . GLN B 1 688 ? -22.020 6.471 -46.614 1.00 67.73 752 GLN B N 1
ATOM 11334 C CA . GLN B 1 688 ? -23.161 7.140 -47.229 1.00 67.73 752 GLN B CA 1
ATOM 11335 C C . GLN B 1 688 ? -23.623 8.292 -46.342 1.00 67.73 752 GLN B C 1
ATOM 11336 O O . GLN B 1 688 ? -24.064 8.068 -45.219 1.00 67.73 752 GLN B O 1
ATOM 11342 N N . VAL B 1 689 ? -23.537 9.518 -46.849 1.00 37.19 753 VAL B N 1
ATOM 11343 C CA . VAL B 1 689 ? -23.874 10.697 -46.062 1.00 37.19 753 VAL B CA 1
ATOM 11344 C C . VAL B 1 689 ? -25.062 11.412 -46.688 1.00 37.19 753 VAL B C 1
ATOM 11345 O O . VAL B 1 689 ? -25.174 11.508 -47.909 1.00 37.19 753 VAL B O 1
ATOM 11349 N N . TYR B 1 690 ? -25.966 11.892 -45.847 1.00 50.69 754 TYR B N 1
ATOM 11350 C CA . TYR B 1 690 ? -27.170 12.540 -46.329 1.00 50.69 754 TYR B CA 1
ATOM 11351 C C . TYR B 1 690 ? -27.075 14.035 -46.090 1.00 50.69 754 TYR B C 1
ATOM 11352 O O . TYR B 1 690 ? -27.094 14.484 -44.942 1.00 50.69 754 TYR B O 1
ATOM 11361 N N . PRO B 1 691 ? -26.944 14.814 -47.173 1.00 41.30 755 PRO B N 1
ATOM 11362 C CA . PRO B 1 691 ? -26.800 16.263 -47.011 1.00 41.30 755 PRO B CA 1
ATOM 11363 C C . PRO B 1 691 ? -28.010 16.880 -46.342 1.00 41.30 755 PRO B C 1
ATOM 11364 O O . PRO B 1 691 ? -29.143 16.641 -46.760 1.00 41.30 755 PRO B O 1
ATOM 11368 N N . ASP B 1 692 ? -27.752 17.662 -45.302 1.00 60.60 756 ASP B N 1
ATOM 11369 C CA . ASP B 1 692 ? -28.795 18.381 -44.593 1.00 60.60 756 ASP B CA 1
ATOM 11370 C C . ASP B 1 692 ? -29.801 17.505 -43.857 1.00 60.60 756 ASP B C 1
ATOM 11371 O O . ASP B 1 692 ? -30.938 17.908 -43.675 1.00 60.60 756 ASP B O 1
ATOM 11376 N N . GLU B 1 693 ? -29.386 16.336 -43.386 1.00 64.05 757 GLU B N 1
ATOM 11377 C CA . GLU B 1 693 ? -30.289 15.519 -42.589 1.00 64.05 757 GLU B CA 1
ATOM 11378 C C . GLU B 1 693 ? -29.811 15.521 -41.154 1.00 64.05 757 GLU B C 1
ATOM 11379 O O . GLU B 1 693 ? -28.745 16.055 -40.848 1.00 64.05 757 GLU B O 1
ATOM 11385 N N . GLY B 1 694 ? -30.588 14.893 -40.278 1.00 63.00 758 GLY B N 1
ATOM 11386 C CA . GLY B 1 694 ? -30.284 14.889 -38.859 1.00 63.00 758 GLY B CA 1
ATOM 11387 C C . GLY B 1 694 ? -29.820 13.555 -38.313 1.00 63.00 758 GLY B C 1
ATOM 11388 O O . GLY B 1 694 ? -29.405 12.657 -39.050 1.00 63.00 758 GLY B O 1
ATOM 11389 N N . HIS B 1 695 ? -29.884 13.435 -36.996 1.00 45.60 759 HIS B N 1
ATOM 11390 C CA . HIS B 1 695 ? -29.614 12.172 -36.338 1.00 45.60 759 HIS B CA 1
ATOM 11391 C C . HIS B 1 695 ? -30.741 11.214 -36.730 1.00 45.60 759 HIS B C 1
ATOM 11392 O O . HIS B 1 695 ? -30.546 10.002 -36.873 1.00 45.60 759 HIS B O 1
ATOM 11399 N N . ASN B 1 696 ? -31.926 11.782 -36.909 1.00 75.22 760 ASN B N 1
ATOM 11400 C CA . ASN B 1 696 ? -33.056 11.041 -37.421 1.00 75.22 760 ASN B CA 1
ATOM 11401 C C . ASN B 1 696 ? -33.412 11.602 -38.782 1.00 75.22 760 ASN B C 1
ATOM 11402 O O . ASN B 1 696 ? -33.806 12.762 -38.900 1.00 75.22 760 ASN B O 1
ATOM 11407 N N . VAL B 1 697 ? -33.257 10.773 -39.810 1.00 55.71 761 VAL B N 1
ATOM 11408 C CA . VAL B 1 697 ? -33.422 11.207 -41.194 1.00 55.71 761 VAL B CA 1
ATOM 11409 C C . VAL B 1 697 ? -34.872 11.519 -41.486 1.00 55.71 761 VAL B C 1
ATOM 11410 O O . VAL B 1 697 ? -35.766 10.936 -40.881 1.00 55.71 761 VAL B O 1
ATOM 11414 N N . SER B 1 698 ? -35.109 12.416 -42.434 1.00 74.49 762 SER B N 1
ATOM 11415 C CA . SER B 1 698 ? -36.467 12.822 -42.745 1.00 74.49 762 SER B CA 1
ATOM 11416 C C . SER B 1 698 ? -37.155 11.663 -43.413 1.00 74.49 762 SER B C 1
ATOM 11417 O O . SER B 1 698 ? -36.538 10.633 -43.659 1.00 74.49 762 SER B O 1
ATOM 11420 N N . GLU B 1 699 ? -38.432 11.837 -43.717 0.86 137.06 763 GLU B N 1
ATOM 11421 C CA . GLU B 1 699 ? -39.213 10.788 -44.347 0.86 137.06 763 GLU B CA 1
ATOM 11422 C C . GLU B 1 699 ? -38.670 10.520 -45.737 0.86 137.06 763 GLU B C 1
ATOM 11423 O O . GLU B 1 699 ? -38.584 9.372 -46.181 0.86 137.06 763 GLU B O 1
ATOM 11429 N N . LYS B 1 700 ? -38.290 11.598 -46.414 1.00 93.10 764 LYS B N 1
ATOM 11430 C CA . LYS B 1 700 ? -37.818 11.516 -47.786 1.00 93.10 764 LYS B CA 1
ATOM 11431 C C . LYS B 1 700 ? -36.662 10.527 -47.926 1.00 93.10 764 LYS B C 1
ATOM 11432 O O . LYS B 1 700 ? -36.743 9.550 -48.671 1.00 93.10 764 LYS B O 1
ATOM 11438 N N . SER B 1 701 ? -35.596 10.777 -47.178 1.00 75.08 765 SER B N 1
ATOM 11439 C CA . SER B 1 701 ? -34.380 9.982 -47.271 1.00 75.08 765 SER B CA 1
ATOM 11440 C C . SER B 1 701 ? -34.545 8.608 -46.634 1.00 75.08 765 SER B C 1
ATOM 11441 O O . SER B 1 701 ? -34.308 7.602 -47.274 1.00 75.08 765 SER B O 1
ATOM 11444 N N . LYS B 1 702 ? -35.116 8.584 -45.439 1.00 70.11 766 LYS B N 1
ATOM 11445 C CA . LYS B 1 702 ? -35.249 7.406 -44.601 1.00 70.11 766 LYS B CA 1
ATOM 11446 C C . LYS B 1 702 ? -35.340 6.085 -45.365 1.00 70.11 766 LYS B C 1
ATOM 11447 O O . LYS B 1 702 ? -34.453 5.241 -45.219 1.00 70.11 766 LYS B O 1
ATOM 11453 N N . TYR B 1 703 ? -36.387 5.894 -46.164 1.00 61.92 767 TYR B N 1
ATOM 11454 C CA . TYR B 1 703 ? -36.519 4.681 -46.969 1.00 61.92 767 TYR B CA 1
ATOM 11455 C C . TYR B 1 703 ? -35.191 4.320 -47.656 1.00 61.92 767 TYR B C 1
ATOM 11456 O O . TYR B 1 703 ? -34.721 3.181 -47.580 1.00 61.92 767 TYR B O 1
ATOM 11465 N N . HIS B 1 704 ? -34.590 5.302 -48.319 1.00 77.85 768 HIS B N 1
ATOM 11466 C CA . HIS B 1 704 ? -33.306 5.117 -48.988 1.00 77.85 768 HIS B CA 1
ATOM 11467 C C . HIS B 1 704 ? -32.282 4.532 -48.026 1.00 77.85 768 HIS B C 1
ATOM 11468 O O . HIS B 1 704 ? -31.511 3.653 -48.400 1.00 77.85 768 HIS B O 1
ATOM 11475 N N . LEU B 1 705 ? -32.288 5.017 -46.785 1.00 60.64 769 LEU B N 1
ATOM 11476 C CA . LEU B 1 705 ? -31.371 4.527 -45.745 1.00 60.64 769 LEU B CA 1
ATOM 11477 C C . LEU B 1 705 ? -31.590 3.038 -45.443 1.00 60.64 769 LEU B C 1
ATOM 11478 O O . LEU B 1 705 ? -30.660 2.219 -45.519 1.00 60.64 769 LEU B O 1
ATOM 11483 N N . TYR B 1 706 ? -32.828 2.704 -45.091 1.00 59.84 770 TYR B N 1
ATOM 11484 C CA . TYR B 1 706 ? -33.204 1.331 -44.814 1.00 59.84 770 TYR B CA 1
ATOM 11485 C C . TYR B 1 706 ? -32.804 0.429 -45.959 1.00 59.84 770 TYR B C 1
ATOM 11486 O O . TYR B 1 706 ? -32.151 -0.586 -45.747 1.00 59.84 770 TYR B O 1
ATOM 11495 N N . SER B 1 707 ? -33.189 0.812 -47.173 1.00 62.53 771 SER B N 1
ATOM 11496 C CA . SER B 1 707 ? -32.780 0.084 -48.359 1.00 62.53 771 SER B CA 1
ATOM 11497 C C . SER B 1 707 ? -31.286 -0.159 -48.331 1.00 62.53 771 SER B C 1
ATOM 11498 O O . SER B 1 707 ? -30.824 -1.274 -48.578 1.00 62.53 771 SER B O 1
ATOM 11501 N N . THR B 1 708 ? -30.532 0.894 -48.034 1.00 54.00 772 THR B N 1
ATOM 11502 C CA . THR B 1 708 ? -29.079 0.794 -47.972 1.00 54.00 772 THR B CA 1
ATOM 11503 C C . THR B 1 708 ? -28.664 -0.287 -46.986 1.00 54.00 772 THR B C 1
ATOM 11504 O O . THR B 1 708 ? -28.039 -1.282 -47.358 1.00 54.00 772 THR B O 1
ATOM 11508 N N . ILE B 1 709 ? -29.014 -0.078 -45.726 1.00 66.46 773 ILE B N 1
ATOM 11509 C CA . ILE B 1 709 ? -28.703 -1.040 -44.686 1.00 66.46 773 ILE B CA 1
ATOM 11510 C C . ILE B 1 709 ? -29.147 -2.454 -45.075 1.00 66.46 773 ILE B C 1
ATOM 11511 O O . ILE B 1 709 ? -28.358 -3.409 -45.025 1.00 66.46 773 ILE B O 1
ATOM 11516 N N . LEU B 1 710 ? -30.411 -2.584 -45.468 1.00 54.27 774 LEU B N 1
ATOM 11517 C CA . LEU B 1 710 ? -30.944 -3.880 -45.866 1.00 54.27 774 LEU B CA 1
ATOM 11518 C C . LEU B 1 710 ? -30.064 -4.522 -46.926 1.00 54.27 774 LEU B C 1
ATOM 11519 O O . LEU B 1 710 ? -29.585 -5.636 -46.736 1.00 54.27 774 LEU B O 1
ATOM 11524 N N . LYS B 1 711 ? -29.817 -3.818 -48.026 1.00 102.52 775 LYS B N 1
ATOM 11525 C CA . LYS B 1 711 ? -28.950 -4.375 -49.052 1.00 102.52 775 LYS B CA 1
ATOM 11526 C C . LYS B 1 711 ? -27.595 -4.746 -48.479 1.00 102.52 775 LYS B C 1
ATOM 11527 O O . LYS B 1 711 ? -27.113 -5.855 -48.679 1.00 102.52 775 LYS B O 1
ATOM 11533 N N . PHE B 1 712 ? -26.979 -3.811 -47.769 1.00 40.52 776 PHE B N 1
ATOM 11534 C CA . PHE B 1 712 ? -25.666 -4.053 -47.184 1.00 40.52 776 PHE B CA 1
ATOM 11535 C C . PHE B 1 712 ? -25.637 -5.379 -46.440 1.00 40.52 776 PHE B C 1
ATOM 11536 O O . PHE B 1 712 ? -24.871 -6.274 -46.781 1.00 40.52 776 PHE B O 1
ATOM 11544 N N . PHE B 1 713 ? -26.463 -5.500 -45.412 1.00 66.97 777 PHE B N 1
ATOM 11545 C CA . PHE B 1 713 ? -26.435 -6.693 -44.585 1.00 66.97 777 PHE B CA 1
ATOM 11546 C C . PHE B 1 713 ? -26.738 -7.966 -45.370 1.00 66.97 777 PHE B C 1
ATOM 11547 O O . PHE B 1 713 ? -26.024 -8.960 -45.259 1.00 66.97 777 PHE B O 1
ATOM 11555 N N . SER B 1 714 ? -27.777 -7.929 -46.189 1.00 65.09 778 SER B N 1
ATOM 11556 C CA . SER B 1 714 ? -28.131 -9.096 -46.984 1.00 65.09 778 SER B CA 1
ATOM 11557 C C . SER B 1 714 ? -27.002 -9.537 -47.933 1.00 65.09 778 SER B C 1
ATOM 11558 O O . SER B 1 714 ? -26.711 -10.727 -48.066 1.00 65.09 778 SER B O 1
ATOM 11561 N N . ASP B 1 715 ? -26.367 -8.570 -48.587 1.00 129.21 779 ASP B N 1
ATOM 11562 C CA . ASP B 1 715 ? -25.367 -8.871 -49.610 1.00 129.21 779 ASP B CA 1
ATOM 11563 C C . ASP B 1 715 ? -24.048 -9.391 -49.050 1.00 129.21 779 ASP B C 1
ATOM 11564 O O . ASP B 1 715 ? -23.472 -10.334 -49.593 1.00 129.21 779 ASP B O 1
ATOM 11569 N N . CYS B 1 716 ? -23.568 -8.775 -47.974 1.00 147.84 780 CYS B N 1
ATOM 11570 C CA . CYS B 1 716 ? -22.275 -9.141 -47.405 1.00 147.84 780 CYS B CA 1
ATOM 11571 C C . CYS B 1 716 ? -22.330 -10.528 -46.780 1.00 147.84 780 CYS B C 1
ATOM 11572 O O . CYS B 1 716 ? -21.316 -11.216 -46.651 1.00 147.84 780 CYS B O 1
ATOM 11575 N N . LEU B 1 717 ? -23.538 -10.944 -46.434 1.00 126.83 781 LEU B N 1
ATOM 11576 C CA . LEU B 1 717 ? -23.763 -12.171 -45.681 1.00 126.83 781 LEU B CA 1
ATOM 11577 C C . LEU B 1 717 ? -23.888 -13.392 -46.567 1.00 126.83 781 LEU B C 1
ATOM 11578 O O . LEU B 1 717 ? -24.422 -14.418 -46.139 1.00 126.83 781 LEU B O 1
ATOM 11583 N N . LYS B 1 718 ? -23.488 -13.244 -47.830 1.00 113.65 782 LYS B N 1
ATOM 11584 C CA . LYS B 1 718 ? -23.788 -14.275 -48.853 1.00 113.65 782 LYS B CA 1
ATOM 11585 C C . LYS B 1 718 ? -22.693 -15.297 -49.217 1.00 113.65 782 LYS B C 1
ATOM 11586 O O . LYS B 1 718 ? -21.566 -14.922 -49.709 1.00 113.65 782 LYS B O 1
ATOM 11592 N N . GLU B 1 719 ? -23.175 -16.560 -49.095 1.00 103.38 783 GLU B N 1
ATOM 11593 C CA . GLU B 1 719 ? -22.494 -17.858 -49.199 1.00 103.38 783 GLU B CA 1
ATOM 11594 C C . GLU B 1 719 ? -23.467 -18.761 -49.978 1.00 103.38 783 GLU B C 1
ATOM 11595 O O . GLU B 1 719 ? -23.215 -19.094 -51.145 1.00 103.38 783 GLU B O 1
#

B-factor: mean 76.33, std 30.78, range [31.65, 350.1]

InterPro domains:
  IPR001375 Peptidase S9, prolyl oligopeptidase, catalytic domain [PF00326] (582-783)
  IPR002469 Dipeptidylpeptidase IV, N-terminal domain [PF00930] (133-499)
  IPR029058 Alpha/Beta hydrolase fold [G3DSA:3.40.50.1820] (530-783)
  IPR029058 Alpha/Beta hydrolase fold [SSF53474] (535-782)
  IPR050278 Serine protease S9B/DPPIV [PTHR11731] (21-780)

Solvent-accessible surface area: 59127 Å² total; per-residue (Å²): 198,88,111,1,32,17,89,5,25,68,106,189,73,12,97,84,58,75,6,85,25,77,37,40,81,38,42,13,0,0,25,0,16,74,109,32,30,3,19,58,13,29,6,133,96,97,54,89,67,89,10,0,87,83,35,36,132,110,40,128,125,8,69,108,34,27,6,0,32,47,29,109,29,0,6,5,1,27,49,44,126,107,60,26,76,91,12,30,23,0,9,4,10,2,22,18,30,158,52,174,89,62,102,73,6,29,3,83,187,46,138,116,7,82,0,45,25,0,30,18,15,70,79,30,28,1,2,1,0,0,32,78,3,5,0,14,5,19,52,41,41,187,48,94,23,79,137,19,15,81,55,17,122,107,50,60,28,15,0,0,13,6,1,2,0,0,0,15,6,4,21,83,31,12,65,0,10,49,37,0,64,40,0,68,43,0,0,4,0,17,0,38,3,62,123,7,35,49,12,69,15,14,110,13,15,35,81,51,26,9,163,32,72,95,0,2,0,0,0,5,9,49,86,9,5,60,9,92,2,56,2,1,32,9,98,63,96,39,126,76,52,40,1,95,16,8,126,72,11,89,112,186,88,48,2,0,0,8,3,48,25,20,21,67,38,53,0,1,0,8,3,1,19,19,54,1,50,60,6,0,6,2,14,0,48,1,81,96,21,54,46,36,66,42,68,84,27,108,20,145,33,15,9,16,80,22,53,17,84,0,24,25,5,182,91,11,47,24,4,0,3,5,6,33,16,148,55,47,73,136,13,48,10,8,0,0,0,3,8,38,27,124,108,169,60,113,166,26,83,75,83,93,9,6,62,23,67,23,15,1,38,97,9,40,6,20,12,78,112,64,96,75,0,8,0,5,0,4,56,56,43,61,42,1,17,12,0,14,8,2,8,0,93,40,124,83,64,80,116,29,39,4,44,121,33,56,157,155,75,0,35,25,2,49,8,40,25,2,72,113,26,85,28,3,1,2,48,0,40,0,43,36,6,14,10,10,0,0,8,22,18,131,79,68,57,89,110,48,97,23,15,49,7,70,113,3,90,108,13,21,122,134,29,86,70,55,170,51,82,67,50,94,26,133,18,102,98,17,86,0,5,1,24,0,16,22,3,43,117,64,85,94,203,65,101,9,2,2,0,4,14,8,34,64,60,21,19,22,29,28,0,31,42,91,29,95,34,46,29,7,18,5,0,19,12,60,82,85,3,0,1,0,20,3,2,6,25,1,9,0,77,27,2,8,70,14,36,36,37,3,39,108,104,5,2,40,1,11,6,119,1,12,15,71,2,3,70,55,4,45,167,31,84,18,6,20,64,156,60,2,0,0,11,0,44,1,9,0,0,0,9,0,11,29,4,5,24,82,84,71,78,31,3,51,1,0,0,7,10,2,0,3,0,11,0,81,16,3,0,0,0,4,0,5,28,14,1,14,48,10,110,135,141,24,94,59,4,100,78,4,4,4,13,64,98,13,111,24,15,156,116,6,56,12,5,4,3,3,7,4,22,0,14,27,1,5,8,5,0,0,0,16,10,3,83,60,1,25,137,50,66,20,106,16,60,10,13,4,3,14,43,20,21,18,70,29,57,148,109,5,78,82,32,9,33,40,28,2,22,118,22,0,20,82,22,4,176,118,149,74,89,1,33,17,91,4,25,70,107,189,72,12,99,81,57,75,5,83,24,76,37,42,80,38,43,12,0,0,25,0,17,74,107,31,32,3,19,60,13,30,6,132,97,99,54,89,66,90,9,0,86,84,34,36,134,109,40,126,124,8,67,108,33,28,5,0,32,48,29,109,29,0,6,4,0,28,48,44,126,108,58,27,75,92,12,30,22,0,9,5,10,2,23,16,30,158,49,174,88,61,105,72,7,28,3,82,190,45,138,115,8,80,0,44,25,0,30,18,14,70,77,31,27,1,1,0,0,0,30,77,2,5,0,14,6,19,51,40,42,186,47,94,25,82,138,21,14,81,52,18,122,107,50,60,28,15,1,0,13,5,1,2,0,0,0,15,6,3,22,84,32,12,66,0,11,48,36,0,65,41,0,68,41,0,0,5,0,18,0,37,3,63,124,7,38,44,11,68,16,14,115,14,17,36,82,62,29,10,167,32,72,95,0,2,0,0,0,5,9,52,85,9,5,61,8,93,2,54,1,2,33,9,98,64,97,38,127,76,51,42,2,94,16,8,126,72,12,87,112,186,91,49,3,0,0,8,2,48,24,21,22,67,37,54,1,0,0,8,3,1,19,20,54,1,51,60,7,1,6,2,13,0,48,1,80,95,22,54,48,45,97,66,68,84,27,111,22,147,32,16,10,17,79,19,54,16,85,0,25,25,4,181,92,10,47,26,3,0,3,4,5,31,17,147,54,47,73,136,14,48,10,8,0,0,0,2,8,40,29,88,88,190,60,139,163,30,82,73,79,90,9,6,63,24,66,23,15,0,37,97,9,38,5,21,12,77,112,64,96,73,0,9,0,5,0,5,57,55,41,61,42,1,16,12,0,14,8,2,6,0,93,41,124,83,63,82,117,29,39,4,44,123,34,55,161,155,76,0,34,25,3,48,7,42,25,1,70,113,25,88,27,2,1,2,47,1,42,0,44,35,7,13,9,10,0,0,9,22,19,131,80,68,58,89,109,47,97,22,15,50,7,69,113,3,91,108,13,20,123,133,36,66,67,55,167,50,84,70,50,95,26,132,18,102,96,16,85,0,5,1,23,0,16,23,3,43,118,64,86,96,202,68,101,10,2,2,0,3,12,7,35,64,59,21,19,21,29,27,0,30,42,89,30,95,35,45,28,7,17,5,1,20,11,60,81,84,2,0,1,0,19,3,2,6,25,1,10,0,76,26,2,7,70,14,36,35,38,4,41,110,106,4,2,40,1,10,6,117,1,11,15,71,2,2,68,56,3,46,168,30,86,18,6,13,63,154,43,2,0,0,10,0,43,2,8,0,0,0,8,0,10,28,4,6,26,82,84,72,79,30,3,22,0,1,0,7,10,1,0,3,0,12,0,79,16,3,0,0,1,4,0,5,27,15,0,14,46,10,111,135,138,24,95,61,5,101,78,5,4,4,12,63,100,13,111,25,13,158,120,5,55,13,6,4,3,3,8,4,22,0,13,27,0,5,9,6,0,0,0,14,9,2,82,60,1,21,132,50,67,18,102,15,58,9,16,4,4,16,42,20,22,18,72,30,56,148,118,6,78,82,36,10,33,40,27,2,22,119,22,0,19,83,31,4,134,146